Protein AF-0000000079008550 (afdb_homodimer)

Solvent-accessible surface area (backbone atoms only — not comparable to full-atom values): 48994 Å² total; per-residue (Å²): 130,78,77,82,73,72,78,73,77,57,51,74,42,56,33,47,84,77,40,77,41,76,36,53,60,55,54,49,56,50,52,42,24,47,61,45,46,38,27,65,47,21,37,61,54,27,61,36,31,83,73,32,58,33,39,42,48,27,38,36,47,49,21,51,46,12,14,50,47,24,30,51,43,46,48,41,43,32,69,77,38,59,88,68,66,67,44,73,64,54,32,51,33,42,17,46,19,22,44,40,40,65,54,22,54,43,34,40,31,63,49,31,48,72,45,46,32,44,70,44,88,66,42,70,84,52,50,38,48,59,37,9,46,51,37,50,53,45,52,36,59,76,64,41,24,64,39,94,88,16,72,37,38,82,77,46,54,70,48,46,54,46,33,22,46,42,24,42,66,24,69,48,54,44,99,86,66,43,80,67,57,78,39,56,58,68,86,52,45,40,65,31,33,39,50,26,18,79,77,56,68,68,24,28,50,55,49,37,51,49,50,48,50,19,58,30,52,53,44,84,62,69,44,55,58,68,60,50,41,70,51,40,43,76,29,65,52,93,89,33,45,32,75,25,35,41,54,85,47,49,67,45,51,50,28,39,43,48,42,51,38,50,44,38,65,67,48,78,56,24,66,70,36,53,44,51,49,51,48,51,46,54,21,48,64,42,28,28,84,74,39,69,36,57,29,84,85,66,45,72,30,35,57,62,51,21,83,80,29,64,58,21,39,46,70,52,29,44,57,54,61,52,57,45,53,68,51,82,61,80,47,67,46,37,45,52,19,21,50,47,46,51,25,55,41,42,60,57,64,56,40,74,54,38,72,52,68,78,33,56,58,90,68,62,82,62,54,52,67,54,47,37,51,51,25,44,62,49,19,59,78,37,98,41,84,67,52,69,81,36,52,44,51,46,72,42,79,46,43,53,80,42,47,74,41,65,45,64,50,53,36,39,28,23,43,94,90,38,77,68,48,64,42,71,41,47,65,82,70,69,51,82,79,75,55,73,94,64,35,40,32,31,31,50,33,35,27,22,60,53,98,39,72,58,38,35,49,30,44,29,54,17,42,52,53,59,72,72,101,131,82,77,79,75,72,76,74,76,57,50,76,42,57,33,47,83,78,38,76,41,75,36,53,59,56,53,48,56,50,53,41,25,48,62,44,46,39,28,65,47,22,36,60,55,27,62,37,32,84,72,31,59,34,40,43,48,28,38,35,47,49,21,52,46,13,14,50,45,23,31,50,42,46,48,39,44,31,69,76,38,61,90,70,64,68,45,73,63,54,32,52,34,42,17,49,19,22,43,40,40,64,54,23,54,43,35,39,30,64,52,30,46,72,46,46,32,44,73,45,86,64,44,68,83,50,50,39,49,60,35,10,44,52,38,52,53,45,53,36,59,77,64,41,24,64,39,95,87,16,73,35,37,82,75,46,54,69,49,46,55,45,34,22,47,42,24,41,66,23,69,46,54,44,99,84,64,43,81,67,58,78,39,55,57,68,85,54,45,39,63,31,33,40,49,25,18,79,76,56,66,68,23,29,49,55,50,36,51,48,50,48,51,20,60,30,51,52,43,85,64,70,42,56,58,68,61,50,42,70,51,39,43,76,30,63,51,95,89,34,45,32,74,24,35,40,55,86,48,50,67,45,50,52,30,41,44,50,43,52,37,50,44,38,64,66,47,77,57,23,67,69,38,53,44,52,49,51,49,50,47,54,21,47,64,42,29,29,86,74,38,70,36,57,28,83,83,66,44,73,29,34,58,62,52,22,82,79,29,62,57,22,39,45,71,54,30,46,58,54,60,53,57,44,53,68,50,82,61,82,48,66,46,39,46,52,19,21,51,48,46,50,26,54,40,41,60,57,63,56,41,75,56,38,73,52,66,79,33,56,59,88,68,63,82,61,55,51,68,54,48,38,51,52,26,43,60,49,20,59,77,36,99,40,84,69,53,70,80,34,51,46,50,47,74,43,79,46,44,53,79,43,47,75,41,66,45,64,51,55,36,38,29,22,44,95,91,37,77,69,48,65,42,71,41,48,65,82,71,69,51,82,80,76,57,73,93,64,35,38,32,30,31,50,34,34,28,22,60,52,100,39,71,56,37,35,50,31,46,29,54,17,42,51,53,59,74,73,100

Foldseek 3Di:
DPPPPPVQPWDWDADPQPGTATHGLLLVLLCPFLLLVLQQFAQPLFLLCLVFVLSRGTVNSLLSQQLRQQLVLLVLQCVVPVVLVQDPLNSNLSSLLSNQLQSQAFASGCLVQPPQLCVDPQDNHDDSLVSSLVLVVVRCVVQVQCPVVHSCVVRDDPLSNQVSSCLSVLDQADPVGDGDGRSDDQSNNQSSCANANPLQRDYSSLVRCLSVVCVSRVHDQQADVVVQSNQWYWAQDPNGTHIAGALVCLVNVLSSLVSQLCCQVPGSPDPVSQQLSVLLSLLCNLCQVPDWFQAPVRDTHGPSNCSVGSRRRSPGGNCVLVCLLVPPDPDPSSVVSNVSSVCVVVVVTWAFLDKDDWDDPVPCPDDFVVLLVQLQVQLVVAPQPDDSVQKGKDKRKRFSPPAFDDSQQSHWHDYPVGPRDTDGDDPVRRDPPSDDPTGMTMMMIMTGGDPDPRSSVSSNVSSCVSVVD/DPPPPPVQPWDWDADPQPGTATHGLLLVLLCPFLLLVLQQFAQPLFLLCLVFVLSRGTVNSLLSQQLRQQLVLLVLQCVVPVVLVQDPLNSNLSSLLSNQLQSQAFASGCLVQPPQLCVDPADNNDDSLVSSLVLVVVRCVVQVQCPVVHSCVVRDDPLSNQVSSCLSVLDQADPVGDGDGRSDDQSNNQSSCANANPLQRDYSSLVRCLSVVCVSRVHDQQADVVVQSNQWYWAQDPNGTHIAGALVCLVNVLSSLVSQLCCQVPGSVDPVSQQLSVLLSLLCNLCQVPDWFQAPVRDTHGPSNCSVGSRRRSPGGNCVLVCLLPPPDPDPSSVVSNVSSVCVVVVVTWAFLDKDDWDDPVPCPDDFVVLLVQLQVQLVVAPQPDDSVQKGKDKRKRFSPPAFDDSQQSHWHDYPVGPRDTDGDDPVRRDPPSDDPTGMTMMMIMTGGDPDPRSSVSSNVSSCVSVVD

Secondary structure (DSSP, 8-state):
---------PEEEEETTTEEEEE-HHHHHHHTSHHHHGGGGSBTTGGGGGT-TT---BHHHHHHHHHHHHHHHHHHHHHH-GGG---HHHHHHHHHHHHHTTTT--TTTHIIIIIIGGGSSS-TT--HHHHHHHHHHHHHHHTTSSSTT-TTTTT--HHHHHHHHHHHH---B-TTS-B---SS-GGGGGGHHHH--TTT--SHHHHHHHHHHHHHHT------HHHHHHH-EEEEETTEEEEEEEGGGHHHHHHHHHHHHHHIIIIIT-HHHHHHHHHHHHHHHHHTTT-EEE-TTS-EEEGGGGGG-HHHHTT--TTHHHHHHT-----HHHHHHHHHHHHHHTT-PPEEEEEPPPB-GGG--S-HHHHHHHHHHHHTTSSS---GGGEEEEEEEEESSSTTS-GGGG-EEEETTEEEEEEEPPHHHH-TTT--S-SEEEEEEEEESS--HHHHHHHHHHHHHHHH-/---------PEEEEETTTEEEEE-HHHHHHHTSHHHHGGGGSBTTGGGGGT-TT---BHHHHHHHHHHHHHHHHHHHHHH-GGG---HHHHHHHHHHHHHTTTT--TTTHIIIIIIGGGSSS-TT--HHHHHHHHHHHHHHHTTSSSTT-TTTTT--HHHHHHHHHHHH---B-TTS-B---SS-GGGGGGHHHH--TTT--SHHHHHHHHHHHHHHT------HHHHHHH-EEEEETTEEEEEEEGGGHHHHHHHHHHHHHHIIIIIT-HHHHHHHHHHHHHHHHHTTT-EEE-TTS-EEEGGGGGG-HHHHTT--TTHHHHHHT-----HHHHHHHHHHHHHHTT-PPEEEEEPPPB-GGG--S-HHHHHHHHHHHHTTSSS---GGGEEEEEEEEESSSTTS-GGGG-EEEETTEEEEEEEPPHHHH-TTT--S-SEEEEEEEEESS--HHHHHHHHHHHHHHHH-

Nearest PDB structures (foldseek):
  7lu5-assembly1_B  TM=9.360E-01  e=1.420E-46  Homo sapiens
  4to1-assembly1_C  TM=9.280E-01  e=4.188E-46  Homo sapiens
  7ltt-assembly1_C  TM=9.317E-01  e=6.393E-46  Homo sapiens
  4tnx-assembly1_D  TM=9.362E-01  e=1.976E-45  Homo sapiens
  4tnp-assembly1_B  TM=9.273E-01  e=1.562E-45  Homo sapiens

Radius of gyration: 29.65 Å; Cα contacts (8 Å, |Δi|>4): 1703; chains: 2; bounding box: 88×81×76 Å

InterPro domains:
  IPR003607 HD/PDEase domain [SM00471] (55-219)
  IPR003607 HD/PDEase domain [cd00077] (57-229)
  IPR006674 HD domain [PF01966] (59-142)
  IPR006674 HD domain [PS51831] (59-171)
  IPR050135 Deoxyguanosinetriphosphate triphosphohydrolase-like [PTHR11373] (11-453)

Organism: Lymnaea stagnalis (NCBI:txid6523)

Sequence (938 aa):
MASDDTQMFKKIVNDPIHGHIELHPACVAIIDTPEFQRLRFLKQLGLVYFVFPGAAHNRFEHSIGTCHLAGQFARCLQQNQPRLGVTDKDILCVELAGLCHDLGHGPLSHLFDQKFIPGTEAKKHWKHEEASKAMLDHLIDEHSLMAKGGKLSQYLDEADITFIKEQIDGSRFSSSGEWTCSGRGKEKGFLYEIVSNKRNNVDVDKFDYFARDCHHLGIKNNFDHLRYMRFARVIEVDSEPQICIRDKEIANLYNMFYTRYTLHKYAYQHRVKSIIETMVLDAMLLADQHLTFKGKTNVPLKLSDCIHDMTAYTSLTDDVLFTILYSTSQASDMTQARQIMERIFNRDLYVCVYDSKPLKYDLLKNDEAEIKRSVFSRAQQYEASVTEEDVAVHIAYLDFGMKGQNPVEKLNVYTKHDMEKATRLHQEEASRILGPTTFQEFVVRIMCCVRDTKKCTAIKKASLEVMESMASDDTQMFKKIVNDPIHGHIELHPACVAIIDTPEFQRLRFLKQLGLVYFVFPGAAHNRFEHSIGTCHLAGQFARCLQQNQPRLGVTDKDILCVELAGLCHDLGHGPLSHLFDQKFIPGTEAKKHWKHEEASKAMLDHLIDEHSLMAKGGKLSQYLDEADITFIKEQIDGSRFSSSGEWTCSGRGKEKGFLYEIVSNKRNNVDVDKFDYFARDCHHLGIKNNFDHLRYMRFARVIEVDSEPQICIRDKEIANLYNMFYTRYTLHKYAYQHRVKSIIETMVLDAMLLADQHLTFKGKTNVPLKLSDCIHDMTAYTSLTDDVLFTILYSTSQASDMTQARQIMERIFNRDLYVCVYDSKPLKYDLLKNDEAEIKRSVFSRAQQYEASVTEEDVAVHIAYLDFGMKGQNPVEKLNVYTKHDMEKATRLHQEEASRILGPTTFQEFVVRIMCCVRDTKKCTAIKKASLEVMES

pLDDT: mean 90.33, std 12.26, range [19.41, 98.88]

Structure (mmCIF, N/CA/C/O backbone):
data_AF-0000000079008550-model_v1
#
loop_
_entity.id
_entity.type
_entity.pdbx_description
1 polymer 'HD domain-containing protein'
#
loop_
_atom_site.group_PDB
_atom_site.id
_atom_site.type_symbol
_atom_site.label_atom_id
_atom_site.label_alt_id
_atom_site.label_comp_id
_atom_site.label_asym_id
_atom_site.label_entity_id
_atom_site.label_seq_id
_atom_site.pdbx_PDB_ins_code
_atom_site.Cartn_x
_atom_site.Cartn_y
_atom_site.Cartn_z
_atom_site.occupancy
_atom_site.B_iso_or_equiv
_atom_site.auth_seq_id
_atom_site.auth_comp_id
_atom_site.auth_asym_id
_atom_site.auth_atom_id
_atom_site.pdbx_PDB_model_num
ATOM 1 N N . MET A 1 1 ? -38.156 -26.344 -21.766 1 19.41 1 MET A N 1
ATOM 2 C CA . MET A 1 1 ? -36.719 -26.453 -21.609 1 19.41 1 MET A CA 1
ATOM 3 C C . MET A 1 1 ? -36.125 -25.188 -21.031 1 19.41 1 MET A C 1
ATOM 5 O O . MET A 1 1 ? -35.938 -24.188 -21.734 1 19.41 1 MET A O 1
ATOM 9 N N . ALA A 1 2 ? -36.688 -24.75 -19.875 1 26.12 2 ALA A N 1
ATOM 10 C CA . ALA A 1 2 ? -36.344 -23.531 -19.156 1 26.12 2 ALA A CA 1
ATOM 11 C C . ALA A 1 2 ? -34.844 -23.359 -19.047 1 26.12 2 ALA A C 1
ATOM 13 O O . ALA A 1 2 ? -34.125 -24.25 -18.562 1 26.12 2 ALA A O 1
ATOM 14 N N . SER A 1 3 ? -34.156 -22.797 -20.062 1 29.34 3 SER A N 1
ATOM 15 C CA . SER A 1 3 ? -32.75 -22.422 -20.109 1 29.34 3 SER A CA 1
ATOM 16 C C . SER A 1 3 ? -32.25 -21.922 -18.75 1 29.34 3 SER A C 1
ATOM 18 O O . SER A 1 3 ? -32.844 -21 -18.188 1 29.34 3 SER A O 1
ATOM 20 N N . ASP A 1 4 ? -31.922 -22.703 -17.781 1 31.84 4 ASP A N 1
ATOM 21 C CA . ASP A 1 4 ? -31.609 -22.469 -16.391 1 31.84 4 ASP A CA 1
ATOM 22 C C . ASP A 1 4 ? -30.594 -21.328 -16.234 1 31.84 4 ASP A C 1
ATOM 24 O O . ASP A 1 4 ? -29.406 -21.5 -16.516 1 31.84 4 ASP A O 1
ATOM 28 N N . ASP A 1 5 ? -30.703 -20.109 -16.719 1 34.72 5 ASP A N 1
ATOM 29 C CA . ASP A 1 5 ? -30.125 -18.766 -16.625 1 34.72 5 ASP A CA 1
ATOM 30 C C . ASP A 1 5 ? -29.719 -18.453 -15.188 1 34.72 5 ASP A C 1
ATOM 32 O O . ASP A 1 5 ? -30.469 -17.797 -14.461 1 34.72 5 ASP A O 1
ATOM 36 N N . THR A 1 6 ? -29.453 -19.328 -14.281 1 37.5 6 THR A N 1
ATOM 37 C CA . THR A 1 6 ? -28.953 -18.984 -12.961 1 37.5 6 THR A CA 1
ATOM 38 C C . THR A 1 6 ? -27.906 -17.875 -13.055 1 37.5 6 THR A C 1
ATOM 40 O O . THR A 1 6 ? -26.797 -18.094 -13.562 1 37.5 6 THR A O 1
ATOM 43 N N . GLN A 1 7 ? -28.156 -16.734 -13.469 1 43.5 7 GLN A N 1
ATOM 44 C CA . GLN A 1 7 ? -27.359 -15.516 -13.453 1 43.5 7 GLN A CA 1
ATOM 45 C C . GLN A 1 7 ? -26.359 -15.523 -12.305 1 43.5 7 GLN A C 1
ATOM 47 O O . GLN A 1 7 ? -26.75 -15.414 -11.141 1 43.5 7 GLN A O 1
ATOM 52 N N . MET A 1 8 ? -25.359 -16.469 -12.289 1 52.25 8 MET A N 1
ATOM 53 C CA . MET A 1 8 ? -24.234 -16.609 -11.375 1 52.25 8 MET A CA 1
ATOM 54 C C . MET A 1 8 ? -23.719 -15.227 -10.945 1 52.25 8 MET A C 1
ATOM 56 O O . MET A 1 8 ? -23.422 -14.383 -11.781 1 52.25 8 MET A O 1
ATOM 60 N N . PHE A 1 9 ? -24.125 -14.727 -9.805 1 62.62 9 PHE A N 1
ATOM 61 C CA . PHE A 1 9 ? -23.781 -13.438 -9.211 1 62.62 9 PHE A CA 1
ATOM 62 C C . PHE A 1 9 ? -22.281 -13.266 -9.102 1 62.62 9 PHE A C 1
ATOM 64 O O . PHE A 1 9 ? -21.625 -13.977 -8.336 1 62.62 9 PHE A O 1
ATOM 71 N N . LYS A 1 10 ? -21.562 -12.805 -10.195 1 78.31 10 LYS A N 1
ATOM 72 C CA . LYS A 1 10 ? -20.141 -12.469 -10.219 1 78.31 10 LYS A CA 1
ATOM 73 C C . LYS A 1 10 ? -19.844 -11.227 -9.383 1 78.31 10 LYS A C 1
ATOM 75 O O . LYS A 1 10 ? -20.656 -10.289 -9.359 1 78.31 10 LYS A O 1
ATOM 80 N N . LYS A 1 11 ? -18.859 -11.398 -8.555 1 91.06 11 LYS A N 1
ATOM 81 C CA . LYS A 1 11 ? -18.359 -10.25 -7.801 1 91.06 11 LYS A CA 1
ATOM 82 C C . LYS A 1 11 ? -17.516 -9.336 -8.688 1 91.06 11 LYS A C 1
ATOM 84 O O . LYS A 1 11 ? -16.703 -9.812 -9.492 1 91.06 11 LYS A O 1
ATOM 89 N N . ILE A 1 12 ? -17.797 -8.086 -8.633 1 93.12 12 ILE A N 1
ATOM 90 C CA . ILE A 1 12 ? -17.031 -7.113 -9.422 1 93.12 12 ILE A CA 1
ATOM 91 C C . ILE A 1 12 ? -16.062 -6.371 -8.523 1 93.12 12 ILE A C 1
ATOM 93 O O . ILE A 1 12 ? -16.422 -5.914 -7.438 1 93.12 12 ILE A O 1
ATOM 97 N N . VAL A 1 13 ? -14.836 -6.332 -8.93 1 94.06 13 VAL A N 1
ATOM 98 C CA . VAL A 1 13 ? -13.781 -5.594 -8.234 1 94.06 13 VAL A CA 1
ATOM 99 C C . VAL A 1 13 ? -13.242 -4.488 -9.141 1 94.06 13 VAL A C 1
ATOM 101 O O . VAL A 1 13 ? -13.016 -4.707 -10.328 1 94.06 13 VAL A O 1
ATOM 104 N N . ASN A 1 14 ? -13.078 -3.32 -8.562 1 93.75 14 ASN A N 1
ATOM 105 C CA . ASN A 1 14 ? -12.484 -2.221 -9.32 1 93.75 14 ASN A CA 1
ATOM 106 C C . ASN A 1 14 ? -10.969 -2.176 -9.156 1 93.75 14 ASN A C 1
ATOM 108 O O . ASN A 1 14 ? -10.469 -1.962 -8.055 1 93.75 14 ASN A O 1
ATOM 112 N N . ASP A 1 15 ? -10.273 -2.324 -10.242 1 95.94 15 ASP A N 1
ATOM 113 C CA . ASP A 1 15 ? -8.812 -2.336 -10.297 1 95.94 15 ASP A CA 1
ATOM 114 C C . ASP A 1 15 ? -8.281 -1.158 -11.109 1 95.94 15 ASP A C 1
ATOM 116 O O . ASP A 1 15 ? -8.75 -0.909 -12.227 1 95.94 15 ASP A O 1
ATOM 120 N N . PRO A 1 16 ? -7.391 -0.422 -10.539 1 96 16 PRO A N 1
ATOM 121 C CA . PRO A 1 16 ? -6.902 0.758 -11.258 1 96 16 PRO A CA 1
ATOM 122 C C . PRO A 1 16 ? -6.148 0.401 -12.531 1 96 16 PRO A C 1
ATOM 124 O O . PRO A 1 16 ? -5.977 1.251 -13.406 1 96 16 PRO A O 1
ATOM 127 N N . ILE A 1 17 ? -5.695 -0.803 -12.703 1 97.06 17 ILE A N 1
ATOM 128 C CA . ILE A 1 17 ? -4.887 -1.199 -13.852 1 97.06 17 ILE A CA 1
ATOM 129 C C . ILE A 1 17 ? -5.785 -1.794 -14.93 1 97.06 17 ILE A C 1
ATOM 131 O O . ILE A 1 17 ? -5.695 -1.412 -16.109 1 97.06 17 ILE A O 1
ATOM 135 N N . HIS A 1 18 ? -6.719 -2.684 -14.508 1 97.31 18 HIS A N 1
ATOM 136 C CA . HIS A 1 18 ? -7.457 -3.475 -15.492 1 97.31 18 HIS A CA 1
ATOM 137 C C . HIS A 1 18 ? -8.93 -3.08 -15.523 1 97.31 18 HIS A C 1
ATOM 139 O O . HIS A 1 18 ? -9.703 -3.637 -16.297 1 97.31 18 HIS A O 1
ATOM 145 N N . GLY A 1 19 ? -9.32 -2.131 -14.703 1 95.31 19 GLY A N 1
ATOM 146 C CA . GLY A 1 19 ? -10.711 -1.71 -14.688 1 95.31 19 GLY A CA 1
ATOM 147 C C . GLY A 1 19 ? -11.602 -2.625 -13.867 1 95.31 19 GLY A C 1
ATOM 148 O O . GLY A 1 19 ? -11.227 -3.035 -12.766 1 95.31 19 GLY A O 1
ATOM 149 N N . HIS A 1 20 ? -12.766 -2.9 -14.352 1 94.38 20 HIS A N 1
ATOM 150 C CA . HIS A 1 20 ? -13.711 -3.762 -13.648 1 94.38 20 HIS A CA 1
ATOM 151 C C . HIS A 1 20 ? -13.398 -5.234 -13.883 1 94.38 20 HIS A C 1
ATOM 153 O O . HIS A 1 20 ? -13.477 -5.715 -15.016 1 94.38 20 HIS A O 1
ATOM 159 N N . ILE A 1 21 ? -13.094 -5.914 -12.82 1 97.19 21 ILE A N 1
ATOM 160 C CA . ILE A 1 21 ? -12.766 -7.336 -12.883 1 97.19 21 ILE A CA 1
ATOM 161 C C . ILE A 1 21 ? -13.938 -8.156 -12.344 1 97.19 21 ILE A C 1
ATOM 163 O O . ILE A 1 21 ? -14.391 -7.938 -11.219 1 97.19 21 ILE A O 1
ATOM 167 N N . GLU A 1 2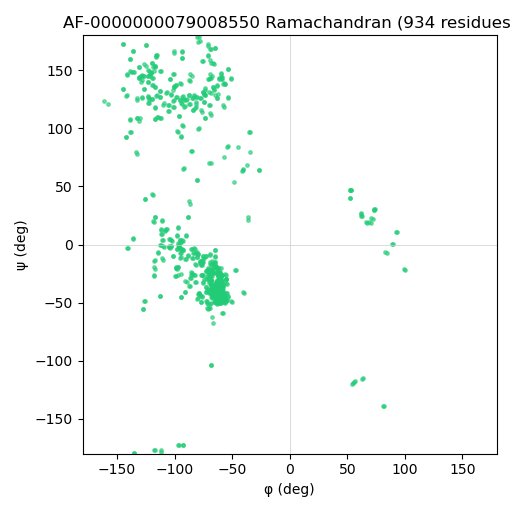2 ? -14.445 -8.984 -13.172 1 96.25 22 GLU A N 1
ATOM 168 C CA . GLU A 1 22 ? -15.477 -9.922 -12.734 1 96.25 22 GLU A CA 1
ATOM 169 C C . GLU A 1 22 ? -14.852 -11.203 -12.188 1 96.25 22 GLU A C 1
ATOM 171 O O . GLU A 1 22 ? -14.039 -11.836 -12.859 1 96.25 22 GLU A O 1
ATOM 176 N N . LEU A 1 23 ? -15.258 -11.594 -11.023 1 97.25 23 LEU A N 1
ATOM 177 C CA . LEU A 1 23 ? -14.695 -12.781 -10.383 1 97.25 23 LEU A CA 1
ATOM 178 C C . LEU A 1 23 ? -15.734 -13.891 -10.281 1 97.25 23 LEU A C 1
ATOM 180 O O . LEU A 1 23 ? -16.844 -13.656 -9.812 1 97.25 23 LEU A O 1
ATOM 184 N N . HIS A 1 24 ? -15.414 -15.062 -10.758 1 97.31 24 HIS A N 1
ATOM 185 C CA . HIS A 1 24 ? -16.234 -16.266 -10.602 1 97.31 24 HIS A CA 1
ATOM 186 C C . HIS A 1 24 ? -16.438 -16.594 -9.133 1 97.31 24 HIS A C 1
ATOM 188 O O . HIS A 1 24 ? -15.539 -16.391 -8.305 1 97.31 24 HIS A O 1
ATOM 194 N N . PRO A 1 25 ? -17.547 -17.141 -8.766 1 96.69 25 PRO A N 1
ATOM 195 C CA . PRO A 1 25 ? -17.797 -17.5 -7.363 1 96.69 25 PRO A CA 1
ATOM 196 C C . PRO A 1 25 ? -16.719 -18.422 -6.789 1 96.69 25 PRO A C 1
ATOM 198 O O . PRO A 1 25 ? -16.422 -18.344 -5.594 1 96.69 25 PRO A O 1
ATOM 201 N N . ALA A 1 26 ? -16.188 -19.25 -7.609 1 97.81 26 ALA A N 1
ATOM 202 C CA . ALA A 1 26 ? -15.102 -20.109 -7.152 1 97.81 26 ALA A CA 1
ATOM 203 C C . ALA A 1 26 ? -13.883 -19.297 -6.734 1 97.81 26 ALA A C 1
ATOM 205 O O . ALA A 1 26 ? -13.211 -19.641 -5.758 1 97.81 26 ALA A O 1
ATOM 206 N N . CYS A 1 27 ? -13.602 -18.25 -7.512 1 98.38 27 CYS A N 1
ATOM 207 C CA . CYS A 1 27 ? -12.508 -17.359 -7.156 1 98.38 27 CYS A CA 1
ATOM 208 C C . CYS A 1 27 ? -12.789 -16.641 -5.836 1 98.38 27 CYS A C 1
ATOM 210 O O . CYS A 1 27 ? -11.898 -16.547 -4.984 1 98.38 27 CYS A O 1
ATOM 212 N N . VAL A 1 28 ? -14.008 -16.234 -5.629 1 97.5 28 VAL A N 1
ATOM 213 C CA . VAL A 1 28 ? -14.406 -15.516 -4.418 1 97.5 28 VAL A CA 1
ATOM 214 C C . VAL A 1 28 ? -14.258 -16.438 -3.205 1 97.5 28 VAL A C 1
ATOM 216 O O . VAL A 1 28 ? -13.844 -15.992 -2.133 1 97.5 28 VAL A O 1
ATOM 219 N N . ALA A 1 29 ? -14.586 -17.703 -3.404 1 97.62 29 ALA A N 1
ATOM 220 C CA . ALA A 1 29 ? -14.484 -18.672 -2.318 1 97.62 29 ALA A CA 1
ATOM 221 C C . ALA A 1 29 ? -13.047 -18.766 -1.801 1 97.62 29 ALA A C 1
ATOM 223 O O . ALA A 1 29 ? -12.828 -18.922 -0.6 1 97.62 29 ALA A O 1
ATOM 224 N N . ILE A 1 30 ? -12.102 -18.641 -2.67 1 98.44 30 ILE A N 1
ATOM 225 C CA . ILE A 1 30 ? -10.695 -18.719 -2.291 1 98.44 30 ILE A CA 1
ATOM 226 C C . ILE A 1 30 ? -10.258 -17.375 -1.69 1 98.44 30 ILE A C 1
ATOM 228 O O . ILE A 1 30 ? -9.555 -17.359 -0.673 1 98.44 30 ILE A O 1
ATOM 232 N N . ILE A 1 31 ? -10.68 -16.281 -2.301 1 98.25 31 ILE A N 1
ATOM 233 C CA . ILE A 1 31 ? -10.312 -14.945 -1.861 1 98.25 31 ILE A CA 1
ATOM 234 C C . ILE A 1 31 ? -10.773 -14.727 -0.421 1 98.25 31 ILE A C 1
ATOM 236 O O . ILE A 1 31 ? -10.086 -14.07 0.364 1 98.25 31 ILE A O 1
ATOM 240 N N . ASP A 1 32 ? -11.914 -15.352 -0.064 1 97.25 32 ASP A N 1
ATOM 241 C CA . ASP A 1 32 ? -12.516 -15.148 1.247 1 97.25 32 ASP A CA 1
ATOM 242 C C . ASP A 1 32 ? -11.945 -16.125 2.277 1 97.25 32 ASP A C 1
ATOM 244 O O . ASP A 1 32 ? -12.688 -16.719 3.061 1 97.25 32 ASP A O 1
ATOM 248 N N . THR A 1 33 ? -10.695 -16.438 2.242 1 98.31 33 THR A N 1
ATOM 249 C CA . THR A 1 33 ? -9.961 -17.219 3.227 1 98.31 33 THR A CA 1
ATOM 250 C C . THR A 1 33 ? -8.805 -16.406 3.807 1 98.31 33 THR A C 1
ATOM 252 O O . THR A 1 33 ? -8.258 -15.531 3.141 1 98.31 33 THR A O 1
ATOM 255 N N . PRO A 1 34 ? -8.453 -16.672 5.109 1 97.81 34 PRO A N 1
ATOM 256 C CA . PRO A 1 34 ? -7.324 -15.953 5.707 1 97.81 34 PRO A CA 1
ATOM 257 C C . PRO A 1 34 ? -6.02 -16.172 4.941 1 97.81 34 PRO A C 1
ATOM 259 O O . PRO A 1 34 ? -5.176 -15.266 4.895 1 97.81 34 PRO A O 1
ATOM 262 N N . GLU A 1 35 ? -5.895 -17.406 4.297 1 98.31 35 GLU A N 1
ATOM 263 C CA . GLU A 1 35 ? -4.688 -17.719 3.537 1 98.31 35 GLU A CA 1
ATOM 264 C C . GLU A 1 35 ? -4.52 -16.766 2.357 1 98.31 35 GLU A C 1
ATOM 266 O O . GLU A 1 35 ? -3.416 -16.281 2.104 1 98.31 35 GLU A O 1
ATOM 271 N N . PHE A 1 36 ? -5.645 -16.469 1.657 1 98.62 36 PHE A N 1
ATOM 272 C CA . PHE A 1 36 ? -5.551 -15.539 0.537 1 98.62 36 PHE A CA 1
ATOM 273 C C . PHE A 1 36 ? -5.5 -14.102 1.031 1 98.62 36 PHE A C 1
ATOM 275 O O . PHE A 1 36 ? -4.75 -13.281 0.497 1 98.62 36 PHE A O 1
ATOM 282 N N . GLN A 1 37 ? -6.316 -13.727 2.062 1 98.19 37 GLN A N 1
ATOM 283 C CA . GLN A 1 37 ? -6.348 -12.375 2.605 1 98.19 37 GLN A CA 1
ATOM 284 C C . GLN A 1 37 ? -4.977 -11.961 3.123 1 98.19 37 GLN A C 1
ATOM 286 O O . GLN A 1 37 ? -4.629 -10.773 3.09 1 98.19 37 GLN A O 1
ATOM 291 N N . ARG A 1 38 ? -4.191 -12.922 3.5 1 97.38 38 ARG A N 1
ATOM 292 C CA . ARG A 1 38 ? -2.822 -12.695 3.959 1 97.38 38 ARG A CA 1
ATOM 293 C C . ARG A 1 38 ? -2.014 -11.938 2.914 1 97.38 38 ARG A C 1
ATOM 295 O O . ARG A 1 38 ? -1.151 -11.125 3.258 1 97.38 38 ARG A O 1
ATOM 302 N N . LEU A 1 39 ? -2.336 -12.109 1.664 1 98.06 39 LEU A N 1
ATOM 303 C CA . LEU A 1 39 ? -1.587 -11.516 0.563 1 98.06 39 LEU A CA 1
ATOM 304 C C . LEU A 1 39 ? -1.708 -9.992 0.582 1 98.06 39 LEU A C 1
ATOM 306 O O . LEU A 1 39 ? -0.887 -9.297 -0.015 1 98.06 39 LEU A O 1
ATOM 310 N N . ARG A 1 40 ? -2.697 -9.406 1.333 1 97.69 40 ARG A N 1
ATOM 311 C CA . ARG A 1 40 ? -2.852 -7.965 1.503 1 97.69 40 ARG A CA 1
ATOM 312 C C . ARG A 1 40 ? -1.664 -7.371 2.254 1 97.69 40 ARG A C 1
ATOM 314 O O . ARG A 1 40 ? -1.409 -6.168 2.17 1 97.69 40 ARG A O 1
ATOM 321 N N . PHE A 1 41 ? -0.973 -8.242 2.924 1 97.44 41 PHE A N 1
ATOM 322 C CA . PHE A 1 41 ? 0.049 -7.754 3.842 1 97.44 41 PHE A CA 1
ATOM 323 C C . PHE A 1 41 ? 1.43 -8.25 3.43 1 97.44 41 PHE A C 1
ATOM 325 O O . PHE A 1 41 ? 2.34 -8.328 4.258 1 97.44 41 PHE A O 1
ATOM 332 N N . LEU A 1 42 ? 1.525 -8.641 2.168 1 97.5 42 LEU A N 1
ATOM 333 C CA . LEU A 1 42 ? 2.783 -8.945 1.497 1 97.5 42 LEU A CA 1
ATOM 334 C C . LEU A 1 42 ? 3.018 -7.992 0.328 1 97.5 42 LEU A C 1
ATOM 336 O O . LEU A 1 42 ? 2.357 -8.102 -0.708 1 97.5 42 LEU A O 1
ATOM 340 N N . LYS A 1 43 ? 3.957 -7.094 0.515 1 97.5 43 LYS A N 1
ATOM 341 C CA . LYS A 1 43 ? 4.227 -6.129 -0.546 1 97.5 43 LYS A CA 1
ATOM 342 C C . LYS A 1 43 ? 4.734 -6.824 -1.806 1 97.5 43 LYS A C 1
ATOM 344 O O . LYS A 1 43 ? 5.621 -7.68 -1.735 1 97.5 43 LYS A O 1
ATOM 349 N N . GLN A 1 44 ? 4.238 -6.414 -2.957 1 97.31 44 GLN A N 1
ATOM 350 C CA . GLN A 1 44 ? 4.641 -6.977 -4.242 1 97.31 44 GLN A CA 1
ATOM 351 C C . GLN A 1 44 ? 6.125 -6.742 -4.504 1 97.31 44 GLN A C 1
ATOM 353 O O . GLN A 1 44 ? 6.82 -7.629 -5 1 97.31 44 GLN A O 1
ATOM 358 N N . LEU A 1 45 ? 6.582 -5.547 -4.094 1 96.62 45 LEU A N 1
ATOM 359 C CA . LEU A 1 45 ? 7.961 -5.188 -4.402 1 96.62 45 LEU A CA 1
ATOM 360 C C . LEU A 1 45 ? 8.82 -5.211 -3.143 1 96.62 45 LEU A C 1
ATOM 362 O O . LEU A 1 45 ? 9.906 -4.633 -3.121 1 96.62 45 LEU A O 1
ATOM 366 N N . GLY A 1 46 ? 8.273 -5.766 -2.094 1 96 46 GLY A N 1
ATOM 367 C CA . GLY A 1 46 ? 9.031 -5.965 -0.867 1 96 46 GLY A CA 1
ATOM 368 C C . GLY A 1 46 ? 9.664 -4.688 -0.343 1 96 46 GLY A C 1
ATOM 369 O O . GLY A 1 46 ? 8.977 -3.678 -0.164 1 96 46 GLY A O 1
ATOM 370 N N . LEU A 1 47 ? 10.969 -4.691 -0.248 1 96.75 47 LEU A N 1
ATOM 371 C CA . LEU A 1 47 ? 11.703 -3.623 0.427 1 96.75 47 LEU A CA 1
ATOM 372 C C . LEU A 1 47 ? 11.961 -2.461 -0.524 1 96.75 47 LEU A C 1
ATOM 374 O O . LEU A 1 47 ? 12.477 -1.418 -0.111 1 96.75 47 LEU A O 1
ATOM 378 N N . VAL A 1 48 ? 11.594 -2.561 -1.828 1 96.81 48 VAL A N 1
ATOM 379 C CA . VAL A 1 48 ? 11.656 -1.436 -2.754 1 96.81 48 VAL A CA 1
ATOM 380 C C . VAL A 1 48 ? 10.852 -0.264 -2.197 1 96.81 48 VAL A C 1
ATOM 382 O O . VAL A 1 48 ? 11.195 0.898 -2.424 1 96.81 48 VAL A O 1
ATOM 385 N N . TYR A 1 49 ? 9.875 -0.554 -1.374 1 97.06 49 TYR A N 1
ATOM 386 C CA . TYR A 1 49 ? 8.984 0.44 -0.791 1 97.06 49 TYR A CA 1
ATOM 387 C C . TYR A 1 49 ? 9.75 1.419 0.086 1 97.06 49 TYR A C 1
ATOM 389 O O . TYR A 1 49 ? 9.352 2.578 0.23 1 97.06 49 TYR A O 1
ATOM 397 N N . PHE A 1 50 ? 10.867 1.025 0.626 1 96.5 50 PHE A N 1
ATOM 398 C CA . PHE A 1 50 ? 11.656 1.884 1.501 1 96.5 50 PHE A CA 1
ATOM 399 C C . PHE A 1 50 ? 12.484 2.871 0.687 1 96.5 50 PHE A C 1
ATOM 401 O O . PHE A 1 50 ? 13.07 3.799 1.242 1 96.5 50 PHE A O 1
ATOM 408 N N . VAL A 1 51 ? 12.484 2.682 -0.663 1 95.56 51 VAL A N 1
ATOM 409 C CA . VAL A 1 51 ? 13.258 3.547 -1.554 1 95.56 51 VAL A CA 1
ATOM 410 C C . VAL A 1 51 ? 12.305 4.371 -2.42 1 95.56 51 VAL A C 1
ATOM 412 O O . VAL A 1 51 ? 12.508 5.574 -2.605 1 95.56 51 VAL A O 1
ATOM 415 N N . PHE A 1 52 ? 11.281 3.693 -2.932 1 95.5 52 PHE A N 1
ATOM 416 C CA . PHE A 1 52 ? 10.281 4.324 -3.783 1 95.5 52 PHE A CA 1
ATOM 417 C C . PHE A 1 52 ? 8.93 4.367 -3.086 1 95.5 52 PHE A C 1
ATOM 419 O O . PHE A 1 52 ? 8.203 3.373 -3.066 1 95.5 52 PHE A O 1
ATOM 426 N N . PRO A 1 53 ? 8.484 5.477 -2.68 1 93.94 53 PRO A N 1
ATOM 427 C CA . PRO A 1 53 ? 7.254 5.559 -1.891 1 93.94 53 PRO A CA 1
ATOM 428 C C . PRO A 1 53 ? 6.027 5.074 -2.66 1 93.94 53 PRO A C 1
ATOM 430 O O . PRO A 1 53 ? 5.027 4.676 -2.053 1 93.94 53 PRO A O 1
ATOM 433 N N . GLY A 1 54 ? 6.082 5.062 -3.959 1 94.75 54 GLY A N 1
ATOM 434 C CA . GLY A 1 54 ? 4.953 4.598 -4.742 1 94.75 54 GLY A CA 1
ATOM 435 C C . GLY A 1 54 ? 4.809 3.086 -4.75 1 94.75 54 GLY A C 1
ATOM 436 O O . GLY A 1 54 ? 3.766 2.557 -5.129 1 94.75 54 GLY A O 1
ATOM 437 N N . ALA A 1 55 ? 5.824 2.336 -4.34 1 96.62 55 ALA A N 1
ATOM 438 C CA . ALA A 1 55 ? 5.836 0.875 -4.387 1 96.62 55 ALA A CA 1
ATOM 439 C C . ALA A 1 55 ? 5.078 0.281 -3.205 1 96.62 55 ALA A C 1
ATOM 441 O O . ALA A 1 55 ? 5.594 -0.589 -2.5 1 96.62 55 ALA A O 1
ATOM 442 N N . ALA A 1 56 ? 3.82 0.676 -3.043 1 97.31 56 ALA A N 1
ATOM 443 C CA . ALA A 1 56 ? 3.068 0.335 -1.838 1 97.31 56 ALA A CA 1
ATOM 444 C C . ALA A 1 56 ? 2.113 -0.827 -2.098 1 97.31 56 ALA A C 1
ATOM 446 O O . ALA A 1 56 ? 1.556 -1.401 -1.16 1 97.31 56 ALA A O 1
ATOM 447 N N . HIS A 1 57 ? 1.917 -1.253 -3.355 1 97.75 57 HIS A N 1
ATOM 448 C CA . HIS A 1 57 ? 0.928 -2.268 -3.699 1 97.75 57 HIS A CA 1
ATOM 449 C C . HIS A 1 57 ? 1.354 -3.645 -3.201 1 97.75 57 HIS A C 1
ATOM 451 O O . HIS A 1 57 ? 2.521 -3.854 -2.863 1 97.75 57 HIS A O 1
ATOM 457 N N . ASN A 1 58 ? 0.389 -4.578 -3.127 1 98.12 58 ASN A N 1
ATOM 458 C CA . ASN A 1 58 ? 0.594 -5.863 -2.475 1 98.12 58 ASN A CA 1
ATOM 459 C C . ASN A 1 58 ? 0.264 -7.027 -3.408 1 98.12 58 ASN A C 1
ATOM 461 O O . ASN A 1 58 ? -0.214 -6.812 -4.523 1 98.12 58 ASN A O 1
ATOM 465 N N . ARG A 1 59 ? 0.579 -8.195 -2.945 1 98.31 59 ARG A N 1
ATOM 466 C CA . ARG A 1 59 ? 0.402 -9.391 -3.766 1 98.31 59 ARG A CA 1
ATOM 467 C C . ARG A 1 59 ? -1.076 -9.727 -3.932 1 98.31 59 ARG A C 1
ATOM 469 O O . ARG A 1 59 ? -1.461 -10.406 -4.887 1 98.31 59 ARG A O 1
ATOM 476 N N . PHE A 1 60 ? -1.956 -9.266 -3.078 1 98.5 60 PHE A N 1
ATOM 477 C CA . PHE A 1 60 ? -3.393 -9.492 -3.186 1 98.5 60 PHE A CA 1
ATOM 478 C C . PHE A 1 60 ? -3.926 -8.969 -4.512 1 98.5 60 PHE A C 1
ATOM 480 O O . PHE A 1 60 ? -4.512 -9.727 -5.293 1 98.5 60 PHE A O 1
ATOM 487 N N . GLU A 1 61 ? -3.756 -7.676 -4.77 1 98.44 61 GLU A N 1
ATOM 488 C CA . GLU A 1 61 ? -4.277 -7.098 -6.004 1 98.44 61 GLU A CA 1
ATOM 489 C C . GLU A 1 61 ? -3.525 -7.633 -7.223 1 98.44 61 GLU A C 1
ATOM 491 O O . GLU A 1 61 ? -4.102 -7.777 -8.297 1 98.44 61 GLU A O 1
ATOM 496 N N . HIS A 1 62 ? -2.244 -7.949 -7.047 1 98.62 62 HIS A N 1
ATOM 497 C CA . HIS A 1 62 ? -1.512 -8.586 -8.133 1 98.62 62 HIS A CA 1
ATOM 498 C C . HIS A 1 62 ? -2.146 -9.914 -8.523 1 98.62 62 HIS A C 1
ATOM 500 O O . HIS A 1 62 ? -2.342 -10.195 -9.711 1 98.62 62 HIS A O 1
ATOM 506 N N . SER A 1 63 ? -2.457 -10.703 -7.516 1 98.75 63 SER A N 1
ATOM 507 C CA . SER A 1 63 ? -3.045 -12.016 -7.766 1 98.75 63 SER A CA 1
ATOM 508 C C . SER A 1 63 ? -4.402 -11.891 -8.445 1 98.75 63 SER A C 1
ATOM 510 O O . SER A 1 63 ? -4.727 -12.672 -9.344 1 98.75 63 SER A O 1
ATOM 512 N N . ILE A 1 64 ? -5.176 -10.938 -8.078 1 98.75 64 ILE A N 1
ATOM 513 C CA . ILE A 1 64 ? -6.48 -10.703 -8.688 1 98.75 64 ILE A CA 1
ATOM 514 C C . ILE A 1 64 ? -6.301 -10.281 -10.141 1 98.75 64 ILE A C 1
ATOM 516 O O . ILE A 1 64 ? -7.016 -10.758 -11.023 1 98.75 64 ILE A O 1
ATOM 520 N N . GLY A 1 65 ? -5.344 -9.375 -10.352 1 98.75 65 GLY A N 1
ATOM 521 C CA . GLY A 1 65 ? -5.055 -8.977 -11.719 1 98.75 65 GLY A CA 1
ATOM 522 C C . GLY A 1 65 ? -4.594 -10.125 -12.594 1 98.75 65 GLY A C 1
ATOM 523 O O . GLY A 1 65 ? -5.031 -10.25 -13.742 1 98.75 65 GLY A O 1
ATOM 524 N N . THR A 1 66 ? -3.725 -10.961 -12.031 1 98.81 66 THR A N 1
ATOM 525 C CA . THR A 1 66 ? -3.232 -12.117 -12.781 1 98.81 66 THR A CA 1
ATOM 526 C C . THR A 1 66 ? -4.371 -13.086 -13.094 1 98.81 66 THR A C 1
ATOM 528 O O . THR A 1 66 ? -4.438 -13.633 -14.195 1 98.81 66 THR A O 1
ATOM 531 N N . CYS A 1 67 ? -5.25 -13.305 -12.125 1 98.81 67 CYS A N 1
ATOM 532 C CA . CYS A 1 67 ? -6.449 -14.109 -12.328 1 98.81 67 CYS A CA 1
ATOM 533 C C . CYS A 1 67 ? -7.266 -13.586 -13.5 1 98.81 67 CYS A C 1
ATOM 535 O O . CYS A 1 67 ? -7.637 -14.352 -14.398 1 98.81 67 CYS A O 1
ATOM 537 N N . HIS A 1 68 ? -7.477 -12.328 -13.531 1 98.75 68 HIS A N 1
ATOM 538 C CA . HIS A 1 68 ? -8.273 -11.68 -14.57 1 98.75 68 HIS A CA 1
ATOM 539 C C . HIS A 1 68 ? -7.641 -11.852 -15.945 1 98.75 68 HIS A C 1
ATOM 541 O O . HIS A 1 68 ? -8.312 -12.25 -16.891 1 98.75 68 HIS A O 1
ATOM 547 N N . LEU A 1 69 ? -6.359 -11.594 -16.016 1 98.81 69 LEU A N 1
ATOM 548 C CA . LEU A 1 69 ? -5.656 -11.68 -17.297 1 98.81 69 LEU A CA 1
ATOM 549 C C . LEU A 1 69 ? -5.582 -13.125 -17.781 1 98.81 69 LEU A C 1
ATOM 551 O O . LEU A 1 69 ? -5.633 -13.383 -18.984 1 98.81 69 LEU A O 1
ATOM 555 N N . ALA A 1 70 ? -5.41 -14.039 -16.844 1 98.88 70 ALA A N 1
ATOM 556 C CA . ALA A 1 70 ? -5.395 -15.453 -17.203 1 98.88 70 ALA A CA 1
ATOM 557 C C . ALA A 1 70 ? -6.699 -15.859 -17.875 1 98.88 70 ALA A C 1
ATOM 559 O O . ALA A 1 70 ? -6.684 -16.5 -18.938 1 98.88 70 ALA A O 1
ATOM 560 N N . GLY A 1 71 ? -7.793 -15.492 -17.281 1 98.69 71 GLY A N 1
ATOM 561 C CA . GLY A 1 71 ? -9.086 -15.773 -17.891 1 98.69 71 GLY A CA 1
ATOM 562 C C . GLY A 1 71 ? -9.281 -15.117 -19.234 1 98.69 71 GLY A C 1
ATOM 563 O O . GLY A 1 71 ? -9.773 -15.742 -20.172 1 98.69 71 GLY A O 1
ATOM 564 N N . GLN A 1 72 ? -8.875 -13.883 -19.312 1 98.44 72 GLN A N 1
ATOM 565 C CA . GLN A 1 72 ? -9.008 -13.148 -20.562 1 98.44 72 GLN A CA 1
ATOM 566 C C . GLN A 1 72 ? -8.195 -13.812 -21.688 1 98.44 72 GLN A C 1
ATOM 568 O O . GLN A 1 72 ? -8.68 -13.938 -22.812 1 98.44 72 GLN A O 1
ATOM 573 N N . PHE A 1 73 ? -6.984 -14.195 -21.375 1 98.69 73 PHE A N 1
ATOM 574 C CA . PHE A 1 73 ? -6.109 -14.82 -22.375 1 98.69 73 PHE A CA 1
ATOM 575 C C . PHE A 1 73 ? -6.68 -16.156 -22.828 1 98.69 73 PHE A C 1
ATOM 577 O O . PHE A 1 73 ? -6.75 -16.422 -24.031 1 98.69 73 PHE A O 1
ATOM 584 N N . ALA A 1 74 ? -7.121 -16.984 -21.906 1 98.62 74 ALA A N 1
ATOM 585 C CA . ALA A 1 74 ? -7.719 -18.266 -22.234 1 98.62 74 ALA A CA 1
ATOM 586 C C . ALA A 1 74 ? -8.969 -18.094 -23.094 1 98.62 74 ALA A C 1
ATOM 588 O O . ALA A 1 74 ? -9.195 -18.844 -24.047 1 98.62 74 ALA A O 1
ATOM 589 N N . ARG A 1 75 ? -9.789 -17.125 -22.75 1 98.19 75 ARG A N 1
ATOM 590 C CA . ARG A 1 75 ? -10.992 -16.844 -23.516 1 98.19 75 ARG A CA 1
ATOM 591 C C . ARG A 1 75 ? -10.656 -16.391 -24.938 1 98.19 75 ARG A C 1
ATOM 593 O O . ARG A 1 75 ? -11.352 -16.734 -25.891 1 98.19 75 ARG A O 1
ATOM 600 N N . CYS A 1 76 ? -9.633 -15.578 -25.031 1 97.56 76 CYS A N 1
ATOM 601 C CA . CYS A 1 76 ? -9.188 -15.156 -26.344 1 97.56 76 CYS A CA 1
ATOM 602 C C . CYS A 1 76 ? -8.805 -16.359 -27.203 1 97.56 76 CYS A C 1
ATOM 604 O O . CYS A 1 76 ? -9.203 -16.438 -28.375 1 97.56 76 CYS A O 1
ATOM 606 N N . LEU A 1 77 ? -8.055 -17.297 -26.688 1 97.69 77 LEU A N 1
ATOM 607 C CA . LEU A 1 77 ? -7.66 -18.5 -27.406 1 97.69 77 LEU A CA 1
ATOM 608 C C . LEU A 1 77 ? -8.875 -19.344 -27.781 1 97.69 77 LEU A C 1
ATOM 610 O O . LEU A 1 77 ? -8.969 -19.859 -28.891 1 97.69 77 LEU A O 1
ATOM 614 N N . GLN A 1 78 ? -9.781 -19.453 -26.828 1 97.69 78 GLN A N 1
ATOM 615 C CA . GLN A 1 78 ? -11.016 -20.203 -27.062 1 97.69 78 GLN A CA 1
ATOM 616 C C . GLN A 1 78 ? -11.805 -19.609 -28.234 1 97.69 78 GLN A C 1
ATOM 618 O O . GLN A 1 78 ? -12.281 -20.344 -29.094 1 97.69 78 GLN A O 1
ATOM 623 N N . GLN A 1 79 ? -11.914 -18.344 -28.219 1 96.94 79 GLN A N 1
ATOM 624 C CA . GLN A 1 79 ? -12.719 -17.656 -29.219 1 96.94 79 GLN A CA 1
ATOM 625 C C . GLN A 1 79 ? -12.023 -17.656 -30.578 1 96.94 79 GLN A C 1
ATOM 627 O O . GLN A 1 79 ? -12.664 -17.859 -31.609 1 96.94 79 GLN A O 1
ATOM 632 N N . ASN A 1 80 ? -10.75 -17.453 -30.578 1 94.62 80 ASN A N 1
ATOM 633 C CA . ASN A 1 80 ? -9.992 -17.344 -31.828 1 94.62 80 ASN A CA 1
ATOM 634 C C . ASN A 1 80 ? -9.789 -18.719 -32.469 1 94.62 80 ASN A C 1
ATOM 636 O O . ASN A 1 80 ? -9.672 -18.812 -33.688 1 94.62 80 ASN A O 1
ATOM 640 N N . GLN A 1 81 ? -9.664 -19.766 -31.656 1 96.62 81 GLN A N 1
ATOM 641 C CA . GLN A 1 81 ? -9.445 -21.109 -32.156 1 96.62 81 GLN A CA 1
ATOM 6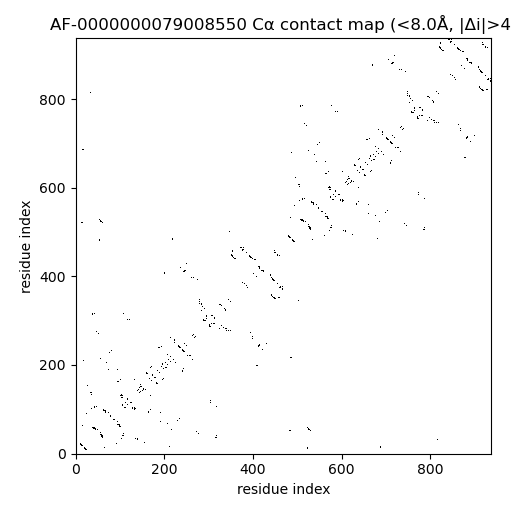42 C C . GLN A 1 81 ? -10.375 -22.109 -31.469 1 96.62 81 GLN A C 1
ATOM 644 O O . GLN A 1 81 ? -9.93 -22.938 -30.656 1 96.62 81 GLN A O 1
ATOM 649 N N . PRO A 1 82 ? -11.578 -22.141 -31.906 1 95.62 82 PRO A N 1
ATOM 650 C CA . PRO A 1 82 ? -12.562 -23.031 -31.266 1 95.62 82 PRO A CA 1
ATOM 651 C C . PRO A 1 82 ? -12.164 -24.5 -31.344 1 95.62 82 PRO A C 1
ATOM 653 O O . PRO A 1 82 ? -12.547 -25.297 -30.484 1 95.62 82 PRO A O 1
ATOM 656 N N . ARG A 1 83 ? -11.383 -24.875 -32.281 1 94.94 83 ARG A N 1
ATOM 657 C CA . ARG A 1 83 ? -10.992 -26.266 -32.5 1 94.94 83 ARG A CA 1
ATOM 658 C C . ARG A 1 83 ? -10.109 -26.766 -31.359 1 94.94 83 ARG A C 1
ATOM 660 O O . ARG A 1 83 ? -9.938 -27.984 -31.203 1 94.94 83 ARG A O 1
ATOM 667 N N . LEU A 1 84 ? -9.594 -25.859 -30.531 1 95.94 84 LEU A N 1
ATOM 668 C CA . LEU A 1 84 ? -8.703 -26.219 -29.438 1 95.94 84 LEU A CA 1
ATOM 669 C C . LEU A 1 84 ? -9.469 -26.953 -28.344 1 95.94 84 LEU A C 1
ATOM 671 O O . LEU A 1 84 ? -8.867 -27.625 -27.5 1 95.94 84 LEU A O 1
ATOM 675 N N . GLY A 1 85 ? -10.789 -26.719 -28.297 1 96.44 85 GLY A N 1
ATOM 676 C CA . GLY A 1 85 ? -11.617 -27.406 -27.312 1 96.44 85 GLY A CA 1
ATOM 677 C C . GLY A 1 85 ? -11.43 -26.891 -25.906 1 96.44 85 GLY A C 1
ATOM 678 O O . GLY A 1 85 ? -11.477 -27.656 -24.938 1 96.44 85 GLY A O 1
ATOM 679 N N . VAL A 1 86 ? -11.102 -25.672 -25.75 1 97.88 86 VAL A N 1
ATOM 680 C CA . VAL A 1 86 ? -11.008 -25.062 -24.422 1 97.88 86 VAL A CA 1
ATOM 681 C C . VAL A 1 86 ? -12.398 -24.922 -23.812 1 97.88 86 VAL A C 1
ATOM 683 O O . VAL A 1 86 ? -13.266 -24.25 -24.375 1 97.88 86 VAL A O 1
ATOM 686 N N . THR A 1 87 ? -12.656 -25.531 -22.672 1 97.69 87 THR A N 1
ATOM 687 C CA . THR A 1 87 ? -13.961 -25.484 -22.031 1 97.69 87 THR A CA 1
ATOM 688 C C . THR A 1 87 ? -14.008 -24.344 -21.016 1 97.69 87 THR A C 1
ATOM 690 O O . THR A 1 87 ? -12.977 -23.781 -20.656 1 97.69 87 THR A O 1
ATOM 693 N N . ASP A 1 88 ? -15.219 -24.031 -20.594 1 97.12 88 ASP A N 1
ATOM 694 C CA . ASP A 1 88 ? -15.383 -23.031 -19.547 1 97.12 88 ASP A CA 1
ATOM 695 C C . ASP A 1 88 ? -14.703 -23.469 -18.25 1 97.12 88 ASP A C 1
ATOM 697 O O . ASP A 1 88 ? -14.188 -22.641 -17.5 1 97.12 88 ASP A O 1
ATOM 701 N N . LYS A 1 89 ? -14.734 -24.703 -18.047 1 97.75 89 LYS A N 1
ATOM 702 C CA . LYS A 1 89 ? -14.062 -25.234 -16.875 1 97.75 89 LYS A CA 1
ATOM 703 C C . LYS A 1 89 ? -12.547 -25.078 -16.984 1 97.75 89 LYS A C 1
ATOM 705 O O . LYS A 1 89 ? -11.875 -24.797 -15.984 1 97.75 89 LYS A O 1
ATOM 710 N N . ASP A 1 90 ? -12.008 -25.297 -18.203 1 98.44 90 ASP A N 1
ATOM 711 C CA . ASP A 1 90 ? -10.594 -25.031 -18.438 1 98.44 90 ASP A CA 1
ATOM 712 C C . ASP A 1 90 ? -10.242 -23.594 -18.094 1 98.44 90 ASP A C 1
ATOM 714 O O . ASP A 1 90 ? -9.242 -23.328 -17.406 1 98.44 90 ASP A O 1
ATOM 718 N N . ILE A 1 91 ? -11.078 -22.688 -18.531 1 98.69 91 ILE A N 1
ATOM 719 C CA . ILE A 1 91 ? -10.852 -21.266 -18.312 1 98.69 91 ILE A CA 1
ATOM 720 C C . ILE A 1 91 ? -10.875 -20.953 -16.828 1 98.69 91 ILE A C 1
ATOM 722 O O . ILE A 1 91 ? -10.016 -20.234 -16.312 1 98.69 91 ILE A O 1
ATOM 726 N N . LEU A 1 92 ? -11.844 -21.5 -16.109 1 98.56 92 LEU A N 1
ATOM 727 C CA . LEU A 1 92 ? -11.945 -21.297 -14.672 1 98.56 92 LEU A CA 1
ATOM 728 C C . LEU A 1 92 ? -10.688 -21.797 -13.969 1 98.56 92 LEU A C 1
ATOM 730 O O . LEU A 1 92 ? -10.172 -21.141 -13.062 1 98.56 92 LEU A O 1
ATOM 734 N N . CYS A 1 93 ? -10.203 -22.938 -14.398 1 98.75 93 CYS A N 1
ATOM 735 C CA . CYS A 1 93 ? -9 -23.484 -13.797 1 98.75 93 CYS A CA 1
ATOM 736 C C . CYS A 1 93 ? -7.797 -22.594 -14.055 1 98.75 93 CYS A C 1
ATOM 738 O O . CYS A 1 93 ? -6.953 -22.406 -13.172 1 98.75 93 CYS A O 1
ATOM 740 N N . VAL A 1 94 ? -7.684 -22.031 -15.281 1 98.81 94 VAL A N 1
ATOM 741 C CA . VAL A 1 94 ? -6.598 -21.125 -15.617 1 98.81 94 VAL A CA 1
ATOM 742 C C . VAL A 1 94 ? -6.695 -19.859 -14.766 1 98.81 94 VAL A C 1
ATOM 744 O O . VAL A 1 94 ? -5.688 -19.359 -14.266 1 98.81 94 VAL A O 1
ATOM 747 N N . GLU A 1 95 ? -7.922 -19.359 -14.57 1 98.81 95 GLU A N 1
ATOM 748 C CA . GLU A 1 95 ? -8.156 -18.219 -13.695 1 98.81 95 GLU A CA 1
ATOM 749 C C . GLU A 1 95 ? -7.695 -18.516 -12.266 1 98.81 95 GLU A C 1
ATOM 751 O O . GLU A 1 95 ? -6.992 -17.703 -11.664 1 98.81 95 GLU A O 1
ATOM 756 N N . LEU A 1 96 ? -8.055 -19.625 -11.773 1 98.88 96 LEU A N 1
ATOM 757 C CA . LEU A 1 96 ? -7.734 -19.984 -10.398 1 98.88 96 LEU A CA 1
ATOM 758 C C . LEU A 1 96 ? -6.234 -20.203 -10.234 1 98.88 96 LEU A C 1
ATOM 760 O O . LEU A 1 96 ? -5.676 -19.906 -9.172 1 98.88 96 LEU A O 1
ATOM 764 N N . ALA A 1 97 ? -5.598 -20.734 -11.281 1 98.81 97 ALA A N 1
ATOM 765 C CA . ALA A 1 97 ? -4.141 -20.859 -11.242 1 98.81 97 ALA A CA 1
ATOM 766 C C . ALA A 1 97 ? -3.482 -19.484 -11.117 1 98.81 97 ALA A C 1
ATOM 768 O O . ALA A 1 97 ? -2.553 -19.297 -10.328 1 98.81 97 ALA A O 1
ATOM 769 N N . GLY A 1 98 ? -3.961 -18.562 -11.914 1 98.81 98 GLY A N 1
ATOM 770 C CA . GLY A 1 98 ? -3.465 -17.188 -11.797 1 98.81 98 GLY A CA 1
ATOM 771 C C . GLY A 1 98 ? -3.719 -16.578 -10.43 1 98.81 98 GLY A C 1
ATOM 772 O O . GLY A 1 98 ? -2.848 -15.906 -9.875 1 98.81 98 GLY A O 1
ATOM 773 N N . LEU A 1 99 ? -4.871 -16.844 -9.852 1 98.81 99 LEU A N 1
ATOM 774 C CA . LEU A 1 99 ? -5.27 -16.312 -8.555 1 98.81 99 LEU A CA 1
ATOM 775 C C . LEU A 1 99 ? -4.363 -16.844 -7.449 1 98.81 99 LEU A C 1
ATOM 777 O O . LEU A 1 99 ? -4.012 -16.109 -6.523 1 98.81 99 LEU A O 1
ATOM 781 N N . CYS A 1 100 ? -3.951 -18.094 -7.57 1 98.75 100 CYS A N 1
ATOM 782 C CA . CYS A 1 100 ? -3.35 -18.781 -6.434 1 98.75 100 CYS A CA 1
ATOM 783 C C . CYS A 1 100 ? -1.839 -18.891 -6.602 1 98.75 100 CYS A C 1
ATOM 785 O O . CYS A 1 100 ? -1.148 -19.406 -5.727 1 98.75 100 CYS A O 1
ATOM 787 N N . HIS A 1 101 ? -1.295 -18.406 -7.719 1 98.31 101 HIS A N 1
ATOM 788 C CA . HIS A 1 101 ? 0.1 -18.672 -8.055 1 98.31 101 HIS A CA 1
ATOM 789 C C . HIS A 1 101 ? 1.04 -18.078 -7.012 1 98.31 101 HIS A C 1
ATOM 791 O O . HIS A 1 10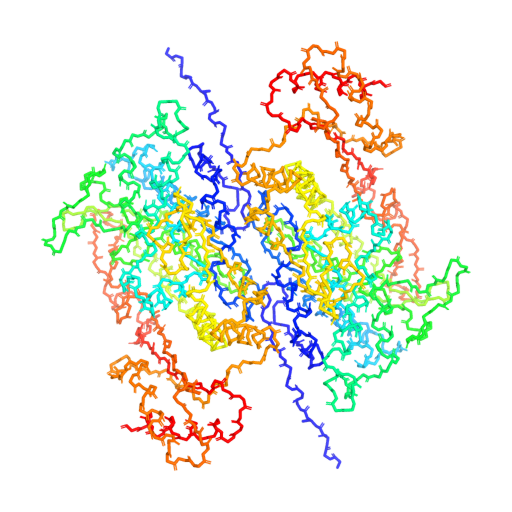1 ? 2.145 -18.578 -6.805 1 98.31 101 HIS A O 1
ATOM 797 N N . ASP A 1 102 ? 0.577 -17.031 -6.301 1 97.25 102 ASP A N 1
ATOM 798 C CA . ASP A 1 102 ? 1.438 -16.312 -5.367 1 97.25 102 ASP A CA 1
ATOM 799 C C . ASP A 1 102 ? 1.072 -16.641 -3.922 1 97.25 102 ASP A C 1
ATOM 801 O O . ASP A 1 102 ? 1.555 -15.984 -2.992 1 97.25 102 ASP A O 1
ATOM 805 N N . LEU A 1 103 ? 0.288 -17.641 -3.633 1 97.75 103 LEU A N 1
ATOM 806 C CA . LEU A 1 103 ? -0.183 -17.984 -2.295 1 97.75 103 LEU A CA 1
ATOM 807 C C . LEU A 1 103 ? 0.988 -18.297 -1.371 1 97.75 103 LEU A C 1
ATOM 809 O O . LEU A 1 103 ? 0.908 -18.078 -0.162 1 97.75 103 LEU A O 1
ATOM 813 N N . GLY A 1 104 ? 2.016 -18.766 -1.967 1 96.62 104 GLY A N 1
ATOM 814 C CA . GLY A 1 104 ? 3.092 -19.328 -1.167 1 96.62 104 GLY A CA 1
ATOM 815 C C . GLY A 1 104 ? 4.207 -18.344 -0.883 1 96.62 104 GLY A C 1
ATOM 816 O O . GLY A 1 104 ? 5.207 -18.688 -0.25 1 96.62 104 GLY A O 1
ATOM 817 N N . HIS A 1 105 ? 4.066 -17.094 -1.305 1 96.75 105 HIS A N 1
ATOM 818 C CA . HIS A 1 105 ? 5.086 -16.094 -0.997 1 96.75 105 HIS A CA 1
ATOM 819 C C . HIS A 1 105 ? 5.137 -15.797 0.499 1 96.75 105 HIS A C 1
ATOM 821 O O . HIS A 1 105 ? 4.094 -15.719 1.154 1 96.75 105 HIS A O 1
ATOM 827 N N . GLY A 1 106 ? 6.355 -15.734 1.014 1 95.62 106 GLY A N 1
ATOM 828 C CA . GLY A 1 106 ? 6.547 -15.359 2.404 1 95.62 106 GLY A CA 1
ATOM 829 C C . GLY A 1 106 ? 6.777 -13.875 2.592 1 95.62 106 GLY A C 1
ATOM 830 O O . GLY A 1 106 ? 6.605 -13.086 1.657 1 95.62 106 GLY A O 1
ATOM 831 N N . PRO A 1 107 ? 7.121 -13.484 3.828 1 95.88 107 PRO A N 1
ATOM 832 C CA . PRO A 1 107 ? 7.355 -12.07 4.125 1 95.88 107 PRO A CA 1
ATOM 833 C C . PRO A 1 107 ? 8.422 -11.453 3.234 1 95.88 107 PRO A C 1
ATOM 835 O O . PRO A 1 107 ? 9.453 -12.078 2.963 1 95.88 107 PRO A O 1
ATOM 838 N N . LEU A 1 108 ? 8.172 -10.25 2.783 1 93.62 108 LEU A N 1
ATOM 839 C CA . LEU A 1 108 ? 9.117 -9.422 2.037 1 93.62 108 LEU A CA 1
ATOM 840 C C . LEU A 1 108 ? 9.5 -10.094 0.721 1 93.62 108 LEU A C 1
ATOM 842 O O . LEU A 1 108 ? 10.609 -9.891 0.213 1 93.62 108 LEU A O 1
ATOM 846 N N . SER A 1 109 ? 8.617 -10.953 0.261 1 87.25 109 SER A N 1
ATOM 847 C CA . SER A 1 109 ? 8.617 -11.523 -1.082 1 87.25 109 SER A CA 1
ATOM 848 C C . SER A 1 109 ? 9.859 -12.375 -1.316 1 87.25 109 SER A C 1
ATOM 850 O O . SER A 1 109 ? 10.094 -13.344 -0.595 1 87.25 109 SER A O 1
ATOM 852 N N . HIS A 1 110 ? 10.727 -11.969 -2.223 1 86.25 110 HIS A N 1
ATOM 853 C CA . HIS A 1 110 ? 11.805 -12.828 -2.684 1 86.25 110 HIS A CA 1
ATOM 854 C C . HIS A 1 110 ? 12.945 -12.883 -1.669 1 86.25 110 HIS A C 1
ATOM 856 O O . HIS A 1 110 ? 13.734 -13.828 -1.663 1 86.25 110 HIS A O 1
ATOM 862 N N . LEU A 1 111 ? 12.953 -11.969 -0.775 1 91.06 111 LEU A N 1
ATOM 863 C CA . LEU A 1 111 ? 13.938 -12.031 0.302 1 91.06 111 LEU A CA 1
ATOM 864 C C . LEU A 1 111 ? 13.758 -13.297 1.128 1 91.06 111 LEU A C 1
ATOM 866 O O . LEU A 1 111 ? 14.734 -13.914 1.555 1 91.06 111 LEU A O 1
ATOM 870 N N . PHE A 1 112 ? 12.539 -13.727 1.365 1 93.06 112 PHE A N 1
ATOM 871 C CA . PHE A 1 112 ? 12.219 -14.875 2.211 1 93.06 112 PHE A CA 1
ATOM 872 C C . PHE A 1 112 ? 12.688 -16.172 1.566 1 93.06 112 PHE A C 1
ATOM 874 O O . PHE A 1 112 ? 13.43 -16.938 2.178 1 93.06 112 PHE A O 1
ATOM 881 N N . ASP A 1 113 ? 12.344 -16.422 0.26 1 89.88 113 ASP A N 1
ATOM 882 C CA . ASP A 1 113 ? 12.594 -17.719 -0.374 1 89.88 113 ASP A CA 1
ATOM 883 C C . ASP A 1 113 ? 14 -17.781 -0.958 1 89.88 113 ASP A C 1
ATOM 885 O O . ASP A 1 113 ? 14.625 -18.844 -0.984 1 89.88 113 ASP A O 1
ATOM 889 N N . GLN A 1 114 ? 14.547 -16.609 -1.355 1 88.44 114 GLN A N 1
ATOM 890 C CA . GLN A 1 114 ? 15.805 -16.656 -2.1 1 88.44 114 GLN A CA 1
ATOM 891 C C . GLN A 1 114 ? 17 -16.391 -1.185 1 88.44 114 GLN A C 1
ATOM 893 O O . GLN A 1 114 ? 18.125 -16.75 -1.513 1 88.44 114 GLN A O 1
ATOM 898 N N . LYS A 1 115 ? 16.734 -15.773 -0.056 1 91.38 115 LYS A N 1
ATOM 899 C CA . LYS A 1 115 ? 17.859 -15.406 0.781 1 91.38 115 LYS A CA 1
ATOM 900 C C . LYS A 1 115 ? 17.703 -15.938 2.201 1 91.38 115 LYS A C 1
ATOM 902 O O . LYS A 1 115 ? 18.578 -16.625 2.719 1 91.38 115 LYS A O 1
ATOM 907 N N . PHE A 1 116 ? 16.609 -15.773 2.838 1 94.94 116 PHE A N 1
ATOM 908 C CA . PHE A 1 116 ? 16.422 -16.141 4.238 1 94.94 116 PHE A CA 1
ATOM 909 C C . PHE A 1 116 ? 16.422 -17.641 4.414 1 94.94 116 PHE A C 1
ATOM 911 O O . PHE A 1 116 ? 17.203 -18.188 5.188 1 94.94 116 PHE A O 1
ATOM 918 N N . ILE A 1 117 ? 15.531 -18.328 3.652 1 93.44 117 ILE A N 1
ATOM 919 C CA . ILE A 1 117 ? 15.367 -19.766 3.832 1 93.44 117 ILE A CA 1
ATOM 920 C C . ILE A 1 117 ? 16.672 -20.469 3.506 1 93.44 117 ILE A C 1
ATOM 922 O O . ILE A 1 117 ? 17.156 -21.297 4.289 1 93.44 117 ILE A O 1
ATOM 926 N N . PRO A 1 118 ? 17.312 -20.078 2.369 1 91 118 PRO A N 1
ATOM 927 C CA . PRO A 1 118 ? 18.594 -20.734 2.076 1 91 118 PRO A CA 1
ATOM 928 C C . PRO A 1 118 ? 19.641 -20.469 3.152 1 91 118 PRO A C 1
ATOM 930 O O . PRO A 1 118 ? 20.594 -21.25 3.293 1 91 118 PRO A O 1
ATOM 933 N N . GLY A 1 119 ? 19.5 -19.391 3.875 1 88.69 119 GLY A N 1
ATOM 934 C CA . GLY A 1 119 ? 20.438 -19.047 4.93 1 88.69 119 GLY A CA 1
ATOM 935 C C . GLY A 1 119 ? 20.156 -19.766 6.238 1 88.69 119 GLY A C 1
ATOM 936 O O . GLY A 1 119 ? 20.922 -19.625 7.199 1 88.69 119 GLY A O 1
ATOM 937 N N . THR A 1 120 ? 19.078 -20.516 6.215 1 91.69 120 THR A N 1
ATOM 938 C CA . THR A 1 120 ? 18.703 -21.266 7.41 1 91.69 120 THR A CA 1
ATOM 939 C C . THR A 1 120 ? 18.859 -22.766 7.191 1 91.69 120 THR A C 1
ATOM 941 O O . THR A 1 120 ? 19.344 -23.188 6.137 1 91.69 120 THR A O 1
ATOM 944 N N . GLU A 1 121 ? 18.531 -23.516 8.141 1 81.06 121 GLU A N 1
ATOM 945 C CA . GLU A 1 121 ? 18.672 -24.969 8.055 1 81.06 121 GLU A CA 1
ATOM 946 C C . GLU A 1 121 ? 17.375 -25.625 7.594 1 81.06 121 GLU A C 1
ATOM 948 O O . GLU A 1 121 ? 17.281 -26.844 7.527 1 81.06 121 GLU A O 1
ATOM 953 N N . ALA A 1 122 ? 16.453 -24.875 7.34 1 79.38 122 ALA A N 1
ATOM 954 C CA . ALA A 1 122 ? 15.133 -25.438 7.066 1 79.38 122 ALA A CA 1
ATOM 955 C C . ALA A 1 122 ? 15.125 -26.219 5.758 1 79.38 122 ALA A C 1
ATOM 957 O O . ALA A 1 122 ? 14.742 -27.391 5.73 1 79.38 122 ALA A O 1
ATOM 958 N N . LYS A 1 123 ? 15.383 -25.578 4.617 1 73.5 123 LYS A N 1
ATOM 959 C CA . LYS A 1 123 ? 15.398 -26.203 3.295 1 73.5 123 LYS A CA 1
ATOM 960 C C . LYS A 1 123 ? 16.156 -25.328 2.289 1 73.5 123 LYS A C 1
ATOM 962 O O . LYS A 1 123 ? 15.727 -24.219 1.983 1 73.5 123 LYS A O 1
ATOM 967 N N . LYS A 1 124 ? 17.094 -25.844 1.713 1 71.88 124 LYS A N 1
ATOM 968 C CA . LYS A 1 124 ? 17.953 -25.062 0.835 1 71.88 124 LYS A CA 1
ATOM 969 C C . LYS A 1 124 ? 17.266 -24.75 -0.49 1 71.88 124 LYS A C 1
ATOM 971 O O . LYS A 1 124 ? 17.406 -23.656 -1.038 1 71.88 124 LYS A O 1
ATOM 976 N N . HIS A 1 125 ? 16.359 -25.625 -0.961 1 79.25 125 HIS A N 1
ATOM 977 C CA . HIS A 1 125 ? 15.797 -25.391 -2.291 1 79.25 125 HIS A CA 1
ATOM 978 C C . HIS A 1 125 ? 14.289 -25.203 -2.234 1 79.25 125 HIS A C 1
ATOM 980 O O . HIS A 1 125 ? 13.578 -25.547 -3.182 1 79.25 125 HIS A O 1
ATOM 986 N N . TRP A 1 126 ? 13.969 -24.5 -1.337 1 86.38 126 TRP A N 1
ATOM 987 C CA . TRP A 1 126 ? 12.547 -24.203 -1.173 1 86.38 126 TRP A CA 1
ATOM 988 C C . TRP A 1 126 ? 12.117 -23.062 -2.078 1 86.38 126 TRP A C 1
ATOM 990 O O . TRP A 1 126 ? 12.805 -22.047 -2.17 1 86.38 126 TRP A O 1
ATOM 1000 N N . LYS A 1 127 ? 11.039 -23.234 -2.875 1 86 127 LYS A N 1
ATOM 1001 C CA . LYS A 1 127 ? 10.5 -22.203 -3.754 1 86 127 LYS A CA 1
ATOM 1002 C C . LYS A 1 127 ? 9.07 -21.844 -3.369 1 86 127 LYS A C 1
ATOM 1004 O O . LYS A 1 127 ? 8.32 -22.688 -2.869 1 86 127 LYS A O 1
ATOM 1009 N N . HIS A 1 128 ? 8.664 -20.625 -3.668 1 86.56 128 HIS A N 1
ATOM 1010 C CA . HIS A 1 128 ? 7.328 -20.172 -3.307 1 86.56 128 HIS A CA 1
ATOM 1011 C C . HIS A 1 128 ? 6.258 -20.891 -4.117 1 86.56 128 HIS A C 1
ATOM 1013 O O . HIS A 1 128 ? 5.117 -21.016 -3.668 1 86.56 128 HIS A O 1
ATOM 1019 N N . GLU A 1 129 ? 6.594 -21.406 -5.324 1 88.12 129 GLU A N 1
ATOM 1020 C CA . GLU A 1 129 ? 5.617 -22.156 -6.109 1 88.12 129 GLU A CA 1
ATOM 1021 C C . GLU A 1 129 ? 5.172 -23.422 -5.387 1 88.12 129 GLU A C 1
ATOM 1023 O O . GLU A 1 129 ? 3.99 -23.766 -5.398 1 88.12 129 GLU A O 1
ATOM 1028 N N . GLU A 1 130 ? 6.145 -24.062 -4.77 1 90.25 130 GLU A N 1
ATOM 1029 C CA . GLU A 1 130 ? 5.82 -25.234 -3.959 1 90.25 130 GLU A CA 1
ATOM 1030 C C . GLU A 1 130 ? 4.938 -24.859 -2.773 1 90.25 130 GLU A C 1
ATOM 1032 O O . GLU A 1 130 ? 3.98 -25.562 -2.457 1 90.25 130 GLU A O 1
ATOM 1037 N N . ALA A 1 131 ? 5.277 -23.797 -2.189 1 93.62 131 ALA A N 1
ATOM 1038 C CA . ALA A 1 131 ? 4.488 -23.312 -1.06 1 93.62 131 ALA A CA 1
ATOM 1039 C C . ALA A 1 131 ? 3.086 -22.906 -1.503 1 93.62 131 ALA A C 1
ATOM 1041 O O . ALA A 1 131 ? 2.119 -23.062 -0.753 1 93.62 131 ALA A O 1
ATOM 1042 N N . SER A 1 132 ? 2.969 -22.344 -2.717 1 96.88 132 SER A N 1
ATOM 1043 C CA . SER A 1 132 ? 1.658 -21.953 -3.229 1 96.88 132 SER A CA 1
ATOM 1044 C C . SER A 1 132 ? 0.748 -23.156 -3.398 1 96.88 132 SER A C 1
ATOM 1046 O O . SER A 1 132 ? -0.432 -23.109 -3.045 1 96.88 132 SER A O 1
ATOM 1048 N N . LYS A 1 133 ? 1.303 -24.25 -3.939 1 97.06 133 LYS A N 1
ATOM 1049 C CA . LYS A 1 133 ? 0.531 -25.484 -4.082 1 97.06 133 LYS A CA 1
ATOM 1050 C C . LYS A 1 133 ? 0.109 -26.031 -2.723 1 97.06 133 LYS A C 1
ATOM 1052 O O . LYS A 1 133 ? -1.051 -26.406 -2.529 1 97.06 133 LYS A O 1
ATOM 1057 N N . ALA A 1 134 ? 1.068 -26.016 -1.809 1 97.12 134 ALA A N 1
ATOM 1058 C CA . ALA A 1 134 ? 0.788 -26.5 -0.462 1 97.12 134 ALA A CA 1
ATOM 1059 C C . ALA A 1 134 ? -0.272 -25.641 0.226 1 97.12 134 ALA A C 1
ATOM 1061 O O . ALA A 1 134 ? -1.15 -26.172 0.915 1 97.12 134 ALA A O 1
ATOM 1062 N N . MET A 1 135 ? -0.175 -24.391 0.086 1 98.12 135 MET A N 1
ATOM 1063 C CA . MET A 1 135 ? -1.133 -23.469 0.696 1 98.12 135 MET A CA 1
ATOM 1064 C C . MET A 1 135 ? -2.52 -23.641 0.086 1 98.12 135 MET A C 1
ATOM 1066 O O . MET A 1 135 ? -3.527 -23.531 0.785 1 98.12 135 MET A O 1
ATOM 1070 N N . LEU A 1 136 ? -2.57 -23.875 -1.249 1 98.5 136 LEU A N 1
ATOM 1071 C CA . LEU A 1 136 ? -3.854 -24.141 -1.89 1 98.5 136 LEU A CA 1
ATOM 1072 C C . LEU A 1 136 ? -4.512 -25.391 -1.305 1 98.5 136 LEU A C 1
ATOM 1074 O O . LEU A 1 136 ? -5.699 -25.375 -0.976 1 98.5 136 LEU A O 1
ATOM 1078 N N . ASP A 1 137 ? -3.717 -26.422 -1.166 1 98.19 137 ASP A N 1
ATOM 1079 C CA . ASP A 1 137 ? -4.23 -27.625 -0.543 1 98.19 137 ASP A CA 1
ATOM 1080 C C . ASP A 1 137 ? -4.727 -27.359 0.874 1 98.19 137 ASP A C 1
ATOM 1082 O O . ASP A 1 137 ? -5.805 -27.812 1.261 1 98.19 137 ASP A O 1
ATOM 1086 N N . HIS A 1 138 ? -3.945 -26.641 1.574 1 98.06 138 HIS A N 1
ATOM 1087 C CA . HIS A 1 138 ? -4.266 -26.312 2.961 1 98.06 138 HIS A CA 1
ATOM 1088 C C . HIS A 1 138 ? -5.582 -25.562 3.062 1 98.06 138 HIS A C 1
ATOM 1090 O O . HIS A 1 138 ? -6.457 -25.922 3.855 1 98.06 138 HIS A O 1
ATOM 1096 N N . LEU A 1 139 ? -5.719 -24.516 2.262 1 98 139 LEU A N 1
ATOM 1097 C CA . LEU A 1 139 ? -6.922 -23.703 2.385 1 98 139 LEU A CA 1
ATOM 1098 C C . LEU A 1 139 ? -8.156 -24.484 1.939 1 98 139 LEU A C 1
ATOM 1100 O O . LEU A 1 139 ? -9.242 -24.312 2.504 1 98 139 LEU A O 1
ATOM 1104 N N . ILE A 1 140 ? -8.047 -25.359 0.909 1 98.25 140 ILE A N 1
ATOM 1105 C CA . ILE A 1 140 ? -9.164 -26.188 0.459 1 98.25 140 ILE A CA 1
ATOM 1106 C C . ILE A 1 140 ? -9.609 -27.109 1.588 1 98.25 140 ILE A C 1
ATOM 1108 O O . ILE A 1 140 ? -10.805 -27.234 1.861 1 98.25 140 ILE A O 1
ATOM 1112 N N . ASP A 1 141 ? -8.617 -27.688 2.221 1 97.69 141 ASP A N 1
ATOM 1113 C CA . ASP A 1 141 ? -8.906 -28.625 3.297 1 97.69 141 ASP A CA 1
ATOM 1114 C C . ASP A 1 141 ? -9.453 -27.906 4.527 1 97.69 141 ASP A C 1
ATOM 1116 O O . ASP A 1 141 ? -10.477 -28.312 5.086 1 97.69 141 ASP A O 1
ATOM 1120 N N . GLU A 1 142 ? -8.727 -26.859 4.957 1 96.88 142 GLU A N 1
ATOM 1121 C CA . GLU A 1 142 ? -9.062 -26.125 6.172 1 96.88 142 GLU A CA 1
ATOM 1122 C C . GLU A 1 142 ? -10.484 -25.578 6.102 1 96.88 142 GLU A C 1
ATOM 1124 O O . GLU A 1 142 ? -11.188 -25.531 7.113 1 96.88 142 GLU A O 1
ATOM 1129 N N . HIS A 1 143 ? -10.93 -25.203 4.941 1 97.19 143 HIS A N 1
ATOM 1130 C CA . HIS A 1 143 ? -12.227 -24.562 4.816 1 97.19 143 HIS A CA 1
ATOM 1131 C C . HIS A 1 143 ? -13.227 -25.469 4.098 1 97.19 143 HIS A C 1
ATOM 1133 O O . HIS A 1 143 ? -14.289 -25.031 3.672 1 97.19 143 HIS A O 1
ATOM 1139 N N . SER A 1 144 ? -12.898 -26.719 3.863 1 97.31 144 SER A N 1
ATOM 1140 C CA . SER A 1 144 ? -13.75 -27.766 3.305 1 97.31 144 SER A CA 1
ATOM 1141 C C . SER A 1 144 ? -14.383 -27.328 1.988 1 97.31 144 SER A C 1
ATOM 1143 O O . SER A 1 144 ? -15.594 -27.469 1.792 1 97.31 144 SER A O 1
ATOM 1145 N N . LEU A 1 145 ? -13.547 -26.766 1.14 1 97.75 145 LEU A N 1
ATOM 1146 C CA . LEU A 1 145 ? -14.07 -26.141 -0.067 1 97.75 145 LEU A CA 1
ATOM 1147 C C . LEU A 1 145 ? -14.477 -27.188 -1.097 1 97.75 145 LEU A C 1
ATOM 1149 O O . LEU A 1 145 ? -15.344 -26.938 -1.937 1 97.75 145 LEU A O 1
ATOM 1153 N N . MET A 1 146 ? -13.883 -28.359 -1.078 1 97.75 146 MET A N 1
ATOM 1154 C CA . MET A 1 146 ? -14.164 -29.406 -2.064 1 97.75 146 MET A CA 1
ATOM 1155 C C . MET A 1 146 ? -15.031 -30.5 -1.465 1 97.75 146 MET A C 1
ATOM 1157 O O . MET A 1 146 ? -15.391 -31.469 -2.154 1 97.75 146 MET A O 1
ATOM 1161 N N . ALA A 1 147 ? -15.336 -30.359 -0.165 1 96.62 147 ALA A N 1
ATOM 1162 C CA . ALA A 1 147 ? -16.234 -31.312 0.47 1 96.62 147 ALA A CA 1
ATOM 1163 C C . ALA A 1 147 ? -17.641 -31.234 -0.126 1 96.62 147 ALA A C 1
ATOM 1165 O O . ALA A 1 147 ? -17.938 -30.328 -0.9 1 96.62 147 ALA A O 1
ATOM 1166 N N . LYS A 1 148 ? -18.484 -32.281 0.258 1 94.25 148 LYS A N 1
ATOM 1167 C CA . LYS A 1 148 ? -19.875 -32.25 -0.201 1 94.25 148 LYS A CA 1
ATOM 1168 C C . LYS A 1 148 ? -20.562 -30.953 0.235 1 94.25 148 LYS A C 1
ATOM 1170 O O . LYS A 1 148 ? -20.609 -30.641 1.427 1 94.25 148 LYS A O 1
ATOM 1175 N N . GLY A 1 149 ? -20.969 -30.219 -0.706 1 92.44 149 GLY A N 1
ATOM 1176 C CA . GLY A 1 149 ? -21.609 -28.953 -0.405 1 92.44 149 GLY A CA 1
ATOM 1177 C C . GLY A 1 149 ? -20.625 -27.797 -0.315 1 92.44 149 GLY A C 1
ATOM 1178 O O . GLY A 1 149 ? -21.031 -26.656 -0.059 1 92.44 149 GLY A O 1
ATOM 1179 N N . GLY A 1 150 ? -19.328 -28.109 -0.542 1 94.44 150 GLY A N 1
ATOM 1180 C CA . GLY A 1 150 ? -18.328 -27.047 -0.497 1 94.44 150 GLY A CA 1
ATOM 1181 C C . GLY A 1 150 ? -18.438 -26.078 -1.653 1 94.44 150 GLY A C 1
ATOM 1182 O O . GLY A 1 150 ? -19 -26.406 -2.699 1 94.44 150 GLY A O 1
ATOM 1183 N N . LYS A 1 151 ? -17.906 -24.906 -1.481 1 95 151 LYS A N 1
ATOM 1184 C CA . LYS A 1 151 ? -18.094 -23.781 -2.408 1 95 151 LYS A CA 1
ATOM 1185 C C . LYS A 1 151 ? -17.422 -24.062 -3.744 1 95 151 LYS A C 1
ATOM 1187 O O . LYS A 1 151 ? -17.797 -23.5 -4.77 1 95 151 LYS A O 1
ATOM 1192 N N . LEU A 1 152 ? -16.391 -24.953 -3.721 1 97.5 152 LEU A N 1
ATOM 1193 C CA . LEU A 1 152 ? -15.672 -25.234 -4.953 1 97.5 152 LEU A CA 1
ATOM 1194 C C . LEU A 1 152 ? -16.172 -26.516 -5.602 1 97.5 152 LEU A C 1
ATOM 1196 O O . LEU A 1 152 ? -16.016 -26.719 -6.809 1 97.5 152 LEU A O 1
ATOM 1200 N N . SER A 1 153 ? -16.844 -27.375 -4.812 1 96 153 SER A N 1
ATOM 1201 C CA . SER A 1 153 ? -17.219 -28.719 -5.273 1 96 153 SER A CA 1
ATOM 1202 C C . SER A 1 153 ? -18.281 -28.641 -6.363 1 96 153 SER A C 1
ATOM 1204 O O . SER A 1 153 ? -18.438 -29.578 -7.145 1 96 153 SER A O 1
ATOM 1206 N N . GLN A 1 154 ? -18.969 -27.547 -6.406 1 93 154 GLN A N 1
ATOM 1207 C CA . GLN A 1 154 ? -20.016 -27.375 -7.406 1 93 154 GLN A CA 1
ATOM 1208 C C . GLN A 1 154 ? -19.422 -27.062 -8.781 1 93 154 GLN A C 1
ATOM 1210 O O . GLN A 1 154 ? -20.078 -27.266 -9.805 1 93 154 GLN A O 1
ATOM 1215 N N . TYR A 1 155 ? -18.188 -26.656 -8.758 1 95.81 155 TYR A N 1
ATOM 1216 C CA . TYR A 1 155 ? -17.609 -26.156 -10.008 1 95.81 155 TYR A CA 1
ATOM 1217 C C . TYR A 1 155 ? -16.438 -27.016 -10.453 1 95.81 155 TYR A C 1
ATOM 1219 O O . TYR A 1 155 ? -16.109 -27.062 -11.641 1 95.81 155 TYR A O 1
ATOM 1227 N N . LEU A 1 156 ? -15.781 -27.641 -9.516 1 97.75 156 LEU A N 1
ATOM 1228 C CA . LEU A 1 156 ? -14.5 -28.281 -9.797 1 97.75 156 LEU A CA 1
ATOM 1229 C C . LEU A 1 156 ? -14.477 -29.703 -9.266 1 97.75 156 LEU A C 1
ATOM 1231 O O . LEU A 1 156 ? -15.188 -30.031 -8.312 1 97.75 156 LEU A O 1
ATOM 1235 N N . ASP A 1 157 ? -13.695 -30.547 -9.867 1 97.25 157 ASP A N 1
ATOM 1236 C CA . ASP A 1 157 ? -13.391 -31.875 -9.344 1 97.25 157 ASP A CA 1
ATOM 1237 C C . ASP A 1 157 ? -11.898 -32 -9.039 1 97.25 157 ASP A C 1
ATOM 1239 O O . ASP A 1 157 ? -11.148 -31.047 -9.141 1 97.25 157 ASP A O 1
ATOM 1243 N N . GLU A 1 158 ? -11.484 -33.125 -8.641 1 96.69 158 GLU A N 1
ATOM 1244 C CA . GLU A 1 158 ? -10.117 -33.344 -8.188 1 96.69 158 GLU A CA 1
ATOM 1245 C C . GLU A 1 158 ? -9.125 -33.156 -9.328 1 96.69 158 GLU A C 1
ATOM 1247 O O . GLU A 1 158 ? -8 -32.688 -9.109 1 96.69 158 GLU A O 1
ATOM 1252 N N . ALA A 1 159 ? -9.469 -33.594 -10.461 1 97 159 ALA A N 1
ATOM 1253 C CA . ALA A 1 159 ? -8.602 -33.406 -11.625 1 97 159 ALA A CA 1
ATOM 1254 C C . ALA A 1 159 ? -8.375 -31.938 -11.922 1 97 159 ALA A C 1
ATOM 1256 O O . ALA A 1 159 ? -7.293 -31.547 -12.367 1 97 159 ALA A O 1
ATOM 1257 N N . ASP A 1 160 ? -9.43 -31.172 -11.672 1 98.12 160 ASP A N 1
ATOM 1258 C CA . ASP A 1 160 ? -9.32 -29.719 -11.875 1 98.12 160 ASP A CA 1
ATOM 1259 C C . ASP A 1 160 ? -8.336 -29.109 -10.883 1 98.12 160 ASP A C 1
ATOM 1261 O O . ASP A 1 160 ? -7.535 -28.25 -11.25 1 98.12 160 ASP A O 1
ATOM 1265 N N . ILE A 1 161 ? -8.422 -29.531 -9.633 1 98.25 161 ILE A N 1
ATOM 1266 C CA . ILE A 1 161 ? -7.508 -29.031 -8.617 1 98.25 161 ILE A CA 1
ATOM 1267 C C . ILE A 1 161 ? -6.07 -29.375 -8.992 1 98.25 161 ILE A C 1
ATOM 1269 O O . ILE A 1 161 ? -5.168 -28.547 -8.859 1 98.25 161 ILE A O 1
ATOM 1273 N N . THR A 1 162 ? -5.891 -30.562 -9.469 1 97.81 162 THR A N 1
ATOM 1274 C CA . THR A 1 162 ? -4.574 -30.984 -9.938 1 97.81 162 THR A CA 1
ATOM 1275 C C . THR A 1 162 ? -4.098 -30.094 -11.086 1 97.81 162 THR A C 1
ATOM 1277 O O . THR A 1 162 ? -2.947 -29.656 -11.102 1 97.81 162 THR A O 1
ATOM 1280 N N . PHE A 1 163 ? -4.996 -29.906 -12.023 1 98 163 PHE A N 1
ATOM 1281 C CA . PHE A 1 163 ? -4.703 -29.062 -13.18 1 98 163 PHE A CA 1
ATOM 1282 C C . PHE A 1 163 ? -4.297 -27.656 -12.742 1 98 163 PHE A C 1
ATOM 1284 O O . PHE A 1 163 ? -3.326 -27.109 -13.258 1 98 163 PHE A O 1
ATOM 1291 N N . ILE A 1 164 ? -4.984 -27.062 -11.734 1 98.56 164 ILE A N 1
ATOM 1292 C CA . ILE A 1 164 ? -4.695 -25.734 -11.203 1 98.56 164 ILE A CA 1
ATOM 1293 C C . ILE A 1 164 ? -3.293 -25.703 -10.609 1 98.56 164 ILE A C 1
ATOM 1295 O O . ILE A 1 164 ? -2.482 -24.844 -10.938 1 98.56 164 ILE A O 1
ATOM 1299 N N . LYS A 1 165 ? -2.957 -26.656 -9.797 1 97.88 165 LYS A N 1
ATOM 1300 C CA . LYS A 1 165 ? -1.658 -26.719 -9.133 1 97.88 165 LYS A CA 1
ATOM 1301 C C . LYS A 1 165 ? -0.531 -26.891 -10.148 1 97.88 165 LYS A C 1
ATOM 1303 O O . LYS A 1 165 ? 0.537 -26.297 -10.008 1 97.88 165 LYS A O 1
ATOM 1308 N N . GLU A 1 166 ? -0.773 -27.688 -11.156 1 97.12 166 GLU A N 1
ATOM 1309 C CA . GLU A 1 166 ? 0.23 -27.938 -12.188 1 97.12 166 GLU A CA 1
ATOM 1310 C C . GLU A 1 166 ? 0.546 -26.656 -12.961 1 97.12 166 GLU A C 1
ATOM 1312 O O . GLU A 1 166 ? 1.691 -26.438 -13.359 1 97.12 166 GLU A O 1
ATOM 1317 N N . GLN A 1 167 ? -0.439 -25.844 -13.141 1 97.38 167 GLN A N 1
ATOM 1318 C CA . GLN A 1 167 ? -0.247 -24.609 -13.875 1 97.38 167 GLN A CA 1
ATOM 1319 C C . GLN A 1 167 ? 0.594 -23.609 -13.07 1 97.38 167 GLN A C 1
ATOM 1321 O O . GLN A 1 167 ? 1.287 -22.766 -13.648 1 97.38 167 GLN A O 1
ATOM 1326 N N . ILE A 1 168 ? 0.526 -23.656 -11.711 1 95.75 168 ILE A N 1
ATOM 1327 C CA . ILE A 1 168 ? 1.295 -22.766 -10.844 1 95.75 168 ILE A CA 1
ATOM 1328 C C . ILE A 1 168 ? 2.785 -23.062 -11 1 95.75 168 ILE A C 1
ATOM 1330 O O . ILE A 1 168 ? 3.602 -22.141 -11.078 1 95.75 168 ILE A O 1
ATOM 1334 N N . ASP A 1 169 ? 3.125 -24.219 -11.125 1 88.19 169 ASP A N 1
ATOM 1335 C CA . ASP A 1 169 ? 4.504 -24.672 -11.297 1 88.19 169 ASP A CA 1
ATOM 1336 C C . ASP A 1 169 ? 4.965 -24.453 -12.742 1 88.19 169 ASP A C 1
ATOM 1338 O O . ASP A 1 169 ? 6.102 -24.047 -12.984 1 88.19 169 ASP A O 1
ATOM 1342 N N . GLY A 1 170 ? 4.094 -24.781 -13.695 1 84.44 170 GLY A N 1
ATOM 1343 C CA . GLY A 1 170 ? 4.344 -24.609 -15.117 1 84.44 170 GLY A CA 1
ATOM 1344 C C . GLY A 1 170 ? 5.152 -25.734 -15.734 1 84.44 170 GLY A C 1
ATOM 1345 O O . GLY A 1 170 ? 5.305 -25.797 -16.953 1 84.44 170 GLY A O 1
ATOM 1346 N N . SER A 1 171 ? 5.641 -26.656 -14.945 1 84.69 171 SER A N 1
ATOM 1347 C CA . SER A 1 171 ? 6.414 -27.766 -15.492 1 84.69 171 SER A CA 1
ATOM 1348 C C . SER A 1 171 ? 5.504 -28.844 -16.047 1 84.69 171 SER A C 1
ATOM 1350 O O . SER A 1 171 ? 4.598 -29.328 -15.352 1 84.69 171 SER A O 1
ATOM 1352 N N . ARG A 1 172 ? 5.695 -29.25 -17.281 1 89.31 172 ARG A N 1
ATOM 1353 C CA . ARG A 1 172 ? 4.809 -30.203 -17.938 1 89.31 172 ARG A CA 1
ATOM 1354 C C . ARG A 1 172 ? 5.555 -31.484 -18.312 1 89.31 172 ARG A C 1
ATOM 1356 O O . ARG A 1 172 ? 4.938 -32.531 -18.547 1 89.31 172 ARG A O 1
ATOM 1363 N N . PHE A 1 173 ? 6.812 -31.266 -18.328 1 86.06 173 PHE A N 1
ATOM 1364 C CA . PHE A 1 173 ? 7.598 -32.375 -18.828 1 86.06 173 PHE A CA 1
ATOM 1365 C C . PHE A 1 173 ? 8.703 -32.75 -17.844 1 86.06 173 PHE A C 1
ATOM 1367 O O . PHE A 1 173 ? 9.234 -31.891 -17.141 1 86.06 173 PHE A O 1
ATOM 1374 N N . SER A 1 174 ? 8.953 -34.062 -17.812 1 85.56 174 SER A N 1
ATOM 1375 C CA . SER A 1 174 ? 10.109 -34.531 -17.062 1 85.56 174 SER A CA 1
ATOM 1376 C C . SER A 1 174 ? 11.414 -34.156 -17.766 1 85.56 174 SER A C 1
ATOM 1378 O O . SER A 1 174 ? 11.398 -33.688 -18.906 1 85.56 174 SER A O 1
ATOM 1380 N N . SER A 1 175 ? 12.461 -34.438 -17.016 1 82.5 175 SER A N 1
ATOM 1381 C CA . SER A 1 175 ? 13.773 -34.188 -17.609 1 82.5 175 SER A CA 1
ATOM 1382 C C . SER A 1 175 ? 13.977 -35.031 -18.859 1 82.5 175 SER A C 1
ATOM 1384 O O . SER A 1 175 ? 14.734 -34.656 -19.75 1 82.5 175 SER A O 1
ATOM 1386 N N . SER A 1 176 ? 13.234 -36.094 -19.016 1 83.5 176 SER A N 1
ATOM 1387 C CA . SER A 1 176 ? 13.352 -37 -20.156 1 83.5 176 SER A CA 1
ATOM 1388 C C . SER A 1 176 ? 12.367 -36.625 -21.266 1 83.5 176 SER A C 1
ATOM 1390 O O . SER A 1 176 ? 12.312 -37.312 -22.297 1 83.5 176 SER A O 1
ATOM 1392 N N . GLY A 1 177 ? 11.57 -35.656 -21 1 82.12 177 GLY A N 1
ATOM 1393 C CA . GLY A 1 177 ? 10.664 -35.156 -22.031 1 82.12 177 GLY A CA 1
ATOM 1394 C C . GLY A 1 177 ? 9.297 -35.812 -21.984 1 82.12 177 GLY A C 1
ATOM 1395 O O . GLY A 1 177 ? 8.5 -35.656 -22.906 1 82.12 177 GLY A O 1
ATOM 1396 N N . GLU A 1 178 ? 9.055 -36.5 -20.984 1 88.75 178 GLU A N 1
ATOM 1397 C CA . GLU A 1 178 ? 7.77 -37.156 -20.859 1 88.75 178 GLU A CA 1
ATOM 1398 C C . GLU A 1 178 ? 6.738 -36.25 -20.203 1 88.75 178 GLU A C 1
ATOM 1400 O O . GLU A 1 178 ? 7.062 -35.5 -19.281 1 88.75 178 GLU A O 1
ATOM 1405 N N . TRP A 1 179 ? 5.52 -36.375 -20.734 1 91.44 179 TRP A N 1
ATOM 1406 C CA . TRP A 1 179 ? 4.422 -35.625 -20.156 1 91.44 179 TRP A CA 1
ATOM 1407 C C . TRP A 1 179 ? 4.156 -36.062 -18.719 1 91.44 179 TRP A C 1
ATOM 1409 O O . TRP A 1 179 ? 3.928 -37.219 -18.453 1 91.44 179 TRP A O 1
ATOM 1419 N N . THR A 1 180 ? 4.141 -35.125 -17.766 1 90.62 180 THR A N 1
ATOM 1420 C CA . THR A 1 180 ? 4.07 -35.469 -16.344 1 90.62 180 THR A CA 1
ATOM 1421 C C . THR A 1 180 ? 2.76 -35 -15.734 1 90.62 180 THR A C 1
ATOM 1423 O O . THR A 1 180 ? 2.451 -35.312 -14.586 1 90.62 180 THR A O 1
ATOM 1426 N N . CYS A 1 181 ? 1.995 -34.281 -16.469 1 92.94 181 CYS A N 1
ATOM 1427 C CA . CYS A 1 181 ? 0.8 -33.656 -15.906 1 92.94 181 CYS A CA 1
ATOM 1428 C C . CYS A 1 181 ? -0.385 -34.625 -15.961 1 92.94 181 CYS A C 1
ATOM 1430 O O . CYS A 1 181 ? -0.481 -35.438 -16.875 1 92.94 181 CYS A O 1
ATOM 1432 N N . SER A 1 182 ? -1.248 -34.562 -15.008 1 94 182 SER A N 1
ATOM 1433 C CA . SER A 1 182 ? -2.408 -35.438 -14.938 1 94 182 SER A CA 1
ATOM 1434 C C . SER A 1 182 ? -3.711 -34.656 -15.008 1 94 182 SER A C 1
ATOM 1436 O O . SER A 1 182 ? -4.777 -35.219 -15.234 1 94 182 SER A O 1
ATOM 1438 N N . GLY A 1 183 ? -3.652 -33.406 -14.836 1 94.69 183 GLY A N 1
ATOM 1439 C CA . GLY A 1 183 ? -4.859 -32.594 -14.844 1 94.69 183 GLY A CA 1
ATOM 1440 C C . GLY A 1 183 ? -5.523 -32.531 -16.203 1 94.69 183 GLY A C 1
ATOM 1441 O O . GLY A 1 183 ? -6.75 -32.625 -16.312 1 94.69 183 GLY A O 1
ATOM 1442 N N . ARG A 1 184 ? -4.723 -32.312 -17.188 1 95.75 184 ARG A N 1
ATOM 1443 C CA . ARG A 1 184 ? -5.145 -32.344 -18.578 1 95.75 184 ARG A CA 1
ATOM 1444 C C . ARG A 1 184 ? -4.109 -33.031 -19.453 1 95.75 184 ARG A C 1
ATOM 1446 O O . ARG A 1 184 ? -2.941 -33.156 -19.078 1 95.75 184 ARG A O 1
ATOM 1453 N N . GLY A 1 185 ? -4.59 -33.469 -20.594 1 93.31 185 GLY A N 1
ATOM 1454 C CA . GLY A 1 185 ? -3.691 -34.125 -21.531 1 93.31 185 GLY A CA 1
ATOM 1455 C C . GLY A 1 185 ? -2.82 -33.188 -22.312 1 93.31 185 GLY A C 1
ATOM 1456 O O . GLY A 1 185 ? -2.955 -31.953 -22.203 1 93.31 185 GLY A O 1
ATOM 1457 N N . LYS A 1 186 ? -1.932 -33.781 -23.094 1 92.56 186 LYS A N 1
ATOM 1458 C CA . LYS A 1 186 ? -0.951 -33.031 -23.875 1 92.56 186 LYS A CA 1
ATOM 1459 C C . LYS A 1 186 ? -1.635 -32.094 -24.875 1 92.56 186 LYS A C 1
ATOM 1461 O O . LYS A 1 186 ? -1.09 -31.047 -25.219 1 92.56 186 LYS A O 1
ATOM 1466 N N . GLU A 1 187 ? -2.822 -32.469 -25.312 1 92.94 187 GLU A N 1
ATOM 1467 C CA . GLU A 1 187 ? -3.562 -31.672 -26.281 1 92.94 187 GLU A CA 1
ATOM 1468 C C . GLU A 1 187 ? -3.922 -30.297 -25.719 1 92.94 187 GLU A C 1
ATOM 1470 O O . GLU A 1 187 ? -4.164 -29.344 -26.469 1 92.94 187 GLU A O 1
ATOM 1475 N N . LYS A 1 188 ? -3.891 -30.188 -24.391 1 95.25 188 LYS A N 1
ATOM 1476 C CA . LYS A 1 188 ? -4.191 -28.922 -23.734 1 95.25 188 LYS A CA 1
ATOM 1477 C C . LYS A 1 188 ? -2.945 -28.328 -23.094 1 95.25 188 LYS A C 1
ATOM 1479 O O . LYS A 1 188 ? -3.047 -27.484 -22.188 1 95.25 188 LYS A O 1
ATOM 1484 N N . GLY A 1 189 ? -1.77 -28.766 -23.562 1 94.44 189 GLY A N 1
ATOM 1485 C CA . GLY A 1 189 ? -0.499 -28.344 -22.984 1 94.44 189 GLY A CA 1
ATOM 1486 C C . GLY A 1 189 ? -0.282 -26.844 -23.047 1 94.44 189 GLY A C 1
ATOM 1487 O O . GLY A 1 189 ? 0.365 -26.281 -22.172 1 94.44 189 GLY A O 1
ATOM 1488 N N . PHE A 1 190 ? -0.89 -26.156 -24.047 1 95.75 190 PHE A N 1
ATOM 1489 C CA . PHE A 1 190 ? -0.71 -24.719 -24.25 1 95.75 190 PHE A CA 1
ATOM 1490 C C . PHE A 1 190 ? -1.335 -23.938 -23.109 1 95.75 190 PHE A C 1
ATOM 1492 O O . PHE A 1 190 ? -0.932 -22.797 -22.828 1 95.75 190 PHE A O 1
ATOM 1499 N N . LEU A 1 191 ? -2.293 -24.484 -22.375 1 97.69 191 LEU A N 1
ATOM 1500 C CA . LEU A 1 191 ? -2.938 -23.797 -21.266 1 97.69 191 LEU A CA 1
ATOM 1501 C C . LEU A 1 191 ? -1.963 -23.594 -20.109 1 97.69 191 LEU A C 1
ATOM 1503 O O . LEU A 1 191 ? -2.082 -22.641 -19.344 1 97.69 191 LEU A O 1
ATOM 1507 N N . TYR A 1 192 ? -0.973 -24.484 -20.016 1 96.69 192 TYR A N 1
ATOM 1508 C CA . TYR A 1 192 ? 0.033 -24.406 -18.953 1 96.69 192 TYR A CA 1
ATOM 1509 C C . TYR A 1 192 ? 0.989 -23.25 -19.188 1 96.69 192 TYR A C 1
ATOM 1511 O O . TYR A 1 192 ? 1.745 -22.859 -18.297 1 96.69 192 TYR A O 1
ATOM 1519 N N . GLU A 1 193 ? 0.937 -22.641 -20.328 1 96.06 193 GLU A N 1
ATOM 1520 C CA . GLU A 1 193 ? 1.852 -21.562 -20.688 1 96.06 193 GLU A CA 1
ATOM 1521 C C . GLU A 1 193 ? 1.261 -20.203 -20.328 1 96.06 193 GLU A C 1
ATOM 1523 O O . GLU A 1 193 ? 1.945 -19.188 -20.422 1 96.06 193 GLU A O 1
ATOM 1528 N N . ILE A 1 194 ? 0.055 -20.188 -19.875 1 98.19 194 ILE A N 1
ATOM 1529 C CA . ILE A 1 194 ? -0.653 -18.922 -19.719 1 98.19 194 ILE A CA 1
ATOM 1530 C C . ILE A 1 194 ? -0.207 -18.234 -18.422 1 98.19 194 ILE A C 1
ATOM 1532 O O . ILE A 1 194 ? 0.143 -17.062 -18.422 1 98.19 194 ILE A O 1
ATOM 1536 N N . VAL A 1 195 ? -0.153 -19 -17.328 1 98.19 195 VAL A N 1
ATOM 1537 C CA . VAL A 1 195 ? 0.148 -18.406 -16.016 1 98.19 195 VAL A CA 1
ATOM 1538 C C . VAL A 1 195 ? 1.655 -18.438 -15.773 1 98.19 195 VAL A C 1
ATOM 1540 O O . VAL A 1 195 ? 2.223 -17.484 -15.234 1 98.19 195 VAL A O 1
ATOM 1543 N N . SER A 1 196 ? 2.283 -19.5 -16.125 1 95.5 196 SER A N 1
ATOM 1544 C CA . SER A 1 196 ? 3.721 -19.703 -15.969 1 95.5 196 SER A CA 1
ATOM 1545 C C . SER A 1 196 ? 4.32 -20.375 -17.203 1 95.5 196 SER A C 1
ATOM 1547 O O . SER A 1 196 ? 4.355 -21.594 -17.281 1 95.5 196 SER A O 1
ATOM 1549 N N . ASN A 1 197 ? 4.863 -19.609 -18.062 1 93.81 197 ASN A N 1
ATOM 1550 C CA . ASN A 1 197 ? 5.441 -20.141 -19.281 1 93.81 197 ASN A CA 1
ATOM 1551 C C . ASN A 1 197 ? 6.934 -20.422 -19.125 1 93.81 197 ASN A C 1
ATOM 1553 O O . ASN A 1 197 ? 7.758 -19.516 -19.281 1 93.81 197 ASN A O 1
ATOM 1557 N N . LYS A 1 198 ? 7.262 -21.609 -18.969 1 87.56 198 LYS A N 1
ATOM 1558 C CA . LYS A 1 198 ? 8.648 -22 -18.734 1 87.56 198 LYS A CA 1
ATOM 1559 C C . LYS A 1 198 ? 9.445 -21.984 -20.047 1 87.56 198 LYS A C 1
ATOM 1561 O O . LYS A 1 198 ? 10.68 -21.984 -20.016 1 87.56 198 LYS A O 1
ATOM 1566 N N . ARG A 1 199 ? 8.727 -21.938 -21.109 1 84.88 199 ARG A N 1
ATOM 1567 C CA . ARG A 1 199 ? 9.375 -22 -22.422 1 84.88 199 ARG A CA 1
ATOM 1568 C C . ARG A 1 199 ? 10.031 -20.656 -22.766 1 84.88 199 ARG A C 1
ATOM 1570 O O . ARG A 1 199 ? 11.148 -20.625 -23.281 1 84.88 199 ARG A O 1
ATOM 1577 N N . ASN A 1 200 ? 9.359 -19.547 -22.547 1 85.94 200 ASN A N 1
ATOM 1578 C CA . ASN A 1 200 ? 9.867 -18.266 -23.016 1 85.94 200 ASN A CA 1
ATOM 1579 C C . ASN A 1 200 ? 9.602 -17.156 -21.984 1 85.94 200 ASN A C 1
ATOM 1581 O O . ASN A 1 200 ? 10 -16.016 -22.203 1 85.94 200 ASN A O 1
ATOM 1585 N N . ASN A 1 201 ? 8.945 -17.438 -20.891 1 88.5 201 ASN A N 1
ATOM 1586 C CA . ASN A 1 201 ? 8.703 -16.547 -19.766 1 88.5 201 ASN A CA 1
ATOM 1587 C C . ASN A 1 201 ? 7.738 -15.422 -20.141 1 88.5 201 ASN A C 1
ATOM 1589 O O . ASN A 1 201 ? 7.75 -14.352 -19.531 1 88.5 201 ASN A O 1
ATOM 1593 N N . VAL A 1 202 ? 6.973 -15.625 -21.219 1 93.38 202 VAL A N 1
ATOM 1594 C CA . VAL A 1 202 ? 5.922 -14.688 -21.578 1 93.38 202 VAL A CA 1
ATOM 1595 C C . VAL A 1 202 ? 4.574 -15.188 -21.062 1 93.38 202 VAL A C 1
ATOM 1597 O O . VAL A 1 202 ? 3.902 -15.977 -21.734 1 93.38 202 VAL A O 1
ATOM 1600 N N . ASP A 1 203 ? 4.227 -14.68 -19.969 1 96.19 203 ASP A N 1
ATOM 1601 C CA . ASP A 1 203 ? 3.014 -15.172 -19.328 1 96.19 203 ASP A CA 1
ATOM 1602 C C . ASP A 1 203 ? 2.268 -14.047 -18.609 1 96.19 203 ASP A C 1
ATOM 1604 O O . ASP A 1 203 ? 2.771 -12.922 -18.516 1 96.19 203 ASP A O 1
ATOM 1608 N N . VAL A 1 204 ? 1.085 -14.312 -18.109 1 98.44 204 VAL A N 1
ATOM 1609 C CA . VAL A 1 204 ? 0.175 -13.266 -17.656 1 98.44 204 VAL A CA 1
ATOM 1610 C C . VAL A 1 204 ? 0.634 -12.75 -16.297 1 98.44 204 VAL A C 1
ATOM 1612 O O . VAL A 1 204 ? 0.28 -11.633 -15.898 1 98.44 204 VAL A O 1
ATOM 1615 N N . ASP A 1 205 ? 1.346 -13.578 -15.516 1 97.62 205 ASP A N 1
ATOM 1616 C CA . ASP A 1 205 ? 1.97 -13.062 -14.305 1 97.62 205 ASP A CA 1
ATOM 1617 C C . ASP A 1 205 ? 2.783 -11.805 -14.602 1 97.62 205 ASP A C 1
ATOM 1619 O O . ASP A 1 205 ? 2.594 -10.766 -13.961 1 97.62 205 ASP A O 1
ATOM 1623 N N . LYS A 1 206 ? 3.586 -11.883 -15.594 1 97 206 LYS A N 1
ATOM 1624 C CA . LYS A 1 206 ? 4.441 -10.766 -15.992 1 97 206 LYS A CA 1
ATOM 1625 C C . LYS A 1 206 ? 3.619 -9.625 -16.578 1 97 206 LYS A C 1
ATOM 1627 O O . LYS A 1 206 ? 3.949 -8.453 -16.391 1 97 206 LYS A O 1
ATOM 1632 N N . PHE A 1 207 ? 2.568 -10.031 -17.375 1 98.31 207 PHE A N 1
ATOM 1633 C CA . PHE A 1 207 ? 1.713 -8.984 -17.922 1 98.31 207 PHE A CA 1
ATOM 1634 C C . PHE A 1 207 ? 1.184 -8.078 -16.828 1 98.31 207 PHE A C 1
ATOM 1636 O O . PHE A 1 207 ? 1.245 -6.855 -16.938 1 98.31 207 PHE A O 1
ATOM 1643 N N . ASP A 1 208 ? 0.759 -8.695 -15.805 1 98.44 208 ASP A N 1
ATOM 1644 C CA . ASP A 1 208 ? 0.157 -7.914 -14.727 1 98.44 208 ASP A CA 1
ATOM 1645 C C . ASP A 1 208 ? 1.212 -7.098 -13.984 1 98.44 208 ASP A C 1
ATOM 1647 O O . ASP A 1 208 ? 1.052 -5.891 -13.797 1 98.44 208 ASP A O 1
ATOM 1651 N N . TYR A 1 209 ? 2.307 -7.793 -13.453 1 97 209 TYR A N 1
ATOM 1652 C CA . TYR A 1 209 ? 3.174 -7.039 -12.555 1 97 209 TYR A CA 1
ATOM 1653 C C . TYR A 1 209 ? 3.986 -6.004 -13.32 1 97 209 TYR A C 1
ATOM 1655 O O . TYR A 1 209 ? 4.402 -4.988 -12.758 1 97 209 TYR A O 1
ATOM 1663 N N . PHE A 1 210 ? 4.184 -6.168 -14.656 1 97.44 210 PHE A N 1
ATOM 1664 C CA . PHE A 1 210 ? 4.797 -5.082 -15.414 1 97.44 210 PHE A CA 1
ATOM 1665 C C . PHE A 1 210 ? 3.889 -3.857 -15.43 1 97.44 210 PHE A C 1
ATOM 1667 O O . PHE A 1 210 ? 4.34 -2.738 -15.18 1 97.44 210 PHE A O 1
ATOM 1674 N N . ALA A 1 211 ? 2.631 -4.078 -15.758 1 98.12 211 ALA A N 1
ATOM 1675 C CA . ALA A 1 211 ? 1.68 -2.971 -15.805 1 98.12 211 ALA A CA 1
ATOM 1676 C C . ALA A 1 211 ? 1.498 -2.344 -14.43 1 98.12 211 ALA A C 1
ATOM 1678 O O . ALA A 1 211 ? 1.519 -1.118 -14.289 1 98.12 211 ALA A O 1
ATOM 1679 N N . ARG A 1 212 ? 1.356 -3.166 -13.438 1 98.25 212 ARG A N 1
ATOM 1680 C CA . ARG A 1 212 ? 1.061 -2.721 -12.078 1 98.25 212 ARG A CA 1
ATOM 1681 C C . ARG A 1 212 ? 2.275 -2.053 -11.445 1 98.25 212 ARG A C 1
ATOM 1683 O O . ARG A 1 212 ? 2.154 -0.993 -10.828 1 98.25 212 ARG A O 1
ATOM 1690 N N . ASP A 1 213 ? 3.441 -2.678 -11.523 1 98 213 ASP A N 1
ATOM 1691 C CA . ASP A 1 213 ? 4.66 -2.084 -10.984 1 98 213 ASP A CA 1
ATOM 1692 C C . ASP A 1 213 ? 4.957 -0.74 -11.648 1 98 213 ASP A C 1
ATOM 1694 O O . ASP A 1 213 ? 5.32 0.223 -10.969 1 98 213 ASP A O 1
ATOM 1698 N N . CYS A 1 214 ? 4.832 -0.692 -12.984 1 97.81 214 CYS A N 1
ATOM 1699 C CA . CYS A 1 214 ? 5.043 0.56 -13.703 1 97.81 214 CYS A CA 1
ATOM 1700 C C . CYS A 1 214 ? 4.102 1.646 -13.195 1 97.81 214 CYS A C 1
ATOM 1702 O O . CYS A 1 214 ? 4.52 2.781 -12.969 1 97.81 214 CYS A O 1
ATOM 1704 N N . HIS A 1 215 ? 2.857 1.276 -13.016 1 97.44 215 HIS A N 1
ATOM 1705 C CA . HIS A 1 215 ? 1.84 2.199 -12.531 1 97.44 215 HIS A CA 1
ATOM 1706 C C . HIS A 1 215 ? 2.223 2.777 -11.172 1 97.44 215 HIS A C 1
ATOM 1708 O O . HIS A 1 215 ? 2.119 3.986 -10.953 1 97.44 215 HIS A O 1
ATOM 1714 N N . HIS A 1 216 ? 2.723 2.021 -10.312 1 97.25 216 HIS A N 1
ATOM 1715 C CA . HIS A 1 216 ? 2.98 2.428 -8.938 1 97.25 216 HIS A CA 1
ATOM 1716 C C . HIS A 1 216 ? 4.332 3.121 -8.812 1 97.25 216 HIS A C 1
ATOM 1718 O O . HIS A 1 216 ? 4.531 3.941 -7.91 1 97.25 216 HIS A O 1
ATOM 1724 N N . LEU A 1 217 ? 5.242 2.855 -9.711 1 96.94 217 LEU A N 1
ATOM 1725 C CA . LEU A 1 217 ? 6.574 3.447 -9.656 1 96.94 217 LEU A CA 1
ATOM 1726 C C . LEU A 1 217 ? 6.652 4.699 -10.523 1 96.94 217 LEU A C 1
ATOM 1728 O O . LEU A 1 217 ? 7.648 5.422 -10.492 1 96.94 217 LEU A O 1
ATOM 1732 N N . GLY A 1 218 ? 5.605 4.961 -11.273 1 95.25 218 GLY A N 1
ATOM 1733 C CA . GLY A 1 218 ? 5.613 6.098 -12.18 1 95.25 218 GLY A CA 1
ATOM 1734 C C . GLY A 1 218 ? 6.496 5.879 -13.398 1 95.25 218 GLY A C 1
ATOM 1735 O O . GLY A 1 218 ? 7.156 6.809 -13.867 1 95.25 218 GLY A O 1
ATOM 1736 N N . ILE A 1 219 ? 6.617 4.637 -13.82 1 94.5 219 ILE A N 1
ATOM 1737 C CA . ILE A 1 219 ? 7.371 4.262 -15.008 1 94.5 219 ILE A CA 1
ATOM 1738 C C . ILE A 1 219 ? 6.406 3.941 -16.156 1 94.5 219 ILE A C 1
ATOM 1740 O O . ILE A 1 219 ? 5.324 3.4 -15.922 1 94.5 219 ILE A O 1
ATOM 1744 N N . LYS A 1 220 ? 6.754 4.301 -17.312 1 92.75 220 LYS A N 1
ATOM 1745 C CA . LYS A 1 220 ? 5.902 4.02 -18.469 1 92.75 220 LYS A CA 1
ATOM 1746 C C . LYS A 1 220 ? 5.98 2.547 -18.859 1 92.75 220 LYS A C 1
ATOM 1748 O O . LYS A 1 220 ? 7.066 1.971 -18.922 1 92.75 220 LYS A O 1
ATOM 1753 N N . ASN A 1 221 ? 4.875 1.937 -19.016 1 94.12 221 ASN A N 1
ATOM 1754 C CA . ASN A 1 221 ? 4.766 0.577 -19.531 1 94.12 221 ASN A CA 1
ATOM 1755 C C . ASN A 1 221 ? 4.473 0.57 -21.031 1 94.12 221 ASN A C 1
ATOM 1757 O O . ASN A 1 221 ? 3.355 0.874 -21.453 1 94.12 221 ASN A O 1
ATOM 1761 N N . ASN A 1 222 ? 5.406 0.163 -21.797 1 92.62 222 ASN A N 1
ATOM 1762 C CA . ASN A 1 222 ? 5.242 0.229 -23.25 1 92.62 222 ASN A CA 1
ATOM 1763 C C . ASN A 1 222 ? 4.762 -1.103 -23.828 1 92.62 222 ASN A C 1
ATOM 1765 O O . ASN A 1 222 ? 4.566 -1.229 -25.031 1 92.62 222 ASN A O 1
ATOM 1769 N N . PHE A 1 223 ? 4.605 -2.107 -23.016 1 95.12 223 PHE A N 1
ATOM 1770 C CA . PHE A 1 223 ? 4.125 -3.41 -23.469 1 95.12 223 PHE A CA 1
ATOM 1771 C C . PHE A 1 223 ? 2.604 -3.461 -23.453 1 95.12 223 PHE A C 1
ATOM 1773 O O . PHE A 1 223 ? 1.979 -3.197 -22.422 1 95.12 223 PHE A O 1
ATOM 1780 N N . ASP A 1 224 ? 2.047 -3.713 -24.578 1 96.44 224 ASP A N 1
ATOM 1781 C CA . ASP A 1 224 ? 0.603 -3.877 -24.703 1 96.44 224 ASP A CA 1
ATOM 1782 C C . ASP A 1 224 ? 0.208 -5.352 -24.625 1 96.44 224 ASP A C 1
ATOM 1784 O O . ASP A 1 224 ? 0.087 -6.023 -25.641 1 96.44 224 ASP A O 1
ATOM 1788 N N . HIS A 1 225 ? -0.107 -5.781 -23.406 1 96.75 225 HIS A N 1
ATOM 1789 C CA . HIS A 1 225 ? -0.403 -7.195 -23.203 1 96.75 225 HIS A CA 1
ATOM 1790 C C . HIS A 1 225 ? -1.746 -7.57 -23.828 1 96.75 225 HIS A C 1
ATOM 1792 O O . HIS A 1 225 ? -1.963 -8.727 -24.188 1 96.75 225 HIS A O 1
ATOM 1798 N N . LEU A 1 226 ? -2.709 -6.66 -23.953 1 95.81 226 LEU A N 1
ATOM 1799 C CA . LEU A 1 226 ? -3.998 -6.957 -24.562 1 95.81 226 LEU A CA 1
ATOM 1800 C C . LEU A 1 226 ? -3.832 -7.281 -26.047 1 95.81 226 LEU A C 1
ATOM 1802 O O . LEU A 1 226 ? -4.445 -8.219 -26.562 1 95.81 226 LEU A O 1
ATOM 1806 N N . ARG A 1 227 ? -3.025 -6.48 -26.672 1 94.75 227 ARG A N 1
ATOM 1807 C CA . ARG A 1 227 ? -2.738 -6.727 -28.078 1 94.75 227 ARG A CA 1
ATOM 1808 C C . ARG A 1 227 ? -2.037 -8.07 -28.266 1 94.75 227 ARG A C 1
ATOM 1810 O O . ARG A 1 227 ? -2.35 -8.812 -29.203 1 94.75 227 ARG A O 1
ATOM 1817 N N . TYR A 1 228 ? -1.097 -8.359 -27.422 1 95.19 228 TYR A N 1
ATOM 1818 C CA . TYR A 1 228 ? -0.411 -9.648 -27.469 1 95.19 228 TYR A CA 1
ATOM 1819 C C . TYR A 1 228 ? -1.408 -10.805 -27.391 1 95.19 228 TYR A C 1
ATOM 1821 O O . TYR A 1 228 ? -1.349 -11.727 -28.203 1 95.19 228 TYR A O 1
ATOM 1829 N N . MET A 1 229 ? -2.309 -10.75 -26.453 1 96.69 229 MET A N 1
ATOM 1830 C CA . MET A 1 229 ? -3.275 -11.828 -26.25 1 96.69 229 MET A CA 1
ATOM 1831 C C . MET A 1 229 ? -4.188 -11.984 -27.453 1 96.69 229 MET A C 1
ATOM 1833 O O . MET A 1 229 ? -4.531 -13.102 -27.844 1 96.69 229 MET A O 1
ATOM 1837 N N . ARG A 1 230 ? -4.504 -10.883 -28.062 1 94.88 230 ARG A N 1
ATOM 1838 C CA . ARG A 1 230 ? -5.422 -10.898 -29.203 1 94.88 230 ARG A CA 1
ATOM 1839 C C . ARG A 1 230 ? -4.793 -11.578 -30.406 1 94.88 230 ARG A C 1
ATOM 1841 O O . ARG A 1 230 ? -5.492 -12.211 -31.203 1 94.88 230 ARG A O 1
ATOM 1848 N N . PHE A 1 231 ? -3.516 -11.5 -30.531 1 93.44 231 PHE A N 1
ATOM 1849 C CA . PHE A 1 231 ? -2.854 -12 -31.734 1 93.44 231 PHE A CA 1
ATOM 1850 C C . PHE A 1 231 ? -2.18 -13.344 -31.453 1 93.44 231 PHE A C 1
ATOM 1852 O O . PHE A 1 231 ? -1.583 -13.938 -32.344 1 93.44 231 PHE A O 1
ATOM 1859 N N . ALA A 1 232 ? -2.266 -13.82 -30.234 1 94.5 232 ALA A N 1
ATOM 1860 C CA . ALA A 1 232 ? -1.683 -15.117 -29.891 1 94.5 232 ALA A CA 1
ATOM 1861 C C . ALA A 1 232 ? -2.477 -16.25 -30.531 1 94.5 232 ALA A C 1
ATOM 1863 O O . ALA A 1 232 ? -3.703 -16.188 -30.641 1 94.5 232 ALA A O 1
ATOM 1864 N N . ARG A 1 233 ? -1.791 -17.266 -30.969 1 94.94 233 ARG A N 1
ATOM 1865 C CA . ARG A 1 233 ? -2.396 -18.469 -31.531 1 94.94 233 ARG A CA 1
ATOM 1866 C C . ARG A 1 233 ? -1.679 -19.719 -31.047 1 94.94 233 ARG A C 1
ATOM 1868 O O . ARG A 1 233 ? -0.479 -19.688 -30.766 1 94.94 233 ARG A O 1
ATOM 1875 N N . VAL A 1 234 ? -2.438 -20.781 -30.938 1 96.44 234 VAL A N 1
ATOM 1876 C CA . VAL A 1 234 ? -1.849 -22.062 -30.578 1 96.44 234 VAL A CA 1
ATOM 1877 C C . VAL A 1 234 ? -1.525 -22.844 -31.844 1 96.44 234 VAL A C 1
ATOM 1879 O O . VAL A 1 234 ? -2.406 -23.094 -32.656 1 96.44 234 VAL A O 1
ATOM 1882 N N . ILE A 1 235 ? -0.322 -23.188 -32 1 95.19 235 ILE A N 1
ATOM 1883 C CA . ILE A 1 235 ? 0.151 -23.922 -33.188 1 95.19 235 ILE A CA 1
ATOM 1884 C C . ILE A 1 235 ? 0.958 -25.141 -32.719 1 95.19 235 ILE A C 1
ATOM 1886 O O . ILE A 1 235 ? 1.636 -25.094 -31.703 1 95.19 235 ILE A O 1
ATOM 1890 N N . GLU A 1 236 ? 0.849 -26.172 -33.438 1 92.31 236 GLU A N 1
ATOM 1891 C CA . GLU A 1 236 ? 1.629 -27.359 -33.156 1 92.31 236 GLU A CA 1
ATOM 1892 C C . GLU A 1 236 ? 3.078 -27.203 -33.594 1 92.31 236 GLU A C 1
ATOM 1894 O O . GLU A 1 236 ? 3.346 -26.938 -34.781 1 92.31 236 GLU A O 1
ATOM 1899 N N . VAL A 1 237 ? 3.885 -27.203 -32.625 1 88.56 237 VAL A N 1
ATOM 1900 C CA . VAL A 1 237 ? 5.324 -27.172 -32.875 1 88.56 237 VAL A CA 1
ATOM 1901 C C . VAL A 1 237 ? 5.98 -28.391 -32.219 1 88.56 237 VAL A C 1
ATOM 1903 O O . VAL A 1 237 ? 5.824 -28.641 -31.031 1 88.56 237 VAL A O 1
ATOM 1906 N N . ASP A 1 238 ? 6.699 -29.203 -32.969 1 83.56 238 ASP A N 1
ATOM 1907 C CA . ASP A 1 238 ? 7.355 -30.406 -32.5 1 83.56 238 ASP A CA 1
ATOM 1908 C C . ASP A 1 238 ? 6.371 -31.312 -31.75 1 83.56 238 ASP A C 1
ATOM 1910 O O . ASP A 1 238 ? 6.637 -31.734 -30.609 1 83.56 238 ASP A O 1
ATOM 1914 N N . SER A 1 239 ? 5.238 -31.391 -32.25 1 84.94 239 SER A N 1
ATOM 1915 C CA . SER A 1 239 ? 4.18 -32.281 -31.766 1 84.94 239 SER A CA 1
ATOM 1916 C C . SER A 1 239 ? 3.615 -31.797 -30.438 1 84.94 239 SER A C 1
ATOM 1918 O O . SER A 1 239 ? 3.189 -32.625 -29.609 1 84.94 239 SER A O 1
ATOM 1920 N N . GLU A 1 240 ? 3.785 -30.594 -30.203 1 88.19 240 GLU A N 1
ATOM 1921 C CA . GLU A 1 240 ? 3.213 -30 -29 1 88.19 240 GLU A CA 1
ATOM 1922 C C . GLU A 1 240 ? 2.494 -28.688 -29.312 1 88.19 240 GLU A C 1
ATOM 1924 O O . GLU A 1 240 ? 3.051 -27.812 -29.969 1 88.19 240 GLU A O 1
ATOM 1929 N N . PRO A 1 241 ? 1.266 -28.641 -28.891 1 93.25 241 PRO A N 1
ATOM 1930 C CA . PRO A 1 241 ? 0.613 -27.344 -29.047 1 93.25 241 PRO A CA 1
ATOM 1931 C C . PRO A 1 241 ? 1.261 -26.25 -28.203 1 93.25 241 PRO A C 1
ATOM 1933 O O . PRO A 1 241 ? 1.477 -26.438 -27 1 93.25 241 PRO A O 1
ATOM 1936 N N . GLN A 1 242 ? 1.586 -25.141 -28.812 1 92.94 242 GLN A N 1
ATOM 1937 C CA . GLN A 1 242 ? 2.26 -24.047 -28.125 1 92.94 242 GLN A CA 1
ATOM 1938 C C . GLN A 1 242 ? 1.625 -22.703 -28.5 1 92.94 242 GLN A C 1
ATOM 1940 O O . GLN A 1 242 ? 1.082 -22.547 -29.594 1 92.94 242 GLN A O 1
ATOM 1945 N N . ILE A 1 243 ? 1.665 -21.797 -27.531 1 94.75 243 ILE A N 1
ATOM 1946 C CA . ILE A 1 243 ? 1.214 -20.438 -27.828 1 94.75 243 ILE A CA 1
ATOM 1947 C C . ILE A 1 243 ? 2.26 -19.719 -28.672 1 94.75 243 ILE A C 1
ATOM 1949 O O . ILE A 1 243 ? 3.426 -19.625 -28.281 1 94.75 243 ILE A O 1
ATOM 1953 N N . CYS A 1 244 ? 1.884 -19.25 -29.812 1 93.12 244 CYS A N 1
ATOM 1954 C CA . CYS A 1 244 ? 2.746 -18.531 -30.734 1 93.12 244 CYS A CA 1
ATOM 1955 C C . CYS A 1 244 ? 2.227 -17.125 -30.984 1 93.12 244 CYS A C 1
ATOM 1957 O O . CYS A 1 244 ? 1.049 -16.844 -30.75 1 93.12 244 CYS A O 1
ATOM 1959 N N . ILE A 1 245 ? 3.121 -16.328 -31.359 1 89.81 245 ILE A N 1
ATOM 1960 C CA . ILE A 1 245 ? 2.734 -14.93 -31.547 1 89.81 245 ILE A CA 1
ATOM 1961 C C . ILE A 1 245 ? 2.92 -14.547 -33 1 89.81 245 ILE A C 1
ATOM 1963 O O . ILE A 1 245 ? 3.719 -15.156 -33.719 1 89.81 245 ILE A O 1
ATOM 1967 N N . ARG A 1 246 ? 2.152 -13.609 -33.438 1 89.19 246 ARG A N 1
ATOM 1968 C CA . ARG A 1 246 ? 2.25 -13.086 -34.781 1 89.19 246 ARG A CA 1
ATOM 1969 C C . ARG A 1 246 ? 3.555 -12.32 -35 1 89.19 246 ARG A C 1
ATOM 1971 O O . ARG A 1 246 ? 4.004 -11.602 -34.094 1 89.19 246 ARG A O 1
ATOM 1978 N N . ASP A 1 247 ? 4.125 -12.359 -36.094 1 85.62 247 ASP A N 1
ATOM 1979 C CA . ASP A 1 247 ? 5.398 -11.727 -36.438 1 85.62 247 ASP A CA 1
ATOM 1980 C C . ASP A 1 247 ? 5.32 -10.211 -36.25 1 85.62 247 ASP A C 1
ATOM 1982 O O . ASP A 1 247 ? 6.281 -9.594 -35.781 1 85.62 247 ASP A O 1
ATOM 1986 N N . LYS A 1 248 ? 4.27 -9.609 -36.5 1 85 248 LYS A N 1
ATOM 1987 C CA . LYS A 1 248 ? 4.121 -8.156 -36.375 1 85 248 LYS A CA 1
ATOM 1988 C C . LYS A 1 248 ? 4.176 -7.703 -34.938 1 85 248 LYS A C 1
ATOM 1990 O O . LYS A 1 248 ? 4.336 -6.512 -34.656 1 85 248 LYS A O 1
ATOM 1995 N N . GLU A 1 249 ? 3.979 -8.633 -34 1 87.69 249 GLU A N 1
ATOM 1996 C CA . GLU A 1 249 ? 3.947 -8.289 -32.594 1 87.69 249 GLU A CA 1
ATOM 1997 C C . GLU A 1 249 ? 5.34 -8.375 -31.969 1 87.69 249 GLU A C 1
ATOM 1999 O O . GLU A 1 249 ? 5.5 -8.195 -30.766 1 87.69 249 GLU A O 1
ATOM 2004 N N . ILE A 1 250 ? 6.332 -8.562 -32.75 1 83.5 250 ILE A N 1
ATOM 2005 C CA . ILE A 1 250 ? 7.695 -8.727 -32.25 1 83.5 250 ILE A CA 1
ATOM 2006 C C . ILE A 1 250 ? 8.148 -7.441 -31.562 1 83.5 250 ILE A C 1
ATOM 2008 O O . ILE A 1 250 ? 8.789 -7.496 -30.5 1 83.5 250 ILE A O 1
ATOM 2012 N N . ALA A 1 251 ? 7.832 -6.324 -32.156 1 84.75 251 ALA A N 1
ATOM 2013 C CA . ALA A 1 251 ? 8.188 -5.051 -31.531 1 84.75 251 ALA A CA 1
ATOM 2014 C C . ALA A 1 251 ? 7.539 -4.914 -30.156 1 84.75 251 ALA A C 1
ATOM 2016 O O . ALA A 1 251 ? 8.156 -4.395 -29.219 1 84.75 251 ALA A O 1
ATOM 2017 N N . ASN A 1 252 ? 6.328 -5.309 -30.047 1 90.69 252 ASN A N 1
ATOM 2018 C CA . ASN A 1 252 ? 5.613 -5.285 -28.781 1 90.69 252 ASN A CA 1
ATOM 2019 C C . ASN A 1 252 ? 6.289 -6.18 -27.734 1 90.69 252 ASN A C 1
ATOM 2021 O O . ASN A 1 252 ? 6.375 -5.812 -26.562 1 90.69 252 ASN A O 1
ATOM 2025 N N . LEU A 1 253 ? 6.762 -7.273 -28.156 1 88 253 LEU A N 1
ATOM 2026 C CA . LEU A 1 253 ? 7.461 -8.188 -27.25 1 88 253 LEU A CA 1
ATOM 2027 C C . LEU A 1 253 ? 8.773 -7.582 -26.781 1 88 253 LEU A C 1
ATOM 2029 O O . LEU A 1 253 ? 9.164 -7.754 -25.625 1 88 253 LEU A O 1
ATOM 2033 N N . TYR A 1 254 ? 9.477 -6.949 -27.656 1 84.44 254 TYR A N 1
ATOM 2034 C CA . TYR A 1 254 ? 10.695 -6.262 -27.25 1 84.44 254 TYR A CA 1
ATOM 2035 C C . TYR A 1 254 ? 10.406 -5.195 -26.203 1 84.44 254 TYR A C 1
ATOM 2037 O O . TYR A 1 254 ? 11.203 -4.984 -25.281 1 84.44 254 TYR A O 1
ATOM 2045 N N . ASN A 1 255 ? 9.266 -4.539 -26.375 1 89.31 255 ASN A N 1
ATOM 2046 C CA . ASN A 1 255 ? 8.852 -3.576 -25.375 1 89.31 255 ASN A CA 1
ATOM 2047 C C . ASN A 1 255 ? 8.672 -4.238 -24 1 89.31 255 ASN A C 1
ATOM 2049 O O . ASN A 1 255 ? 8.961 -3.635 -22.969 1 89.31 255 ASN A O 1
ATOM 2053 N N . MET A 1 256 ? 8.18 -5.426 -24.031 1 91.62 256 MET A N 1
ATOM 2054 C CA . MET A 1 256 ? 8.016 -6.164 -22.781 1 91.62 256 MET A CA 1
ATOM 2055 C C . MET A 1 256 ? 9.359 -6.398 -22.109 1 91.62 256 MET A C 1
ATOM 2057 O O . MET A 1 256 ? 9.508 -6.152 -20.906 1 91.62 256 MET A O 1
ATOM 2061 N N . PHE A 1 257 ? 10.289 -6.887 -22.828 1 85.44 257 PHE A N 1
ATOM 2062 C CA . PHE A 1 257 ? 11.609 -7.184 -22.297 1 85.44 257 PHE A CA 1
ATOM 2063 C C . PHE A 1 257 ? 12.305 -5.906 -21.828 1 85.44 257 PHE A C 1
ATOM 2065 O O . PHE A 1 257 ? 13.016 -5.906 -20.828 1 85.44 257 PHE A O 1
ATOM 2072 N N . TYR A 1 258 ? 12.086 -4.855 -22.562 1 86.5 258 TYR A N 1
ATOM 2073 C CA . TYR A 1 258 ? 12.656 -3.572 -22.172 1 86.5 258 TYR A CA 1
ATOM 2074 C C . TYR A 1 258 ? 12.039 -3.088 -20.859 1 86.5 258 TYR A C 1
ATOM 2076 O O . TYR A 1 258 ? 12.734 -2.518 -20.016 1 86.5 258 TYR A O 1
ATOM 2084 N N . THR A 1 259 ? 10.75 -3.25 -20.766 1 92.31 259 THR A N 1
ATOM 2085 C CA . THR A 1 259 ? 10.078 -2.9 -19.516 1 92.31 259 THR A CA 1
ATOM 2086 C C . THR A 1 259 ? 10.68 -3.676 -18.344 1 92.31 259 THR A C 1
ATOM 2088 O O . THR A 1 259 ? 10.93 -3.107 -17.281 1 92.31 259 THR A O 1
ATOM 2091 N N . ARG A 1 260 ? 10.914 -4.953 -18.547 1 90.19 260 ARG A N 1
ATOM 2092 C CA . ARG A 1 260 ? 11.562 -5.773 -17.531 1 90.19 260 ARG A CA 1
ATOM 2093 C C . ARG A 1 260 ? 12.93 -5.215 -17.156 1 90.19 260 ARG A C 1
ATOM 2095 O O . ARG A 1 260 ? 13.258 -5.086 -15.977 1 90.19 260 ARG A O 1
ATOM 2102 N N . TYR A 1 261 ? 13.664 -4.926 -18.125 1 85.19 261 TYR A N 1
ATOM 2103 C CA . TYR A 1 261 ? 15 -4.379 -17.922 1 85.19 261 TYR A CA 1
ATOM 2104 C C . TYR A 1 261 ? 14.945 -3.08 -17.125 1 85.19 261 TYR A C 1
ATOM 2106 O O . TYR A 1 261 ? 15.711 -2.885 -16.188 1 85.19 261 TYR A O 1
ATOM 2114 N N . THR A 1 262 ? 14.047 -2.213 -17.531 1 89.88 262 THR A N 1
ATOM 2115 C CA . THR A 1 262 ? 13.898 -0.913 -16.891 1 89.88 262 THR A CA 1
ATOM 2116 C C . THR A 1 262 ? 13.523 -1.076 -15.422 1 89.88 262 THR A C 1
ATOM 2118 O O . THR A 1 262 ? 14.078 -0.401 -14.555 1 89.88 262 THR A O 1
ATOM 2121 N N . LEU A 1 263 ? 12.641 -1.954 -15.172 1 93.75 263 LEU A N 1
ATOM 2122 C CA . LEU A 1 263 ? 12.195 -2.195 -13.797 1 93.75 263 LEU A CA 1
ATOM 2123 C C . LEU A 1 263 ? 13.336 -2.75 -12.953 1 93.75 263 LEU A C 1
ATOM 2125 O O . LEU A 1 263 ? 13.5 -2.359 -11.797 1 93.75 263 LEU A O 1
ATOM 2129 N N . HIS A 1 264 ? 14.102 -3.629 -13.484 1 89.44 264 HIS A N 1
ATOM 2130 C CA . HIS A 1 264 ? 15.227 -4.191 -12.75 1 89.44 264 HIS A CA 1
ATOM 2131 C C . HIS A 1 264 ? 16.312 -3.143 -12.508 1 89.44 264 HIS A C 1
ATOM 2133 O O . HIS A 1 264 ? 16.812 -3.012 -11.391 1 89.44 264 HIS A O 1
ATOM 2139 N N . LYS A 1 265 ? 16.578 -2.387 -13.5 1 84.44 265 LYS A N 1
ATOM 2140 C CA . LYS A 1 265 ? 17.656 -1.396 -13.43 1 84.44 265 LYS A CA 1
ATOM 2141 C C . LYS A 1 265 ? 17.297 -0.278 -12.453 1 84.44 265 LYS A C 1
ATOM 2143 O O . LYS A 1 265 ? 18.125 0.134 -11.641 1 84.44 265 LYS A O 1
ATOM 2148 N N . TYR A 1 266 ? 16.109 0.084 -12.484 1 88.62 266 TYR A N 1
ATOM 2149 C CA . TYR A 1 266 ? 15.766 1.313 -11.773 1 88.62 266 TYR A CA 1
ATOM 2150 C C . TYR A 1 266 ? 15.18 1.009 -10.398 1 88.62 266 TYR A C 1
ATOM 2152 O O . TYR A 1 266 ? 15.328 1.8 -9.469 1 88.62 266 TYR A O 1
ATOM 2160 N N . ALA A 1 267 ? 14.555 -0.174 -10.273 1 93.25 267 ALA A N 1
ATOM 2161 C CA . ALA A 1 267 ? 13.828 -0.362 -9.023 1 93.25 267 ALA A CA 1
ATOM 2162 C C . ALA A 1 267 ? 14.234 -1.66 -8.336 1 93.25 267 ALA A C 1
ATOM 2164 O O . ALA A 1 267 ? 14.75 -1.641 -7.219 1 93.25 267 ALA A O 1
ATOM 2165 N N . TYR A 1 268 ? 14.133 -2.814 -9.023 1 93.06 268 TYR A N 1
ATOM 2166 C CA . TYR A 1 268 ? 14.273 -4.121 -8.398 1 93.06 268 TYR A CA 1
ATOM 2167 C C . TYR A 1 268 ? 15.68 -4.297 -7.824 1 93.06 268 TYR A C 1
ATOM 2169 O O . TYR A 1 268 ? 15.859 -4.977 -6.812 1 93.06 268 TYR A O 1
ATOM 2177 N N . GLN A 1 269 ? 16.641 -3.678 -8.469 1 90.19 269 GLN A N 1
ATOM 2178 C CA . GLN A 1 269 ? 18.031 -3.891 -8.086 1 90.19 269 GLN A CA 1
ATOM 2179 C C . GLN A 1 269 ? 18.672 -2.594 -7.594 1 90.19 269 GLN A C 1
ATOM 2181 O O . GLN A 1 269 ? 19.891 -2.428 -7.676 1 90.19 269 GLN A O 1
ATOM 2186 N N . HIS A 1 270 ? 17.891 -1.694 -7.152 1 92 270 HIS A N 1
ATOM 2187 C CA . HIS A 1 270 ? 18.391 -0.43 -6.629 1 92 270 HIS A CA 1
ATOM 2188 C C . HIS A 1 270 ? 19.359 -0.659 -5.477 1 92 270 HIS A C 1
ATOM 2190 O O . HIS A 1 270 ? 19.141 -1.53 -4.637 1 92 270 HIS A O 1
ATOM 2196 N N . ARG A 1 271 ? 20.406 0.098 -5.48 1 92.31 271 ARG A N 1
ATOM 2197 C CA . ARG A 1 271 ? 21.5 -0.07 -4.516 1 92.31 271 ARG A CA 1
ATOM 2198 C C . ARG A 1 271 ? 20.969 0.016 -3.086 1 92.31 271 ARG A C 1
ATOM 2200 O O . ARG A 1 271 ? 21.266 -0.855 -2.262 1 92.31 271 ARG A O 1
ATOM 2207 N N . VAL A 1 272 ? 20.203 1.052 -2.779 1 94.88 272 VAL A N 1
ATOM 2208 C CA . VAL A 1 272 ? 19.719 1.274 -1.42 1 94.88 272 VAL A CA 1
ATOM 2209 C C . VAL A 1 272 ? 18.797 0.13 -1.002 1 94.88 272 VAL A C 1
ATOM 2211 O O . VAL A 1 272 ? 18.812 -0.292 0.157 1 94.88 272 VAL A O 1
ATOM 2214 N N . LYS A 1 273 ? 18.016 -0.361 -1.922 1 94.88 273 LYS A N 1
ATOM 2215 C CA . LYS A 1 273 ? 17.172 -1.518 -1.64 1 94.88 273 LYS A CA 1
ATOM 2216 C C . LYS A 1 273 ? 18.016 -2.73 -1.249 1 94.88 273 LYS A C 1
ATOM 2218 O O . LYS A 1 273 ? 17.672 -3.449 -0.307 1 94.88 273 LYS A O 1
ATOM 2223 N N . SER A 1 274 ? 19.125 -2.936 -1.967 1 93.75 274 SER A N 1
ATOM 2224 C CA . SER A 1 274 ? 20 -4.074 -1.674 1 93.75 274 SER A CA 1
ATOM 2225 C C . SER A 1 274 ? 20.625 -3.949 -0.29 1 93.75 274 SER A C 1
ATOM 2227 O O . SER A 1 274 ? 20.828 -4.949 0.397 1 93.75 274 SER A O 1
ATOM 2229 N N . ILE A 1 275 ? 20.922 -2.75 0.082 1 96.31 275 ILE A N 1
ATOM 2230 C CA . ILE A 1 275 ? 21.484 -2.5 1.401 1 96.31 275 ILE A CA 1
ATOM 2231 C C . ILE A 1 275 ? 20.453 -2.842 2.48 1 96.31 275 ILE A C 1
ATOM 2233 O O . ILE A 1 275 ? 20.766 -3.586 3.416 1 96.31 275 ILE A O 1
ATOM 2237 N N . ILE A 1 276 ? 19.266 -2.332 2.324 1 97.5 276 ILE A N 1
ATOM 2238 C CA . ILE A 1 276 ? 18.203 -2.574 3.301 1 97.5 276 ILE A CA 1
ATOM 2239 C C . ILE A 1 276 ? 17.875 -4.066 3.346 1 97.5 276 ILE A C 1
ATOM 2241 O O . ILE A 1 276 ? 17.641 -4.621 4.418 1 97.5 276 ILE A O 1
ATOM 2245 N N . GLU A 1 277 ? 17.891 -4.648 2.195 1 96.44 277 GLU A N 1
ATOM 2246 C CA . GLU A 1 277 ? 17.641 -6.086 2.111 1 96.44 277 GLU A CA 1
ATOM 2247 C C . GLU A 1 277 ? 18.672 -6.875 2.906 1 96.44 277 GLU A C 1
ATOM 2249 O O . GLU A 1 277 ? 18.344 -7.824 3.611 1 96.44 277 GLU A O 1
ATOM 2254 N N . THR A 1 278 ? 19.906 -6.488 2.766 1 96 278 THR A N 1
ATOM 2255 C CA . THR A 1 278 ? 20.984 -7.137 3.51 1 96 278 THR A CA 1
ATOM 2256 C C . THR A 1 278 ? 20.781 -6.953 5.012 1 96 278 THR A C 1
ATOM 2258 O O . THR A 1 278 ? 20.969 -7.898 5.785 1 96 278 THR A O 1
ATOM 2261 N N . MET A 1 279 ? 20.438 -5.777 5.398 1 97.88 279 MET A N 1
ATOM 2262 C CA . MET A 1 279 ? 20.203 -5.48 6.809 1 97.88 279 MET A CA 1
ATOM 2263 C C . MET A 1 279 ? 19.047 -6.293 7.355 1 97.88 279 MET A C 1
ATOM 2265 O O . MET A 1 279 ? 19.141 -6.883 8.43 1 97.88 279 MET A O 1
ATOM 2269 N N . VAL A 1 280 ? 17.969 -6.363 6.602 1 98.12 280 VAL A N 1
ATOM 2270 C CA . VAL A 1 280 ? 16.781 -7.098 7.031 1 98.12 280 VAL A CA 1
ATOM 2271 C C . VAL A 1 280 ? 17.094 -8.586 7.113 1 98.12 280 VAL A C 1
ATOM 2273 O O . VAL A 1 280 ? 16.656 -9.273 8.039 1 98.12 280 VAL A O 1
ATOM 2276 N N . LEU A 1 281 ? 17.844 -9.078 6.117 1 96.69 281 LEU A N 1
ATOM 2277 C CA . LEU A 1 281 ? 18.25 -10.477 6.137 1 96.69 281 LEU A CA 1
ATOM 2278 C C . LEU A 1 281 ? 19.047 -10.797 7.402 1 96.69 281 LEU A C 1
ATOM 2280 O O . LEU A 1 281 ? 18.766 -11.789 8.07 1 96.69 281 LEU A O 1
ATOM 2284 N N . ASP A 1 282 ? 20.016 -9.93 7.738 1 96.62 282 ASP A N 1
ATOM 2285 C CA . ASP A 1 282 ? 20.812 -10.109 8.953 1 96.62 282 ASP A CA 1
ATOM 2286 C C . ASP A 1 282 ? 19.922 -10.172 10.188 1 96.62 282 ASP A C 1
ATOM 2288 O O . ASP A 1 282 ? 20.078 -11.047 11.039 1 96.62 282 ASP A O 1
ATOM 2292 N N . ALA A 1 283 ? 18.969 -9.273 10.234 1 98.06 283 ALA A N 1
ATOM 2293 C CA . ALA A 1 283 ? 18.078 -9.211 11.391 1 98.06 283 ALA A CA 1
ATOM 2294 C C . ALA A 1 283 ? 17.203 -10.461 11.484 1 98.06 283 ALA A C 1
ATOM 2296 O O . ALA A 1 283 ? 17.016 -11.008 12.57 1 98.06 283 ALA A O 1
ATOM 2297 N N . MET A 1 284 ? 16.688 -10.945 10.383 1 97.75 284 MET A N 1
ATOM 2298 C CA . MET A 1 284 ? 15.805 -12.102 10.367 1 97.75 284 MET A CA 1
ATOM 2299 C C . MET A 1 284 ? 16.562 -13.367 10.766 1 97.75 284 MET A C 1
ATOM 2301 O O . MET A 1 284 ? 16.031 -14.211 11.484 1 97.75 284 MET A O 1
ATOM 2305 N N . LEU A 1 285 ? 17.766 -13.484 10.242 1 96.88 285 LEU A N 1
ATOM 2306 C CA . LEU A 1 285 ? 18.562 -14.656 10.586 1 96.88 285 LEU A CA 1
ATOM 2307 C C . LEU A 1 285 ? 18.859 -14.688 12.086 1 96.88 285 LEU A C 1
ATOM 2309 O O . LEU A 1 285 ? 18.797 -15.75 12.711 1 96.88 285 LEU A O 1
ATOM 2313 N N . LEU A 1 286 ? 19.188 -13.508 12.633 1 97.12 286 LEU A N 1
ATOM 2314 C CA . LEU A 1 286 ? 19.453 -13.391 14.07 1 97.12 286 LEU A CA 1
ATOM 2315 C C . LEU A 1 286 ? 18.188 -13.719 14.867 1 97.12 286 LEU A C 1
ATOM 2317 O O . LEU A 1 286 ? 18.266 -14.32 15.945 1 97.12 286 LEU A O 1
ATOM 2321 N N . ALA A 1 287 ? 17 -13.391 14.312 1 97.56 287 ALA A N 1
ATOM 2322 C CA . ALA A 1 287 ? 15.742 -13.477 15.055 1 97.56 287 ALA A CA 1
ATOM 2323 C C . ALA A 1 287 ? 15.102 -14.844 14.883 1 97.56 287 ALA A C 1
ATOM 2325 O O . ALA A 1 287 ? 14.188 -15.211 15.625 1 97.56 287 ALA A O 1
ATOM 2326 N N . ASP A 1 288 ? 15.539 -15.648 13.977 1 96.62 288 ASP A N 1
ATOM 2327 C CA . ASP A 1 288 ? 14.867 -16.859 13.5 1 96.62 288 ASP A CA 1
ATOM 2328 C C . ASP A 1 288 ? 14.539 -17.797 14.664 1 96.62 288 ASP A C 1
ATOM 2330 O O . ASP A 1 288 ? 13.414 -18.281 14.773 1 96.62 288 ASP A O 1
ATOM 2334 N N . GLN A 1 289 ? 15.477 -17.922 15.562 1 93 289 GLN A N 1
ATOM 2335 C CA . GLN A 1 289 ? 15.312 -18.906 16.625 1 93 289 GLN A CA 1
ATOM 2336 C C . GLN A 1 289 ? 14.414 -18.359 17.734 1 93 289 GLN A C 1
ATOM 2338 O O . GLN A 1 289 ? 13.93 -19.125 18.578 1 93 289 GLN A O 1
ATOM 2343 N N . HIS A 1 290 ? 14.156 -17.109 17.656 1 94.19 290 HIS A N 1
ATOM 2344 C CA . HIS A 1 290 ? 13.469 -16.484 18.781 1 94.19 290 HIS A CA 1
ATOM 2345 C C . HIS A 1 290 ? 12.047 -16.078 18.422 1 94.19 290 HIS A C 1
ATOM 2347 O O . HIS A 1 290 ? 11.25 -15.727 19.297 1 94.19 290 HIS A O 1
ATOM 2353 N N . LEU A 1 291 ? 11.695 -16.109 17.188 1 93.75 291 LEU A N 1
ATOM 2354 C CA . LEU A 1 291 ? 10.328 -15.82 16.75 1 93.75 291 LEU A CA 1
ATOM 2355 C C . LEU A 1 291 ? 9.531 -17.109 16.594 1 93.75 291 LEU A C 1
ATOM 2357 O O . LEU A 1 291 ? 9.93 -18 15.852 1 93.75 291 LEU A O 1
ATOM 2361 N N . THR A 1 292 ? 8.469 -17.125 17.266 1 92.69 292 THR A N 1
ATOM 2362 C CA . THR A 1 292 ? 7.672 -18.344 17.188 1 92.69 292 THR A CA 1
ATOM 2363 C C . THR A 1 292 ? 6.266 -18.047 16.672 1 92.69 292 THR A C 1
ATOM 2365 O O . THR A 1 292 ? 5.707 -16.984 16.984 1 92.69 292 THR A O 1
ATOM 2368 N N . PHE A 1 293 ? 5.727 -18.969 15.953 1 93.75 293 PHE A N 1
ATOM 2369 C CA . PHE A 1 293 ? 4.398 -18.891 15.359 1 93.75 293 PHE A CA 1
ATOM 2370 C C . PHE A 1 293 ? 3.604 -20.156 15.648 1 93.75 293 PHE A C 1
ATOM 2372 O O . PHE A 1 293 ? 4.168 -21.25 15.68 1 93.75 293 PHE A O 1
ATOM 2379 N N . LYS A 1 294 ? 2.338 -19.984 15.844 1 91.88 294 LYS A N 1
ATOM 2380 C CA . LYS A 1 294 ? 1.493 -21.109 16.203 1 91.88 294 LYS A CA 1
ATOM 2381 C C . LYS A 1 294 ? 1.181 -21.969 14.984 1 91.88 294 LYS A C 1
ATOM 2383 O O . LYS A 1 294 ? 0.675 -21.469 13.977 1 91.88 294 LYS A O 1
ATOM 2388 N N . GLY A 1 295 ? 1.458 -23.25 15.086 1 93 295 GLY A N 1
ATOM 2389 C CA . GLY A 1 295 ? 1.172 -24.172 14 1 93 295 GLY A CA 1
ATOM 2390 C C . GLY A 1 295 ? -0.142 -24.906 14.18 1 93 295 GLY A C 1
ATOM 2391 O O . GLY A 1 295 ? -0.952 -24.547 15.031 1 93 295 GLY A O 1
ATOM 2392 N N . LYS A 1 296 ? -0.414 -25.875 13.328 1 89.81 296 LYS A N 1
ATOM 2393 C CA . LYS A 1 296 ? -1.652 -26.641 13.281 1 89.81 296 LYS A CA 1
ATOM 2394 C C . LYS A 1 296 ? -1.916 -27.344 14.609 1 89.81 296 LYS A C 1
ATOM 2396 O O . LYS A 1 296 ? -3.057 -27.391 15.078 1 89.81 296 LYS A O 1
ATOM 2401 N N . THR A 1 297 ? -0.94 -27.891 15.305 1 87.62 297 THR A N 1
ATOM 2402 C CA . THR A 1 297 ? -1.093 -28.594 16.578 1 87.62 297 THR A CA 1
ATOM 2403 C C . THR A 1 297 ? -0.79 -27.672 17.75 1 87.62 297 THR A C 1
ATOM 2405 O O . THR A 1 297 ? -0.49 -28.125 18.844 1 87.62 297 THR A O 1
ATOM 2408 N N . ASN A 1 298 ? -0.744 -26.391 17.484 1 85.44 298 ASN A N 1
ATOM 2409 C CA . ASN A 1 298 ? -0.449 -25.375 18.484 1 85.44 298 ASN A CA 1
ATOM 2410 C C . ASN A 1 298 ? 0.992 -25.469 18.984 1 85.44 298 ASN A C 1
ATOM 2412 O O . ASN A 1 298 ? 1.3 -25.047 20.094 1 85.44 298 ASN A O 1
ATOM 2416 N N . VAL A 1 299 ? 1.705 -26.141 18.172 1 88.81 299 VAL A N 1
ATOM 2417 C CA . VAL A 1 299 ? 3.133 -26.203 18.469 1 88.81 299 VAL A CA 1
ATOM 2418 C C . VAL A 1 299 ? 3.834 -24.969 17.906 1 88.81 299 VAL A C 1
ATOM 2420 O O . VAL A 1 299 ? 3.646 -24.625 16.734 1 88.81 299 VAL A O 1
ATOM 2423 N N . PRO A 1 300 ? 4.535 -24.312 18.781 1 91.94 300 PRO A N 1
ATOM 2424 C CA . PRO A 1 300 ? 5.266 -23.156 18.281 1 91.94 300 PRO A CA 1
ATOM 2425 C C . PRO A 1 300 ? 6.371 -23.531 17.297 1 91.94 300 PRO A C 1
ATOM 2427 O O . PRO A 1 300 ? 7.105 -24.484 17.516 1 91.94 300 PRO A O 1
ATOM 2430 N N . LEU A 1 301 ? 6.445 -22.844 16.203 1 94.94 301 LEU A N 1
ATOM 2431 C CA . LEU A 1 301 ? 7.469 -23.016 15.188 1 94.94 301 LEU A CA 1
ATOM 2432 C C . LEU A 1 301 ? 8.297 -21.75 15 1 94.94 301 LEU A C 1
ATOM 2434 O O . LEU A 1 301 ? 7.75 -20.641 15.031 1 94.94 301 LEU A O 1
ATOM 2438 N N . LYS A 1 302 ? 9.57 -21.969 14.883 1 95.06 302 LYS A N 1
ATOM 2439 C CA . LYS A 1 302 ? 10.383 -20.797 14.555 1 95.06 302 LYS A CA 1
ATOM 2440 C C . LYS A 1 302 ? 10.102 -20.312 13.133 1 95.06 302 LYS A C 1
ATOM 2442 O O . LYS A 1 302 ? 9.508 -21.031 12.336 1 95.06 302 LYS A O 1
ATOM 2447 N N . LEU A 1 303 ? 10.547 -19.172 12.773 1 95.25 303 LEU A N 1
ATOM 2448 C CA . LEU A 1 303 ? 10.219 -18.484 11.531 1 95.25 303 LEU A CA 1
ATOM 2449 C C . LEU A 1 303 ? 10.562 -19.344 10.32 1 95.25 303 LEU A C 1
ATOM 2451 O O . LEU A 1 303 ? 9.734 -19.531 9.43 1 95.25 303 LEU A O 1
ATOM 2455 N N . SER A 1 304 ? 11.75 -19.906 10.234 1 95.69 304 SER A N 1
ATOM 2456 C CA . SER A 1 304 ? 12.211 -20.688 9.086 1 95.69 304 SER A CA 1
ATOM 2457 C C . SER A 1 304 ? 11.453 -22.016 8.977 1 95.69 304 SER A C 1
ATOM 2459 O O . SER A 1 304 ? 11.266 -22.531 7.875 1 95.69 304 SER A O 1
ATOM 2461 N N . ASP A 1 305 ? 10.953 -22.5 10.062 1 95.12 305 ASP A N 1
ATOM 2462 C CA . ASP A 1 305 ? 10.297 -23.797 10.078 1 95.12 305 ASP A CA 1
ATOM 2463 C C . ASP A 1 305 ? 8.828 -23.672 9.656 1 95.12 305 ASP A C 1
ATOM 2465 O O . ASP A 1 305 ? 8.172 -24.672 9.391 1 95.12 305 ASP A O 1
ATOM 2469 N N . CYS A 1 306 ? 8.336 -22.5 9.586 1 95.12 306 CYS A N 1
ATOM 2470 C CA . CYS A 1 306 ? 6.941 -22.297 9.219 1 95.12 306 CYS A CA 1
ATOM 2471 C C . CYS A 1 306 ? 6.672 -22.797 7.805 1 95.12 306 CYS A C 1
ATOM 2473 O O . CYS A 1 306 ? 5.523 -23.062 7.445 1 95.12 306 CYS A O 1
ATOM 2475 N N . ILE A 1 307 ? 7.707 -22.938 6.969 1 94.94 307 ILE A N 1
ATOM 2476 C CA . ILE A 1 307 ? 7.523 -23.375 5.59 1 94.94 307 ILE A CA 1
ATOM 2477 C C . ILE A 1 307 ? 6.992 -24.812 5.578 1 94.94 307 ILE A C 1
ATOM 2479 O O . ILE A 1 307 ? 6.457 -25.266 4.566 1 94.94 307 ILE A O 1
ATOM 2483 N N . HIS A 1 308 ? 7.086 -25.484 6.707 1 93.88 308 HIS A N 1
ATOM 2484 C CA . HIS A 1 308 ? 6.66 -26.875 6.789 1 93.88 308 HIS A CA 1
ATOM 2485 C C . HIS A 1 308 ? 5.258 -26.984 7.371 1 93.88 308 HIS A C 1
ATOM 2487 O O . HIS A 1 308 ? 4.723 -28.094 7.508 1 93.88 308 HIS A O 1
ATOM 2493 N N . ASP A 1 309 ? 4.688 -25.953 7.758 1 96.25 309 ASP A N 1
ATOM 2494 C CA . ASP A 1 309 ? 3.363 -25.906 8.367 1 96.25 309 ASP A CA 1
ATOM 2495 C C . ASP A 1 309 ? 2.557 -24.719 7.836 1 96.25 309 ASP A C 1
ATOM 2497 O O . ASP A 1 309 ? 2.732 -23.578 8.297 1 96.25 309 ASP A O 1
ATOM 2501 N N . MET A 1 310 ? 1.579 -25 7.016 1 96.81 310 MET A N 1
ATOM 2502 C CA . MET A 1 310 ? 0.857 -23.953 6.316 1 96.81 310 MET A CA 1
ATOM 2503 C C . MET A 1 310 ? -0.051 -23.188 7.273 1 96.81 310 MET A C 1
ATOM 2505 O O . MET A 1 310 ? -0.453 -22.047 6.984 1 96.81 310 MET A O 1
ATOM 2509 N N . THR A 1 311 ? -0.419 -23.797 8.383 1 96.81 311 THR A N 1
ATOM 2510 C CA . THR A 1 311 ? -1.155 -23.062 9.398 1 96.81 311 THR A CA 1
ATOM 2511 C C . THR A 1 311 ? -0.305 -21.922 9.961 1 96.81 311 THR A C 1
ATOM 2513 O O . THR A 1 311 ? -0.75 -20.781 10.023 1 96.81 311 THR A O 1
ATOM 2516 N N . ALA A 1 312 ? 0.884 -22.281 10.359 1 96.5 312 ALA A N 1
ATOM 2517 C CA . ALA A 1 312 ? 1.814 -21.266 10.836 1 96.5 312 ALA A CA 1
ATOM 2518 C C . ALA A 1 312 ? 2.172 -20.281 9.727 1 96.5 312 ALA A C 1
ATOM 2520 O O . ALA A 1 312 ? 2.275 -19.078 9.961 1 96.5 312 ALA A O 1
ATOM 2521 N N . TYR A 1 313 ? 2.348 -20.828 8.539 1 96.5 313 TYR A N 1
ATOM 2522 C CA . TYR A 1 313 ? 2.754 -20.016 7.391 1 96.5 313 TYR A CA 1
ATOM 2523 C C . TYR A 1 313 ? 1.715 -18.953 7.082 1 96.5 313 TYR A C 1
ATOM 2525 O O . TYR A 1 313 ? 2.057 -17.859 6.621 1 96.5 313 TYR A O 1
ATOM 2533 N N . THR A 1 314 ? 0.45 -19.188 7.375 1 96.81 314 THR A N 1
ATOM 2534 C CA . THR A 1 314 ? -0.648 -18.266 7.113 1 96.81 314 THR A CA 1
ATOM 2535 C C . THR A 1 314 ? -0.501 -17 7.949 1 96.81 314 THR A C 1
ATOM 2537 O O . THR A 1 314 ? -1.047 -15.953 7.598 1 96.81 314 THR A O 1
ATOM 2540 N N . SER A 1 315 ? 0.266 -17.062 8.992 1 95.44 315 SER A N 1
ATOM 2541 C CA . SER A 1 315 ? 0.408 -15.914 9.875 1 95.44 315 SER A CA 1
ATOM 2542 C C . SER A 1 315 ? 1.618 -15.07 9.492 1 95.44 315 SER A C 1
ATOM 2544 O O . SER A 1 315 ? 1.853 -14.008 10.078 1 95.44 315 SER A O 1
ATOM 2546 N N . LEU A 1 316 ? 2.381 -15.531 8.516 1 96.25 316 LEU A N 1
ATOM 2547 C CA . LEU A 1 316 ? 3.604 -14.828 8.141 1 96.25 316 LEU A CA 1
ATOM 2548 C C . LEU A 1 316 ? 3.301 -13.695 7.168 1 96.25 316 LEU A C 1
ATOM 2550 O O . LEU A 1 316 ? 2.82 -13.93 6.059 1 96.25 316 LEU A O 1
ATOM 2554 N N . THR A 1 317 ? 3.531 -12.5 7.555 1 96.5 317 THR A N 1
ATOM 2555 C CA . THR A 1 317 ? 3.385 -11.312 6.727 1 96.5 317 THR A CA 1
ATOM 2556 C C . THR A 1 317 ? 4.586 -10.383 6.898 1 96.5 317 THR A C 1
ATOM 2558 O O . THR A 1 317 ? 5.52 -10.695 7.637 1 96.5 317 THR A O 1
ATOM 2561 N N . ASP A 1 318 ? 4.594 -9.25 6.219 1 96.88 318 ASP A N 1
ATOM 2562 C CA . ASP A 1 318 ? 5.68 -8.281 6.328 1 96.88 318 ASP A CA 1
ATOM 2563 C C . ASP A 1 318 ? 5.75 -7.691 7.734 1 96.88 318 ASP A C 1
ATOM 2565 O O . ASP A 1 318 ? 6.727 -7.023 8.086 1 96.88 318 ASP A O 1
ATOM 2569 N N . ASP A 1 319 ? 4.816 -8.07 8.523 1 94.12 319 ASP A N 1
ATOM 2570 C CA . ASP A 1 319 ? 4.766 -7.582 9.898 1 94.12 319 ASP A CA 1
ATOM 2571 C C . ASP A 1 319 ? 5.91 -8.164 10.727 1 94.12 319 ASP A C 1
ATOM 2573 O O . ASP A 1 319 ? 6.168 -7.707 11.844 1 94.12 319 ASP A O 1
ATOM 2577 N N . VAL A 1 320 ? 6.625 -9.102 10.164 1 95.44 320 VAL A N 1
ATOM 2578 C CA . VAL A 1 320 ? 7.781 -9.688 10.828 1 95.44 320 VAL A CA 1
ATOM 2579 C C . VAL A 1 320 ? 8.766 -8.586 11.211 1 95.44 320 VAL A C 1
ATOM 2581 O O . VAL A 1 320 ? 9.445 -8.68 12.234 1 95.44 320 VAL A O 1
ATOM 2584 N N . LEU A 1 321 ? 8.82 -7.477 10.453 1 95.62 321 LEU A N 1
ATOM 2585 C CA . LEU A 1 321 ? 9.68 -6.336 10.766 1 95.62 321 LEU A CA 1
ATOM 2586 C C . LEU A 1 321 ? 9.367 -5.777 12.148 1 95.62 321 LEU A C 1
ATOM 2588 O O . LEU A 1 321 ? 10.273 -5.516 12.938 1 95.62 321 LEU A O 1
ATOM 2592 N N . PHE A 1 322 ? 8.117 -5.707 12.438 1 94.62 322 PHE A N 1
ATOM 2593 C CA . PHE A 1 322 ? 7.695 -5.113 13.695 1 94.62 322 PHE A CA 1
ATOM 2594 C C . PHE A 1 322 ? 7.797 -6.125 14.828 1 94.62 322 PHE A C 1
ATOM 2596 O O . PHE A 1 322 ? 8.07 -5.754 15.977 1 94.62 322 PHE A O 1
ATOM 2603 N N . THR A 1 323 ? 7.57 -7.414 14.438 1 94.19 323 THR A N 1
ATOM 2604 C CA . THR A 1 323 ? 7.766 -8.453 15.438 1 94.19 323 THR A CA 1
ATOM 2605 C C . THR A 1 323 ? 9.195 -8.422 15.984 1 94.19 323 THR A C 1
ATOM 2607 O O . THR A 1 323 ? 9.414 -8.648 17.172 1 94.19 323 THR A O 1
ATOM 2610 N N . ILE A 1 324 ? 10.117 -8.109 15.109 1 96.56 324 ILE A N 1
ATOM 2611 C CA . ILE A 1 324 ? 11.516 -8.016 15.508 1 96.56 324 ILE A CA 1
ATOM 2612 C C . ILE A 1 324 ? 11.758 -6.699 16.25 1 96.56 324 ILE A C 1
ATOM 2614 O O . ILE A 1 324 ? 12.297 -6.684 17.344 1 96.56 324 ILE A O 1
ATOM 2618 N N . LEU A 1 325 ? 11.328 -5.629 15.719 1 95.69 325 LEU A N 1
ATOM 2619 C CA . LEU A 1 325 ? 11.594 -4.281 16.203 1 95.69 325 LEU A CA 1
ATOM 2620 C C . LEU A 1 325 ? 11.086 -4.113 17.641 1 95.69 325 LEU A C 1
ATOM 2622 O O . LEU A 1 325 ? 11.734 -3.463 18.453 1 95.69 325 LEU A O 1
ATOM 2626 N N . TYR A 1 326 ? 9.953 -4.75 17.953 1 91.5 326 TYR A N 1
ATOM 2627 C CA . TYR A 1 326 ? 9.312 -4.477 19.234 1 91.5 326 TYR A CA 1
ATOM 2628 C C . TYR A 1 326 ? 9.391 -5.691 20.156 1 91.5 326 TYR A C 1
ATOM 2630 O O . TYR A 1 326 ? 8.68 -5.77 21.156 1 91.5 326 TYR A O 1
ATOM 2638 N N . SER A 1 327 ? 10.203 -6.617 19.75 1 92.56 327 SER A N 1
ATOM 2639 C CA . SER A 1 327 ? 10.414 -7.773 20.609 1 92.56 327 SER A CA 1
ATOM 2640 C C . SER A 1 327 ? 10.961 -7.352 21.969 1 92.56 327 SER A C 1
ATOM 2642 O O . SER A 1 327 ? 11.758 -6.422 22.062 1 92.56 327 SER A O 1
ATOM 2644 N N . THR A 1 328 ? 10.547 -8.047 22.984 1 88.56 328 THR A N 1
ATOM 2645 C CA . THR A 1 328 ? 11.031 -7.742 24.328 1 88.56 328 THR A CA 1
ATOM 2646 C C . THR A 1 328 ? 12.055 -8.773 24.781 1 88.56 328 THR A C 1
ATOM 2648 O O . THR A 1 328 ? 12.516 -8.742 25.922 1 88.56 328 THR A O 1
ATOM 2651 N N . SER A 1 329 ? 12.406 -9.695 23.859 1 92.94 329 SER A N 1
ATOM 2652 C CA . SER A 1 329 ? 13.383 -10.719 24.188 1 92.94 329 SER A CA 1
ATOM 2653 C C . SER A 1 329 ? 14.734 -10.102 24.547 1 92.94 329 SER A C 1
ATOM 2655 O O . SER A 1 329 ? 15.164 -9.133 23.906 1 92.94 329 SER A O 1
ATOM 2657 N N . GLN A 1 330 ? 15.406 -10.695 25.516 1 93.62 330 GLN A N 1
ATOM 2658 C CA . GLN A 1 330 ? 16.703 -10.188 25.953 1 93.62 330 GLN A CA 1
ATOM 2659 C C . GLN A 1 330 ? 17.844 -11.023 25.391 1 93.62 330 GLN A C 1
ATOM 2661 O O . GLN A 1 330 ? 19.016 -10.773 25.703 1 93.62 330 GLN A O 1
ATOM 2666 N N . ALA A 1 331 ? 17.438 -11.969 24.594 1 96.19 331 ALA A N 1
ATOM 2667 C CA . ALA A 1 331 ? 18.484 -12.758 23.953 1 96.19 331 ALA A CA 1
ATOM 2668 C C . ALA A 1 331 ? 19.391 -11.875 23.125 1 96.19 331 ALA A C 1
ATOM 2670 O O . ALA A 1 331 ? 18.938 -10.93 22.469 1 96.19 331 ALA A O 1
ATOM 2671 N N . SER A 1 332 ? 20.656 -12.211 23.156 1 96.88 332 SER A N 1
ATOM 2672 C CA . SER A 1 332 ? 21.656 -11.383 22.484 1 96.88 332 SER A CA 1
ATOM 2673 C C . SER A 1 332 ? 21.359 -11.258 20.984 1 96.88 332 SER A C 1
ATOM 2675 O O . SER A 1 332 ? 21.453 -10.164 20.422 1 96.88 332 SER A O 1
ATOM 2677 N N . ASP A 1 333 ? 21.016 -12.344 20.391 1 96.69 333 ASP A N 1
ATOM 2678 C CA . ASP A 1 333 ? 20.703 -12.336 18.969 1 96.69 333 ASP A CA 1
ATOM 2679 C C . ASP A 1 333 ? 19.5 -11.438 18.672 1 96.69 333 ASP A C 1
ATOM 2681 O O . ASP A 1 333 ? 19.5 -10.711 17.672 1 96.69 333 ASP A O 1
ATOM 2685 N N . MET A 1 334 ? 18.547 -11.477 19.547 1 97.06 334 MET A N 1
ATOM 2686 C CA . MET A 1 334 ? 17.344 -10.672 19.328 1 97.06 334 MET A CA 1
ATOM 2687 C C . MET A 1 334 ? 17.641 -9.188 19.547 1 97.06 334 MET A C 1
ATOM 2689 O O . MET A 1 334 ? 17.062 -8.336 18.859 1 97.06 334 MET A O 1
ATOM 2693 N N . THR A 1 335 ? 18.484 -8.93 20.5 1 97.31 335 THR A N 1
ATOM 2694 C CA . THR A 1 335 ? 18.875 -7.551 20.75 1 97.31 335 THR A CA 1
ATOM 2695 C C . THR A 1 335 ? 19.594 -6.977 19.516 1 97.31 335 THR A C 1
ATOM 2697 O O . THR A 1 335 ? 19.312 -5.848 19.109 1 97.31 335 THR A O 1
ATOM 2700 N N . GLN A 1 336 ? 20.469 -7.785 18.969 1 97.06 336 GLN A N 1
ATOM 2701 C CA . GLN A 1 336 ? 21.188 -7.359 17.766 1 97.06 336 GLN A CA 1
ATOM 2702 C C . GLN A 1 336 ? 20.219 -7.168 16.594 1 97.06 336 GLN A C 1
ATOM 2704 O O . GLN A 1 336 ? 20.344 -6.207 15.844 1 97.06 336 GLN A O 1
ATOM 2709 N N . ALA A 1 337 ? 19.281 -8.094 16.438 1 98.19 337 ALA A N 1
ATOM 2710 C CA . ALA A 1 337 ? 18.281 -7.984 15.383 1 98.19 337 ALA A CA 1
ATOM 2711 C C . ALA A 1 337 ? 17.469 -6.699 15.523 1 98.19 337 ALA A C 1
ATOM 2713 O O . ALA A 1 337 ? 17.25 -5.992 14.547 1 98.19 337 ALA A O 1
ATOM 2714 N N . ARG A 1 338 ? 17.094 -6.398 16.734 1 97.69 338 ARG A N 1
ATOM 2715 C CA . ARG A 1 338 ? 16.328 -5.188 17.016 1 97.69 338 ARG A CA 1
ATOM 2716 C C . ARG A 1 338 ? 17.141 -3.939 16.672 1 97.69 338 ARG A C 1
ATOM 2718 O O . ARG A 1 338 ? 16.594 -2.98 16.125 1 97.69 338 ARG A O 1
ATOM 2725 N N . GLN A 1 339 ? 18.375 -3.973 17.016 1 97.25 339 GLN A N 1
ATOM 2726 C CA . GLN A 1 339 ? 19.234 -2.83 16.734 1 97.25 339 GLN A CA 1
ATOM 2727 C C . GLN A 1 339 ? 19.344 -2.574 15.242 1 97.25 339 GLN A C 1
ATOM 2729 O O . GLN A 1 339 ? 19.344 -1.423 14.797 1 97.25 339 GLN A O 1
ATOM 2734 N N . ILE A 1 340 ? 19.484 -3.621 14.477 1 97.88 340 ILE A N 1
ATOM 2735 C CA . ILE A 1 340 ? 19.562 -3.48 13.031 1 97.88 340 ILE A CA 1
ATOM 2736 C C . ILE A 1 340 ? 18.266 -2.859 12.5 1 97.88 340 ILE A C 1
ATOM 2738 O O . ILE A 1 340 ? 18.297 -1.949 11.672 1 97.88 340 ILE A O 1
ATOM 2742 N N . MET A 1 341 ? 17.141 -3.354 13.031 1 97.88 341 MET A N 1
ATOM 2743 C CA . MET A 1 341 ? 15.844 -2.812 12.617 1 97.88 341 MET A CA 1
ATOM 2744 C C . MET A 1 341 ? 15.734 -1.334 12.977 1 97.88 341 MET A C 1
ATOM 2746 O O . MET A 1 341 ? 15.25 -0.532 12.172 1 97.88 341 MET A O 1
ATOM 2750 N N . GLU A 1 342 ? 16.156 -1.002 14.156 1 97.5 342 GLU A N 1
ATOM 2751 C CA . GLU A 1 342 ? 16.141 0.393 14.586 1 97.5 342 GLU A CA 1
ATOM 2752 C C . GLU A 1 342 ? 16.969 1.266 13.648 1 97.5 342 GLU A C 1
ATOM 2754 O O . GLU A 1 342 ? 16.562 2.377 13.305 1 97.5 342 GLU A O 1
ATOM 2759 N N . ARG A 1 343 ? 18.125 0.746 13.266 1 97.75 343 ARG A N 1
ATOM 2760 C CA . ARG A 1 343 ? 18.984 1.473 12.336 1 97.75 343 ARG A CA 1
ATOM 2761 C C . ARG A 1 343 ? 18.266 1.731 11.016 1 97.75 343 ARG A C 1
ATOM 2763 O O . ARG A 1 343 ? 18.359 2.828 10.461 1 97.75 343 ARG A O 1
ATOM 2770 N N . ILE A 1 344 ? 17.562 0.732 10.508 1 97.75 344 ILE A N 1
ATOM 2771 C CA . ILE A 1 344 ? 16.859 0.868 9.242 1 97.75 344 ILE A CA 1
ATOM 2772 C C . ILE A 1 344 ? 15.844 2.002 9.336 1 97.75 344 ILE A C 1
ATOM 2774 O O . ILE A 1 344 ? 15.781 2.863 8.461 1 97.75 344 ILE A O 1
ATOM 2778 N N . PHE A 1 345 ? 15.07 2.115 10.438 1 96.88 345 PHE A N 1
ATOM 2779 C CA . PHE A 1 345 ? 14.008 3.1 10.586 1 96.88 345 PHE A CA 1
ATOM 2780 C C . PHE A 1 345 ? 14.578 4.477 10.898 1 96.88 345 PHE A C 1
ATOM 2782 O O . PHE A 1 345 ? 13.898 5.488 10.734 1 96.88 345 PHE A O 1
ATOM 2789 N N . ASN A 1 346 ? 15.836 4.523 11.273 1 96.38 346 ASN A N 1
ATOM 2790 C CA . ASN A 1 346 ? 16.547 5.785 11.453 1 96.38 346 ASN A CA 1
ATOM 2791 C C . ASN A 1 346 ? 17.344 6.152 10.203 1 96.38 346 ASN A C 1
ATOM 2793 O O . ASN A 1 346 ? 18.078 7.148 10.195 1 96.38 346 ASN A O 1
ATOM 2797 N N . ARG A 1 347 ? 17.281 5.301 9.258 1 95.62 347 ARG A N 1
ATOM 2798 C CA . ARG A 1 347 ? 18.016 5.445 7.996 1 95.62 347 ARG A CA 1
ATOM 2799 C C . ARG A 1 347 ? 19.516 5.453 8.234 1 95.62 347 ARG A C 1
ATOM 2801 O O . ARG A 1 347 ? 20.25 6.176 7.551 1 95.62 347 ARG A O 1
ATOM 2808 N N . ASP A 1 348 ? 19.922 4.844 9.297 1 96.44 348 ASP A N 1
ATOM 2809 C CA . ASP A 1 348 ? 21.328 4.531 9.531 1 96.44 348 ASP A CA 1
ATOM 2810 C C . ASP A 1 348 ? 21.719 3.217 8.859 1 96.44 348 ASP A C 1
ATOM 2812 O O . ASP A 1 348 ? 21.891 2.193 9.523 1 96.44 348 ASP A O 1
ATOM 2816 N N . LEU A 1 349 ? 21.969 3.301 7.555 1 97.38 349 LEU A N 1
ATOM 2817 C CA . LEU A 1 349 ? 22.094 2.109 6.723 1 97.38 349 LEU A CA 1
ATOM 2818 C C . LEU A 1 349 ? 23.562 1.685 6.613 1 97.38 349 LEU A C 1
ATOM 2820 O O . LEU A 1 349 ? 24.453 2.459 6.938 1 97.38 349 LEU A O 1
ATOM 2824 N N . TYR A 1 350 ? 23.703 0.4 6.238 1 97.31 350 TYR A N 1
ATOM 2825 C CA . TYR A 1 350 ? 25.047 -0.036 5.871 1 97.31 350 TYR A CA 1
ATOM 2826 C C . TYR A 1 350 ? 25.641 0.869 4.801 1 97.31 350 TYR A C 1
ATOM 2828 O O . TYR A 1 350 ? 24.906 1.462 4.004 1 97.31 350 TYR A O 1
ATOM 2836 N N . VAL A 1 351 ? 26.938 1.011 4.766 1 96.38 351 VAL A N 1
ATOM 2837 C CA . VAL A 1 351 ? 27.594 1.914 3.822 1 96.38 351 VAL A CA 1
ATOM 2838 C C . VAL A 1 351 ? 28.156 1.116 2.648 1 96.38 351 VAL A C 1
ATOM 2840 O O . VAL A 1 351 ? 28.984 0.226 2.836 1 96.38 351 VAL A O 1
ATOM 2843 N N . CYS A 1 352 ? 27.641 1.438 1.489 1 95.81 352 CYS A N 1
ATOM 2844 C CA . CYS A 1 352 ? 28.203 0.82 0.296 1 95.81 352 CYS A CA 1
ATOM 2845 C C . CYS A 1 352 ? 29.562 1.423 -0.037 1 95.81 352 CYS A C 1
ATOM 2847 O O . CYS A 1 352 ? 29.641 2.559 -0.509 1 95.81 352 CYS A O 1
ATOM 2849 N N . VAL A 1 353 ? 30.578 0.717 0.15 1 95.75 353 VAL A N 1
ATOM 2850 C CA . VAL A 1 353 ? 31.938 1.259 -0.001 1 95.75 353 VAL A CA 1
ATOM 2851 C C . VAL A 1 353 ? 32.469 0.917 -1.387 1 95.75 353 VAL A C 1
ATOM 2853 O O . VAL A 1 353 ? 33.438 1.522 -1.847 1 95.75 353 VAL A O 1
ATOM 2856 N N . TYR A 1 354 ? 31.891 -0.034 -2 1 93.81 354 TYR A N 1
ATOM 2857 C CA . TYR A 1 354 ? 32.281 -0.431 -3.354 1 93.81 354 TYR A CA 1
ATOM 2858 C C . TYR A 1 354 ? 31.047 -0.811 -4.172 1 93.81 354 TYR A C 1
ATOM 2860 O O . TYR A 1 354 ? 30.188 -1.557 -3.701 1 93.81 354 TYR A O 1
ATOM 2868 N N . ASP A 1 355 ? 30.891 -0.279 -5.273 1 92 355 ASP A N 1
ATOM 2869 C CA . ASP A 1 355 ? 29.859 -0.538 -6.266 1 92 355 ASP A CA 1
ATOM 2870 C C . ASP A 1 355 ? 30.469 -0.695 -7.66 1 92 355 ASP A C 1
ATOM 2872 O O . ASP A 1 355 ? 30.906 0.284 -8.266 1 92 355 ASP A O 1
ATOM 2876 N N . SER A 1 356 ? 30.469 -1.871 -8.164 1 87.81 356 SER A N 1
ATOM 2877 C CA . SER A 1 356 ? 31.172 -2.121 -9.414 1 87.81 356 SER A CA 1
ATOM 2878 C C . SER A 1 356 ? 30.375 -1.586 -10.609 1 87.81 356 SER A C 1
ATOM 2880 O O . SER A 1 356 ? 29.172 -1.375 -10.516 1 87.81 356 SER A O 1
ATOM 2882 N N . LYS A 1 357 ? 31.078 -1.341 -11.68 1 83.06 357 LYS A N 1
ATOM 2883 C CA . LYS A 1 357 ? 30.391 -1.206 -12.961 1 83.06 357 LYS A CA 1
ATOM 2884 C C . LYS A 1 357 ? 29.766 -2.529 -13.391 1 83.06 357 LYS A C 1
ATOM 2886 O O . LYS A 1 357 ? 30.094 -3.584 -12.852 1 83.06 357 LYS A O 1
ATOM 2891 N N . PRO A 1 358 ? 28.766 -2.441 -14.203 1 80.94 358 PRO A N 1
ATOM 2892 C CA . PRO A 1 358 ? 28.219 -3.705 -14.688 1 80.94 358 PRO A CA 1
ATOM 2893 C C . PRO A 1 358 ? 29.266 -4.617 -15.312 1 80.94 358 PRO A C 1
ATOM 2895 O O . PRO A 1 358 ? 30.094 -4.156 -16.094 1 80.94 358 PRO A O 1
ATOM 2898 N N . LEU A 1 359 ? 29.312 -5.793 -14.828 1 80.25 359 LEU A N 1
ATOM 2899 C CA . LEU A 1 359 ? 30.297 -6.77 -15.281 1 80.25 359 LEU A CA 1
ATOM 2900 C C . LEU A 1 359 ? 29.625 -7.906 -16.047 1 80.25 359 LEU A C 1
ATOM 2902 O O . LEU A 1 359 ? 28.453 -8.227 -15.781 1 80.25 359 LEU A O 1
ATOM 2906 N N . LYS A 1 360 ? 30.312 -8.461 -16.969 1 77.75 360 LYS A N 1
ATOM 2907 C CA . LYS A 1 360 ? 29.828 -9.633 -17.688 1 77.75 360 LYS A CA 1
ATOM 2908 C C . LYS A 1 360 ? 29.781 -10.859 -16.766 1 77.75 360 LYS A C 1
ATOM 2910 O O . LYS A 1 360 ? 30.672 -11.039 -15.93 1 77.75 360 LYS A O 1
ATOM 2915 N N . TYR A 1 361 ? 28.828 -11.656 -16.938 1 70.5 361 TYR A N 1
ATOM 2916 C CA . TYR A 1 361 ? 28.562 -12.781 -16.062 1 70.5 361 TYR A CA 1
ATOM 2917 C C . TYR A 1 361 ? 29.734 -13.758 -16.047 1 70.5 361 TYR A C 1
ATOM 2919 O O . TYR A 1 361 ? 30.016 -14.391 -15.039 1 70.5 361 TYR A O 1
ATOM 2927 N N . ASP A 1 362 ? 30.375 -13.891 -17.141 1 69.5 362 ASP A N 1
ATOM 2928 C CA . ASP A 1 362 ? 31.484 -14.836 -17.234 1 69.5 362 ASP A CA 1
ATOM 2929 C C . ASP A 1 362 ? 32.656 -14.43 -16.328 1 69.5 362 ASP A C 1
ATOM 2931 O O . ASP A 1 362 ? 33.5 -15.266 -15.992 1 69.5 362 ASP A O 1
ATOM 2935 N N . LEU A 1 363 ? 32.531 -13.281 -15.836 1 68.69 363 LEU A N 1
ATOM 2936 C CA . LEU A 1 363 ? 33.594 -12.758 -15.008 1 68.69 363 LEU A CA 1
ATOM 2937 C C . LEU A 1 363 ? 33.312 -13.008 -13.531 1 68.69 363 LEU A C 1
ATOM 2939 O O . LEU A 1 363 ? 34.219 -12.844 -12.695 1 68.69 363 LEU A O 1
ATOM 2943 N N . LEU A 1 364 ? 32.094 -13.414 -13.312 1 73.75 364 LEU A N 1
ATOM 2944 C CA . LEU A 1 364 ? 31.797 -13.68 -11.914 1 73.75 364 LEU A CA 1
ATOM 2945 C C . LEU A 1 364 ? 32.344 -15.039 -11.484 1 73.75 364 LEU A C 1
ATOM 2947 O O . LEU A 1 364 ? 31.781 -16.078 -11.852 1 73.75 364 LEU A O 1
ATOM 2951 N N . LYS A 1 365 ? 33.438 -15.031 -10.859 1 73.88 365 LYS A N 1
ATOM 2952 C CA . LYS A 1 365 ? 34.125 -16.266 -10.461 1 73.88 365 LYS A CA 1
ATOM 2953 C C . LYS A 1 365 ? 33.75 -16.656 -9.031 1 73.88 365 LYS A C 1
ATOM 2955 O O . LYS A 1 365 ? 33.781 -17.844 -8.68 1 73.88 365 LYS A O 1
ATOM 2960 N N . ASN A 1 366 ? 33.375 -15.656 -8.281 1 82.75 366 ASN A N 1
ATOM 2961 C CA . ASN A 1 366 ? 33.188 -15.891 -6.855 1 82.75 366 ASN A CA 1
ATOM 2962 C C . ASN A 1 366 ? 31.766 -15.5 -6.43 1 82.75 366 ASN A C 1
ATOM 2964 O O . ASN A 1 366 ? 31.172 -14.57 -6.984 1 82.75 366 ASN A O 1
ATOM 2968 N N . ASP A 1 367 ? 31.266 -16.328 -5.582 1 87.25 367 ASP A N 1
ATOM 2969 C CA . ASP A 1 367 ? 29.969 -15.969 -5.016 1 87.25 367 ASP A CA 1
ATOM 2970 C C . ASP A 1 367 ? 30.125 -14.953 -3.889 1 87.25 367 ASP A C 1
ATOM 2972 O O . ASP A 1 367 ? 31.234 -14.477 -3.627 1 87.25 367 ASP A O 1
ATOM 2976 N N . GLU A 1 368 ? 29.047 -14.539 -3.34 1 90.19 368 GLU A N 1
ATOM 2977 C CA . GLU A 1 368 ? 29.047 -13.484 -2.328 1 90.19 368 GLU A CA 1
ATOM 2978 C C . GLU A 1 368 ? 29.906 -13.875 -1.125 1 90.19 368 GLU A C 1
ATOM 2980 O O . GLU A 1 368 ? 30.641 -13.047 -0.597 1 90.19 368 GLU A O 1
ATOM 2985 N N . ALA A 1 369 ? 29.859 -15.133 -0.746 1 89.88 369 ALA A N 1
ATOM 2986 C CA . ALA A 1 369 ? 30.594 -15.609 0.42 1 89.88 369 ALA A CA 1
ATOM 2987 C C . ALA A 1 369 ? 32.094 -15.555 0.17 1 89.88 369 ALA A C 1
ATOM 2989 O O . ALA A 1 369 ? 32.875 -15.172 1.054 1 89.88 369 ALA A O 1
ATOM 2990 N N . GLU A 1 370 ? 32.5 -15.914 -0.993 1 92.94 370 GLU A N 1
ATOM 2991 C CA . GLU A 1 370 ? 33.906 -15.922 -1.349 1 92.94 370 GLU A CA 1
ATOM 2992 C C . GLU A 1 370 ? 34.469 -14.5 -1.43 1 92.94 370 GLU A C 1
ATOM 2994 O O . GLU A 1 370 ? 35.594 -14.234 -0.981 1 92.94 370 GLU A O 1
ATOM 2999 N N . ILE A 1 371 ? 33.688 -13.68 -2.002 1 93.94 371 ILE A N 1
ATOM 3000 C CA . ILE A 1 371 ? 34.094 -12.289 -2.098 1 93.94 371 ILE A CA 1
ATOM 3001 C C . ILE A 1 371 ? 34.219 -11.688 -0.699 1 93.94 371 ILE A C 1
ATOM 3003 O O . ILE A 1 371 ? 35.188 -10.969 -0.405 1 93.94 371 ILE A O 1
ATOM 3007 N N . LYS A 1 372 ? 33.281 -11.977 0.097 1 95.19 372 LYS A N 1
ATOM 3008 C CA . LYS A 1 372 ? 33.281 -11.484 1.472 1 95.19 372 LYS A CA 1
ATOM 3009 C C . LYS A 1 372 ? 34.562 -11.93 2.209 1 95.19 372 LYS A C 1
ATOM 3011 O O . LYS A 1 372 ? 35.219 -11.117 2.861 1 95.19 372 LYS A O 1
ATOM 3016 N N . ARG A 1 373 ? 34.875 -13.164 2.084 1 94.88 373 ARG A N 1
ATOM 3017 C CA . ARG A 1 373 ? 36.062 -13.719 2.752 1 94.88 373 ARG A CA 1
ATOM 3018 C C . ARG A 1 373 ? 37.344 -13.062 2.24 1 94.88 373 ARG A C 1
ATOM 3020 O O . ARG A 1 373 ? 38.25 -12.758 3.021 1 94.88 373 ARG A O 1
ATOM 3027 N N . SER A 1 374 ? 37.375 -12.914 0.942 1 95.38 374 SER A N 1
ATOM 3028 C CA . SER A 1 374 ? 38.531 -12.305 0.335 1 95.38 374 SER A CA 1
ATOM 3029 C C . SER A 1 374 ? 38.719 -10.852 0.789 1 95.38 374 SER A C 1
ATOM 3031 O O . SER A 1 374 ? 39.812 -10.422 1.111 1 95.38 374 SER A O 1
ATOM 3033 N N . VAL A 1 375 ? 37.656 -10.156 0.813 1 96 375 VAL A N 1
ATOM 3034 C CA . VAL A 1 375 ? 37.688 -8.758 1.207 1 96 375 VAL A CA 1
ATOM 3035 C C . VAL A 1 375 ? 38.062 -8.641 2.686 1 96 375 VAL A C 1
ATOM 3037 O O . VAL A 1 375 ? 38.875 -7.801 3.066 1 96 375 VAL A O 1
ATOM 3040 N N . PHE A 1 376 ? 37.469 -9.516 3.486 1 95.62 376 PHE A N 1
ATOM 3041 C CA . PHE A 1 376 ? 37.781 -9.516 4.914 1 95.62 376 PHE A CA 1
ATOM 3042 C C . PHE A 1 376 ? 39.25 -9.812 5.156 1 95.62 376 PHE A C 1
ATOM 3044 O O . PHE A 1 376 ? 39.906 -9.109 5.926 1 95.62 376 PHE A O 1
ATOM 3051 N N . SER A 1 377 ? 39.688 -10.828 4.527 1 95.81 377 SER A N 1
ATOM 3052 C CA . SER A 1 377 ? 41.094 -11.211 4.68 1 95.81 377 SER A CA 1
ATOM 3053 C C . SER A 1 377 ? 42.031 -10.062 4.305 1 95.81 377 SER A C 1
ATOM 3055 O O . SER A 1 377 ? 43 -9.781 5.016 1 95.81 377 SER A O 1
ATOM 3057 N N . ARG A 1 378 ? 41.719 -9.391 3.201 1 95.44 378 ARG A N 1
ATOM 3058 C CA . ARG A 1 378 ? 42.562 -8.281 2.732 1 95.44 378 ARG A CA 1
ATOM 3059 C C . ARG A 1 378 ? 42.438 -7.082 3.664 1 95.44 378 ARG A C 1
ATOM 3061 O O . ARG A 1 378 ? 43.406 -6.348 3.867 1 95.44 378 ARG A O 1
ATOM 3068 N N . ALA A 1 379 ? 41.312 -6.895 4.215 1 95.5 379 ALA A N 1
ATOM 3069 C CA . ALA A 1 379 ? 41.062 -5.742 5.07 1 95.5 379 ALA A CA 1
ATOM 3070 C C . ALA A 1 379 ? 41.844 -5.824 6.367 1 95.5 379 ALA A C 1
ATOM 3072 O O . ALA A 1 379 ? 42.125 -4.801 6.996 1 95.5 379 ALA A O 1
ATOM 3073 N N . GLN A 1 380 ? 42.219 -7.02 6.699 1 93.5 380 GLN A N 1
ATOM 3074 C CA . GLN A 1 380 ? 42.969 -7.234 7.934 1 93.5 380 GLN A CA 1
ATOM 3075 C C . GLN A 1 380 ? 44.344 -6.586 7.863 1 93.5 380 GLN A C 1
ATOM 3077 O O . GLN A 1 380 ? 44.969 -6.363 8.891 1 93.5 380 GLN A O 1
ATOM 3082 N N . GLN A 1 381 ? 44.719 -6.309 6.75 1 92.12 381 GLN A N 1
ATOM 3083 C CA . GLN A 1 381 ? 46.031 -5.691 6.57 1 92.12 381 GLN A CA 1
ATOM 3084 C C . GLN A 1 381 ? 46 -4.219 6.965 1 92.12 381 GLN A C 1
ATOM 3086 O O . GLN A 1 381 ? 47.062 -3.617 7.211 1 92.12 381 GLN A O 1
ATOM 3091 N N . TYR A 1 382 ? 44.781 -3.793 7.051 1 91.75 382 TYR A N 1
ATOM 3092 C CA . TYR A 1 382 ? 44.656 -2.379 7.379 1 91.75 382 TYR A CA 1
ATOM 3093 C C . TYR A 1 382 ? 44.344 -2.193 8.859 1 91.75 382 TYR A C 1
ATOM 3095 O O . TYR A 1 382 ? 43.75 -3.068 9.492 1 91.75 382 TYR A O 1
ATOM 3103 N N . GLU A 1 383 ? 44.969 -1.286 9.57 1 85.19 383 GLU A N 1
ATOM 3104 C CA . GLU A 1 383 ? 44.812 -1.026 10.992 1 85.19 383 GLU A CA 1
ATOM 3105 C C . GLU A 1 383 ? 43.469 -0.403 11.297 1 85.19 383 GLU A C 1
ATOM 3107 O O . GLU A 1 383 ? 43.375 0.75 11.727 1 85.19 383 GLU A O 1
ATOM 3112 N N . ALA A 1 384 ? 42.344 -1.153 11.172 1 90.56 384 ALA A N 1
ATOM 3113 C CA . ALA A 1 384 ? 41 -0.626 11.43 1 90.56 384 ALA A CA 1
ATOM 3114 C C . ALA A 1 384 ? 40.188 -1.617 12.227 1 90.56 384 ALA A C 1
ATOM 3116 O O . ALA A 1 384 ? 39 -1.383 12.477 1 90.56 384 ALA A O 1
ATOM 3117 N N . SER A 1 385 ? 40.688 -2.803 12.75 1 92.62 385 SER A N 1
ATOM 3118 C CA . SER A 1 385 ? 40 -3.816 13.547 1 92.62 385 SER A CA 1
ATOM 3119 C C . SER A 1 385 ? 38.719 -4.27 12.867 1 92.62 385 SER A C 1
ATOM 3121 O O . SER A 1 385 ? 37.656 -4.285 13.484 1 92.62 385 SER A O 1
ATOM 3123 N N . VAL A 1 386 ? 38.781 -4.543 11.641 1 95.06 386 VAL A N 1
ATOM 3124 C CA . VAL A 1 386 ? 37.625 -5.02 10.859 1 95.06 386 VAL A CA 1
ATOM 3125 C C . VAL A 1 386 ? 37.312 -6.469 11.227 1 95.06 386 VAL A C 1
ATOM 3127 O O . VAL A 1 386 ? 38.219 -7.297 11.328 1 95.06 386 VAL A O 1
ATOM 3130 N N . THR A 1 387 ? 36.125 -6.738 11.539 1 94.12 387 THR A N 1
ATOM 3131 C CA . THR A 1 387 ? 35.656 -8.109 11.742 1 94.12 387 THR A CA 1
ATOM 3132 C C . THR A 1 387 ? 34.906 -8.609 10.516 1 94.12 387 THR A C 1
ATOM 3134 O O . THR A 1 387 ? 34.531 -7.828 9.641 1 94.12 387 THR A O 1
ATOM 3137 N N . GLU A 1 388 ? 34.719 -9.883 10.453 1 93.31 388 GLU A N 1
ATOM 3138 C CA . GLU A 1 388 ? 34 -10.469 9.32 1 93.31 388 GLU A CA 1
ATOM 3139 C C . GLU A 1 388 ? 32.562 -9.953 9.234 1 93.31 388 GLU A C 1
ATOM 3141 O O . GLU A 1 388 ? 32.031 -9.781 8.141 1 93.31 388 GLU A O 1
ATOM 3146 N N . GLU A 1 389 ? 32 -9.625 10.367 1 92.06 389 GLU A N 1
ATOM 3147 C CA . GLU A 1 389 ? 30.609 -9.18 10.445 1 92.06 389 GLU A CA 1
ATOM 3148 C C . GLU A 1 389 ? 30.469 -7.746 9.93 1 92.06 389 GLU A C 1
ATOM 3150 O O . GLU A 1 389 ? 29.359 -7.297 9.633 1 92.06 389 GLU A O 1
ATOM 3155 N N . ASP A 1 390 ? 31.578 -7.129 9.766 1 95.88 390 ASP A N 1
ATOM 3156 C CA . ASP A 1 390 ? 31.562 -5.746 9.297 1 95.88 390 ASP A CA 1
ATOM 3157 C C . ASP A 1 390 ? 31.391 -5.676 7.781 1 95.88 390 ASP A C 1
ATOM 3159 O O . ASP A 1 390 ? 31.094 -4.617 7.23 1 95.88 390 ASP A O 1
ATOM 3163 N N . VAL A 1 391 ? 31.656 -6.801 7.125 1 96.56 391 VAL A N 1
ATOM 3164 C CA . VAL A 1 391 ? 31.672 -6.82 5.668 1 96.56 391 VAL A CA 1
ATOM 3165 C C . VAL A 1 391 ? 30.422 -7.551 5.148 1 96.56 391 VAL A C 1
ATOM 3167 O O . VAL A 1 391 ? 30.094 -8.633 5.625 1 96.56 391 VAL A O 1
ATOM 3170 N N . ALA A 1 392 ? 29.75 -6.965 4.242 1 96.12 392 ALA A N 1
ATOM 3171 C CA . ALA A 1 392 ? 28.656 -7.609 3.529 1 96.12 392 ALA A CA 1
ATOM 3172 C C . ALA A 1 392 ? 28.797 -7.441 2.02 1 96.12 392 ALA A C 1
ATOM 3174 O O . ALA A 1 392 ? 29.328 -6.426 1.551 1 96.12 392 ALA A O 1
ATOM 3175 N N . VAL A 1 393 ? 28.438 -8.414 1.286 1 94.81 393 VAL A N 1
ATOM 3176 C CA . VAL A 1 393 ? 28.531 -8.406 -0.169 1 94.81 393 VAL A CA 1
ATOM 3177 C C . VAL A 1 393 ? 27.188 -8.742 -0.789 1 94.81 393 VAL A C 1
ATOM 3179 O O . VAL A 1 393 ? 26.469 -9.633 -0.303 1 94.81 393 VAL A O 1
ATOM 3182 N N . HIS A 1 394 ? 26.781 -7.992 -1.771 1 92.69 394 HIS A N 1
ATOM 3183 C CA . HIS A 1 394 ? 25.562 -8.242 -2.551 1 92.69 394 HIS A CA 1
ATOM 3184 C C . HIS A 1 394 ? 25.875 -8.227 -4.047 1 92.69 394 HIS A C 1
ATOM 3186 O O . HIS A 1 394 ? 26.5 -7.285 -4.547 1 92.69 394 HIS A O 1
ATOM 3192 N N . ILE A 1 395 ? 25.484 -9.266 -4.723 1 89.69 395 ILE A N 1
ATOM 3193 C CA . ILE A 1 395 ? 25.609 -9.312 -6.172 1 89.69 395 ILE A CA 1
ATOM 3194 C C . ILE A 1 395 ? 24.25 -9.133 -6.82 1 89.69 395 ILE A C 1
ATOM 3196 O O . ILE A 1 395 ? 23.328 -9.922 -6.578 1 89.69 395 I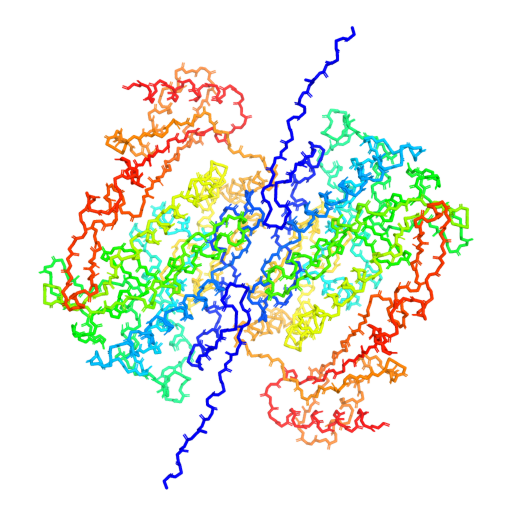LE A O 1
ATOM 3200 N N . ALA A 1 396 ? 24.062 -8.086 -7.52 1 85.94 396 ALA A N 1
ATOM 3201 C CA . ALA A 1 396 ? 22.844 -7.828 -8.266 1 85.94 396 ALA A CA 1
ATOM 3202 C C . ALA A 1 396 ? 22.922 -8.398 -9.68 1 85.94 396 ALA A C 1
ATOM 3204 O O . ALA A 1 396 ? 23.859 -8.102 -10.422 1 85.94 396 ALA A O 1
ATOM 3205 N N . TYR A 1 397 ? 21.953 -9.211 -9.992 1 79.62 397 TYR A N 1
ATOM 3206 C CA . TYR A 1 397 ? 21.906 -9.812 -11.32 1 79.62 397 TYR A CA 1
ATOM 3207 C C . TYR A 1 397 ? 20.891 -9.086 -12.203 1 79.62 397 TYR A C 1
ATOM 3209 O O . TYR A 1 397 ? 19.75 -8.867 -11.797 1 79.62 397 TYR A O 1
ATOM 3217 N N . LEU A 1 398 ? 21.344 -8.617 -13.305 1 75.88 398 LEU A N 1
ATOM 3218 C CA . LEU A 1 398 ? 20.484 -7.949 -14.273 1 75.88 398 LEU A CA 1
ATOM 3219 C C . LEU A 1 398 ? 20.406 -8.75 -15.57 1 75.88 398 LEU A C 1
ATOM 3221 O O . LEU A 1 398 ? 21.422 -8.992 -16.219 1 75.88 398 LEU A O 1
ATOM 3225 N N . ASP A 1 399 ? 19.297 -9.32 -15.812 1 69.88 399 ASP A N 1
ATOM 3226 C CA . ASP A 1 399 ? 19.141 -10.062 -17.062 1 69.88 399 ASP A CA 1
ATOM 3227 C C . ASP A 1 399 ? 17.797 -9.766 -17.719 1 69.88 399 ASP A C 1
ATOM 3229 O O . ASP A 1 399 ? 16.969 -9.047 -17.156 1 69.88 399 ASP A O 1
ATOM 3233 N N . PHE A 1 400 ? 17.688 -10.156 -18.922 1 61.34 400 PHE A N 1
ATOM 3234 C CA . PHE A 1 400 ? 16.469 -9.945 -19.703 1 61.34 400 PHE A CA 1
ATOM 3235 C C . PHE A 1 400 ? 15.5 -11.109 -19.5 1 61.34 400 PHE A C 1
ATOM 3237 O O . PHE A 1 400 ? 14.672 -11.391 -20.375 1 61.34 400 PHE A O 1
ATOM 3244 N N . GLY A 1 401 ? 15.617 -11.797 -18.422 1 60.16 401 GLY A N 1
ATOM 3245 C CA . GLY A 1 401 ? 14.648 -12.82 -18.062 1 60.16 401 GLY A CA 1
ATOM 3246 C C . GLY A 1 401 ? 15.109 -14.219 -18.406 1 60.16 401 GLY A C 1
ATOM 3247 O O . GLY A 1 401 ? 14.508 -15.203 -17.969 1 60.16 401 GLY A O 1
ATOM 3248 N N . MET A 1 402 ? 16 -14.328 -19.266 1 65.31 402 MET A N 1
ATOM 3249 C CA . MET A 1 402 ? 16.484 -15.656 -19.641 1 65.31 402 MET A CA 1
ATOM 3250 C C . MET A 1 402 ? 18 -15.742 -19.5 1 65.31 402 MET A C 1
ATOM 3252 O O . MET A 1 402 ? 18.688 -16.203 -20.406 1 65.31 402 MET A O 1
ATOM 3256 N N . LYS A 1 403 ? 18.375 -15.102 -18.422 1 64 403 LYS A N 1
ATOM 3257 C CA . LYS A 1 403 ? 19.812 -15.141 -18.125 1 64 403 LYS A CA 1
ATOM 3258 C C . LYS A 1 403 ? 20.625 -14.625 -19.297 1 64 403 LYS A C 1
ATOM 3260 O O . LYS A 1 403 ? 20.406 -13.508 -19.766 1 64 403 LYS A O 1
ATOM 3265 N N . GLY A 1 404 ? 21.422 -15.398 -19.844 1 61.06 404 GLY A N 1
ATOM 3266 C CA . GLY A 1 404 ? 22.328 -14.945 -20.891 1 61.06 404 GLY A CA 1
ATOM 3267 C C . GLY A 1 404 ? 21.75 -15.125 -22.281 1 61.06 404 GLY A C 1
ATOM 3268 O O . GLY A 1 404 ? 22.359 -14.672 -23.266 1 61.06 404 GLY A O 1
ATOM 3269 N N . GLN A 1 405 ? 20.484 -15.609 -22.312 1 66.94 405 GLN A N 1
ATOM 3270 C CA . GLN A 1 405 ? 19.922 -15.914 -23.625 1 66.94 405 GLN A CA 1
ATOM 3271 C C . GLN A 1 405 ? 18.984 -14.812 -24.094 1 66.94 405 GLN A C 1
ATOM 3273 O O . GLN A 1 405 ? 18.438 -14.062 -23.266 1 66.94 405 GLN A O 1
ATOM 3278 N N . ASN A 1 406 ? 19 -14.648 -25.406 1 66.44 406 ASN A N 1
ATOM 3279 C CA . ASN A 1 406 ? 18 -13.758 -25.984 1 66.44 406 ASN A CA 1
ATOM 3280 C C . ASN A 1 406 ? 16.594 -14.344 -25.891 1 66.44 406 ASN A C 1
ATOM 3282 O O . ASN A 1 406 ? 16.297 -15.336 -26.547 1 66.44 406 ASN A O 1
ATOM 3286 N N . PRO A 1 407 ? 15.805 -13.773 -25.156 1 69.69 407 PRO A N 1
ATOM 3287 C CA . PRO A 1 407 ? 14.477 -14.352 -24.938 1 69.69 407 PRO A CA 1
ATOM 3288 C C . PRO A 1 407 ? 13.656 -14.43 -26.219 1 69.69 407 PRO A C 1
ATOM 3290 O O . PRO A 1 407 ? 12.789 -15.305 -26.359 1 69.69 407 PRO A O 1
ATOM 3293 N N . VAL A 1 408 ? 13.914 -13.586 -27.125 1 70.62 408 VAL A N 1
ATOM 3294 C CA . VAL A 1 408 ? 13.125 -13.516 -28.359 1 70.62 408 VAL A CA 1
ATOM 3295 C C . VAL A 1 408 ? 13.414 -14.742 -29.219 1 70.62 408 VAL A C 1
ATOM 3297 O O . VAL A 1 408 ? 12.555 -15.172 -30 1 70.62 408 VAL A O 1
ATOM 3300 N N . GLU A 1 409 ? 14.539 -15.25 -28.969 1 71.88 409 GLU A N 1
ATOM 3301 C CA . GLU A 1 409 ? 14.922 -16.406 -29.781 1 71.88 409 GLU A CA 1
ATOM 3302 C C . GLU A 1 409 ? 14.164 -17.656 -29.328 1 71.88 409 GLU A C 1
ATOM 3304 O O . GLU A 1 409 ? 14.148 -18.656 -30.047 1 71.88 409 GLU A O 1
ATOM 3309 N N . LYS A 1 410 ? 13.531 -17.547 -28.281 1 74.75 410 LYS A N 1
ATOM 3310 C CA . LYS A 1 410 ? 12.781 -18.688 -27.781 1 74.75 410 LYS A CA 1
ATOM 3311 C C . LYS A 1 410 ? 11.312 -18.594 -28.172 1 74.75 410 LYS A C 1
ATOM 3313 O O . LYS A 1 410 ? 10.516 -19.469 -27.828 1 74.75 410 LYS A O 1
ATOM 3318 N N . LEU A 1 411 ? 10.984 -17.656 -28.969 1 77.62 411 LEU A N 1
ATOM 3319 C CA . LEU A 1 411 ? 9.586 -17.438 -29.328 1 77.62 411 LEU A CA 1
ATOM 3320 C C . LEU A 1 411 ? 9.273 -18.062 -30.688 1 77.62 411 LEU A C 1
ATOM 3322 O O . LEU A 1 411 ? 10.102 -18.016 -31.594 1 77.62 411 LEU A O 1
ATOM 3326 N N . ASN A 1 412 ? 8.164 -18.688 -30.734 1 80.25 412 ASN A N 1
ATOM 3327 C CA . ASN A 1 412 ? 7.625 -19.125 -32 1 80.25 412 ASN A CA 1
ATOM 3328 C C . ASN A 1 412 ? 6.645 -18.109 -32.594 1 80.25 412 ASN A C 1
ATOM 3330 O O . ASN A 1 412 ? 5.738 -17.641 -31.891 1 80.25 412 ASN A O 1
ATOM 3334 N N . VAL A 1 413 ? 6.945 -17.766 -33.844 1 81.12 413 VAL A N 1
ATOM 3335 C CA . VAL A 1 413 ? 6.172 -16.703 -34.469 1 81.12 413 VAL A CA 1
ATOM 3336 C C . VAL A 1 413 ? 5.461 -17.266 -35.719 1 81.12 413 VAL A C 1
ATOM 3338 O O . VAL A 1 413 ? 5.938 -18.219 -36.344 1 81.12 413 VAL A O 1
ATOM 3341 N N . TYR A 1 414 ? 4.301 -16.797 -35.906 1 83 414 TYR A N 1
ATOM 3342 C CA . TYR A 1 414 ? 3.592 -17.141 -37.156 1 83 414 TYR A CA 1
ATOM 3343 C C . TYR A 1 414 ? 3.35 -15.898 -38 1 83 414 TYR A C 1
ATOM 3345 O O . TYR A 1 414 ? 3.537 -14.773 -37.531 1 83 414 TYR A O 1
ATOM 3353 N N . THR A 1 415 ? 3.062 -16.094 -39.281 1 81.12 415 THR A N 1
ATOM 3354 C CA . THR A 1 415 ? 2.826 -14.992 -40.219 1 81.12 415 THR A CA 1
ATOM 3355 C C . THR A 1 415 ? 1.392 -15.016 -40.719 1 81.12 415 THR A C 1
ATOM 3357 O O . THR A 1 415 ? 0.694 -16.016 -40.594 1 81.12 415 THR A O 1
ATOM 3360 N N . LYS A 1 416 ? 0.958 -13.922 -41.281 1 80.5 416 LYS A N 1
ATOM 3361 C CA . LYS A 1 416 ? -0.387 -13.812 -41.844 1 80.5 416 LYS A CA 1
ATOM 3362 C C . LYS A 1 416 ? -0.579 -14.781 -43 1 80.5 416 LYS A C 1
ATOM 3364 O O . LYS A 1 416 ? -1.701 -15.203 -43.281 1 80.5 416 LYS A O 1
ATOM 3369 N N . HIS A 1 417 ? 0.489 -15.156 -43.625 1 82 417 HIS A N 1
ATOM 3370 C CA . HIS A 1 417 ? 0.433 -16 -44.812 1 82 417 HIS A CA 1
ATOM 3371 C C . HIS A 1 417 ? 0.311 -17.469 -44.406 1 82 417 HIS A C 1
ATOM 3373 O O . HIS A 1 417 ? -0.192 -18.281 -45.219 1 82 417 HIS A O 1
ATOM 3379 N N . ASP A 1 418 ? 0.796 -17.797 -43.219 1 81.06 418 ASP A N 1
ATOM 3380 C CA . ASP A 1 418 ? 0.676 -19.156 -42.719 1 81.06 418 ASP A CA 1
ATOM 3381 C C . ASP A 1 418 ? 0.394 -19.156 -41.219 1 81.06 418 ASP A C 1
ATOM 3383 O O . ASP A 1 418 ? 1.316 -19.266 -40.406 1 81.06 418 ASP A O 1
ATOM 3387 N N . MET A 1 419 ? -0.789 -19.188 -40.938 1 81.12 419 MET A N 1
ATOM 3388 C CA . MET A 1 419 ? -1.226 -19.031 -39.562 1 81.12 419 MET A CA 1
ATOM 3389 C C . MET A 1 419 ? -1.101 -20.344 -38.781 1 81.12 419 MET A C 1
ATOM 3391 O O . MET A 1 419 ? -1.283 -20.359 -37.562 1 81.12 419 MET A O 1
ATOM 3395 N N . GLU A 1 420 ? -0.764 -21.422 -39.5 1 83.38 420 GLU A N 1
ATOM 3396 C CA . GLU A 1 420 ? -0.695 -22.719 -38.844 1 83.38 420 GLU A CA 1
ATOM 3397 C C . GLU A 1 420 ? 0.746 -23.203 -38.75 1 83.38 420 GLU A C 1
ATOM 3399 O O . GLU A 1 420 ? 1.002 -24.297 -38.219 1 83.38 420 GLU A O 1
ATOM 3404 N N . LYS A 1 421 ? 1.626 -22.344 -39.188 1 84.62 421 LYS A N 1
ATOM 3405 C CA . LYS A 1 421 ? 3.035 -22.703 -39.125 1 84.62 421 LYS A CA 1
ATOM 3406 C C . LYS A 1 421 ? 3.83 -21.688 -38.312 1 84.62 421 LYS A C 1
ATOM 3408 O O . LYS A 1 421 ? 3.779 -20.5 -38.594 1 84.62 421 LYS A O 1
ATOM 3413 N N . ALA A 1 422 ? 4.457 -22.266 -37.281 1 86.38 422 ALA A N 1
ATOM 3414 C CA . ALA A 1 422 ? 5.285 -21.422 -36.438 1 86.38 422 ALA A CA 1
ATOM 3415 C C . ALA A 1 422 ? 6.762 -21.562 -36.781 1 86.38 422 ALA A C 1
ATOM 3417 O O . ALA A 1 422 ? 7.219 -22.641 -37.156 1 86.38 422 ALA A O 1
ATOM 3418 N N . THR A 1 423 ? 7.465 -20.5 -36.844 1 80.88 423 THR A N 1
ATOM 3419 C CA . THR A 1 423 ? 8.906 -20.484 -37.062 1 80.88 423 THR A CA 1
ATOM 3420 C C . THR A 1 423 ? 9.625 -19.797 -35.906 1 80.88 423 THR A C 1
ATOM 3422 O O . THR A 1 423 ? 9.055 -18.938 -35.25 1 80.88 423 THR A O 1
ATOM 3425 N N . ARG A 1 424 ? 10.805 -20.281 -35.656 1 77.88 424 ARG A N 1
ATOM 3426 C CA . ARG A 1 424 ? 11.617 -19.656 -34.625 1 77.88 424 ARG A CA 1
ATOM 3427 C C . ARG A 1 424 ? 12.18 -18.328 -35.094 1 77.88 424 ARG A C 1
ATOM 3429 O O . ARG A 1 424 ? 12.602 -18.203 -36.25 1 77.88 424 ARG A O 1
ATOM 3436 N N . LEU A 1 425 ? 12.055 -17.422 -34.219 1 71.31 425 LEU A N 1
ATOM 3437 C CA . LEU A 1 425 ? 12.578 -16.109 -34.562 1 71.31 425 LEU A CA 1
ATOM 3438 C C . LEU A 1 425 ? 14.078 -16.047 -34.344 1 71.31 425 LEU A C 1
ATOM 3440 O O . LEU A 1 425 ? 14.586 -16.5 -33.312 1 71.31 425 LEU A O 1
ATOM 3444 N N . HIS A 1 426 ? 14.828 -15.766 -35.375 1 65.19 426 HIS A N 1
ATOM 3445 C CA . HIS A 1 426 ? 16.25 -15.523 -35.188 1 65.19 426 HIS A CA 1
ATOM 3446 C C . HIS A 1 426 ? 16.547 -14.039 -35.062 1 65.19 426 HIS A C 1
ATOM 3448 O O . HIS A 1 426 ? 15.812 -13.203 -35.594 1 65.19 426 HIS A O 1
ATOM 3454 N N . GLN A 1 427 ? 17.422 -13.734 -34.156 1 59.22 427 GLN A N 1
ATOM 3455 C CA . GLN A 1 427 ? 17.781 -12.352 -33.812 1 59.22 427 GLN A CA 1
ATOM 3456 C C . GLN A 1 427 ? 17.875 -11.492 -35.062 1 59.22 427 GLN A C 1
ATOM 3458 O O . GLN A 1 427 ? 17.422 -10.344 -35.094 1 59.22 427 GLN A O 1
ATOM 3463 N N . GLU A 1 428 ? 18.438 -12.109 -36.031 1 51.94 428 GLU A N 1
ATOM 3464 C CA . GLU A 1 428 ? 18.672 -11.367 -37.25 1 51.94 428 GLU A CA 1
ATOM 3465 C C . GLU A 1 428 ? 17.375 -10.945 -37.906 1 51.94 428 GLU A C 1
ATOM 3467 O O . GLU A 1 428 ? 17.328 -9.953 -38.656 1 51.94 428 GLU A O 1
ATOM 3472 N N . GLU A 1 429 ? 16.438 -11.617 -37.625 1 50.88 429 GLU A N 1
ATOM 3473 C CA . GLU A 1 429 ? 15.148 -11.367 -38.281 1 50.88 429 GLU A CA 1
ATOM 3474 C C . GLU A 1 429 ? 14.32 -10.367 -37.469 1 50.88 429 GLU A C 1
ATOM 3476 O O . GLU A 1 429 ? 13.438 -9.711 -38.031 1 50.88 429 GLU A O 1
ATOM 3481 N N . ALA A 1 430 ? 14.453 -10.352 -36.312 1 52.03 430 ALA A N 1
ATOM 3482 C CA . ALA A 1 430 ? 13.633 -9.445 -35.5 1 52.03 430 ALA A CA 1
ATOM 3483 C C . ALA A 1 430 ? 14.023 -7.988 -35.75 1 52.03 430 ALA A C 1
ATOM 3485 O O . ALA A 1 430 ? 13.195 -7.176 -36.156 1 52.03 430 ALA A O 1
ATOM 3486 N N . SER A 1 431 ? 14.68 -7.207 -35.062 1 48.38 431 SER A N 1
ATOM 3487 C CA . SER A 1 431 ? 15.258 -5.887 -35.281 1 48.38 431 SER A CA 1
ATOM 3488 C C . SER A 1 431 ? 16.719 -5.848 -34.844 1 48.38 431 SER A C 1
ATOM 3490 O O . SER A 1 431 ? 17.047 -6.242 -33.719 1 48.38 431 SER A O 1
ATOM 3492 N N . ARG A 1 432 ? 17.734 -5.816 -35.75 1 46.62 432 ARG A N 1
ATOM 3493 C CA . ARG A 1 432 ? 19.141 -5.555 -35.469 1 46.62 432 ARG A CA 1
ATOM 3494 C C . ARG A 1 432 ? 19.297 -4.344 -34.562 1 46.62 432 ARG A C 1
ATOM 3496 O O . ARG A 1 432 ? 20.359 -4.148 -33.938 1 46.62 432 ARG A O 1
ATOM 3503 N N . ILE A 1 433 ? 18.344 -3.477 -34.5 1 40.47 433 ILE A N 1
ATOM 3504 C CA . ILE A 1 433 ? 18.438 -2.197 -33.812 1 40.47 433 ILE A CA 1
ATOM 3505 C C . ILE A 1 433 ? 18.062 -2.377 -32.344 1 40.47 433 ILE A C 1
ATOM 3507 O O . ILE A 1 433 ? 18.656 -1.755 -31.453 1 40.47 433 ILE A O 1
ATOM 3511 N N . LEU A 1 434 ? 17.172 -3.178 -32.031 1 50.19 434 LEU A N 1
ATOM 3512 C CA . LEU A 1 434 ? 16.531 -3.064 -30.734 1 50.19 434 LEU A CA 1
ATOM 3513 C C . LEU A 1 434 ? 17.156 -4.023 -29.719 1 50.19 434 LEU A C 1
ATOM 3515 O O . LEU A 1 434 ? 16.938 -3.9 -28.516 1 50.19 434 LEU A O 1
ATOM 3519 N N . GLY A 1 435 ? 18.172 -4.816 -30.156 1 54.5 435 GLY A N 1
ATOM 3520 C CA . GLY A 1 435 ? 18.516 -5.844 -29.188 1 54.5 435 GLY A CA 1
ATOM 3521 C C . GLY A 1 435 ? 19.859 -5.613 -28.516 1 54.5 435 GLY A C 1
ATOM 3522 O O . GLY A 1 435 ? 20.797 -5.141 -29.156 1 54.5 435 GLY A O 1
ATOM 3523 N N . PRO A 1 436 ? 19.797 -5.523 -27.109 1 56.94 436 PRO A N 1
ATOM 3524 C CA . PRO A 1 436 ? 21.078 -5.395 -26.422 1 56.94 436 PRO A CA 1
ATOM 3525 C C . PRO A 1 436 ? 22.078 -6.461 -26.859 1 56.94 436 PRO A C 1
ATOM 3527 O O . PRO A 1 436 ? 21.688 -7.523 -27.344 1 56.94 436 PRO A O 1
ATOM 3530 N N . THR A 1 437 ? 23.328 -6.09 -26.953 1 54 437 THR A N 1
ATOM 3531 C CA . THR A 1 437 ? 24.406 -7.016 -27.281 1 54 437 THR A CA 1
ATOM 3532 C C . THR A 1 437 ? 24.641 -7.992 -26.141 1 54 437 THR A C 1
ATOM 3534 O O . THR A 1 437 ? 25.109 -9.109 -26.359 1 54 437 THR A O 1
ATOM 3537 N N . THR A 1 438 ? 24.312 -7.582 -24.953 1 60.69 438 THR A N 1
ATOM 3538 C CA . THR A 1 438 ? 24.469 -8.445 -23.797 1 60.69 438 THR A CA 1
ATOM 3539 C C . THR A 1 438 ? 23.172 -8.508 -22.984 1 60.69 438 THR A C 1
ATOM 3541 O O . THR A 1 438 ? 22.5 -7.496 -22.828 1 60.69 438 THR A O 1
ATOM 3544 N N . PHE A 1 439 ? 23 -9.781 -22.578 1 63.25 439 PHE A N 1
ATOM 3545 C CA . PHE A 1 439 ? 21.672 -9.984 -21.984 1 63.25 439 PHE A CA 1
ATOM 3546 C C . PHE A 1 439 ? 21.781 -10.18 -20.484 1 63.25 439 PHE A C 1
ATOM 3548 O O . PHE A 1 439 ? 20.766 -10.406 -19.812 1 63.25 439 PHE A O 1
ATOM 3555 N N . GLN A 1 440 ? 23.047 -10.172 -20.016 1 71.56 440 GLN A N 1
ATOM 3556 C CA . GLN A 1 440 ? 23.188 -10.344 -18.578 1 71.56 440 GLN A CA 1
ATOM 3557 C C . GLN A 1 440 ? 24.359 -9.516 -18.031 1 71.56 440 GLN A C 1
ATOM 3559 O O . GLN A 1 440 ? 25.391 -9.406 -18.672 1 71.56 440 GLN A O 1
ATOM 3564 N N . GLU A 1 441 ? 24.188 -8.859 -17.016 1 78.94 441 GLU A N 1
ATOM 3565 C CA . GLU A 1 441 ? 25.219 -8.117 -16.281 1 78.94 441 GLU A CA 1
ATOM 3566 C C . GLU A 1 441 ? 25 -8.234 -14.781 1 78.94 441 GLU A C 1
ATOM 3568 O O . GLU A 1 441 ? 23.922 -8.625 -14.328 1 78.94 441 GLU A O 1
ATOM 3573 N N . PHE A 1 442 ? 26.094 -8.25 -14.141 1 84.69 442 PHE A N 1
ATOM 3574 C CA . PHE A 1 442 ? 25.953 -8.258 -12.688 1 84.69 442 PHE A CA 1
ATOM 3575 C C . PHE A 1 442 ? 26.719 -7.102 -12.062 1 84.69 442 PHE A C 1
ATOM 3577 O O . PHE A 1 442 ? 27.641 -6.555 -12.688 1 84.69 442 PHE A O 1
ATOM 3584 N N . VAL A 1 443 ? 26.328 -6.652 -10.938 1 88 443 VAL A N 1
ATOM 3585 C CA . VAL A 1 443 ? 26.969 -5.598 -10.164 1 88 443 VAL A CA 1
ATOM 3586 C C . VAL A 1 443 ? 27.312 -6.117 -8.766 1 88 443 VAL A C 1
ATOM 3588 O O . VAL A 1 443 ? 26.484 -6.738 -8.109 1 88 443 VAL A O 1
ATOM 3591 N N . VAL A 1 444 ? 28.547 -5.953 -8.398 1 91.69 444 VAL A N 1
ATOM 3592 C CA . VAL A 1 444 ? 28.984 -6.363 -7.07 1 91.69 444 VAL A CA 1
ATOM 3593 C C . VAL A 1 444 ? 29 -5.156 -6.137 1 91.69 444 VAL A C 1
ATOM 3595 O O . VAL A 1 444 ? 29.609 -4.129 -6.445 1 91.69 444 VAL A O 1
ATOM 3598 N N . ARG A 1 445 ? 28.344 -5.344 -5.074 1 94.75 445 ARG A N 1
ATOM 3599 C CA . ARG A 1 445 ? 28.312 -4.301 -4.055 1 94.75 445 ARG A CA 1
ATOM 3600 C C . ARG A 1 445 ? 28.891 -4.801 -2.734 1 94.75 445 ARG A C 1
ATOM 3602 O O . ARG A 1 445 ? 28.5 -5.863 -2.244 1 94.75 445 ARG A O 1
ATOM 3609 N N . ILE A 1 446 ? 29.859 -4.094 -2.248 1 96.62 446 ILE A N 1
ATOM 3610 C CA . ILE A 1 446 ? 30.453 -4.414 -0.96 1 96.62 446 ILE A CA 1
ATOM 3611 C C . ILE A 1 446 ? 30.141 -3.316 0.051 1 96.62 446 ILE A C 1
ATOM 3613 O O . ILE A 1 446 ? 30.25 -2.127 -0.253 1 96.62 446 ILE A O 1
ATOM 3617 N N . MET A 1 447 ? 29.703 -3.783 1.212 1 97.19 447 MET A N 1
ATOM 3618 C CA . MET A 1 447 ? 29.203 -2.834 2.203 1 97.19 447 MET A CA 1
ATOM 3619 C C . MET A 1 447 ? 29.969 -2.967 3.516 1 97.19 447 MET A C 1
ATOM 3621 O O . MET A 1 447 ? 30.484 -4.039 3.834 1 97.19 447 MET A O 1
ATOM 3625 N N . CYS A 1 448 ? 30.156 -1.867 4.16 1 97 448 CYS A N 1
ATOM 3626 C CA . CYS A 1 448 ? 30.547 -1.848 5.559 1 97 448 CYS A CA 1
ATOM 3627 C C . CYS A 1 448 ? 29.328 -1.782 6.477 1 97 448 CYS A C 1
ATOM 3629 O O . CYS A 1 448 ? 28.547 -0.843 6.395 1 97 448 CYS A O 1
ATOM 3631 N N . CYS A 1 449 ? 29.188 -2.717 7.395 1 96.12 449 CYS A N 1
ATOM 3632 C CA . CYS A 1 449 ? 27.969 -2.881 8.188 1 96.12 449 CYS A CA 1
ATOM 3633 C C . CYS A 1 449 ? 27.969 -1.931 9.375 1 96.12 449 CYS A C 1
ATOM 3635 O O . CYS A 1 449 ? 26.953 -1.784 10.055 1 96.12 449 CYS A O 1
ATOM 3637 N N . VAL A 1 450 ? 29.109 -1.24 9.586 1 93.69 450 VAL A N 1
ATOM 3638 C CA . VAL A 1 450 ? 29.188 -0.258 10.664 1 93.69 450 VAL A CA 1
ATOM 3639 C C . VAL A 1 450 ? 29.578 1.103 10.086 1 93.69 450 VAL A C 1
ATOM 3641 O O . VAL A 1 450 ? 30.266 1.18 9.062 1 93.69 450 VAL A O 1
ATOM 3644 N N . ARG A 1 451 ? 29.125 2.146 10.734 1 91.94 451 ARG A N 1
ATOM 3645 C CA . ARG A 1 451 ? 29.453 3.492 10.281 1 91.94 451 ARG A CA 1
ATOM 3646 C C . ARG A 1 451 ? 30.703 4.012 10.984 1 91.94 451 ARG A C 1
ATOM 3648 O O . ARG A 1 451 ? 30.625 4.938 11.789 1 91.94 451 ARG A O 1
ATOM 3655 N N . ASP A 1 452 ? 31.734 3.377 10.703 1 93.25 452 ASP A N 1
ATOM 3656 C CA . ASP A 1 452 ? 33.062 3.723 11.188 1 93.25 452 ASP A CA 1
ATOM 3657 C C . ASP A 1 452 ? 34 4.09 10.023 1 93.25 452 ASP A C 1
ATOM 3659 O O . ASP A 1 452 ? 34.25 3.27 9.141 1 93.25 452 ASP A O 1
ATOM 3663 N N . THR A 1 453 ? 34.406 5.258 10.078 1 94.62 453 THR A N 1
ATOM 3664 C CA . THR A 1 453 ? 35.156 5.805 8.953 1 94.62 453 THR A CA 1
ATOM 3665 C C . THR A 1 453 ? 36.406 4.973 8.688 1 94.62 453 THR A C 1
ATOM 3667 O O . THR A 1 453 ? 36.781 4.73 7.531 1 94.62 453 THR A O 1
ATOM 3670 N N . LYS A 1 454 ? 37.062 4.566 9.75 1 95.56 454 LYS A N 1
ATOM 3671 C CA . LYS A 1 454 ? 38.281 3.773 9.602 1 95.56 454 LYS A CA 1
ATOM 3672 C C . LYS A 1 454 ? 37.969 2.412 8.984 1 95.56 454 LYS A C 1
ATOM 3674 O O . LYS A 1 454 ? 38.688 1.961 8.086 1 95.56 454 LYS A O 1
ATOM 3679 N N . LYS A 1 455 ? 37 1.801 9.445 1 96.25 455 LYS A N 1
ATOM 3680 C CA . LYS A 1 455 ? 36.594 0.496 8.914 1 96.25 455 LYS A CA 1
ATOM 3681 C C . LYS A 1 455 ? 36.125 0.607 7.473 1 96.25 455 LYS A C 1
ATOM 3683 O O . LYS A 1 455 ? 36.469 -0.223 6.633 1 96.25 455 LYS A O 1
ATOM 3688 N N . CYS A 1 456 ? 35.344 1.595 7.18 1 96.69 456 CYS A N 1
ATOM 3689 C CA . CYS A 1 456 ? 34.844 1.813 5.828 1 96.69 456 CYS A CA 1
ATOM 3690 C C . CYS A 1 456 ? 36 2.002 4.84 1 96.69 456 CYS A C 1
ATOM 3692 O O . CYS A 1 456 ? 35.969 1.44 3.744 1 96.69 456 CYS A O 1
ATOM 3694 N N . THR A 1 457 ? 36.938 2.779 5.309 1 96.5 457 THR A N 1
ATOM 3695 C CA . THR A 1 457 ? 38.094 3.043 4.445 1 96.5 457 THR A CA 1
ATOM 3696 C C . THR A 1 457 ? 38.906 1.767 4.207 1 96.5 457 THR A C 1
ATOM 3698 O O . THR A 1 457 ? 39.312 1.497 3.08 1 96.5 457 THR A O 1
ATOM 3701 N N . ALA A 1 458 ? 39.094 1.045 5.27 1 97 458 ALA A N 1
ATOM 3702 C CA . ALA A 1 458 ? 39.812 -0.209 5.164 1 97 458 ALA A CA 1
ATOM 3703 C C . ALA A 1 458 ? 39.125 -1.188 4.23 1 97 458 ALA A C 1
ATOM 3705 O O . ALA A 1 458 ? 39.75 -1.811 3.377 1 97 458 ALA A O 1
ATOM 3706 N N . ILE A 1 459 ? 37.812 -1.354 4.391 1 97.12 459 ILE A N 1
ATOM 3707 C CA . ILE A 1 459 ? 37.031 -2.281 3.582 1 97.12 459 ILE A CA 1
ATOM 3708 C C . ILE A 1 459 ? 37 -1.803 2.131 1 97.12 459 ILE A C 1
ATOM 3710 O O . ILE A 1 459 ? 37.062 -2.611 1.202 1 97.12 459 ILE A O 1
ATOM 3714 N N . LYS A 1 460 ? 36.938 -0.501 1.921 1 96.38 460 LYS A N 1
ATOM 3715 C CA . LYS A 1 460 ? 36.969 0.064 0.575 1 96.38 460 LYS A CA 1
ATOM 3716 C C . LYS A 1 460 ? 38.281 -0.28 -0.143 1 96.38 460 LYS A C 1
ATOM 3718 O O . LYS A 1 460 ? 38.25 -0.743 -1.285 1 96.38 460 LYS A O 1
ATOM 3723 N N . LYS A 1 461 ? 39.344 -0.03 0.529 1 96 461 LYS A N 1
ATOM 3724 C CA . LYS A 1 461 ? 40.656 -0.336 -0.054 1 96 461 LYS A CA 1
ATOM 3725 C C . LYS A 1 461 ? 40.781 -1.823 -0.371 1 96 461 LYS A C 1
ATOM 3727 O O . LYS A 1 461 ? 41.219 -2.195 -1.455 1 96 461 LYS A O 1
ATOM 3732 N N . ALA A 1 462 ? 40.375 -2.613 0.553 1 96.62 462 ALA A N 1
ATOM 3733 C CA . ALA A 1 462 ? 40.438 -4.062 0.369 1 96.62 462 ALA A CA 1
ATOM 3734 C C . ALA A 1 462 ? 39.562 -4.488 -0.807 1 96.62 462 ALA A C 1
ATOM 3736 O O . ALA A 1 462 ? 39.906 -5.383 -1.569 1 96.62 462 ALA A O 1
ATOM 3737 N N . SER A 1 463 ? 38.375 -3.904 -0.937 1 95.75 463 SER A N 1
ATOM 3738 C CA . SER A 1 463 ? 37.438 -4.219 -2.012 1 95.75 463 SER A CA 1
ATOM 3739 C C . SER A 1 463 ? 38.031 -3.916 -3.379 1 95.75 463 SER A C 1
ATOM 3741 O O . SER A 1 463 ? 37.875 -4.699 -4.316 1 95.75 463 SER A O 1
ATOM 3743 N N . LEU A 1 464 ? 38.719 -2.799 -3.436 1 94.06 464 LEU A N 1
ATOM 3744 C CA . LEU A 1 464 ? 39.375 -2.41 -4.684 1 94.06 464 LEU A CA 1
ATOM 3745 C C . LEU A 1 464 ? 40.469 -3.406 -5.062 1 94.06 464 LEU A C 1
ATOM 3747 O O . LEU A 1 464 ? 40.562 -3.795 -6.227 1 94.06 464 LEU A O 1
ATOM 3751 N N . GLU A 1 465 ? 41.156 -3.83 -4.098 1 93.75 465 GLU A N 1
ATOM 3752 C CA . GLU A 1 465 ? 42.25 -4.77 -4.34 1 93.75 465 GLU A CA 1
ATOM 3753 C C . GLU A 1 465 ? 41.719 -6.133 -4.77 1 93.75 465 GLU A C 1
ATOM 3755 O O . GLU A 1 465 ? 42.281 -6.766 -5.668 1 93.75 465 GLU A O 1
ATOM 3760 N N . VAL A 1 466 ? 40.688 -6.555 -4.141 1 92.62 466 VAL A N 1
ATOM 3761 C CA . VAL A 1 466 ? 40.125 -7.879 -4.398 1 92.62 466 VAL A CA 1
ATOM 3762 C C . VAL A 1 466 ? 39.438 -7.891 -5.766 1 92.62 466 VAL A C 1
ATOM 3764 O O . VAL A 1 466 ? 39.531 -8.867 -6.508 1 92.62 466 VAL A O 1
ATOM 3767 N N . MET A 1 467 ? 38.75 -6.832 -6.121 1 88.62 467 MET A N 1
ATOM 3768 C CA . MET A 1 467 ? 37.938 -6.816 -7.324 1 88.62 467 MET A CA 1
ATOM 3769 C C . MET A 1 467 ? 38.75 -6.457 -8.547 1 88.62 467 MET A C 1
ATOM 3771 O O . MET A 1 467 ? 38.406 -6.801 -9.672 1 88.62 467 MET A O 1
ATOM 3775 N N . GLU A 1 468 ? 39.812 -5.746 -8.328 1 83.38 468 GLU A N 1
ATOM 3776 C CA . GLU A 1 468 ? 40.688 -5.391 -9.438 1 83.38 468 GLU A CA 1
ATOM 3777 C C . GLU A 1 468 ? 41.75 -6.457 -9.664 1 83.38 468 GLU A C 1
ATOM 3779 O O . GLU A 1 468 ? 42.438 -6.445 -10.688 1 83.38 468 GLU A O 1
ATOM 3784 N N . SER A 1 469 ? 41.875 -7.418 -8.766 1 73.62 469 SER A N 1
ATOM 3785 C CA . SER A 1 469 ? 42.812 -8.508 -8.953 1 73.62 469 SER A CA 1
ATOM 3786 C C . SER A 1 469 ? 42.219 -9.633 -9.797 1 73.62 469 SER A C 1
ATOM 3788 O O . SER A 1 469 ? 42.906 -10.281 -10.57 1 73.62 469 SER A O 1
ATOM 3790 N N . MET B 1 1 ? 33.094 38.781 -3.809 1 25.47 1 MET B N 1
ATOM 3791 C CA . MET B 1 1 ? 31.938 38.375 -3.018 1 25.47 1 MET B CA 1
ATOM 3792 C C . MET B 1 1 ? 31.5 36.969 -3.412 1 25.47 1 MET B C 1
ATOM 3794 O O . MET B 1 1 ? 31.031 36.75 -4.535 1 25.47 1 MET B O 1
ATOM 3798 N N . ALA B 1 2 ? 32.281 35.938 -3.062 1 28.38 2 ALA B N 1
ATOM 3799 C CA . ALA B 1 2 ? 32.344 34.531 -3.467 1 28.38 2 ALA B CA 1
ATOM 3800 C C . ALA B 1 2 ? 30.984 33.844 -3.223 1 28.38 2 ALA B C 1
ATOM 3802 O O . ALA B 1 2 ? 30.516 33.781 -2.084 1 28.38 2 ALA B O 1
ATOM 3803 N N . SER B 1 3 ? 29.938 34.062 -4.027 1 32.16 3 SER B N 1
ATOM 3804 C CA . SER B 1 3 ? 28.578 33.5 -4.004 1 32.16 3 SER B CA 1
ATOM 3805 C C . SER B 1 3 ? 28.609 32 -3.674 1 32.16 3 SER B C 1
ATOM 3807 O O . SER B 1 3 ? 29.234 31.234 -4.391 1 32.16 3 SER B O 1
ATOM 3809 N N . ASP B 1 4 ? 29.062 31.594 -2.477 1 32.47 4 ASP B N 1
ATOM 3810 C CA . ASP B 1 4 ? 29.25 30.234 -1.966 1 32.47 4 ASP B CA 1
ATOM 3811 C C . ASP B 1 4 ? 28.125 29.312 -2.455 1 32.47 4 ASP B C 1
ATOM 3813 O O . ASP B 1 4 ? 26.969 29.453 -2.053 1 32.47 4 ASP B O 1
ATOM 3817 N N . ASP B 1 5 ? 27.922 28.922 -3.686 1 35.78 5 ASP B N 1
ATOM 3818 C CA . ASP B 1 5 ? 27.188 27.922 -4.457 1 35.78 5 ASP B CA 1
ATOM 3819 C C . ASP B 1 5 ? 27.141 26.594 -3.713 1 35.78 5 ASP B C 1
ATOM 3821 O O . ASP B 1 5 ? 27.938 25.688 -3.984 1 35.78 5 ASP B O 1
ATOM 3825 N N . THR B 1 6 ? 27.312 26.422 -2.418 1 38.09 6 THR B N 1
ATOM 3826 C CA . THR B 1 6 ? 27.141 25.125 -1.765 1 38.09 6 THR B CA 1
ATOM 3827 C C . THR B 1 6 ? 25.938 24.391 -2.338 1 38.09 6 THR B C 1
ATOM 3829 O O . THR B 1 6 ? 24.797 24.797 -2.127 1 38.09 6 THR B O 1
ATOM 3832 N N . GLN B 1 7 ? 25.891 24 -3.51 1 44.22 7 GLN B N 1
ATOM 3833 C CA . GLN B 1 7 ? 24.938 23.109 -4.184 1 44.22 7 GLN B CA 1
ATOM 3834 C C . GLN B 1 7 ? 24.297 22.141 -3.197 1 44.22 7 GLN B C 1
ATOM 3836 O O . GLN B 1 7 ? 24.953 21.234 -2.686 1 44.22 7 GLN B O 1
ATOM 3841 N N . MET B 1 8 ? 23.5 22.641 -2.201 1 53.19 8 MET B N 1
ATOM 3842 C CA . MET B 1 8 ? 22.703 21.875 -1.245 1 53.19 8 MET B CA 1
ATOM 3843 C C . MET B 1 8 ? 22.141 20.609 -1.882 1 53.19 8 MET B C 1
ATOM 3845 O O . MET B 1 8 ? 21.5 20.672 -2.93 1 53.19 8 MET B O 1
ATOM 3849 N N . PHE B 1 9 ? 22.781 19.484 -1.7 1 63.31 9 PHE B N 1
ATOM 3850 C CA . PHE B 1 9 ? 22.453 18.156 -2.219 1 63.31 9 PHE B CA 1
ATOM 3851 C C . PHE B 1 9 ? 21.016 17.766 -1.865 1 63.31 9 PHE B C 1
ATOM 3853 O O . PHE B 1 9 ? 20.688 17.594 -0.69 1 63.31 9 PHE B O 1
ATOM 3860 N N . LYS B 1 10 ? 19.984 18.188 -2.689 1 78.38 10 LYS B N 1
ATOM 3861 C CA . LYS B 1 10 ? 18.578 17.812 -2.559 1 78.38 10 LYS B CA 1
ATOM 3862 C C . LYS B 1 10 ? 18.375 16.344 -2.916 1 78.38 10 LYS B C 1
ATOM 3864 O O . LYS B 1 10 ? 19.016 15.82 -3.826 1 78.38 10 LYS B O 1
ATOM 3869 N N . LYS B 1 11 ? 17.672 15.703 -2.021 1 91.06 11 LYS B N 1
ATOM 3870 C CA . LYS B 1 11 ? 17.25 14.336 -2.295 1 91.06 11 LYS B CA 1
ATOM 3871 C C . LYS B 1 11 ? 16.094 14.297 -3.283 1 91.06 11 LYS B C 1
ATOM 3873 O O . LYS B 1 11 ? 15.164 15.109 -3.189 1 91.06 11 LYS B O 1
ATOM 3878 N N . ILE B 1 12 ? 16.203 13.484 -4.27 1 93.19 12 ILE B N 1
ATOM 3879 C CA . ILE B 1 12 ? 15.141 13.352 -5.266 1 93.19 12 ILE B CA 1
ATOM 3880 C C . ILE B 1 12 ? 14.359 12.07 -5.016 1 93.19 12 ILE B C 1
ATOM 3882 O O . ILE B 1 12 ? 14.938 11.008 -4.809 1 93.19 12 ILE B O 1
ATOM 3886 N N . VAL B 1 13 ? 13.078 12.195 -4.953 1 94.25 13 VAL B N 1
ATOM 3887 C CA . VAL B 1 13 ? 12.172 11.062 -4.805 1 94.25 13 VAL B CA 1
ATOM 3888 C C . VAL B 1 13 ? 11.273 10.961 -6.035 1 94.25 13 VAL B C 1
ATOM 3890 O O . VAL B 1 13 ? 10.758 11.969 -6.523 1 94.25 13 VAL B O 1
ATOM 3893 N N . ASN B 1 14 ? 11.117 9.75 -6.523 1 94 14 ASN B N 1
ATOM 3894 C CA . ASN B 1 14 ? 10.211 9.539 -7.648 1 94 14 ASN B CA 1
ATOM 3895 C C . ASN B 1 14 ? 8.805 9.188 -7.176 1 94 14 ASN B C 1
ATOM 3897 O O . ASN B 1 14 ? 8.594 8.148 -6.547 1 94 14 ASN B O 1
ATOM 3901 N N . ASP B 1 15 ? 7.863 10.016 -7.512 1 96.06 15 ASP B N 1
ATOM 3902 C CA . ASP B 1 15 ? 6.457 9.867 -7.141 1 96.06 15 ASP B CA 1
ATOM 3903 C C . ASP B 1 15 ? 5.586 9.656 -8.375 1 96.06 15 ASP B C 1
ATOM 3905 O O . ASP B 1 15 ? 5.703 10.391 -9.359 1 96.06 15 ASP B O 1
ATOM 3909 N N . PRO B 1 16 ? 4.789 8.641 -8.336 1 96.12 16 PRO B N 1
ATOM 3910 C CA . PRO B 1 16 ? 3.98 8.359 -9.523 1 96.12 16 PRO B CA 1
ATOM 3911 C C . PRO B 1 16 ? 2.961 9.453 -9.82 1 96.12 16 PRO B C 1
ATOM 3913 O O . PRO B 1 16 ? 2.457 9.547 -10.945 1 96.12 16 PRO B O 1
ATOM 3916 N N . ILE B 1 17 ? 2.631 10.297 -8.891 1 97.06 17 ILE B N 1
ATOM 3917 C CA . ILE B 1 17 ? 1.599 11.312 -9.07 1 97.06 17 ILE B CA 1
ATOM 3918 C C . ILE B 1 17 ? 2.238 12.625 -9.508 1 97.06 17 ILE B C 1
ATOM 3920 O O . ILE B 1 17 ? 1.79 13.25 -10.477 1 97.06 17 ILE B O 1
ATOM 3924 N N . HIS B 1 18 ? 3.357 13.008 -8.836 1 97.31 18 HIS B N 1
ATOM 3925 C CA . HIS B 1 18 ? 3.895 14.352 -9.023 1 97.31 18 HIS B CA 1
ATOM 3926 C C . HIS B 1 18 ? 5.238 14.312 -9.742 1 97.31 18 HIS B C 1
ATOM 3928 O O . HIS B 1 18 ? 5.84 15.352 -10.008 1 97.31 18 HIS B O 1
ATOM 3934 N N . GLY B 1 19 ? 5.711 13.125 -10.07 1 95.44 19 GLY B N 1
ATOM 3935 C CA . GLY B 1 19 ? 6.988 13.023 -10.758 1 95.44 19 GLY B CA 1
ATOM 3936 C C . GLY B 1 19 ? 8.18 13.109 -9.828 1 95.44 19 GLY B C 1
ATOM 3937 O O . GLY B 1 19 ? 8.18 12.492 -8.758 1 95.44 19 GLY B O 1
ATOM 3938 N N . HIS B 1 20 ? 9.195 13.797 -10.227 1 94.5 20 HIS B N 1
ATOM 3939 C CA . HIS B 1 20 ? 10.398 13.938 -9.414 1 94.5 20 HIS B CA 1
ATOM 3940 C C . HIS B 1 20 ? 10.227 15.031 -8.367 1 94.5 20 HIS B C 1
ATOM 3942 O O . HIS B 1 20 ? 10.062 16.203 -8.703 1 94.5 20 HIS B O 1
ATOM 3948 N N . ILE B 1 21 ? 10.297 14.633 -7.121 1 97.19 21 ILE B N 1
ATOM 3949 C CA . ILE B 1 21 ? 10.156 15.562 -6.004 1 97.19 21 ILE B CA 1
ATOM 3950 C C . ILE B 1 21 ? 11.523 15.836 -5.383 1 97.19 21 ILE B C 1
ATOM 3952 O O . ILE B 1 21 ? 12.234 14.906 -4.996 1 97.19 21 ILE B O 1
ATOM 3956 N N . GLU B 1 22 ? 11.891 17.047 -5.406 1 96.25 22 GLU B N 1
ATOM 3957 C CA . GLU B 1 22 ? 13.117 17.453 -4.719 1 96.25 22 GLU B CA 1
ATOM 3958 C C . GLU B 1 22 ? 12.844 17.797 -3.258 1 96.25 22 GLU B C 1
ATOM 3960 O O . GLU B 1 22 ? 11.969 18.625 -2.959 1 96.25 22 GLU B O 1
ATOM 3965 N N . LEU B 1 23 ? 13.586 17.234 -2.377 1 97.31 23 LEU B N 1
ATOM 3966 C CA . LEU B 1 23 ? 13.383 17.438 -0.948 1 97.31 23 LEU B CA 1
ATOM 3967 C C . LEU B 1 23 ? 14.547 18.219 -0.338 1 97.31 23 LEU B C 1
ATOM 3969 O O . LEU B 1 23 ? 15.703 17.859 -0.542 1 97.31 23 LEU B O 1
ATOM 3973 N N . HIS B 1 24 ? 14.266 19.297 0.353 1 97.31 24 HIS B N 1
ATOM 3974 C CA . HIS B 1 24 ? 15.242 20.062 1.123 1 97.31 24 HIS B CA 1
ATOM 3975 C C . HIS B 1 24 ? 15.891 19.188 2.201 1 97.31 24 HIS B C 1
ATOM 3977 O O . HIS B 1 24 ? 15.234 18.328 2.787 1 97.31 24 HIS B O 1
ATOM 3983 N N . PRO B 1 25 ? 17.109 19.391 2.516 1 96.69 25 PRO B N 1
ATOM 3984 C CA . PRO B 1 25 ? 17.781 18.609 3.553 1 96.69 25 PRO B CA 1
ATOM 3985 C C . PRO B 1 25 ? 17.031 18.625 4.883 1 96.69 25 PRO B C 1
ATOM 3987 O O . PRO B 1 25 ? 17.047 17.641 5.625 1 96.69 25 PRO B O 1
ATOM 3990 N N . ALA B 1 26 ? 16.406 19.719 5.18 1 97.81 26 ALA B N 1
ATOM 3991 C CA . ALA B 1 26 ? 15.602 19.797 6.398 1 97.81 26 ALA B CA 1
ATOM 3992 C C . ALA B 1 26 ? 14.453 18.797 6.367 1 97.81 26 ALA B C 1
ATOM 3994 O O . ALA B 1 26 ? 14.117 18.188 7.391 1 97.81 26 ALA B O 1
ATOM 3995 N N . CYS B 1 27 ? 13.836 18.672 5.188 1 98.38 27 CYS B N 1
ATOM 3996 C CA . CYS B 1 27 ? 12.773 17.688 5.027 1 98.38 27 CYS B CA 1
ATOM 3997 C C . CYS B 1 27 ? 13.305 16.266 5.215 1 98.38 27 CYS B C 1
ATOM 3999 O O . CYS B 1 27 ? 12.68 15.445 5.883 1 98.38 27 CYS B O 1
ATOM 4001 N N . VAL B 1 28 ? 14.484 16 4.676 1 97.5 28 VAL B N 1
ATOM 4002 C CA . VAL B 1 28 ? 15.094 14.68 4.754 1 97.5 28 VAL B CA 1
ATOM 4003 C C . VAL B 1 28 ? 15.406 14.336 6.211 1 97.5 28 VAL B C 1
ATOM 4005 O O . VAL B 1 28 ? 15.234 13.195 6.637 1 97.5 28 VAL B O 1
ATOM 4008 N N . ALA B 1 29 ? 15.82 15.336 6.965 1 97.62 29 ALA B N 1
ATOM 4009 C CA . ALA B 1 29 ? 16.141 15.133 8.375 1 97.62 29 ALA B CA 1
ATOM 4010 C C . ALA B 1 29 ? 14.93 14.617 9.148 1 97.62 29 ALA B C 1
ATOM 4012 O O . ALA B 1 29 ? 15.062 13.789 10.055 1 97.62 29 ALA B O 1
ATOM 4013 N N . ILE B 1 30 ? 13.773 15.078 8.797 1 98.44 30 ILE B N 1
ATOM 4014 C CA . ILE B 1 30 ? 12.539 14.664 9.461 1 98.44 30 ILE B CA 1
ATOM 4015 C C . ILE B 1 30 ? 12.109 13.289 8.938 1 98.44 30 ILE B C 1
ATOM 4017 O O . ILE B 1 30 ? 11.727 12.414 9.719 1 98.44 30 ILE B O 1
ATOM 4021 N N . ILE B 1 31 ? 12.219 13.102 7.625 1 98.25 31 ILE B N 1
ATOM 4022 C CA . ILE B 1 31 ? 11.812 11.859 6.98 1 98.25 31 ILE B CA 1
ATOM 4023 C C . ILE B 1 31 ? 12.609 10.695 7.559 1 98.25 31 ILE B C 1
ATOM 4025 O O . ILE B 1 31 ? 12.086 9.586 7.719 1 98.25 31 ILE B O 1
ATOM 4029 N N . ASP B 1 32 ? 13.875 10.977 7.93 1 97.31 32 ASP B N 1
ATOM 4030 C CA . ASP B 1 32 ? 14.789 9.93 8.391 1 97.31 32 ASP B CA 1
ATOM 4031 C C . ASP B 1 32 ? 14.641 9.695 9.891 1 97.31 32 ASP B C 1
ATOM 4033 O O . ASP B 1 32 ? 15.641 9.547 10.602 1 97.31 32 ASP B O 1
ATOM 4037 N N . THR B 1 33 ? 13.484 9.797 10.461 1 98.31 33 THR B N 1
ATOM 4038 C CA . THR B 1 33 ? 13.148 9.461 11.844 1 98.31 33 THR B CA 1
ATOM 4039 C C . THR B 1 33 ? 12.109 8.352 11.898 1 98.31 33 THR B C 1
ATOM 4041 O O . THR B 1 33 ? 11.297 8.211 10.977 1 98.31 33 THR B O 1
ATOM 4044 N N . PRO B 1 34 ? 12.156 7.496 12.977 1 97.81 34 PRO B N 1
ATOM 4045 C CA . PRO B 1 34 ? 11.156 6.438 13.102 1 97.81 34 PRO B CA 1
ATOM 4046 C C . PRO B 1 34 ? 9.727 6.98 13.148 1 97.81 34 PRO B C 1
ATOM 4048 O O . PRO B 1 34 ? 8.797 6.328 12.68 1 97.81 34 PRO B O 1
ATOM 4051 N N . GLU B 1 35 ? 9.594 8.258 13.742 1 98.31 35 GLU B N 1
ATOM 4052 C CA . GLU B 1 35 ? 8.273 8.875 13.844 1 98.31 35 GLU B CA 1
ATOM 4053 C C . GLU B 1 35 ? 7.668 9.125 12.469 1 98.31 35 GLU B C 1
ATOM 4055 O O . GLU B 1 35 ? 6.484 8.859 12.25 1 98.31 35 GLU B O 1
ATOM 4060 N N . PHE B 1 36 ? 8.516 9.602 11.516 1 98.62 36 PHE B N 1
ATOM 4061 C CA . PHE B 1 36 ? 8.008 9.828 10.172 1 98.62 36 PHE B CA 1
ATOM 4062 C C . PHE B 1 36 ? 7.91 8.523 9.398 1 98.62 36 PHE B C 1
ATOM 4064 O O . PHE B 1 36 ? 6.945 8.297 8.664 1 98.62 36 PHE B O 1
ATOM 4071 N N . GLN B 1 37 ? 8.914 7.613 9.508 1 98.19 37 GLN B N 1
ATOM 4072 C CA . GLN B 1 37 ? 8.922 6.332 8.805 1 98.19 37 GLN B CA 1
ATOM 4073 C C . GLN B 1 37 ? 7.699 5.496 9.18 1 98.19 37 GLN B C 1
ATOM 4075 O O . GLN B 1 37 ? 7.207 4.715 8.359 1 98.19 37 GLN B O 1
ATOM 4080 N N . ARG B 1 38 ? 7.18 5.738 10.352 1 97.38 38 ARG B N 1
ATOM 4081 C CA . ARG B 1 38 ? 5.973 5.07 10.828 1 97.38 38 ARG B CA 1
ATOM 4082 C C . ARG B 1 38 ? 4.82 5.262 9.852 1 97.38 38 ARG B C 1
ATOM 4084 O O . ARG B 1 38 ? 3.99 4.367 9.68 1 97.38 38 ARG B O 1
ATOM 4091 N N . LEU B 1 39 ? 4.805 6.352 9.141 1 98.06 39 LEU B N 1
ATOM 4092 C CA . LEU B 1 39 ? 3.713 6.699 8.242 1 98.06 39 LEU B CA 1
ATOM 4093 C C . LEU B 1 39 ? 3.639 5.719 7.074 1 98.06 39 LEU B C 1
ATOM 4095 O O . LEU B 1 39 ? 2.604 5.609 6.414 1 98.06 39 LEU B O 1
ATOM 4099 N N . ARG B 1 40 ? 4.711 4.898 6.812 1 97.75 40 ARG B N 1
ATOM 4100 C CA . ARG B 1 40 ? 4.723 3.861 5.785 1 97.75 40 ARG B CA 1
ATOM 4101 C C . ARG B 1 40 ? 3.721 2.76 6.109 1 97.75 40 ARG B C 1
ATOM 4103 O O . ARG B 1 40 ? 3.307 2.01 5.223 1 97.75 40 ARG B O 1
ATOM 4110 N N . PHE B 1 41 ? 3.357 2.723 7.359 1 97.44 41 PHE B N 1
ATOM 4111 C CA . PHE B 1 41 ? 2.572 1.583 7.816 1 97.44 41 PHE B CA 1
ATOM 4112 C C . PHE B 1 41 ? 1.205 2.033 8.32 1 97.44 41 PHE B C 1
ATOM 4114 O O . PHE B 1 41 ? 0.57 1.341 9.117 1 97.44 41 PHE B O 1
ATOM 4121 N N . LEU B 1 42 ? 0.818 3.23 7.891 1 97.56 42 LEU B N 1
ATOM 4122 C CA . LEU B 1 42 ? -0.528 3.768 8.062 1 97.56 42 LEU B CA 1
ATOM 4123 C C . LEU B 1 42 ? -1.193 4.004 6.707 1 97.56 42 LEU B C 1
ATOM 4125 O O . LEU B 1 42 ? -0.826 4.934 5.984 1 97.56 42 LEU B O 1
ATOM 4129 N N . LYS B 1 43 ? -2.162 3.166 6.402 1 97.5 43 LYS B N 1
ATOM 4130 C CA . LYS B 1 43 ? -2.84 3.307 5.117 1 97.5 43 LYS B CA 1
ATOM 4131 C C . LYS B 1 43 ? -3.572 4.641 5.023 1 97.5 43 LYS B C 1
ATOM 4133 O O . LYS B 1 43 ? -4.281 5.031 5.957 1 97.5 43 LYS B O 1
ATOM 4138 N N . GLN B 1 44 ? -3.465 5.305 3.885 1 97.31 44 GLN B N 1
ATOM 4139 C CA . GLN B 1 44 ? -4.125 6.586 3.65 1 97.31 44 GLN B CA 1
ATOM 4140 C C . GLN B 1 44 ? -5.645 6.441 3.725 1 97.31 44 GLN B C 1
ATOM 4142 O O . GLN B 1 44 ? -6.328 7.301 4.285 1 97.31 44 GLN B O 1
ATOM 4147 N N . LEU B 1 45 ? -6.117 5.301 3.195 1 96.62 45 LEU B N 1
ATOM 4148 C CA . LEU B 1 45 ? -7.562 5.125 3.119 1 96.62 45 LEU B CA 1
ATOM 4149 C C . LEU B 1 45 ? -8.039 4.078 4.125 1 96.62 45 LEU B C 1
ATOM 4151 O O . LEU B 1 45 ? -9.141 3.547 4 1 96.62 45 LEU B O 1
ATOM 4155 N N . GLY B 1 46 ? -7.16 3.713 5.027 1 96 46 GLY B N 1
ATOM 4156 C CA . GLY B 1 46 ? -7.52 2.816 6.113 1 96 46 GLY B CA 1
ATOM 4157 C C . GLY B 1 46 ? -8.133 1.517 5.637 1 96 46 GLY B C 1
ATOM 4158 O O . GLY B 1 46 ? -7.559 0.82 4.801 1 96 46 GLY B O 1
ATOM 4159 N N . LEU B 1 47 ? -9.359 1.278 6.047 1 96.81 47 LEU B N 1
ATOM 4160 C CA . LEU B 1 47 ? -10.008 -0.013 5.844 1 96.81 47 LEU B CA 1
ATOM 4161 C C . LEU B 1 47 ? -10.664 -0.08 4.469 1 96.81 47 LEU B C 1
ATOM 4163 O O . LEU B 1 47 ? -11.172 -1.132 4.07 1 96.81 47 LEU B O 1
ATOM 4167 N N . VAL B 1 48 ? -10.656 1.01 3.67 1 96.88 48 VAL B N 1
ATOM 4168 C CA . VAL B 1 48 ? -11.117 0.974 2.283 1 96.88 48 VAL B CA 1
ATOM 4169 C C . VAL B 1 48 ? -10.344 -0.097 1.515 1 96.88 48 VAL B C 1
ATOM 4171 O O . VAL B 1 48 ? -10.883 -0.721 0.598 1 96.88 48 VAL B O 1
ATOM 4174 N N . TYR B 1 49 ? -9.156 -0.407 1.959 1 97.06 49 TYR B N 1
ATOM 4175 C CA . TYR B 1 49 ? -8.273 -1.375 1.317 1 97.06 49 TYR B CA 1
ATOM 4176 C C . TYR B 1 49 ? -8.898 -2.766 1.317 1 97.06 49 TYR B C 1
ATOM 4178 O O . TYR B 1 49 ? -8.625 -3.574 0.427 1 97.06 49 TYR B O 1
ATOM 4186 N N . PHE B 1 50 ? -9.758 -3.057 2.238 1 96.5 50 PHE B N 1
ATOM 4187 C CA . PHE B 1 50 ? -10.383 -4.371 2.332 1 96.5 50 PHE B CA 1
ATOM 4188 C C . PHE B 1 50 ? -11.523 -4.5 1.326 1 96.5 50 PHE B C 1
ATOM 4190 O O . PHE B 1 50 ? -12.055 -5.594 1.122 1 96.5 50 PHE B O 1
ATOM 4197 N N . VAL B 1 51 ? -11.875 -3.369 0.661 1 95.56 51 VAL B N 1
ATOM 4198 C CA . VAL B 1 51 ? -12.961 -3.355 -0.315 1 95.56 51 VAL B CA 1
ATOM 4199 C C . VAL B 1 51 ? -12.398 -3.113 -1.713 1 95.56 51 VAL B C 1
ATOM 4201 O O . VAL B 1 51 ? -12.789 -3.779 -2.672 1 95.56 51 VAL B O 1
ATOM 4204 N N . PHE B 1 52 ? -11.477 -2.148 -1.782 1 95.5 52 PHE B N 1
ATOM 4205 C CA . PHE B 1 52 ? -10.836 -1.786 -3.041 1 95.5 52 PHE B CA 1
ATOM 4206 C C . PHE B 1 52 ? -9.359 -2.172 -3.029 1 95.5 52 PHE B C 1
ATOM 4208 O O . PHE B 1 52 ? -8.531 -1.459 -2.461 1 95.5 52 PHE B O 1
ATOM 4215 N N . PRO B 1 53 ? -8.969 -3.131 -3.746 1 93.94 53 PRO B N 1
ATOM 4216 C CA . PRO B 1 53 ? -7.594 -3.623 -3.674 1 93.94 53 PRO B CA 1
ATOM 4217 C C . PRO B 1 53 ? -6.57 -2.576 -4.105 1 93.94 53 PRO B C 1
ATOM 4219 O O . PRO B 1 53 ? -5.398 -2.656 -3.723 1 93.94 53 PRO B O 1
ATOM 4222 N N . GLY B 1 54 ? -6.973 -1.59 -4.852 1 94.81 54 GLY B N 1
ATOM 4223 C CA . GLY B 1 54 ? -6.047 -0.554 -5.281 1 94.81 54 GLY B CA 1
ATOM 4224 C C . GLY B 1 54 ? -5.715 0.441 -4.184 1 94.81 54 GLY B C 1
ATOM 4225 O O . GLY B 1 54 ? -4.754 1.203 -4.297 1 94.81 54 GLY B O 1
ATOM 4226 N N . ALA B 1 55 ? -6.48 0.48 -3.1 1 96.62 55 ALA B N 1
ATOM 4227 C CA . ALA B 1 55 ? -6.316 1.458 -2.025 1 96.62 55 ALA B CA 1
ATOM 4228 C C . ALA B 1 55 ? -5.195 1.049 -1.076 1 96.62 55 ALA B C 1
ATOM 4230 O O . ALA B 1 55 ? -5.383 1.016 0.142 1 96.62 55 ALA B O 1
ATOM 4231 N N . ALA B 1 56 ? -4 0.836 -1.622 1 97.31 56 ALA B N 1
ATOM 4232 C CA . ALA B 1 56 ? -2.908 0.246 -0.851 1 97.31 56 ALA B CA 1
ATOM 4233 C C . ALA B 1 56 ? -1.922 1.315 -0.389 1 97.31 56 ALA B C 1
ATOM 4235 O O . ALA B 1 56 ? -1.061 1.052 0.453 1 97.31 56 ALA B O 1
ATOM 4236 N N . HIS B 1 57 ? -2.027 2.562 -0.877 1 97.75 57 HIS B N 1
ATOM 4237 C CA . HIS B 1 57 ? -1.045 3.602 -0.592 1 97.75 57 HIS B CA 1
ATOM 4238 C C . HIS B 1 57 ? -1.135 4.062 0.859 1 97.75 57 HIS B C 1
ATOM 4240 O O . HIS B 1 57 ? -2.127 3.793 1.54 1 97.75 57 HIS B O 1
ATOM 4246 N N . ASN B 1 58 ? -0.076 4.738 1.344 1 98.19 58 ASN B N 1
ATOM 4247 C CA . ASN B 1 58 ? 0.08 5.055 2.76 1 98.19 58 ASN B CA 1
ATOM 4248 C C . ASN B 1 58 ? 0.283 6.551 2.98 1 98.19 58 ASN B C 1
ATOM 4250 O O . ASN B 1 58 ? 0.404 7.312 2.021 1 98.19 58 ASN B O 1
ATOM 4254 N N . ARG B 1 59 ? 0.265 6.922 4.227 1 98.31 59 ARG B N 1
ATOM 4255 C CA . ARG B 1 59 ? 0.363 8.328 4.59 1 98.31 59 ARG B CA 1
ATOM 4256 C C . ARG B 1 59 ? 1.771 8.867 4.34 1 98.31 59 ARG B C 1
ATOM 4258 O O . ARG B 1 59 ? 1.965 10.07 4.184 1 98.31 59 ARG B O 1
ATOM 4265 N N . PHE B 1 60 ? 2.783 8.023 4.254 1 98.56 60 PHE B N 1
ATOM 4266 C CA . PHE B 1 60 ? 4.152 8.438 3.975 1 98.56 60 PHE B CA 1
ATOM 4267 C C . PHE B 1 60 ? 4.234 9.172 2.641 1 98.56 60 PHE B C 1
ATOM 4269 O O . PHE B 1 60 ? 4.672 10.328 2.586 1 98.56 60 PHE B O 1
ATOM 4276 N N . GLU B 1 61 ? 3.83 8.516 1.555 1 98.44 61 GLU B N 1
ATOM 4277 C CA . GLU B 1 61 ? 3.916 9.141 0.24 1 98.44 61 GLU B CA 1
ATOM 4278 C C . GLU B 1 61 ? 2.938 10.305 0.118 1 98.44 61 GLU B C 1
ATOM 4280 O O . GLU B 1 61 ? 3.215 11.289 -0.574 1 98.44 61 GLU B O 1
ATOM 4285 N N . HIS B 1 62 ? 1.809 10.219 0.817 1 98.62 62 HIS B N 1
ATOM 4286 C CA . HIS B 1 62 ? 0.893 11.352 0.845 1 98.62 62 HIS B CA 1
ATOM 4287 C C . HIS B 1 62 ? 1.563 12.586 1.441 1 98.62 62 HIS B C 1
ATOM 4289 O O . HIS B 1 62 ? 1.459 13.688 0.889 1 98.62 62 HIS B O 1
ATOM 4295 N N . SER B 1 63 ? 2.236 12.383 2.553 1 98.75 63 SER B N 1
ATOM 4296 C CA . SER B 1 63 ? 2.898 13.492 3.229 1 98.75 63 SER B CA 1
ATOM 4297 C C . SER B 1 63 ? 3.994 14.094 2.357 1 98.75 63 SER B C 1
ATOM 4299 O O . SER B 1 63 ? 4.16 15.312 2.316 1 98.75 63 SER B O 1
ATOM 4301 N N . ILE B 1 64 ? 4.707 13.289 1.649 1 98.75 64 ILE B N 1
ATOM 4302 C CA . ILE B 1 64 ? 5.754 13.758 0.75 1 98.75 64 ILE B CA 1
ATOM 4303 C C . ILE B 1 64 ? 5.133 14.562 -0.39 1 98.75 64 ILE B C 1
ATOM 4305 O O . ILE B 1 64 ? 5.637 15.633 -0.753 1 98.75 64 ILE B O 1
ATOM 4309 N N . GLY B 1 65 ? 4.047 14.023 -0.936 1 98.75 65 GLY B N 1
ATOM 4310 C CA . GLY B 1 65 ? 3.346 14.758 -1.979 1 98.75 65 GLY B CA 1
ATOM 4311 C C . GLY B 1 65 ? 2.818 16.094 -1.514 1 98.75 65 GLY B C 1
ATOM 4312 O O . GLY B 1 65 ? 2.939 17.094 -2.223 1 98.75 65 GLY B O 1
ATOM 4313 N N . THR B 1 66 ? 2.25 16.109 -0.304 1 98.81 66 THR B N 1
ATOM 4314 C CA . THR B 1 66 ? 1.727 17.344 0.255 1 98.81 66 THR B CA 1
ATOM 4315 C C . THR B 1 66 ? 2.85 18.359 0.484 1 98.81 66 THR B C 1
ATOM 4317 O O . THR B 1 66 ? 2.686 19.547 0.221 1 98.81 66 THR B O 1
ATOM 4320 N N . CYS B 1 67 ? 3.967 17.875 0.976 1 98.81 67 CYS B N 1
ATOM 4321 C CA . CYS B 1 67 ? 5.16 18.703 1.136 1 98.81 67 CYS B CA 1
ATOM 4322 C C . CYS B 1 67 ? 5.551 19.359 -0.183 1 98.81 67 CYS B C 1
ATOM 4324 O O . CYS B 1 67 ? 5.758 20.578 -0.24 1 98.81 67 CYS B O 1
ATOM 4326 N N . HIS B 1 68 ? 5.59 18.594 -1.201 1 98.75 68 HIS B N 1
ATOM 4327 C CA . HIS B 1 68 ? 5.984 19.062 -2.527 1 98.75 68 HIS B CA 1
ATOM 4328 C C . HIS B 1 68 ? 5.027 20.125 -3.047 1 98.75 68 HIS B C 1
ATOM 4330 O O . HIS B 1 68 ? 5.457 21.188 -3.502 1 98.75 68 HIS B O 1
ATOM 4336 N N . LEU B 1 69 ? 3.748 19.844 -2.934 1 98.81 69 LEU B N 1
ATOM 4337 C CA . LEU B 1 69 ? 2.738 20.781 -3.439 1 98.81 69 LEU B CA 1
ATOM 4338 C C . LEU B 1 69 ? 2.723 22.062 -2.621 1 98.81 69 LEU B C 1
ATOM 4340 O O . LEU B 1 69 ? 2.475 23.141 -3.16 1 98.81 69 LEU B O 1
ATOM 4344 N N . ALA B 1 70 ? 2.93 21.922 -1.319 1 98.88 70 ALA B N 1
ATOM 4345 C CA . ALA B 1 70 ? 3 23.109 -0.464 1 98.88 70 ALA B CA 1
ATOM 4346 C C . ALA B 1 70 ? 4.113 24.047 -0.919 1 98.88 70 ALA B C 1
ATOM 4348 O O . ALA B 1 70 ? 3.893 25.25 -1.062 1 98.88 70 ALA B O 1
ATOM 4349 N N . GLY B 1 71 ? 5.27 23.5 -1.143 1 98.69 71 GLY B N 1
ATOM 4350 C CA . GLY B 1 71 ? 6.379 24.297 -1.642 1 98.69 71 GLY B CA 1
ATOM 4351 C C . GLY B 1 71 ? 6.109 24.922 -3 1 98.69 71 GLY B C 1
ATOM 4352 O O . GLY B 1 71 ? 6.406 26.094 -3.227 1 98.69 71 GLY B O 1
ATOM 4353 N N . GLN B 1 72 ? 5.547 24.141 -3.867 1 98.5 72 GLN B N 1
ATOM 4354 C CA . GLN B 1 72 ? 5.23 24.625 -5.207 1 98.5 72 GLN B CA 1
ATOM 4355 C C . GLN B 1 72 ? 4.246 25.781 -5.156 1 98.5 72 GLN B C 1
ATOM 4357 O O . GLN B 1 72 ? 4.414 26.781 -5.867 1 98.5 72 GLN B O 1
ATOM 4362 N N . PHE B 1 73 ? 3.219 25.641 -4.352 1 98.69 73 PHE B N 1
ATOM 4363 C CA . PHE B 1 73 ? 2.199 26.688 -4.238 1 98.69 73 PHE B CA 1
ATOM 4364 C C . PHE B 1 73 ? 2.791 27.969 -3.666 1 98.69 73 PHE B C 1
ATOM 4366 O O . PHE B 1 73 ? 2.564 29.047 -4.203 1 98.69 73 PHE B O 1
ATOM 4373 N N . ALA B 1 74 ? 3.57 27.859 -2.605 1 98.62 74 ALA B N 1
ATOM 4374 C CA . ALA B 1 74 ? 4.219 29.016 -1.997 1 98.62 74 ALA B CA 1
ATOM 4375 C C . ALA B 1 74 ? 5.152 29.703 -2.988 1 98.62 74 ALA B C 1
ATOM 4377 O O . ALA B 1 74 ? 5.207 30.938 -3.045 1 98.62 74 ALA B O 1
ATOM 4378 N N . ARG B 1 75 ? 5.887 28.922 -3.742 1 98.19 75 ARG B N 1
ATOM 4379 C CA . ARG B 1 75 ? 6.797 29.484 -4.738 1 98.19 75 ARG B CA 1
ATOM 4380 C C . ARG B 1 75 ? 6.027 30.203 -5.836 1 98.19 75 ARG B C 1
ATOM 4382 O O . ARG B 1 75 ? 6.473 31.25 -6.332 1 98.19 75 ARG B O 1
ATOM 4389 N N . CYS B 1 76 ? 4.922 29.625 -6.223 1 97.56 76 CYS B N 1
ATOM 4390 C CA . CYS B 1 76 ? 4.082 30.297 -7.211 1 97.56 76 CYS B CA 1
ATOM 4391 C C . CYS B 1 76 ? 3.643 31.656 -6.719 1 97.56 76 CYS B C 1
ATOM 4393 O O . CYS B 1 76 ? 3.707 32.656 -7.461 1 97.56 76 CYS B O 1
ATOM 4395 N N . LEU B 1 77 ? 3.191 31.781 -5.484 1 97.69 77 LEU B N 1
ATOM 4396 C CA . LEU B 1 77 ? 2.773 33.062 -4.906 1 97.69 77 LEU B CA 1
ATOM 4397 C C . LEU B 1 77 ? 3.945 34.031 -4.828 1 97.69 77 LEU B C 1
ATOM 4399 O O . LEU B 1 77 ? 3.793 35.219 -5.129 1 97.69 77 LEU B O 1
ATOM 4403 N N . GLN B 1 78 ? 5.07 33.5 -4.434 1 97.69 78 GLN B N 1
ATOM 4404 C CA . GLN B 1 78 ? 6.277 34.312 -4.344 1 97.69 78 GLN B CA 1
ATOM 4405 C C . GLN B 1 78 ? 6.641 34.906 -5.703 1 97.69 78 GLN B C 1
ATOM 4407 O O . GLN B 1 78 ? 6.957 36.094 -5.801 1 97.69 78 GLN B O 1
ATOM 4412 N N . GLN B 1 79 ? 6.586 34.094 -6.668 1 96.94 79 GLN B N 1
ATOM 4413 C CA . GLN B 1 79 ? 6.988 34.5 -8.008 1 96.94 79 GLN B CA 1
ATOM 4414 C C . GLN B 1 79 ? 5.953 35.438 -8.633 1 96.94 79 GLN B C 1
ATOM 4416 O O . GLN B 1 79 ? 6.312 36.438 -9.266 1 96.94 79 GLN B O 1
ATOM 4421 N N . ASN B 1 80 ? 4.719 35.156 -8.445 1 94.62 80 ASN B N 1
ATOM 4422 C CA . ASN B 1 80 ? 3.641 35.938 -9.055 1 94.62 80 ASN B CA 1
ATOM 4423 C C . ASN B 1 80 ? 3.445 37.281 -8.359 1 94.62 80 ASN B C 1
ATOM 4425 O O . ASN B 1 80 ? 3.016 38.25 -8.984 1 94.62 80 ASN B O 1
ATOM 4429 N N . GLN B 1 81 ? 3.688 37.312 -7.043 1 96.69 81 GLN B N 1
ATOM 4430 C CA . GLN B 1 81 ? 3.516 38.531 -6.258 1 96.69 81 GLN B CA 1
ATOM 4431 C C . GLN B 1 81 ? 4.719 38.781 -5.355 1 96.69 81 GLN B C 1
ATOM 4433 O O . GLN B 1 81 ? 4.621 38.656 -4.133 1 96.69 81 GLN B O 1
ATOM 4438 N N . PRO B 1 82 ? 5.766 39.281 -5.934 1 95.56 82 PRO B N 1
ATOM 4439 C CA . PRO B 1 82 ? 6.988 39.5 -5.16 1 95.56 82 PRO B CA 1
ATOM 4440 C C . PRO B 1 82 ? 6.785 40.469 -3.99 1 95.56 82 PRO B C 1
ATOM 4442 O O . PRO B 1 82 ? 7.488 40.375 -2.98 1 95.56 82 PRO B O 1
ATOM 4445 N N . ARG B 1 83 ? 5.832 41.312 -4.027 1 94.88 83 ARG B N 1
ATOM 4446 C CA . ARG B 1 83 ? 5.582 42.344 -3.008 1 94.88 83 ARG B CA 1
ATOM 4447 C C . ARG B 1 83 ? 5.113 41.688 -1.705 1 94.88 83 ARG B C 1
ATOM 4449 O O . ARG B 1 83 ? 5.148 42.312 -0.649 1 94.88 83 ARG B O 1
ATOM 4456 N N . LEU B 1 84 ? 4.715 40.406 -1.76 1 95.94 84 LEU B N 1
ATOM 4457 C CA . LEU B 1 84 ? 4.215 39.688 -0.586 1 95.94 84 LEU B CA 1
ATOM 4458 C C . LEU B 1 84 ? 5.336 39.438 0.416 1 95.94 84 LEU B C 1
ATOM 4460 O O . LEU B 1 84 ? 5.078 39.156 1.586 1 95.94 84 LEU B O 1
ATOM 4464 N N . GLY B 1 85 ? 6.586 39.406 -0.099 1 96.44 85 GLY B N 1
ATOM 4465 C CA . GLY B 1 85 ? 7.73 39.219 0.779 1 96.44 85 GLY B CA 1
ATOM 4466 C C . GLY B 1 85 ? 7.863 37.812 1.288 1 96.44 85 GLY B C 1
ATOM 4467 O O . GLY B 1 85 ? 8.266 37.594 2.432 1 96.44 85 GLY B O 1
ATOM 4468 N N . VAL B 1 86 ? 7.445 36.844 0.553 1 97.81 86 VAL B N 1
ATOM 4469 C CA . VAL B 1 86 ? 7.629 35.438 0.905 1 97.81 86 VAL B CA 1
ATOM 4470 C C . VAL B 1 86 ? 9.109 35.094 0.783 1 97.81 86 VAL B C 1
ATOM 4472 O O . VAL B 1 86 ? 9.688 35.188 -0.299 1 97.81 86 VAL B O 1
ATOM 4475 N N . THR B 1 87 ? 9.75 34.656 1.854 1 97.69 87 THR B N 1
ATOM 4476 C CA . THR B 1 87 ? 11.164 34.312 1.846 1 97.69 87 THR B CA 1
ATOM 4477 C C . THR B 1 87 ? 11.336 32.812 1.58 1 97.69 87 THR B C 1
ATOM 4479 O O . THR B 1 87 ? 10.375 32.031 1.653 1 97.69 87 THR B O 1
ATOM 4482 N N . ASP B 1 88 ? 12.562 32.438 1.272 1 97.06 88 ASP B N 1
ATOM 4483 C CA . ASP B 1 88 ? 12.875 31.031 1.099 1 97.06 88 ASP B CA 1
ATOM 4484 C C . ASP B 1 88 ? 12.633 30.25 2.391 1 97.06 88 ASP B C 1
ATOM 4486 O O . ASP B 1 88 ? 12.242 29.078 2.354 1 97.06 88 ASP B O 1
ATOM 4490 N N . LYS B 1 89 ? 12.875 30.906 3.438 1 97.75 89 LYS B N 1
ATOM 4491 C CA . LYS B 1 89 ? 12.625 30.266 4.73 1 97.75 89 LYS B CA 1
ATOM 4492 C C . LYS B 1 89 ? 11.133 30.062 4.957 1 97.75 89 LYS B C 1
ATOM 4494 O O . LYS B 1 89 ? 10.719 29.047 5.52 1 97.75 89 LYS B O 1
ATOM 4499 N N . ASP B 1 90 ? 10.312 31.047 4.523 1 98.38 90 ASP B N 1
ATOM 4500 C CA . ASP B 1 90 ? 8.867 30.875 4.578 1 98.38 90 ASP B CA 1
ATOM 4501 C C . ASP B 1 90 ? 8.438 29.641 3.795 1 98.38 90 ASP B C 1
ATOM 4503 O O . ASP B 1 90 ? 7.633 28.828 4.277 1 98.38 90 ASP B O 1
ATOM 4507 N N . ILE B 1 91 ? 9.008 29.5 2.623 1 98.69 91 ILE B N 1
ATOM 4508 C CA . ILE B 1 91 ? 8.656 28.391 1.741 1 98.69 91 ILE B CA 1
ATOM 4509 C C . ILE B 1 91 ? 9.055 27.078 2.398 1 98.69 91 ILE B C 1
ATOM 4511 O O . ILE B 1 91 ? 8.273 26.109 2.396 1 98.69 91 ILE B O 1
ATOM 4515 N N . LEU B 1 92 ? 10.234 27.016 2.965 1 98.56 92 LEU B N 1
ATOM 4516 C CA . LEU B 1 92 ? 10.695 25.812 3.65 1 98.56 92 LEU B CA 1
ATOM 4517 C C . LEU B 1 92 ? 9.75 25.438 4.789 1 98.56 92 LEU B C 1
ATOM 4519 O O . LEU B 1 92 ? 9.422 24.266 4.977 1 98.56 92 LEU B O 1
ATOM 4523 N N . CYS B 1 93 ? 9.32 26.438 5.52 1 98.75 93 CYS B N 1
ATOM 4524 C CA . CYS B 1 93 ? 8.414 26.188 6.633 1 98.75 93 CYS B CA 1
ATOM 4525 C C . CYS B 1 93 ? 7.078 25.641 6.133 1 98.75 93 CYS B C 1
ATOM 4527 O O . CYS B 1 93 ? 6.488 24.766 6.754 1 98.75 93 CYS B O 1
ATOM 4529 N N . VAL B 1 94 ? 6.562 26.188 5.008 1 98.81 94 VAL B N 1
ATOM 4530 C CA . VAL B 1 94 ? 5.316 25.719 4.418 1 98.81 94 VAL B CA 1
ATOM 4531 C C . VAL B 1 94 ? 5.48 24.281 3.951 1 98.81 94 VAL B C 1
ATOM 4533 O O . VAL B 1 94 ? 4.59 23.453 4.152 1 98.81 94 VAL B O 1
ATOM 4536 N N . GLU B 1 95 ? 6.641 23.969 3.359 1 98.81 95 GLU B N 1
ATOM 4537 C CA . GLU B 1 95 ? 6.953 22.609 2.955 1 98.81 95 GLU B CA 1
ATOM 4538 C C . GLU B 1 95 ? 6.934 21.656 4.152 1 98.81 95 GLU B C 1
ATOM 4540 O O . GLU B 1 95 ? 6.328 20.594 4.094 1 98.81 95 GLU B O 1
ATOM 4545 N N . LEU B 1 96 ? 7.555 22.047 5.191 1 98.88 96 LEU B N 1
ATOM 4546 C CA . LEU B 1 96 ? 7.668 21.203 6.375 1 98.88 96 LEU B CA 1
ATOM 4547 C C . LEU B 1 96 ? 6.312 21.031 7.051 1 98.88 96 LEU B C 1
ATOM 4549 O O . LEU B 1 96 ? 6.027 19.969 7.617 1 98.88 96 LEU B O 1
ATOM 4553 N N . ALA B 1 97 ? 5.484 22.078 6.996 1 98.81 97 ALA B N 1
ATOM 4554 C CA . ALA B 1 97 ? 4.121 21.938 7.504 1 98.81 97 ALA B CA 1
ATOM 4555 C C . ALA B 1 97 ? 3.352 20.875 6.727 1 98.81 97 ALA B C 1
ATOM 4557 O O . ALA B 1 97 ? 2.656 20.047 7.32 1 98.81 97 ALA B O 1
ATOM 4558 N N . GLY B 1 98 ? 3.477 20.938 5.418 1 98.81 98 GLY B N 1
ATOM 4559 C CA . GLY B 1 98 ? 2.859 19.922 4.598 1 98.81 98 GLY B CA 1
ATOM 4560 C C . GLY B 1 98 ? 3.395 18.531 4.883 1 98.81 98 GLY B C 1
ATOM 4561 O O . GLY B 1 98 ? 2.629 17.562 4.945 1 98.81 98 GLY B O 1
ATOM 4562 N N . LEU B 1 99 ? 4.684 18.406 5.117 1 98.81 99 LEU B N 1
ATOM 4563 C CA . LEU B 1 99 ? 5.352 17.141 5.383 1 98.81 99 LEU B CA 1
ATOM 4564 C C . LEU B 1 99 ? 4.852 16.531 6.691 1 98.81 99 LEU B C 1
ATOM 4566 O O . LEU B 1 99 ? 4.676 15.312 6.785 1 98.81 99 LEU B O 1
ATOM 4570 N N . CYS B 1 100 ? 4.59 17.375 7.676 1 98.75 100 CYS B N 1
ATOM 4571 C CA . CYS B 1 100 ? 4.414 16.891 9.039 1 98.75 100 CYS B CA 1
ATOM 4572 C C . CYS B 1 100 ? 2.943 16.891 9.438 1 98.75 100 CYS B C 1
ATOM 4574 O O . CYS B 1 100 ? 2.59 16.469 10.539 1 98.75 100 CYS B O 1
ATOM 4576 N N . HIS B 1 101 ? 2.057 17.344 8.547 1 98.31 101 HIS B N 1
ATOM 4577 C CA . HIS B 1 101 ? 0.67 17.594 8.93 1 98.31 101 HIS B CA 1
ATOM 4578 C C . HIS B 1 101 ? -0.018 16.297 9.359 1 98.31 101 HIS B C 1
ATOM 4580 O O . HIS B 1 101 ? -0.948 16.328 10.172 1 98.31 101 HIS B O 1
ATOM 4586 N N . ASP B 1 102 ? 0.484 15.156 8.875 1 97.31 102 ASP B N 1
ATOM 4587 C CA . ASP B 1 102 ? -0.178 13.875 9.125 1 97.31 102 ASP B CA 1
ATOM 4588 C C . ASP B 1 102 ? 0.607 13.039 10.133 1 97.31 102 ASP B C 1
ATOM 4590 O O . ASP B 1 102 ? 0.315 11.859 10.328 1 97.31 102 ASP B O 1
ATOM 4594 N N . LEU B 1 103 ? 1.566 13.562 10.844 1 97.75 103 LEU B N 1
ATOM 4595 C CA . LEU B 1 103 ? 2.426 12.836 11.773 1 97.75 103 LEU B CA 1
ATOM 4596 C C . LEU B 1 103 ? 1.604 12.188 12.883 1 97.75 103 LEU B C 1
ATOM 4598 O O . LEU B 1 103 ? 1.981 11.141 13.414 1 97.75 103 LEU B O 1
ATOM 4602 N N . GLY B 1 104 ? 0.517 12.812 13.172 1 96.62 104 GLY B N 1
ATOM 4603 C CA . GLY B 1 104 ? -0.217 12.43 14.367 1 96.62 104 GLY B CA 1
ATOM 4604 C C . GLY B 1 104 ? -1.331 11.438 14.094 1 96.62 104 GLY B C 1
ATOM 4605 O O . GLY B 1 104 ? -2.07 11.062 15 1 96.62 104 GLY B O 1
ATOM 4606 N N . HIS B 1 105 ? -1.473 10.969 12.859 1 96.69 105 HIS B N 1
ATOM 4607 C CA . HIS B 1 105 ? -2.492 9.961 12.57 1 96.69 105 HIS B CA 1
ATOM 4608 C C . HIS B 1 105 ? -2.17 8.641 13.258 1 96.69 105 HIS B C 1
ATOM 4610 O O . HIS B 1 105 ? -1.01 8.227 13.305 1 96.69 105 HIS B O 1
ATOM 4616 N N . GLY B 1 106 ? -3.203 8.055 13.852 1 95.69 106 GLY B N 1
ATOM 4617 C CA . GLY B 1 106 ? -3.055 6.742 14.453 1 95.69 106 GLY B CA 1
ATOM 4618 C C . GLY B 1 106 ? -3.42 5.609 13.508 1 95.69 106 GLY B C 1
ATOM 4619 O O . GLY B 1 106 ? -3.613 5.832 12.312 1 95.69 106 GLY B O 1
ATOM 4620 N N . PRO B 1 107 ? -3.457 4.387 14.055 1 96 107 PRO B N 1
ATOM 4621 C CA . PRO B 1 107 ? -3.781 3.217 13.234 1 96 107 PRO B CA 1
ATOM 4622 C C . PRO B 1 107 ? -5.125 3.35 12.523 1 96 107 PRO B C 1
ATOM 4624 O O . PRO B 1 107 ? -6.098 3.83 13.109 1 96 107 PRO B O 1
ATOM 4627 N N . LEU B 1 108 ? -5.156 2.947 11.273 1 93.69 108 LEU B N 1
ATOM 4628 C CA . LEU B 1 108 ? -6.367 2.859 10.469 1 93.69 108 LEU B CA 1
ATOM 4629 C C . LEU B 1 108 ? -7.004 4.234 10.289 1 93.69 108 LEU B C 1
ATOM 4631 O O . LEU B 1 108 ? -8.227 4.344 10.141 1 93.69 108 LEU B O 1
ATOM 4635 N N . SER B 1 109 ? -6.184 5.234 10.406 1 87.31 109 SER B N 1
ATOM 4636 C CA . SER B 1 109 ? -6.48 6.613 10.039 1 87.31 109 SER B CA 1
ATOM 4637 C C . SER B 1 109 ? -7.617 7.18 10.883 1 87.31 109 SER B C 1
ATOM 4639 O O . SER B 1 109 ? -7.523 7.227 12.109 1 87.31 109 SER B O 1
ATOM 4641 N N . HIS B 1 110 ? -8.734 7.504 10.281 1 86.25 110 HIS B N 1
ATOM 4642 C CA . HIS B 1 110 ? -9.781 8.266 10.945 1 86.25 110 HIS B CA 1
ATOM 4643 C C . HIS B 1 110 ? -10.578 7.387 11.906 1 86.25 110 HIS B C 1
ATOM 4645 O O . HIS B 1 110 ? -11.211 7.891 12.836 1 86.25 110 HIS B O 1
ATOM 4651 N N . LEU B 1 111 ? -10.461 6.125 11.75 1 91.12 111 LEU B N 1
ATOM 4652 C CA . LEU B 1 111 ? -11.094 5.227 12.711 1 91.12 111 LEU B CA 1
ATOM 4653 C C . LEU B 1 111 ? -10.531 5.445 14.109 1 91.12 111 LEU B C 1
ATOM 4655 O O . LEU B 1 111 ? -11.266 5.391 15.102 1 91.12 111 LEU B O 1
ATOM 4659 N N . PHE B 1 112 ? -9.25 5.73 14.219 1 93.19 112 PHE B N 1
ATOM 4660 C CA . PHE B 1 112 ? -8.562 5.871 15.492 1 93.19 112 PHE B CA 1
ATOM 4661 C C . PHE B 1 112 ? -9.023 7.129 16.219 1 93.19 112 PHE B C 1
ATOM 4663 O O . PHE B 1 112 ? -9.461 7.066 17.375 1 93.19 112 PHE B O 1
ATOM 4670 N N . ASP B 1 113 ? -9.016 8.312 15.562 1 89.94 113 ASP B N 1
ATOM 4671 C CA . ASP B 1 113 ? -9.266 9.586 16.219 1 89.94 113 ASP B CA 1
ATOM 4672 C C . ASP B 1 113 ? -10.758 9.883 16.297 1 89.94 113 ASP B C 1
ATOM 4674 O O . ASP B 1 113 ? -11.227 10.508 17.266 1 89.94 113 ASP B O 1
ATOM 4678 N N . GLN B 1 114 ? -11.547 9.367 15.344 1 88.44 114 GLN B N 1
ATOM 4679 C CA . GLN B 1 114 ? -12.938 9.797 15.273 1 88.44 114 GLN B CA 1
ATOM 4680 C C . GLN B 1 114 ? -13.859 8.781 15.938 1 88.44 114 GLN B C 1
ATOM 4682 O O . GLN B 1 114 ? -14.992 9.109 16.312 1 88.44 114 GLN B O 1
ATOM 4687 N N . LYS B 1 115 ? -13.383 7.559 16.078 1 91.38 115 LYS B N 1
ATOM 4688 C CA . LYS B 1 115 ? -14.289 6.543 16.609 1 91.38 115 LYS B CA 1
ATOM 4689 C C . LYS B 1 115 ? -13.68 5.84 17.812 1 91.38 115 LYS B C 1
ATOM 4691 O O . LYS B 1 115 ? -14.289 5.793 18.891 1 91.38 115 LYS B O 1
ATOM 4696 N N . PHE B 1 116 ? -12.484 5.391 17.781 1 95.25 116 PHE B N 1
ATOM 4697 C CA . PHE B 1 116 ? -11.883 4.594 18.844 1 95.25 116 PHE B CA 1
ATOM 4698 C C . PHE B 1 116 ? -11.633 5.441 20.078 1 95.25 116 PHE B C 1
ATOM 4700 O O . PHE B 1 116 ? -12.109 5.109 21.172 1 95.25 116 PHE B O 1
ATOM 4707 N N . ILE B 1 117 ? -10.906 6.559 19.875 1 93.38 117 ILE B N 1
ATOM 4708 C CA . ILE B 1 117 ? -10.523 7.371 21.031 1 93.38 117 ILE B CA 1
ATOM 4709 C C . ILE B 1 117 ? -11.766 7.906 21.734 1 93.38 117 ILE B C 1
ATOM 4711 O O . ILE B 1 117 ? -11.906 7.785 22.953 1 93.38 117 ILE B O 1
ATOM 4715 N N . PRO B 1 118 ? -12.734 8.438 20.922 1 90.94 118 PRO B N 1
ATOM 4716 C CA . PRO B 1 118 ? -13.945 8.914 21.594 1 90.94 118 PRO B CA 1
ATOM 4717 C C . PRO B 1 118 ? -14.695 7.801 22.328 1 90.94 118 PRO B C 1
ATOM 4719 O O . PRO B 1 118 ? -15.461 8.07 23.25 1 90.94 118 PRO B O 1
ATOM 4722 N N . GLY B 1 119 ? -14.492 6.578 21.906 1 88.62 119 GLY B N 1
ATOM 4723 C CA . GLY B 1 119 ? -15.148 5.441 22.531 1 88.62 119 GLY B CA 1
ATOM 4724 C C . GLY B 1 119 ? -14.438 4.953 23.781 1 88.62 119 GLY B C 1
ATOM 4725 O O . GLY B 1 119 ? -14.914 4.043 24.453 1 88.62 119 GLY B O 1
ATOM 4726 N N . THR B 1 120 ? -13.312 5.598 24.047 1 91.62 120 THR B N 1
ATOM 4727 C CA . THR B 1 120 ? -12.531 5.227 25.219 1 91.62 120 THR B CA 1
ATOM 4728 C C . THR B 1 120 ? -12.562 6.332 26.266 1 91.62 120 THR B C 1
ATOM 4730 O O . THR B 1 120 ? -13.258 7.336 26.094 1 91.62 120 THR B O 1
ATOM 4733 N N . GLU B 1 121 ? -11.875 6.152 27.297 1 80.81 121 GLU B N 1
ATOM 4734 C CA . GLU B 1 121 ? -11.852 7.125 28.375 1 80.81 121 GLU B CA 1
ATOM 4735 C C . GLU B 1 121 ? -10.672 8.078 28.234 1 80.81 121 GLU B C 1
ATOM 4737 O O . GLU B 1 121 ? -10.453 8.938 29.094 1 80.81 121 GLU B O 1
ATOM 4742 N N . ALA B 1 122 ? -9.953 7.922 27.281 1 79.12 122 ALA B N 1
ATOM 4743 C CA . ALA B 1 122 ? -8.711 8.672 27.172 1 79.12 122 ALA B CA 1
ATOM 4744 C C . ALA B 1 122 ? -8.984 10.164 26.984 1 79.12 122 ALA B C 1
ATOM 4746 O O . ALA B 1 122 ? -8.516 10.992 27.766 1 79.12 122 ALA B O 1
ATOM 4747 N N . LYS B 1 123 ? -9.547 10.594 25.859 1 73.44 123 LYS B N 1
ATOM 4748 C CA . LYS B 1 123 ? -9.859 11.984 25.547 1 73.44 123 LYS B CA 1
ATOM 4749 C C . LYS B 1 123 ? -10.945 12.07 24.484 1 73.44 123 LYS B C 1
ATOM 4751 O O . LYS B 1 123 ? -10.734 11.664 23.328 1 73.44 123 LYS B O 1
ATOM 4756 N N . LYS B 1 124 ? -11.953 12.656 24.766 1 72 124 LYS B N 1
ATOM 4757 C CA . LYS B 1 124 ? -13.109 12.672 23.875 1 72 124 LYS B CA 1
ATOM 4758 C C . LYS B 1 124 ? -12.844 13.562 22.656 1 72 124 LYS B C 1
ATOM 4760 O O . LYS B 1 124 ? -13.25 13.242 21.547 1 72 124 LYS B O 1
ATOM 4765 N N . HIS B 1 125 ? -12.016 14.625 22.781 1 79.06 125 HIS B N 1
ATOM 4766 C CA . HIS B 1 125 ? -11.883 15.547 21.672 1 79.06 125 HIS B CA 1
ATOM 4767 C C . HIS B 1 125 ? -10.445 15.586 21.156 1 79.06 125 HIS B C 1
ATOM 4769 O O . HIS B 1 125 ? -9.984 16.625 20.672 1 79.06 125 HIS B O 1
ATOM 4775 N N . TRP B 1 126 ? -9.977 14.484 21.094 1 86.38 126 TRP B N 1
ATOM 4776 C CA . TRP B 1 126 ? -8.617 14.359 20.594 1 86.38 126 TRP B CA 1
ATOM 4777 C C . TRP B 1 126 ? -8.594 14.352 19.062 1 86.38 126 TRP B C 1
ATOM 4779 O O . TRP B 1 126 ? -9.398 13.672 18.422 1 86.38 126 TRP B O 1
ATOM 4789 N N . LYS B 1 127 ? -7.758 15.227 18.438 1 86 127 LYS B N 1
ATOM 4790 C CA . LYS B 1 127 ? -7.613 15.289 16.984 1 86 127 LYS B CA 1
ATOM 4791 C C . LYS B 1 127 ? -6.191 14.945 16.562 1 86 127 LYS B C 1
ATOM 4793 O O . LYS B 1 127 ? -5.234 15.211 17.297 1 86 127 LYS B O 1
ATOM 4798 N N . HIS B 1 128 ? -6.051 14.445 15.359 1 86.69 128 HIS B N 1
ATOM 4799 C CA . HIS B 1 128 ? -4.738 14.047 14.859 1 86.69 128 HIS B CA 1
ATOM 4800 C C . HIS B 1 128 ? -3.844 15.258 14.625 1 86.69 128 HIS B C 1
ATOM 4802 O O . HIS B 1 128 ? -2.617 15.148 14.68 1 86.69 128 HIS B O 1
ATOM 4808 N N . GLU B 1 129 ? -4.422 16.469 14.391 1 88 129 GLU B N 1
ATOM 4809 C CA . GLU B 1 129 ? -3.607 17.672 14.211 1 88 129 GLU B CA 1
ATOM 4810 C C . GLU B 1 129 ? -2.826 18 15.484 1 88 129 GLU B C 1
ATOM 4812 O O . GLU B 1 129 ? -1.657 18.375 15.414 1 88 129 GLU B O 1
ATOM 4817 N N . GLU B 1 130 ? -3.506 17.812 16.594 1 90.25 130 GLU B N 1
ATOM 4818 C CA . GLU B 1 130 ? -2.83 18 17.875 1 90.25 130 GLU B CA 1
ATOM 4819 C C . GLU B 1 130 ? -1.712 16.984 18.062 1 90.25 130 GLU B C 1
ATOM 4821 O O . GLU B 1 130 ? -0.622 17.312 18.531 1 90.25 130 GLU B O 1
ATOM 4826 N N . ALA B 1 131 ? -2.008 15.805 17.703 1 93.62 131 ALA B N 1
ATOM 4827 C CA . ALA B 1 131 ? -1.012 14.742 17.797 1 93.62 131 ALA B CA 1
ATOM 4828 C C . ALA B 1 131 ? 0.154 15 16.844 1 93.62 131 ALA B C 1
ATOM 4830 O O . ALA B 1 131 ? 1.3 14.664 17.156 1 93.62 131 ALA B O 1
ATOM 4831 N N . SER B 1 132 ? -0.14 15.562 15.664 1 96.94 132 SER B N 1
ATOM 4832 C CA . SER B 1 132 ? 0.919 15.867 14.703 1 96.94 132 SER B CA 1
ATOM 4833 C C . SER B 1 132 ? 1.897 16.891 15.266 1 96.94 132 SER B C 1
ATOM 4835 O O . SER B 1 132 ? 3.111 16.75 15.117 1 96.94 132 SER B O 1
ATOM 4837 N N . LYS B 1 133 ? 1.367 17.938 15.922 1 97 133 LYS B N 1
ATOM 4838 C CA . LYS B 1 133 ? 2.221 18.938 16.547 1 97 133 LYS B CA 1
ATOM 4839 C C . LYS B 1 133 ? 3.064 18.328 17.656 1 97 133 LYS B C 1
ATOM 4841 O O . LYS B 1 133 ? 4.27 18.562 17.734 1 97 133 LYS B O 1
ATOM 4846 N N . ALA B 1 134 ? 2.393 17.5 18.453 1 97.06 134 ALA B N 1
ATOM 4847 C CA . ALA B 1 134 ? 3.09 16.844 19.562 1 97.06 134 ALA B CA 1
ATOM 4848 C C . ALA B 1 134 ? 4.18 15.906 19.047 1 97.06 134 ALA B C 1
ATOM 4850 O O . ALA B 1 134 ? 5.27 15.836 19.609 1 97.06 134 ALA B O 1
ATOM 4851 N N . MET B 1 135 ? 3.895 15.18 18.031 1 98.12 135 MET B N 1
ATOM 4852 C CA . MET B 1 135 ? 4.855 14.25 17.438 1 98.12 135 MET B CA 1
ATOM 4853 C C . MET B 1 135 ? 6.031 15 16.828 1 98.12 135 MET B C 1
ATOM 4855 O O . MET B 1 135 ? 7.172 14.523 16.891 1 98.12 135 MET B O 1
ATOM 4859 N N . LEU B 1 136 ? 5.738 16.172 16.188 1 98.44 136 LEU B N 1
ATOM 4860 C CA . LEU B 1 136 ? 6.82 16.984 15.656 1 98.44 136 LEU B CA 1
ATOM 4861 C C . LEU B 1 136 ? 7.77 1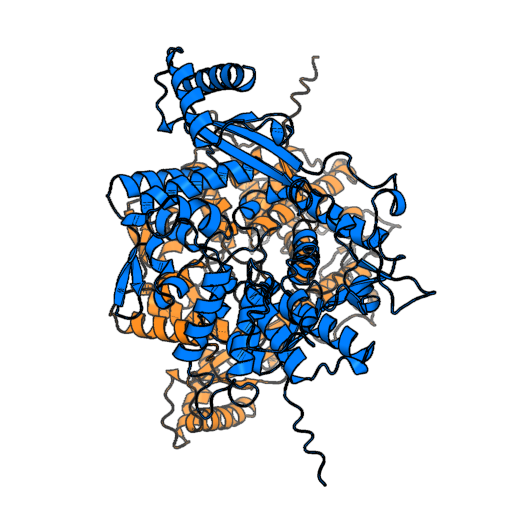7.422 16.766 1 98.44 136 LEU B C 1
ATOM 4863 O O . LEU B 1 136 ? 8.992 17.328 16.625 1 98.44 136 LEU B O 1
ATOM 4867 N N . ASP B 1 137 ? 7.188 17.891 17.844 1 98.12 137 ASP B N 1
ATOM 4868 C CA . ASP B 1 137 ? 8.008 18.281 18.984 1 98.12 137 ASP B CA 1
ATOM 4869 C C . ASP B 1 137 ? 8.828 17.094 19.5 1 98.12 137 ASP B C 1
ATOM 4871 O O . ASP B 1 137 ? 10.023 17.234 19.781 1 98.12 137 ASP B O 1
ATOM 4875 N N . HIS B 1 138 ? 8.188 16 19.578 1 98.06 138 HIS B N 1
ATOM 4876 C CA . HIS B 1 138 ? 8.828 14.789 20.078 1 98.06 138 HIS B CA 1
ATOM 4877 C C . HIS B 1 138 ? 10.016 14.391 19.219 1 98.06 138 HIS B C 1
ATOM 4879 O O . HIS B 1 138 ? 11.109 14.141 19.719 1 98.06 138 HIS B O 1
ATOM 4885 N N . LEU B 1 139 ? 9.797 14.344 17.906 1 98 139 LEU B N 1
ATOM 4886 C CA . LEU B 1 139 ? 10.875 13.875 17.047 1 98 139 LEU B CA 1
ATOM 4887 C C . LEU B 1 139 ? 12.023 14.875 17.031 1 98 139 LEU B C 1
ATOM 4889 O O . LEU B 1 139 ? 13.195 14.477 16.938 1 98 139 LEU B O 1
ATOM 4893 N N . ILE B 1 140 ? 11.75 16.203 17.094 1 98.25 140 ILE B N 1
ATOM 4894 C CA . ILE B 1 140 ? 12.797 17.219 17.141 1 98.25 140 ILE B CA 1
ATOM 4895 C C . ILE B 1 140 ? 13.648 17.031 18.406 1 98.25 140 ILE B C 1
ATOM 4897 O O . ILE B 1 140 ? 14.883 17.047 18.328 1 98.25 140 ILE B O 1
ATOM 4901 N N . ASP B 1 141 ? 12.945 16.781 19.484 1 97.69 141 ASP B N 1
ATOM 4902 C CA . ASP B 1 141 ? 13.633 16.625 20.766 1 97.69 141 ASP B CA 1
ATOM 4903 C C . ASP B 1 141 ? 14.398 15.297 20.812 1 97.69 141 ASP B C 1
ATOM 4905 O O . ASP B 1 141 ? 15.57 15.273 21.172 1 97.69 141 ASP B O 1
ATOM 4909 N N . GLU B 1 142 ? 13.695 14.211 20.469 1 96.88 142 GLU B N 1
ATOM 4910 C CA . GLU B 1 142 ? 14.25 12.867 20.562 1 96.88 142 GLU B CA 1
ATOM 4911 C C . GLU B 1 142 ? 15.516 12.734 19.703 1 96.88 142 GLU B C 1
ATOM 4913 O O . GLU B 1 142 ? 16.453 12.039 20.094 1 96.88 142 GLU B O 1
ATOM 4918 N N . HIS B 1 143 ? 15.57 13.438 18.625 1 97.19 143 HIS B N 1
ATOM 4919 C CA . HIS B 1 143 ? 16.703 13.289 17.703 1 97.19 143 HIS B CA 1
ATOM 4920 C C . HIS B 1 143 ? 17.562 14.539 17.688 1 97.19 143 HIS B C 1
ATOM 4922 O O . HIS B 1 143 ? 18.406 14.703 16.797 1 97.19 143 HIS B O 1
ATOM 4928 N N . SER B 1 144 ? 17.344 15.484 18.578 1 97.31 144 SER B N 1
ATOM 4929 C CA . SER B 1 144 ? 18.141 16.688 18.797 1 97.31 144 SER B CA 1
ATOM 4930 C C . SER B 1 144 ? 18.328 17.469 17.5 1 97.31 144 SER B C 1
ATOM 4932 O O . SER B 1 144 ? 19.453 17.859 17.156 1 97.31 144 SER B O 1
ATOM 4934 N N . LEU B 1 145 ? 17.219 17.641 16.812 1 97.75 145 LEU B N 1
ATOM 4935 C CA . LEU B 1 145 ? 17.312 18.203 15.461 1 97.75 145 LEU B CA 1
ATOM 4936 C C . LEU B 1 145 ? 17.562 19.719 15.523 1 97.75 145 LEU B C 1
ATOM 4938 O O . LEU B 1 145 ? 18.125 20.297 14.602 1 97.75 145 LEU B O 1
ATOM 4942 N N .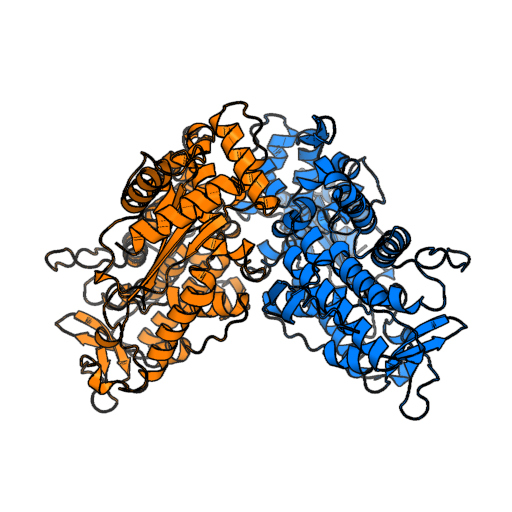 MET B 1 146 ? 17.156 20.391 16.578 1 97.75 146 MET B N 1
ATOM 4943 C CA . MET B 1 146 ? 17.281 21.844 16.688 1 97.75 146 MET B CA 1
ATOM 4944 C C . MET B 1 146 ? 18.422 22.219 17.641 1 97.75 146 MET B C 1
ATOM 4946 O O . MET B 1 146 ? 18.703 23.391 17.844 1 97.75 146 MET B O 1
ATOM 4950 N N . ALA B 1 147 ? 19.062 21.188 18.234 1 96.56 147 ALA B N 1
ATOM 4951 C CA . ALA B 1 147 ? 20.219 21.438 19.078 1 96.56 147 ALA B CA 1
ATOM 4952 C C . ALA B 1 147 ? 21.375 22.016 18.281 1 96.56 147 ALA B C 1
ATOM 4954 O O . ALA B 1 147 ? 21.328 22.062 17.047 1 96.56 147 ALA B O 1
ATOM 4955 N N . LYS B 1 148 ? 22.438 22.5 19.062 1 94.19 148 LYS B N 1
ATOM 4956 C CA . LYS B 1 148 ? 23.625 23 18.375 1 94.19 148 LYS B CA 1
ATOM 4957 C C . LYS B 1 148 ? 24.219 21.922 17.484 1 94.19 148 LYS B C 1
ATOM 4959 O O . LYS B 1 148 ? 24.547 20.828 17.938 1 94.19 148 LYS B O 1
ATOM 4964 N N . GLY B 1 149 ? 24.266 22.219 16.25 1 92.38 149 GLY B N 1
ATOM 4965 C CA . GLY B 1 149 ? 24.797 21.25 15.297 1 92.38 149 GLY B CA 1
ATOM 4966 C C . GLY B 1 149 ? 23.734 20.312 14.75 1 92.38 149 GLY B C 1
ATOM 4967 O O . GLY B 1 149 ? 24.031 19.438 13.938 1 92.38 149 GLY B O 1
ATOM 4968 N N . GLY B 1 150 ? 22.484 20.5 15.203 1 94.44 150 GLY B N 1
ATOM 4969 C CA . GLY B 1 150 ? 21.391 19.672 14.719 1 94.44 150 GLY B CA 1
ATOM 4970 C C . GLY B 1 150 ? 21.047 19.922 13.258 1 94.44 150 GLY B C 1
ATOM 4971 O O . GLY B 1 150 ? 21.344 20.984 12.727 1 94.44 150 GLY B O 1
ATOM 4972 N N . LYS B 1 151 ? 20.453 18.969 12.625 1 95 151 LYS B N 1
ATOM 4973 C CA . LYS B 1 151 ? 20.234 18.969 11.18 1 95 151 LYS B CA 1
ATOM 4974 C C . LYS B 1 151 ? 19.266 20.062 10.773 1 95 151 LYS B C 1
ATOM 4976 O O . LYS B 1 151 ? 19.266 20.516 9.625 1 95 151 LYS B O 1
ATOM 4981 N N . LEU B 1 152 ? 18.406 20.484 11.742 1 97.44 152 LEU B N 1
ATOM 4982 C CA . LEU B 1 152 ? 17.406 21.516 11.414 1 97.44 152 LEU B CA 1
ATOM 4983 C C . LEU B 1 152 ? 17.891 22.891 11.852 1 97.44 152 LEU B C 1
ATOM 4985 O O . LEU B 1 152 ? 17.422 23.906 11.32 1 97.44 152 LEU B O 1
ATOM 4989 N N . SER B 1 153 ? 18.844 22.953 12.797 1 95.88 153 SER B N 1
ATOM 4990 C CA . SER B 1 153 ? 19.25 24.203 13.414 1 95.88 153 SER B CA 1
ATOM 4991 C C . SER B 1 153 ? 19.953 25.109 12.414 1 95.88 153 SER B C 1
ATOM 4993 O O . SER B 1 153 ? 20.016 26.328 12.617 1 95.88 153 SER B O 1
ATOM 4995 N N . GLN B 1 154 ? 20.453 24.516 11.367 1 92.94 154 GLN B N 1
ATOM 4996 C CA . GLN B 1 154 ? 21.156 25.297 10.352 1 92.94 154 GLN B CA 1
ATOM 4997 C C . GLN B 1 154 ? 20.172 26.047 9.461 1 92.94 154 GLN B C 1
ATOM 4999 O O . GLN B 1 154 ? 20.547 27.031 8.828 1 92.94 154 GLN B O 1
ATOM 5004 N N . TYR B 1 155 ? 18.953 25.609 9.508 1 95.81 155 TYR B N 1
ATOM 5005 C CA . TYR B 1 155 ? 18 26.141 8.539 1 95.81 155 TYR B CA 1
ATOM 5006 C C . TYR B 1 155 ? 16.859 26.875 9.234 1 95.81 155 TYR B C 1
ATOM 5008 O O . TYR B 1 155 ? 16.234 27.766 8.656 1 95.81 155 TYR B O 1
ATOM 5016 N N . LEU B 1 156 ? 16.578 26.5 10.445 1 97.75 156 LEU B N 1
ATOM 5017 C CA . LEU B 1 156 ? 15.359 26.953 11.117 1 97.75 156 LEU B CA 1
ATOM 5018 C C . LEU B 1 156 ? 15.664 27.484 12.516 1 97.75 156 LEU B C 1
ATOM 5020 O O . LEU B 1 156 ? 16.641 27.062 13.133 1 97.75 156 LEU B O 1
ATOM 5024 N N . ASP B 1 157 ? 14.867 28.375 13.008 1 97.19 157 ASP B N 1
ATOM 5025 C CA . ASP B 1 157 ? 14.891 28.797 14.406 1 97.19 157 ASP B CA 1
ATOM 5026 C C . ASP B 1 157 ? 13.57 28.469 15.102 1 97.19 157 ASP B C 1
ATOM 5028 O O . ASP B 1 157 ? 12.703 27.828 14.523 1 97.19 157 ASP B O 1
ATOM 5032 N N . GLU B 1 158 ? 13.43 28.844 16.297 1 96.62 158 GLU B N 1
ATOM 5033 C CA . GLU B 1 158 ? 12.273 28.469 17.109 1 96.62 158 GLU B CA 1
ATOM 5034 C C . GLU B 1 158 ? 10.992 29.078 16.562 1 96.62 158 GLU B C 1
ATOM 5036 O O . GLU B 1 158 ? 9.922 28.469 16.641 1 96.62 158 GLU B O 1
ATOM 5041 N N . ALA B 1 159 ? 11.078 30.266 16.094 1 96.94 159 ALA B N 1
ATOM 5042 C CA . ALA B 1 159 ? 9.914 30.922 15.516 1 96.94 159 ALA B CA 1
ATOM 5043 C C . ALA B 1 159 ? 9.422 30.156 14.281 1 96.94 159 ALA B C 1
ATOM 5045 O O . ALA B 1 159 ? 8.219 30.109 14.023 1 96.94 159 ALA B O 1
ATOM 5046 N N . ASP B 1 160 ? 10.391 29.594 13.555 1 98.12 160 ASP B N 1
ATOM 5047 C CA . ASP B 1 160 ? 10.039 28.797 12.383 1 98.12 160 ASP B CA 1
ATOM 5048 C C . ASP B 1 160 ? 9.289 27.531 12.781 1 98.12 160 ASP B C 1
ATOM 5050 O O . ASP B 1 160 ? 8.312 27.141 12.133 1 98.12 160 ASP B O 1
ATOM 5054 N N . ILE B 1 161 ? 9.766 26.875 13.836 1 98.25 161 ILE B N 1
ATOM 5055 C CA . ILE B 1 161 ? 9.102 25.672 14.312 1 98.25 161 ILE B CA 1
ATOM 5056 C C . ILE B 1 161 ? 7.676 26 14.742 1 98.25 161 ILE B C 1
ATOM 5058 O O . ILE B 1 161 ? 6.742 25.234 14.445 1 98.25 161 ILE B O 1
ATOM 5062 N N . THR B 1 162 ? 7.531 27.109 15.406 1 97.75 162 THR B N 1
ATOM 5063 C CA . THR B 1 162 ? 6.199 27.562 15.805 1 97.75 162 THR B CA 1
ATOM 5064 C C . THR B 1 162 ? 5.32 27.781 14.578 1 97.75 162 THR B C 1
ATOM 5066 O O . THR B 1 162 ? 4.16 27.375 14.555 1 97.75 162 THR B O 1
ATOM 5069 N N . PHE B 1 163 ? 5.895 28.484 13.617 1 97.94 163 PHE B N 1
ATOM 5070 C CA . PHE B 1 163 ? 5.191 28.781 12.375 1 97.94 163 PHE B CA 1
ATOM 5071 C C . PHE B 1 163 ? 4.742 27.484 11.695 1 97.94 163 PHE B C 1
ATOM 5073 O O . PHE B 1 163 ? 3.604 27.391 11.227 1 97.94 163 PHE B O 1
ATOM 5080 N N . ILE B 1 164 ? 5.594 26.422 11.648 1 98.56 164 ILE B N 1
ATOM 5081 C CA . ILE B 1 164 ? 5.293 25.125 11.047 1 98.56 164 ILE B CA 1
ATOM 5082 C C . ILE B 1 164 ? 4.113 24.484 11.773 1 98.56 164 ILE B C 1
ATOM 5084 O O . ILE B 1 164 ? 3.141 24.062 11.141 1 98.56 164 ILE B O 1
ATOM 5088 N N . LYS B 1 165 ? 4.141 24.453 13.07 1 97.88 165 LYS B N 1
ATOM 5089 C CA . LYS B 1 165 ? 3.092 23.828 13.867 1 97.88 165 LYS B CA 1
ATOM 5090 C C . LYS B 1 165 ? 1.763 24.562 13.703 1 97.88 165 LYS B C 1
ATOM 5092 O O . LYS B 1 165 ? 0.706 23.922 13.625 1 97.88 165 LYS B O 1
ATOM 5097 N N . GLU B 1 166 ? 1.826 25.875 13.625 1 97.12 166 GLU B N 1
ATOM 5098 C CA . GLU B 1 166 ? 0.619 26.672 13.469 1 97.12 166 GLU B CA 1
ATOM 5099 C C . GLU B 1 166 ? -0.059 26.391 12.133 1 97.12 166 GLU B C 1
ATOM 5101 O O . GLU B 1 166 ? -1.288 26.406 12.039 1 97.12 166 GLU B O 1
ATOM 5106 N N . GLN B 1 167 ? 0.723 26.125 11.141 1 97.38 167 GLN B N 1
ATOM 5107 C CA . GLN B 1 167 ? 0.178 25.844 9.812 1 97.38 167 GLN B CA 1
ATOM 5108 C C . GLN B 1 167 ? -0.534 24.5 9.781 1 97.38 167 GLN B C 1
ATOM 5110 O O . GLN B 1 167 ? -1.461 24.297 8.992 1 97.38 167 GLN B O 1
ATOM 5115 N N . ILE B 1 168 ? -0.086 23.5 10.602 1 95.75 168 ILE B N 1
ATOM 5116 C CA . ILE B 1 168 ? -0.696 22.188 10.664 1 95.75 168 ILE B CA 1
ATOM 5117 C C . ILE B 1 168 ? -2.123 22.297 11.195 1 95.75 168 ILE B C 1
ATOM 5119 O O . ILE B 1 168 ? -3.039 21.656 10.68 1 95.75 168 ILE B O 1
ATOM 5123 N N . ASP B 1 169 ? -2.326 23.094 12.094 1 88.19 169 ASP B N 1
ATOM 5124 C CA . ASP B 1 169 ? -3.637 23.344 12.695 1 88.19 169 ASP B CA 1
ATOM 5125 C C . ASP B 1 169 ? -4.492 24.234 11.797 1 88.19 169 ASP B C 1
ATOM 5127 O O . ASP B 1 169 ? -5.691 24 11.648 1 88.19 169 ASP B O 1
ATOM 5131 N N . GLY B 1 170 ? -3.887 25.297 11.242 1 84.5 170 GLY B N 1
ATOM 5132 C CA . GLY B 1 170 ? -4.535 26.203 10.32 1 84.5 170 GLY B CA 1
ATOM 5133 C C . GLY B 1 170 ? -5.324 27.297 11.023 1 84.5 170 GLY B C 1
ATOM 5134 O O . GLY B 1 170 ? -5.793 28.234 10.383 1 84.5 170 GLY B O 1
ATOM 5135 N N . SER B 1 171 ? -5.457 27.234 12.32 1 84.81 171 SER B N 1
ATOM 5136 C CA . SER B 1 171 ? -6.199 28.266 13.039 1 84.81 171 SER B CA 1
ATOM 5137 C C . SER B 1 171 ? -5.34 29.5 13.281 1 84.81 171 SER B C 1
ATOM 5139 O O . SER B 1 171 ? -4.234 29.406 13.812 1 84.81 171 SER B O 1
ATOM 5141 N N . ARG B 1 172 ? -5.809 30.656 12.891 1 89.38 172 ARG B N 1
ATOM 5142 C CA . ARG B 1 172 ? -5.02 31.891 12.977 1 89.38 172 ARG B CA 1
ATOM 5143 C C . ARG B 1 172 ? -5.668 32.875 13.922 1 89.38 172 ARG B C 1
ATOM 5145 O O . ARG B 1 172 ? -5.012 33.812 14.398 1 89.38 172 ARG B O 1
ATOM 5152 N N . PHE B 1 173 ? -6.91 32.625 14.086 1 86.12 173 PHE B N 1
ATOM 5153 C CA . PHE B 1 173 ? -7.652 33.625 14.852 1 86.12 173 PHE B CA 1
ATOM 5154 C C . PHE B 1 173 ? -8.391 32.969 16.016 1 86.12 173 PHE B C 1
ATOM 5156 O O . PHE B 1 173 ? -8.812 31.812 15.922 1 86.12 173 PHE B O 1
ATOM 5163 N N . SER B 1 174 ? -8.445 33.75 17.094 1 85.62 174 SER B N 1
ATOM 5164 C CA . SER B 1 174 ? -9.289 33.344 18.219 1 85.62 174 SER B CA 1
ATOM 5165 C C . SER B 1 174 ? -10.766 33.469 17.875 1 85.62 174 SER B C 1
ATOM 5167 O O . SER B 1 174 ? -11.125 34.031 16.828 1 85.62 174 SER B O 1
ATOM 5169 N N . SER B 1 175 ? -11.531 32.938 18.797 1 82.5 175 SER B N 1
ATOM 5170 C CA . SER B 1 175 ? -12.977 33.062 18.625 1 82.5 175 SER B CA 1
ATOM 5171 C C . SER B 1 175 ? -13.398 34.531 18.578 1 82.5 175 SER B C 1
ATOM 5173 O O . SER B 1 175 ? -14.414 34.875 17.953 1 82.5 175 SER B O 1
ATOM 5175 N N . SER B 1 176 ? -12.602 35.438 19.062 1 83.31 176 SER B N 1
ATOM 5176 C CA . SER B 1 176 ? -12.906 36.844 19.109 1 83.31 176 SER B CA 1
ATOM 5177 C C . SER B 1 176 ? -12.32 37.594 17.906 1 83.31 176 SER B C 1
ATOM 5179 O O . SER B 1 176 ? -12.461 38.812 17.766 1 83.31 176 SER B O 1
ATOM 5181 N N . GLY B 1 177 ? -11.602 36.844 17.078 1 82.12 177 GLY B N 1
ATOM 5182 C CA . GLY B 1 177 ? -11.086 37.438 15.859 1 82.12 177 GLY B CA 1
ATOM 5183 C C . GLY B 1 177 ? -9.688 38 16.016 1 82.12 177 GLY B C 1
ATOM 5184 O O . GLY B 1 177 ? -9.195 38.688 15.125 1 82.12 177 GLY B O 1
ATOM 5185 N N . GLU B 1 178 ? -9.094 37.719 17.047 1 88.75 178 GLU B N 1
ATOM 5186 C CA . GLU B 1 178 ? -7.738 38.188 17.281 1 88.75 178 GLU B CA 1
ATOM 5187 C C . GLU B 1 178 ? -6.695 37.25 16.703 1 88.75 178 GLU B C 1
ATOM 5189 O O . GLU B 1 178 ? -6.855 36.031 16.781 1 88.75 178 GLU B O 1
ATOM 5194 N N . TRP B 1 179 ? -5.66 37.875 16.141 1 91.5 179 TRP B N 1
ATOM 5195 C CA . TRP B 1 179 ? -4.555 37.094 15.617 1 91.5 179 TRP B CA 1
ATOM 5196 C C . TRP B 1 179 ? -3.85 36.312 16.734 1 91.5 179 TRP B C 1
ATOM 5198 O O . TRP B 1 179 ? -3.408 36.906 17.719 1 91.5 179 TRP B O 1
ATOM 5208 N N . THR B 1 180 ? -3.689 35 16.609 1 90.62 180 THR B N 1
ATOM 5209 C CA . THR B 1 180 ? -3.191 34.188 17.703 1 90.62 180 THR B CA 1
ATOM 5210 C C . THR B 1 180 ? -1.839 33.594 17.359 1 90.62 180 THR B C 1
ATOM 5212 O O . THR B 1 180 ? -1.188 32.969 18.203 1 90.62 180 THR B O 1
ATOM 5215 N N . CYS B 1 181 ? -1.395 33.75 16.156 1 92.94 181 CYS B N 1
ATOM 5216 C CA . CYS B 1 181 ? -0.182 33.094 15.703 1 92.94 181 CYS B CA 1
ATOM 5217 C C . CYS B 1 181 ? 1.058 33.906 16.062 1 92.94 181 CYS B C 1
ATOM 5219 O O . CYS B 1 181 ? 1.01 35.125 16.109 1 92.94 181 CYS B O 1
ATOM 5221 N N . SER B 1 182 ? 2.135 33.281 16.375 1 93.88 182 SER B N 1
ATOM 5222 C CA . SER B 1 182 ? 3.373 33.938 16.766 1 93.88 182 SER B CA 1
ATOM 5223 C C . SER B 1 182 ? 4.492 33.625 15.766 1 93.88 182 SER B C 1
ATOM 5225 O O . SER B 1 182 ? 5.523 34.312 15.766 1 93.88 182 SER B O 1
ATOM 5227 N N . GLY B 1 183 ? 4.312 32.688 14.93 1 94.62 183 GLY B N 1
ATOM 5228 C CA . GLY B 1 183 ? 5.355 32.344 13.984 1 94.62 183 GLY B CA 1
ATOM 5229 C C . GLY B 1 183 ? 5.605 33.406 12.938 1 94.62 183 GLY B C 1
ATOM 5230 O O . GLY B 1 183 ? 6.758 33.688 12.609 1 94.62 183 GLY B O 1
ATOM 5231 N N . ARG B 1 184 ? 4.547 33.875 12.422 1 95.69 184 ARG B N 1
ATOM 5232 C CA . ARG B 1 184 ? 4.57 35 11.484 1 95.69 184 ARG B CA 1
ATOM 5233 C C . ARG B 1 184 ? 3.436 35.969 11.773 1 95.69 184 ARG B C 1
ATOM 5235 O O . ARG B 1 184 ? 2.436 35.625 12.391 1 95.69 184 ARG B O 1
ATOM 5242 N N . GLY B 1 185 ? 3.641 37.188 11.273 1 93.31 185 GLY B N 1
ATOM 5243 C CA . GLY B 1 185 ? 2.625 38.219 11.477 1 93.31 185 GLY B CA 1
ATOM 5244 C C . GLY B 1 185 ? 1.454 38.094 10.523 1 93.31 185 GLY B C 1
ATOM 5245 O O . GLY B 1 185 ? 1.456 37.219 9.633 1 93.31 185 GLY B O 1
ATOM 5246 N N . LYS B 1 186 ? 0.473 38.938 10.758 1 92.5 186 LYS B N 1
ATOM 5247 C CA . LYS B 1 186 ? -0.773 38.906 9.992 1 92.5 186 LYS B CA 1
ATOM 5248 C C . LYS B 1 186 ? -0.515 39.156 8.508 1 92.5 186 LYS B C 1
ATOM 5250 O O . LYS B 1 186 ? -1.272 38.688 7.66 1 92.5 186 LYS B O 1
ATOM 5255 N N . GLU B 1 187 ? 0.551 39.875 8.195 1 92.94 187 GLU B N 1
ATOM 5256 C CA . GLU B 1 187 ? 0.888 40.188 6.805 1 92.94 187 GLU B CA 1
ATOM 5257 C C . GLU B 1 187 ? 1.205 38.906 6.016 1 92.94 187 GLU B C 1
ATOM 5259 O O . GLU B 1 187 ? 1.108 38.906 4.789 1 92.94 187 GLU B O 1
ATOM 5264 N N . LYS B 1 188 ? 1.512 37.844 6.746 1 95.19 188 LYS B N 1
ATOM 5265 C CA . LYS B 1 188 ? 1.81 36.562 6.098 1 95.19 188 LYS B CA 1
ATOM 5266 C C . LYS B 1 188 ? 0.715 35.531 6.371 1 95.19 188 LYS B C 1
ATOM 5268 O O . LYS B 1 188 ? 0.944 34.312 6.254 1 95.19 188 LYS B O 1
ATOM 5273 N N . GLY B 1 189 ? -0.477 36.031 6.734 1 94.5 189 GLY B N 1
ATOM 5274 C CA . GLY B 1 189 ? -1.591 35.156 7.105 1 94.5 189 GLY B CA 1
ATOM 5275 C C . GLY B 1 189 ? -2.006 34.219 6 1 94.5 189 GLY B C 1
ATOM 5276 O O . GLY B 1 189 ? -2.459 33.094 6.27 1 94.5 189 GLY B O 1
ATOM 5277 N N . PHE B 1 190 ? -1.783 34.594 4.707 1 95.75 190 PHE B N 1
ATOM 5278 C CA . PHE B 1 190 ? -2.191 33.781 3.561 1 95.75 190 PHE B CA 1
ATOM 5279 C C . PHE B 1 190 ? -1.382 32.5 3.486 1 95.75 190 PHE B C 1
ATOM 5281 O O . PHE B 1 190 ? -1.832 31.516 2.904 1 95.75 190 PHE B O 1
ATOM 5288 N N . LEU B 1 191 ? -0.196 32.438 4.078 1 97.69 191 LEU B N 1
ATOM 5289 C CA . LEU B 1 191 ? 0.633 31.234 4.051 1 97.69 191 LEU B CA 1
ATOM 5290 C C . LEU B 1 191 ? -0.009 30.109 4.859 1 97.69 191 LEU B C 1
ATOM 5292 O O . LEU B 1 191 ? 0.187 28.938 4.555 1 97.69 191 LEU B O 1
ATOM 5296 N N . TYR B 1 192 ? -0.819 30.484 5.859 1 96.69 192 TYR B N 1
ATOM 5297 C CA . TYR B 1 192 ? -1.501 29.516 6.711 1 96.69 192 TYR B CA 1
ATOM 5298 C C . TYR B 1 192 ? -2.627 28.828 5.957 1 96.69 192 TYR B C 1
ATOM 5300 O O . TYR B 1 192 ? -3.156 27.812 6.414 1 96.69 192 TYR B O 1
ATOM 5308 N N . GLU B 1 193 ? -2.955 29.297 4.805 1 96.12 193 GLU B N 1
ATOM 5309 C CA . GLU B 1 193 ? -4.062 28.75 4.031 1 96.12 193 GLU B CA 1
ATOM 5310 C C . GLU B 1 193 ? -3.578 27.672 3.053 1 96.12 193 GLU B C 1
ATOM 5312 O O . GLU B 1 193 ? -4.387 27 2.416 1 96.12 193 GLU B O 1
ATOM 5317 N N . ILE B 1 194 ? -2.303 27.469 2.986 1 98.19 194 ILE B N 1
ATOM 5318 C CA . ILE B 1 194 ? -1.748 26.625 1.935 1 98.19 194 ILE B CA 1
ATOM 5319 C C . ILE B 1 194 ? -1.911 25.156 2.314 1 98.19 194 ILE B C 1
ATOM 5321 O O . ILE B 1 194 ? -2.4 24.359 1.518 1 98.19 194 ILE B O 1
ATOM 5325 N N . VAL B 1 195 ? -1.568 24.812 3.562 1 98.19 195 VAL B N 1
ATOM 5326 C CA . VAL B 1 195 ? -1.579 23.422 3.979 1 98.19 195 VAL B CA 1
ATOM 5327 C C . VAL B 1 195 ? -2.945 23.062 4.559 1 98.19 195 VAL B C 1
ATOM 5329 O O . VAL B 1 195 ? -3.463 21.969 4.32 1 98.19 195 VAL B O 1
ATOM 5332 N N . SER B 1 196 ? -3.502 23.922 5.305 1 95.44 196 SER B N 1
ATOM 5333 C CA . SER B 1 196 ? -4.805 23.75 5.941 1 95.44 196 SER B CA 1
ATOM 5334 C C . SER B 1 196 ? -5.625 25.031 5.883 1 95.44 196 SER B C 1
ATOM 5336 O O . SER B 1 196 ? -5.523 25.875 6.773 1 95.44 196 SER B O 1
ATOM 5338 N N . ASN B 1 197 ? -6.469 25.125 4.934 1 93.75 197 ASN B N 1
ATOM 5339 C CA . ASN B 1 197 ? -7.289 26.312 4.754 1 93.75 197 ASN B CA 1
ATOM 5340 C C . ASN B 1 197 ? -8.633 26.188 5.465 1 93.75 197 ASN B C 1
ATOM 5342 O O . ASN B 1 197 ? -9.578 25.609 4.922 1 93.75 197 ASN B O 1
ATOM 5346 N N . LYS B 1 198 ? -8.75 26.797 6.562 1 87.5 198 LYS B N 1
ATOM 5347 C CA . LYS B 1 198 ? -9.961 26.688 7.371 1 87.5 198 LYS B CA 1
ATOM 5348 C C . LYS B 1 198 ? -11.078 27.562 6.801 1 87.5 198 LYS B C 1
ATOM 5350 O O . LYS B 1 198 ? -12.25 27.391 7.145 1 87.5 198 LYS B O 1
ATOM 5355 N N . ARG B 1 199 ? -10.703 28.438 5.922 1 84.81 199 ARG B N 1
ATOM 5356 C CA . ARG B 1 199 ? -11.672 29.359 5.359 1 84.81 199 ARG B CA 1
ATOM 5357 C C . ARG B 1 199 ? -12.562 28.688 4.328 1 84.81 199 ARG B C 1
ATOM 5359 O O . ARG B 1 199 ? -13.773 28.906 4.297 1 84.81 199 ARG B O 1
ATOM 5366 N N . ASN B 1 200 ? -11.992 27.891 3.436 1 85.88 200 ASN B N 1
ATOM 5367 C CA . ASN B 1 200 ? -12.773 27.344 2.332 1 85.88 200 ASN B CA 1
ATOM 5368 C C . ASN B 1 200 ? -12.391 25.891 2.041 1 85.88 200 ASN B C 1
ATOM 5370 O O . ASN B 1 200 ? -12.977 25.25 1.165 1 85.88 200 ASN B O 1
ATOM 5374 N N . ASN B 1 201 ? -11.414 25.344 2.732 1 88.5 201 ASN B N 1
ATOM 5375 C CA . ASN B 1 201 ? -11 23.938 2.662 1 88.5 201 ASN B CA 1
ATOM 5376 C C . ASN B 1 201 ? -10.32 23.625 1.333 1 88.5 201 ASN B C 1
ATOM 5378 O O . ASN B 1 201 ? -10.305 22.469 0.896 1 88.5 201 ASN B O 1
ATOM 5382 N N . VAL B 1 202 ? -9.852 24.656 0.631 1 93.38 202 VAL B N 1
ATOM 5383 C CA . VAL B 1 202 ? -9.07 24.453 -0.582 1 93.38 202 VAL B CA 1
ATOM 5384 C C . VAL B 1 202 ? -7.582 24.562 -0.26 1 93.38 202 VAL B C 1
ATOM 5386 O O . VAL B 1 202 ? -7.023 25.672 -0.242 1 93.38 202 VAL B O 1
ATOM 5389 N N . ASP B 1 203 ? -7.02 23.453 -0.083 1 96.19 203 ASP B N 1
ATOM 5390 C CA . ASP B 1 203 ? -5.625 23.453 0.343 1 96.19 203 ASP B CA 1
ATOM 5391 C C . ASP B 1 203 ? -4.867 22.281 -0.282 1 96.19 203 ASP B C 1
ATOM 5393 O O . ASP B 1 203 ? -5.465 21.422 -0.933 1 96.19 203 ASP B O 1
ATOM 5397 N N . VAL B 1 204 ? -3.566 22.234 -0.114 1 98.44 204 VAL B N 1
ATOM 5398 C CA . VAL B 1 204 ? -2.709 21.328 -0.872 1 98.44 204 VAL B CA 1
ATOM 5399 C C . VAL B 1 204 ? -2.844 19.906 -0.324 1 98.44 204 VAL B C 1
ATOM 5401 O O . VAL B 1 204 ? -2.537 18.938 -1.019 1 98.44 204 VAL B O 1
ATOM 5404 N N . ASP B 1 205 ? -3.205 19.766 0.967 1 97.62 205 ASP B N 1
ATOM 5405 C CA . ASP B 1 205 ? -3.539 18.438 1.468 1 97.62 205 ASP B CA 1
ATOM 5406 C C . ASP B 1 205 ? -4.555 17.75 0.562 1 97.62 205 ASP B C 1
ATOM 5408 O O . ASP B 1 205 ? -4.332 16.625 0.114 1 97.62 205 ASP B O 1
ATOM 5412 N N . LYS B 1 206 ? -5.57 18.438 0.255 1 96.94 20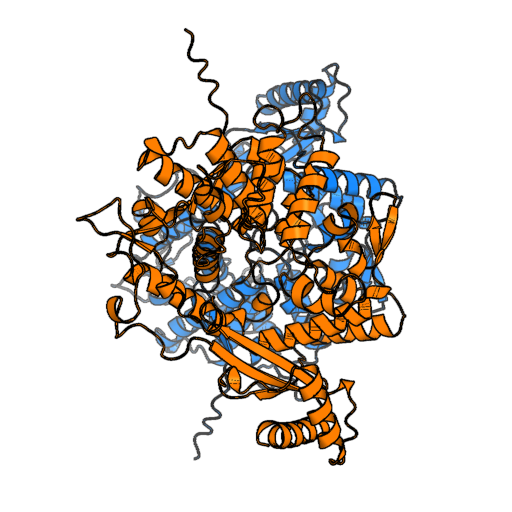6 LYS B N 1
ATOM 5413 C CA . LYS B 1 206 ? -6.637 17.906 -0.59 1 96.94 206 LYS B CA 1
ATOM 5414 C C . LYS B 1 206 ? -6.16 17.719 -2.027 1 96.94 206 LYS B C 1
ATOM 5416 O O . LYS B 1 206 ? -6.578 16.781 -2.711 1 96.94 206 LYS B O 1
ATOM 5421 N N . PHE B 1 207 ? -5.328 18.719 -2.49 1 98.31 207 PHE B N 1
ATOM 5422 C CA . PHE B 1 207 ? -4.793 18.562 -3.84 1 98.31 207 PHE B CA 1
ATOM 5423 C C . PHE B 1 207 ? -4.105 17.219 -4.004 1 98.31 207 PHE B C 1
ATOM 5425 O O . PHE B 1 207 ? -4.352 16.5 -4.977 1 98.31 207 PHE B O 1
ATOM 5432 N N . ASP B 1 208 ? -3.348 16.891 -3.037 1 98.44 208 ASP B N 1
ATOM 5433 C CA . ASP B 1 208 ? -2.582 15.656 -3.15 1 98.44 208 ASP B CA 1
ATOM 5434 C C . ASP B 1 208 ? -3.49 14.438 -3.031 1 98.44 208 ASP B C 1
ATOM 5436 O O . ASP B 1 208 ? -3.445 13.539 -3.873 1 98.44 208 ASP B O 1
ATOM 5440 N N . TYR B 1 209 ? -4.305 14.344 -1.899 1 97 209 TYR B N 1
ATOM 5441 C CA . TYR B 1 209 ? -4.98 13.07 -1.69 1 97 209 TYR B CA 1
ATOM 5442 C C . TYR B 1 209 ? -6.098 12.875 -2.707 1 97 209 TYR B C 1
ATOM 5444 O O . TYR B 1 209 ? -6.469 11.742 -3.02 1 97 209 TYR B O 1
ATOM 5452 N N . PHE B 1 210 ? -6.633 13.969 -3.322 1 97.38 210 PHE B N 1
ATOM 5453 C CA . PHE B 1 210 ? -7.562 13.75 -4.426 1 97.38 210 PHE B CA 1
ATOM 5454 C C . PHE B 1 210 ? -6.859 13.094 -5.605 1 97.38 210 PHE B C 1
ATOM 5456 O O . PHE B 1 210 ? -7.363 12.125 -6.172 1 97.38 210 PHE B O 1
ATOM 5463 N N . ALA B 1 211 ? -5.719 13.648 -5.984 1 98.12 211 ALA B N 1
ATOM 5464 C CA . ALA B 1 211 ? -4.969 13.086 -7.105 1 98.12 211 ALA B CA 1
ATOM 5465 C C . ALA B 1 211 ? -4.496 11.672 -6.801 1 98.12 211 ALA B C 1
ATOM 5467 O O . ALA B 1 211 ? -4.637 10.766 -7.633 1 98.12 211 ALA B O 1
ATOM 5468 N N . ARG B 1 212 ? -3.988 11.469 -5.621 1 98.25 212 ARG B N 1
ATOM 5469 C CA . ARG B 1 212 ? -3.391 10.195 -5.227 1 98.25 212 ARG B CA 1
ATOM 5470 C C . ARG B 1 212 ? -4.461 9.133 -5.02 1 98.25 212 ARG B C 1
ATOM 5472 O O . ARG B 1 212 ? -4.312 7.996 -5.477 1 98.25 212 ARG B O 1
ATOM 5479 N N . ASP B 1 213 ? -5.516 9.445 -4.277 1 98 213 ASP B N 1
ATOM 5480 C CA . ASP B 1 213 ? -6.605 8.492 -4.07 1 98 213 ASP B CA 1
ATOM 5481 C C . ASP B 1 213 ? -7.238 8.086 -5.398 1 98 213 ASP B C 1
ATOM 5483 O O . ASP B 1 213 ? -7.527 6.906 -5.617 1 98 213 ASP B O 1
ATOM 5487 N N . CYS B 1 214 ? -7.492 9.078 -6.27 1 97.75 214 CYS B N 1
ATOM 5488 C CA . CYS B 1 214 ? -8.055 8.781 -7.586 1 97.75 214 CYS B CA 1
ATOM 5489 C C . CYS B 1 214 ? -7.148 7.824 -8.359 1 97.75 214 CYS B C 1
ATOM 5491 O O . CYS B 1 214 ? -7.629 6.863 -8.961 1 97.75 214 CYS B O 1
ATOM 5493 N N . HIS B 1 215 ? -5.867 8.086 -8.312 1 97.44 215 HIS B N 1
ATOM 5494 C CA . HIS B 1 215 ? -4.883 7.254 -8.992 1 97.44 215 HIS B CA 1
ATOM 5495 C C . HIS B 1 215 ? -4.953 5.809 -8.508 1 97.44 215 HIS B C 1
ATOM 5497 O O . HIS B 1 215 ? -4.945 4.879 -9.32 1 97.44 215 HIS B O 1
ATOM 5503 N N . HIS B 1 216 ? -5.102 5.586 -7.285 1 97.25 216 HIS B N 1
ATOM 5504 C CA . HIS B 1 216 ? -5.023 4.254 -6.695 1 97.25 216 HIS B CA 1
ATOM 5505 C C . HIS B 1 216 ? -6.363 3.535 -6.777 1 97.25 216 HIS B C 1
ATOM 5507 O O . HIS B 1 216 ? -6.414 2.303 -6.801 1 97.25 216 HIS B O 1
ATOM 5513 N N . LEU B 1 217 ? -7.441 4.266 -6.859 1 96.94 217 LEU B N 1
ATOM 5514 C CA . LEU B 1 217 ? -8.773 3.672 -6.91 1 96.94 217 LEU B CA 1
ATOM 5515 C C . LEU B 1 217 ? -9.242 3.51 -8.352 1 96.94 217 LEU B C 1
ATOM 5517 O O . LEU B 1 217 ? -10.273 2.883 -8.602 1 96.94 217 LEU B O 1
ATOM 5521 N N . GLY B 1 218 ? -8.492 4.043 -9.289 1 95.25 218 GLY B N 1
ATOM 5522 C CA . GLY B 1 218 ? -8.906 3.992 -10.688 1 95.25 218 GLY B CA 1
ATOM 5523 C C . GLY B 1 218 ? -10.047 4.938 -11.008 1 95.25 218 GLY B C 1
ATOM 5524 O O . GLY B 1 218 ? -10.93 4.605 -11.797 1 95.25 218 GLY B O 1
ATOM 5525 N N . ILE B 1 219 ? -10.117 6.039 -10.289 1 94.38 219 ILE B N 1
ATOM 5526 C CA . ILE B 1 219 ? -11.109 7.082 -10.516 1 94.38 219 ILE B CA 1
ATOM 5527 C C . ILE B 1 219 ? -10.469 8.273 -11.219 1 94.38 219 ILE B C 1
ATOM 5529 O O . ILE B 1 219 ? -9.297 8.586 -10.977 1 94.38 219 ILE B O 1
ATOM 5533 N N . LYS B 1 220 ? -11.156 8.875 -12.094 1 92.56 220 LYS B N 1
ATOM 5534 C CA . LYS B 1 220 ? -10.625 10.031 -12.805 1 92.56 220 LYS B CA 1
ATOM 5535 C C . LYS B 1 220 ? -10.609 11.273 -11.914 1 92.56 220 LYS B C 1
ATOM 5537 O O . LYS B 1 220 ? -11.586 11.547 -11.211 1 92.56 220 LYS B O 1
ATOM 5542 N N . ASN B 1 221 ? -9.531 11.922 -11.844 1 94 221 ASN B N 1
ATOM 5543 C CA . ASN B 1 221 ? -9.391 13.203 -11.164 1 94 221 ASN B CA 1
ATOM 5544 C C . ASN B 1 221 ? -9.516 14.375 -12.133 1 94 221 ASN B C 1
ATOM 5546 O O . ASN B 1 221 ? -8.594 14.641 -12.906 1 94 221 ASN B O 1
ATOM 5550 N N . ASN B 1 222 ? -10.547 15.102 -12.039 1 92.62 222 ASN B N 1
ATOM 5551 C CA . ASN B 1 222 ? -10.797 16.172 -13 1 92.62 222 ASN B CA 1
ATOM 5552 C C . ASN B 1 222 ? -10.32 17.516 -12.469 1 92.62 222 ASN B C 1
ATOM 5554 O O . ASN B 1 222 ? -10.445 18.531 -13.156 1 92.62 222 ASN B O 1
ATOM 5558 N N . PHE B 1 223 ? -9.828 17.578 -11.281 1 95 223 PHE B N 1
ATOM 5559 C CA . PHE B 1 223 ? -9.328 18.812 -10.695 1 95 223 PHE B CA 1
ATOM 5560 C C . PHE B 1 223 ? -7.863 19.031 -11.062 1 95 223 PHE B C 1
ATOM 5562 O O . PHE B 1 223 ? -7.02 18.172 -10.82 1 95 223 PHE B O 1
ATOM 5569 N N . ASP B 1 224 ? -7.617 20.125 -11.695 1 96.44 224 ASP B N 1
ATOM 5570 C CA . ASP B 1 224 ? -6.25 20.516 -12.031 1 96.44 224 ASP B CA 1
ATOM 5571 C C . ASP B 1 224 ? -5.664 21.453 -10.977 1 96.44 224 ASP B C 1
ATOM 5573 O O . ASP B 1 224 ? -5.75 22.672 -11.117 1 96.44 224 ASP B O 1
ATOM 5577 N N . HIS B 1 225 ? -4.977 20.859 -10.023 1 96.69 225 HIS B N 1
ATOM 5578 C CA . HIS B 1 225 ? -4.457 21.656 -8.914 1 96.69 225 HIS B CA 1
ATOM 5579 C C . HIS B 1 225 ? -3.293 22.531 -9.367 1 96.69 225 HIS B C 1
ATOM 5581 O O . HIS B 1 225 ? -3.037 23.594 -8.773 1 96.69 225 HIS B O 1
ATOM 5587 N N . LEU B 1 226 ? -2.523 22.172 -10.398 1 95.75 226 LEU B N 1
ATOM 5588 C CA . LEU B 1 226 ? -1.423 22.984 -10.891 1 95.75 226 LEU B CA 1
ATOM 5589 C C . LEU B 1 226 ? -1.942 24.297 -11.492 1 95.75 226 LEU B C 1
ATOM 5591 O O . LEU B 1 226 ? -1.372 25.359 -11.25 1 95.75 226 LEU B O 1
ATOM 5595 N N . ARG B 1 227 ? -2.979 24.156 -12.242 1 94.69 227 ARG B N 1
ATOM 5596 C CA . ARG B 1 227 ? -3.604 25.344 -12.82 1 94.69 227 ARG B CA 1
ATOM 5597 C C . ARG B 1 227 ? -4.152 26.25 -11.734 1 94.69 227 ARG B C 1
ATOM 5599 O O . ARG B 1 227 ? -4.012 27.484 -11.82 1 94.69 227 ARG B O 1
ATOM 5606 N N . TYR B 1 228 ? -4.785 25.672 -10.742 1 95.25 228 TYR B N 1
ATOM 5607 C CA . TYR B 1 228 ? -5.281 26.453 -9.617 1 95.25 228 TYR B CA 1
ATOM 5608 C C . TYR B 1 228 ? -4.168 27.266 -8.984 1 95.25 228 TYR B C 1
ATOM 5610 O O . TYR B 1 228 ? -4.324 28.469 -8.75 1 95.25 228 TYR B O 1
ATOM 5618 N N . MET B 1 229 ? -3.061 26.656 -8.703 1 96.62 229 MET B N 1
ATOM 5619 C CA . MET B 1 229 ? -1.943 27.312 -8.031 1 96.62 229 MET B CA 1
ATOM 5620 C C . MET B 1 229 ? -1.387 28.438 -8.891 1 96.62 229 MET B C 1
ATOM 5622 O O . MET B 1 229 ? -1.02 29.5 -8.375 1 96.62 229 MET B O 1
ATOM 5626 N N . ARG B 1 230 ? -1.396 28.219 -10.172 1 94.88 230 ARG B N 1
ATOM 5627 C CA . ARG B 1 230 ? -0.829 29.203 -11.094 1 94.88 230 ARG B CA 1
ATOM 5628 C C . ARG B 1 230 ? -1.673 30.469 -11.125 1 94.88 230 ARG B C 1
ATOM 5630 O O . ARG B 1 230 ? -1.144 31.578 -11.312 1 94.88 230 ARG B O 1
ATOM 5637 N N . PHE B 1 231 ? -2.939 30.359 -10.914 1 93.44 231 PHE B N 1
ATOM 5638 C CA . PHE B 1 231 ? -3.836 31.5 -11.062 1 93.44 231 PHE B CA 1
ATOM 5639 C C . PHE B 1 231 ? -4.223 32.062 -9.703 1 93.44 231 PHE B C 1
ATOM 5641 O O . PHE B 1 231 ? -4.957 33.062 -9.625 1 93.44 231 PHE B O 1
ATOM 5648 N N . ALA B 1 232 ? -3.736 31.453 -8.633 1 94.56 232 ALA B N 1
ATOM 5649 C CA . ALA B 1 232 ? -4.031 31.969 -7.297 1 94.56 232 ALA B CA 1
ATOM 5650 C C . ALA B 1 232 ? -3.299 33.281 -7.039 1 94.56 232 ALA B C 1
ATOM 5652 O O . ALA B 1 232 ? -2.172 33.469 -7.5 1 94.56 232 ALA B O 1
ATOM 5653 N N . ARG B 1 233 ? -3.936 34.188 -6.355 1 94.94 233 ARG B N 1
ATOM 5654 C CA . ARG B 1 233 ? -3.355 35.469 -5.953 1 94.94 233 ARG B CA 1
ATOM 5655 C C . ARG B 1 233 ? -3.746 35.812 -4.523 1 94.94 233 ARG B C 1
ATOM 5657 O O . ARG B 1 233 ? -4.812 35.406 -4.051 1 94.94 233 ARG B O 1
ATOM 5664 N N . VAL B 1 234 ? -2.869 36.5 -3.871 1 96.5 234 VAL B N 1
ATOM 5665 C CA . VAL B 1 234 ? -3.164 37 -2.527 1 96.5 234 VAL B CA 1
ATOM 5666 C C . VAL B 1 234 ? -3.715 38.406 -2.605 1 96.5 234 VAL B C 1
ATOM 5668 O O . VAL B 1 234 ? -3.068 39.312 -3.154 1 96.5 234 VAL B O 1
ATOM 5671 N N . ILE B 1 235 ? -4.863 38.594 -2.133 1 95.25 235 ILE B N 1
ATOM 5672 C CA . ILE B 1 235 ? -5.539 39.906 -2.154 1 95.25 235 ILE B CA 1
ATOM 5673 C C . ILE B 1 235 ? -6.031 40.25 -0.751 1 95.25 235 ILE B C 1
ATOM 5675 O O . ILE B 1 235 ? -6.402 39.344 0.02 1 95.25 235 ILE B O 1
ATOM 5679 N N . GLU B 1 236 ? -6.004 41.469 -0.429 1 92.38 236 GLU B N 1
ATOM 5680 C CA . GLU B 1 236 ? -6.512 41.906 0.866 1 92.38 236 GLU B CA 1
ATOM 5681 C C . GLU B 1 236 ? -8.039 41.938 0.874 1 92.38 236 GLU B C 1
ATOM 5683 O O . GLU B 1 236 ? -8.648 42.625 0.035 1 92.38 236 GLU B O 1
ATOM 5688 N N . VAL B 1 237 ? -8.539 41.125 1.67 1 88.56 237 VAL B N 1
ATOM 5689 C CA . VAL B 1 237 ? -9.977 41.125 1.9 1 88.56 237 VAL B CA 1
ATOM 5690 C C . VAL B 1 237 ? -10.266 41.344 3.385 1 88.56 237 VAL B C 1
ATOM 5692 O O . VAL B 1 237 ? -9.75 40.594 4.234 1 88.56 237 VAL B O 1
ATOM 5695 N N . ASP B 1 238 ? -11.062 42.312 3.748 1 83.38 238 ASP B N 1
ATOM 5696 C CA . ASP B 1 238 ? -11.398 42.625 5.133 1 83.38 238 ASP B CA 1
ATOM 5697 C C . ASP B 1 238 ? -10.141 42.781 5.98 1 83.38 238 ASP B C 1
ATOM 5699 O O . ASP B 1 238 ? -10.031 42.188 7.047 1 83.38 238 ASP B O 1
ATOM 5703 N N . SER B 1 239 ? -9.195 43.375 5.426 1 84.94 239 SER B N 1
ATOM 5704 C CA . SER B 1 239 ? -7.941 43.719 6.082 1 84.94 239 SER B CA 1
ATOM 5705 C C . SER B 1 239 ? -7.094 42.5 6.371 1 84.94 239 SER B C 1
ATOM 5707 O O . SER B 1 239 ? -6.348 42.469 7.348 1 84.94 239 SER B O 1
ATOM 5709 N N . GLU B 1 240 ? -7.344 41.5 5.648 1 88.19 240 GLU B N 1
ATOM 5710 C CA . GLU B 1 240 ? -6.547 40.281 5.766 1 88.19 240 GLU B CA 1
ATOM 5711 C C . GLU B 1 240 ? -6.117 39.75 4.391 1 88.19 240 GLU B C 1
ATOM 5713 O O . GLU B 1 240 ? -6.945 39.625 3.486 1 88.19 240 GLU B O 1
ATOM 5718 N N . PRO B 1 241 ? -4.828 39.594 4.266 1 93.38 241 PRO B N 1
ATOM 5719 C CA . PRO B 1 241 ? -4.422 38.938 3.01 1 93.38 241 PRO B CA 1
ATOM 5720 C C . PRO B 1 241 ? -4.953 37.531 2.875 1 93.38 241 PRO B C 1
ATOM 5722 O O . PRO B 1 241 ? -4.809 36.719 3.797 1 93.38 241 PRO B O 1
ATOM 5725 N N . GLN B 1 242 ? -5.57 37.219 1.774 1 93 242 GLN B N 1
ATOM 5726 C CA . GLN B 1 242 ? -6.172 35.906 1.538 1 93 242 GLN B CA 1
ATOM 5727 C C . GLN B 1 242 ? -5.84 35.406 0.141 1 93 242 GLN B C 1
ATOM 5729 O O . GLN B 1 242 ? -5.637 36.188 -0.786 1 93 242 GLN B O 1
ATOM 5734 N N . ILE B 1 243 ? -5.734 34.094 0.042 1 94.75 243 ILE B N 1
ATOM 5735 C CA . ILE B 1 243 ? -5.559 33.5 -1.274 1 94.75 243 ILE B CA 1
ATOM 5736 C C . ILE B 1 243 ? -6.879 33.531 -2.039 1 94.75 243 ILE B C 1
ATOM 5738 O O . ILE B 1 243 ? -7.898 33.031 -1.557 1 94.75 243 ILE B O 1
ATOM 5742 N N . CYS B 1 244 ? -6.883 34.125 -3.174 1 93.19 244 CYS B N 1
ATOM 5743 C CA . CYS B 1 244 ? -8.055 34.25 -4.035 1 93.19 244 CYS B CA 1
ATOM 5744 C C . CYS B 1 244 ? -7.805 33.594 -5.391 1 93.19 244 CYS B C 1
ATOM 5746 O O . CYS B 1 244 ? -6.656 33.406 -5.789 1 93.19 244 CYS B O 1
ATOM 5748 N N . ILE B 1 245 ? -8.859 33.25 -5.965 1 89.94 245 ILE B N 1
ATOM 5749 C CA . ILE B 1 245 ? -8.719 32.531 -7.234 1 89.94 245 ILE B CA 1
ATOM 5750 C C . ILE B 1 245 ? -9.352 33.375 -8.352 1 89.94 245 ILE B C 1
ATOM 5752 O O . ILE B 1 245 ? -10.227 34.188 -8.102 1 89.94 245 ILE B O 1
ATOM 5756 N N . ARG B 1 246 ? -8.859 33.156 -9.516 1 89.25 246 ARG B N 1
ATOM 5757 C CA . ARG B 1 246 ? -9.398 33.844 -10.695 1 89.25 246 ARG B CA 1
ATOM 5758 C C . ARG B 1 246 ? -10.797 33.344 -11.031 1 89.25 246 ARG B C 1
ATOM 5760 O O . ARG B 1 246 ? -11.07 32.125 -10.914 1 89.25 246 ARG B O 1
ATOM 5767 N N . ASP B 1 247 ? -11.641 34.125 -11.516 1 85.69 247 ASP B N 1
ATOM 5768 C CA . ASP B 1 247 ? -13.023 33.812 -11.844 1 85.69 247 ASP B CA 1
ATOM 5769 C C . ASP B 1 247 ? -13.094 32.688 -12.883 1 85.69 247 ASP B C 1
ATOM 5771 O O . ASP B 1 247 ? -13.961 31.828 -12.812 1 85.69 247 ASP B O 1
ATOM 5775 N N . LYS B 1 248 ? -12.234 32.625 -13.781 1 85.19 248 LYS B N 1
ATOM 5776 C CA . LYS B 1 248 ? -12.258 31.641 -14.852 1 85.19 248 LYS B CA 1
ATOM 5777 C C . LYS B 1 248 ? -11.969 30.234 -14.312 1 85.19 248 LYS B C 1
ATOM 5779 O O . LYS B 1 248 ? -12.203 29.234 -14.992 1 85.19 248 LYS B O 1
ATOM 5784 N N . GLU B 1 249 ? -11.414 30.156 -13.109 1 87.69 249 GLU B N 1
ATOM 5785 C CA . GLU B 1 249 ? -11.039 28.875 -12.523 1 87.69 249 GLU B CA 1
ATOM 5786 C C . GLU B 1 249 ? -12.18 28.281 -11.719 1 87.69 249 GLU B C 1
ATOM 5788 O O . GLU B 1 249 ? -12.031 27.219 -11.094 1 87.69 249 GLU B O 1
ATOM 5793 N N . ILE B 1 250 ? -13.32 28.844 -11.766 1 83.56 250 ILE B N 1
ATOM 5794 C CA . ILE B 1 250 ? -14.461 28.406 -10.977 1 83.56 250 ILE B CA 1
ATOM 5795 C C . ILE B 1 250 ? -14.867 27 -11.398 1 83.56 250 ILE B C 1
ATOM 5797 O O . ILE B 1 250 ? -15.188 26.156 -10.555 1 83.56 250 ILE B O 1
ATOM 5801 N N . ALA B 1 251 ? -14.867 26.781 -12.688 1 84.81 251 ALA B N 1
ATOM 5802 C CA . ALA B 1 251 ? -15.203 25.438 -13.172 1 84.81 251 ALA B CA 1
ATOM 5803 C C . ALA B 1 251 ? -14.227 24.406 -12.633 1 84.81 251 ALA B C 1
ATOM 5805 O O . ALA B 1 251 ? -14.625 23.281 -12.297 1 84.81 251 ALA B O 1
ATOM 5806 N N . ASN B 1 252 ? -12.992 24.719 -12.602 1 90.75 252 ASN B N 1
ATOM 5807 C CA . ASN B 1 252 ? -11.969 23.844 -12.055 1 90.75 252 ASN B CA 1
ATOM 5808 C C . ASN B 1 252 ? -12.211 23.547 -10.578 1 90.75 252 ASN B C 1
ATOM 5810 O O . ASN B 1 252 ? -12.023 22.422 -10.125 1 90.75 252 ASN B O 1
ATOM 5814 N N . LEU B 1 253 ? -12.641 24.5 -9.867 1 88 253 LEU B N 1
ATOM 5815 C CA . LEU B 1 253 ? -12.945 24.328 -8.445 1 88 253 LEU B CA 1
ATOM 5816 C C . LEU B 1 253 ? -14.148 23.406 -8.266 1 88 253 LEU B C 1
ATOM 5818 O O . LEU B 1 253 ? -14.18 22.594 -7.336 1 88 253 LEU B O 1
ATOM 5822 N N . TYR B 1 254 ? -15.125 23.562 -9.07 1 84.5 254 TYR B N 1
ATOM 5823 C CA . TYR B 1 254 ? -16.266 22.672 -9.016 1 84.5 254 TYR B CA 1
ATOM 5824 C C . TYR B 1 254 ? -15.844 21.219 -9.273 1 84.5 254 TYR B C 1
ATOM 5826 O O . TYR B 1 254 ? -16.375 20.297 -8.664 1 84.5 254 TYR B O 1
ATOM 5834 N N . ASN B 1 255 ? -14.891 21.078 -10.188 1 89.5 255 ASN B N 1
ATOM 5835 C CA . ASN B 1 255 ? -14.344 19.75 -10.422 1 89.5 255 ASN B CA 1
ATOM 5836 C C . ASN B 1 255 ? -13.711 19.172 -9.156 1 89.5 255 ASN B C 1
ATOM 5838 O O . ASN B 1 255 ? -13.781 17.969 -8.914 1 89.5 255 ASN B O 1
ATOM 5842 N N . MET B 1 256 ? -13.102 20.031 -8.414 1 91.69 256 MET B N 1
ATOM 5843 C CA . MET B 1 256 ? -12.5 19.578 -7.156 1 91.69 256 MET B CA 1
ATOM 5844 C C . MET B 1 256 ? -13.57 19.047 -6.203 1 91.69 256 MET B C 1
ATOM 5846 O O . MET B 1 256 ? -13.414 17.969 -5.637 1 91.69 256 MET B O 1
ATOM 5850 N N . PHE B 1 257 ? -14.602 19.781 -6.02 1 85.38 257 PHE B N 1
ATOM 5851 C CA . PHE B 1 257 ? -15.672 19.391 -5.109 1 85.38 257 PHE B CA 1
ATOM 5852 C C . PHE B 1 257 ? -16.375 18.141 -5.609 1 85.38 257 PHE B C 1
ATOM 5854 O O . PHE B 1 257 ? -16.781 17.281 -4.812 1 85.38 257 PHE B O 1
ATOM 5861 N N . TYR B 1 258 ? -16.5 18.047 -6.891 1 86.5 258 TYR B N 1
ATOM 5862 C CA . TYR B 1 258 ? -17.094 16.844 -7.469 1 86.5 258 TYR B CA 1
ATOM 5863 C C . TYR B 1 258 ? -16.219 15.633 -7.219 1 86.5 258 TYR B C 1
ATOM 5865 O O . TYR B 1 258 ? -16.719 14.539 -6.949 1 86.5 258 TYR B O 1
ATOM 5873 N N . THR B 1 259 ? -14.938 15.82 -7.395 1 92.25 259 THR B N 1
ATOM 5874 C CA . THR B 1 259 ? -14 14.742 -7.09 1 92.25 259 THR B CA 1
ATOM 5875 C C . THR B 1 259 ? -14.148 14.281 -5.645 1 92.25 259 THR B C 1
ATOM 5877 O O . THR B 1 259 ? -14.172 13.086 -5.363 1 92.25 259 THR B O 1
ATOM 5880 N N . ARG B 1 260 ? -14.266 15.234 -4.73 1 90.12 260 ARG B N 1
ATOM 5881 C CA . ARG B 1 260 ? -14.492 14.906 -3.326 1 90.12 260 ARG B CA 1
ATOM 5882 C C . ARG B 1 260 ? -15.773 14.094 -3.152 1 90.12 260 ARG B C 1
ATOM 5884 O O . ARG B 1 260 ? -15.773 13.078 -2.451 1 90.12 260 ARG B O 1
ATOM 5891 N N . TYR B 1 261 ? -16.781 14.555 -3.754 1 85.12 261 TYR B N 1
ATOM 5892 C CA . TYR B 1 261 ? -18.062 13.867 -3.67 1 85.12 261 TYR B CA 1
ATOM 5893 C C . TYR B 1 261 ? -17.953 12.445 -4.191 1 85.12 261 TYR B C 1
ATOM 5895 O O . TYR B 1 261 ? -18.453 11.508 -3.561 1 85.12 261 TYR B O 1
ATOM 5903 N N . THR B 1 262 ? -17.328 12.297 -5.332 1 89.88 262 THR B N 1
ATOM 5904 C CA . THR B 1 262 ? -17.172 10.992 -5.965 1 89.88 262 THR B CA 1
ATOM 5905 C C . THR B 1 262 ? -16.391 10.039 -5.066 1 89.88 262 THR B C 1
ATOM 5907 O O . THR B 1 262 ? -16.766 8.875 -4.902 1 89.88 262 THR B O 1
ATOM 5910 N N . LEU B 1 263 ? -15.375 10.523 -4.492 1 93.69 263 LEU B N 1
ATOM 5911 C CA . LEU B 1 263 ? -14.555 9.711 -3.609 1 93.69 263 LEU B CA 1
ATOM 5912 C C . LEU B 1 263 ? -15.336 9.281 -2.373 1 93.69 263 LEU B C 1
ATOM 5914 O O . LEU B 1 263 ? -15.227 8.141 -1.931 1 93.69 263 LEU B O 1
ATOM 5918 N N . HIS B 1 264 ? -16.094 10.148 -1.821 1 89.38 264 HIS B N 1
ATOM 5919 C CA . HIS B 1 264 ? -16.906 9.812 -0.65 1 89.38 264 HIS B CA 1
ATOM 5920 C C . HIS B 1 264 ? -18 8.812 -1.001 1 89.38 264 HIS B C 1
ATOM 5922 O O . HIS B 1 264 ? -18.188 7.824 -0.295 1 89.38 264 HIS B O 1
ATOM 5928 N N . LYS B 1 265 ? -18.625 9.047 -2.088 1 84.5 265 LYS B N 1
ATOM 5929 C CA . LYS B 1 265 ? -19.75 8.219 -2.494 1 84.5 265 LYS B CA 1
ATOM 5930 C C . LYS B 1 265 ? -19.297 6.805 -2.85 1 84.5 265 LYS B C 1
ATOM 5932 O O . LYS B 1 265 ? -19.922 5.82 -2.447 1 84.5 265 LYS B O 1
ATOM 5937 N N . TYR B 1 266 ? -18.219 6.734 -3.459 1 88.56 266 TYR B N 1
ATOM 5938 C CA . TYR B 1 266 ? -17.875 5.453 -4.055 1 88.56 266 TYR B CA 1
ATOM 5939 C C . TYR B 1 266 ? -16.891 4.691 -3.162 1 88.56 266 TYR B C 1
ATOM 5941 O O . TYR B 1 266 ? -16.875 3.457 -3.156 1 88.56 266 TYR B O 1
ATOM 5949 N N . ALA B 1 267 ? -16.109 5.445 -2.373 1 93.25 267 ALA B N 1
ATOM 5950 C CA . ALA B 1 267 ? -15.047 4.719 -1.688 1 93.25 267 ALA B CA 1
ATOM 5951 C C . ALA B 1 267 ? -15.078 4.984 -0.186 1 93.25 267 ALA B C 1
ATOM 5953 O O . ALA B 1 267 ? -15.266 4.062 0.61 1 93.25 267 ALA B O 1
ATOM 5954 N N . TYR B 1 268 ? -15.023 6.258 0.232 1 93.06 268 TYR B N 1
ATOM 5955 C CA . TYR B 1 268 ? -14.812 6.609 1.633 1 93.06 268 TYR B CA 1
ATOM 5956 C C . TYR B 1 268 ? -15.969 6.113 2.494 1 93.06 268 TYR B C 1
ATOM 5958 O O . TYR B 1 268 ? -15.773 5.766 3.662 1 93.06 268 TYR B O 1
ATOM 5966 N N . GLN B 1 269 ? -17.141 6.078 1.903 1 90.12 269 GLN B N 1
ATOM 5967 C CA . GLN B 1 269 ? -18.344 5.742 2.676 1 90.12 269 GLN B CA 1
ATOM 5968 C C . GLN B 1 269 ? -18.984 4.453 2.168 1 90.12 269 GLN B C 1
ATOM 5970 O O . GLN B 1 269 ? -20.188 4.25 2.328 1 90.12 269 GLN B O 1
ATOM 5975 N N . HIS B 1 270 ? -18.219 3.645 1.539 1 92 270 HIS B N 1
ATOM 5976 C CA . HIS B 1 270 ? -18.719 2.371 1.037 1 92 270 HIS B CA 1
ATOM 5977 C C . HIS B 1 270 ? -19.312 1.527 2.164 1 92 270 HIS B C 1
ATOM 5979 O O . HIS B 1 270 ? -18.75 1.483 3.264 1 92 270 HIS B O 1
ATOM 5985 N N . ARG B 1 271 ? -20.406 0.903 1.872 1 92.31 271 ARG B N 1
ATOM 5986 C CA . ARG B 1 271 ? -21.156 0.15 2.871 1 92.31 271 ARG B CA 1
ATOM 5987 C C . ARG B 1 271 ? -20.281 -0.917 3.523 1 92.31 271 ARG B C 1
ATOM 5989 O O . ARG B 1 271 ? -20.219 -1.011 4.75 1 92.31 271 ARG B O 1
ATOM 5996 N N . VAL B 1 272 ? -19.594 -1.711 2.721 1 94.88 272 VAL B N 1
ATOM 5997 C CA . VAL B 1 272 ? -18.797 -2.816 3.238 1 94.88 272 VAL B CA 1
ATOM 5998 C C . VAL B 1 272 ? -17.656 -2.273 4.098 1 94.88 272 VAL B C 1
ATOM 6000 O O . VAL B 1 272 ? -17.297 -2.873 5.113 1 94.88 272 VAL B O 1
ATOM 6003 N N . LYS B 1 273 ? -17.094 -1.179 3.693 1 94.94 273 LYS B N 1
ATOM 6004 C CA . LYS B 1 273 ? -16.062 -0.536 4.504 1 94.94 273 LYS B CA 1
ATOM 6005 C C . LYS B 1 273 ? -16.594 -0.154 5.879 1 94.94 273 LYS B C 1
ATOM 6007 O O . LYS B 1 273 ? -15.93 -0.36 6.891 1 94.94 273 LYS B O 1
ATOM 6012 N N . SER B 1 274 ? -17.844 0.387 5.914 1 93.69 274 SER B N 1
ATOM 6013 C CA . SER B 1 274 ? -18.438 0.792 7.184 1 93.69 274 SER B CA 1
ATOM 6014 C C . SER B 1 274 ? -18.672 -0.411 8.094 1 93.69 274 SER B C 1
ATOM 6016 O O . SER B 1 274 ? -18.562 -0.306 9.312 1 93.69 274 SER B O 1
ATOM 6018 N N . ILE B 1 275 ? -19.016 -1.506 7.484 1 96.31 275 ILE B N 1
ATOM 6019 C CA . ILE B 1 275 ? -19.219 -2.732 8.242 1 96.31 275 ILE B CA 1
ATOM 6020 C C . ILE B 1 275 ? -17.906 -3.191 8.867 1 96.31 275 ILE B C 1
ATOM 6022 O O . ILE B 1 275 ? -17.844 -3.453 10.07 1 96.31 275 ILE B O 1
ATOM 6026 N N . ILE B 1 276 ? -16.875 -3.246 8.07 1 97.56 276 ILE B N 1
ATOM 6027 C CA . ILE B 1 276 ? -15.57 -3.689 8.547 1 97.56 276 ILE B CA 1
ATOM 6028 C C . ILE B 1 276 ? -15.055 -2.717 9.609 1 97.56 276 ILE B C 1
ATOM 6030 O O . ILE B 1 276 ? -14.453 -3.133 10.602 1 97.56 276 ILE B O 1
ATOM 6034 N N . GLU B 1 277 ? -15.312 -1.481 9.359 1 96.44 277 GLU B N 1
ATOM 6035 C CA . GLU B 1 277 ? -14.906 -0.458 10.32 1 96.44 277 GLU B CA 1
ATOM 6036 C C . GLU B 1 277 ? -15.578 -0.679 11.672 1 96.44 277 GLU B C 1
ATOM 6038 O O . GLU B 1 277 ? -14.938 -0.551 12.719 1 96.44 277 GLU B O 1
ATOM 6043 N N . THR B 1 278 ? -16.828 -0.981 11.633 1 95.94 278 THR B N 1
ATOM 6044 C CA . THR B 1 278 ? -17.562 -1.256 12.859 1 95.94 278 THR B CA 1
ATOM 6045 C C . THR B 1 278 ? -17 -2.48 13.57 1 95.94 278 THR B C 1
ATOM 6047 O O . THR B 1 278 ? -16.828 -2.473 14.789 1 95.94 278 THR B O 1
ATOM 6050 N N . MET B 1 279 ? -16.719 -3.479 12.82 1 97.88 279 MET B N 1
ATOM 6051 C CA . MET B 1 279 ? -16.156 -4.703 13.383 1 97.88 279 MET B CA 1
ATOM 6052 C C . MET B 1 279 ? -14.789 -4.441 14 1 97.88 279 MET B C 1
ATOM 6054 O O . MET B 1 279 ? -14.508 -4.879 15.117 1 97.88 279 MET B O 1
ATOM 6058 N N . VAL B 1 280 ? -13.961 -3.693 13.305 1 98.12 280 VAL B N 1
ATOM 6059 C CA . VAL B 1 280 ? -12.617 -3.391 13.797 1 98.12 280 VAL B CA 1
ATOM 6060 C C . VAL B 1 280 ? -12.703 -2.529 15.055 1 98.12 280 VAL B C 1
ATOM 6062 O O . VAL B 1 280 ? -11.945 -2.73 16 1 98.12 280 VAL B O 1
ATOM 6065 N N . LEU B 1 281 ? -13.625 -1.557 15.023 1 96.62 281 LEU B N 1
ATOM 6066 C CA . LEU B 1 281 ? -13.828 -0.721 16.203 1 96.62 281 LEU B CA 1
ATOM 6067 C C . LEU B 1 281 ? -14.195 -1.571 17.422 1 96.62 281 LEU B C 1
ATOM 6069 O O . LEU B 1 281 ? -13.625 -1.396 18.5 1 96.62 281 LEU B O 1
ATOM 6073 N N . ASP B 1 282 ? -15.125 -2.512 17.234 1 96.69 282 ASP B N 1
ATOM 6074 C CA . ASP B 1 282 ? -15.531 -3.408 18.312 1 96.69 282 ASP B CA 1
ATOM 6075 C C . ASP B 1 282 ? -14.336 -4.184 18.859 1 96.69 282 ASP B C 1
ATOM 6077 O O . ASP B 1 282 ? -14.148 -4.277 20.078 1 96.69 282 ASP B O 1
ATOM 6081 N N . ALA B 1 283 ? -13.539 -4.676 17.953 1 98.06 283 ALA B N 1
ATOM 6082 C CA . ALA B 1 283 ? -12.375 -5.469 18.344 1 98.06 283 ALA B CA 1
ATOM 6083 C C . ALA B 1 283 ? -11.359 -4.621 19.109 1 98.06 283 ALA B C 1
ATOM 6085 O O . ALA B 1 283 ? -10.812 -5.062 20.125 1 98.06 283 ALA B O 1
ATOM 6086 N N . MET B 1 284 ? -11.125 -3.422 18.672 1 97.75 284 MET B N 1
ATOM 6087 C CA . MET B 1 284 ? -10.133 -2.545 19.297 1 97.75 284 MET B CA 1
ATOM 6088 C C . MET B 1 284 ? -10.578 -2.127 20.688 1 97.75 284 MET B C 1
ATOM 6090 O O . MET B 1 284 ? -9.766 -2.055 21.609 1 97.75 284 MET B O 1
ATOM 6094 N N . LEU B 1 285 ? -11.859 -1.812 20.812 1 96.88 285 LEU B N 1
ATOM 6095 C CA . LEU B 1 285 ? -12.375 -1.421 22.109 1 96.88 285 LEU B CA 1
ATOM 6096 C C . LEU B 1 285 ? -12.242 -2.562 23.109 1 96.88 285 LEU B C 1
ATOM 6098 O O . LEU B 1 285 ? -11.883 -2.34 24.266 1 96.88 285 LEU B O 1
ATOM 6102 N N . LEU B 1 286 ? -12.547 -3.783 22.641 1 97.12 286 LEU B N 1
ATOM 6103 C CA . LEU B 1 286 ? -12.414 -4.969 23.484 1 97.12 286 LEU B CA 1
ATOM 6104 C C . LEU B 1 286 ? -10.953 -5.199 23.859 1 97.12 286 LEU B C 1
ATOM 6106 O O . LEU B 1 286 ? -10.656 -5.625 24.984 1 97.12 286 LEU B O 1
ATOM 6110 N N . ALA B 1 287 ? -10.023 -4.844 22.953 1 97.62 287 ALA B N 1
ATOM 6111 C CA . ALA B 1 287 ? -8.609 -5.18 23.109 1 97.62 287 ALA B CA 1
ATOM 6112 C C . ALA B 1 287 ? -7.867 -4.082 23.859 1 97.62 287 ALA B C 1
ATOM 6114 O O . ALA B 1 287 ? -6.746 -4.293 24.328 1 97.62 287 ALA B O 1
ATOM 6115 N N . ASP B 1 288 ? -8.43 -2.936 24.047 1 96.62 288 ASP B N 1
ATOM 6116 C CA . ASP B 1 288 ? -7.758 -1.716 24.484 1 96.62 288 ASP B CA 1
ATOM 6117 C C . ASP B 1 288 ? -7.008 -1.943 25.797 1 96.62 288 ASP B C 1
ATOM 6119 O O . ASP B 1 288 ? -5.844 -1.563 25.938 1 96.62 288 ASP B O 1
ATOM 6123 N N . GLN B 1 289 ? -7.637 -2.658 26.703 1 92.94 289 GLN B N 1
ATOM 6124 C CA . GLN B 1 289 ? -7.066 -2.811 28.031 1 92.94 289 GLN B CA 1
ATOM 6125 C C . GLN B 1 289 ? -5.973 -3.877 28.047 1 92.94 289 GLN B C 1
ATOM 6127 O O . GLN B 1 289 ? -5.188 -3.959 29 1 92.94 289 GLN B O 1
ATOM 6132 N N . HIS B 1 290 ? -5.902 -4.594 26.969 1 94.19 290 HIS B N 1
ATOM 6133 C CA . HIS B 1 290 ? -5.031 -5.762 26.984 1 94.19 290 HIS B CA 1
ATOM 6134 C C . HIS B 1 290 ? -3.82 -5.559 26.094 1 94.19 290 HIS B C 1
ATOM 6136 O O . HIS B 1 290 ? -2.879 -6.355 26.109 1 94.19 290 HIS B O 1
ATOM 6142 N N . LEU B 1 291 ? -3.816 -4.566 25.266 1 93.81 291 LEU B N 1
ATOM 6143 C CA . LEU B 1 291 ? -2.668 -4.254 24.438 1 93.81 291 LEU B CA 1
ATOM 6144 C C . LEU B 1 291 ? -1.787 -3.193 25.078 1 93.81 291 LEU B C 1
ATOM 6146 O O . LEU B 1 291 ? -2.262 -2.109 25.422 1 93.81 291 LEU B O 1
ATOM 6150 N N . THR B 1 292 ? -0.591 -3.535 25.219 1 92.69 292 THR B N 1
ATOM 6151 C CA . THR B 1 292 ? 0.307 -2.594 25.875 1 92.69 292 THR B CA 1
ATOM 6152 C C . THR B 1 292 ? 1.467 -2.217 24.969 1 92.69 292 THR B C 1
ATOM 6154 O O . THR B 1 292 ? 1.95 -3.049 24.188 1 92.69 292 THR B O 1
ATOM 6157 N N . PHE B 1 293 ? 1.888 -1.016 25.062 1 93.81 293 PHE B N 1
ATOM 6158 C CA . PHE B 1 293 ? 2.984 -0.439 24.297 1 93.81 293 PHE B CA 1
ATOM 6159 C C . PHE B 1 293 ? 3.979 0.262 25.219 1 93.81 293 PHE B C 1
ATOM 6161 O O . PHE B 1 293 ? 3.588 0.873 26.219 1 93.81 293 PHE B O 1
ATOM 6168 N N . LYS B 1 294 ? 5.219 0.171 24.844 1 91.94 294 LYS B N 1
ATOM 6169 C CA . LYS B 1 294 ? 6.266 0.743 25.688 1 91.94 294 LYS B CA 1
ATOM 6170 C C . LYS B 1 294 ? 6.344 2.258 25.516 1 91.94 294 LYS B C 1
ATOM 6172 O O . LYS B 1 294 ? 6.488 2.756 24.406 1 91.94 294 LYS B O 1
ATOM 6177 N N . GLY B 1 295 ? 6.266 2.969 26.609 1 92.94 295 GLY B N 1
ATOM 6178 C CA . GLY B 1 295 ? 6.367 4.422 26.578 1 92.94 295 GLY B CA 1
ATOM 6179 C C . GLY B 1 295 ? 7.762 4.93 26.875 1 92.94 295 GLY B C 1
ATOM 6180 O O . GLY B 1 295 ? 8.719 4.152 26.906 1 92.94 295 GLY B O 1
ATOM 6181 N N . LYS B 1 296 ? 7.926 6.219 27.016 1 89.75 296 LYS B N 1
ATOM 6182 C CA . LYS B 1 296 ? 9.195 6.91 27.219 1 89.75 296 LYS B CA 1
ATOM 6183 C C . LYS B 1 296 ? 9.898 6.398 28.484 1 89.75 296 LYS B C 1
ATOM 6185 O O . LYS B 1 296 ? 11.117 6.227 28.484 1 89.75 296 LYS B O 1
ATOM 6190 N N . THR B 1 297 ? 9.234 6.105 29.578 1 87.56 297 THR B N 1
ATOM 6191 C CA . THR B 1 297 ? 9.812 5.621 30.828 1 87.56 297 THR B CA 1
ATOM 6192 C C . THR B 1 297 ? 9.711 4.102 30.922 1 87.56 297 THR B C 1
ATOM 6194 O O . THR B 1 297 ? 9.766 3.533 32 1 87.56 297 THR B O 1
ATOM 6197 N N . ASN B 1 298 ? 9.438 3.457 29.797 1 85.5 298 ASN B N 1
ATOM 6198 C CA . ASN B 1 298 ? 9.281 2.008 29.734 1 85.5 298 ASN B CA 1
ATOM 6199 C C . ASN B 1 298 ? 8.055 1.531 30.5 1 85.5 298 ASN B C 1
ATOM 6201 O O . ASN B 1 298 ? 8.008 0.387 30.953 1 85.5 298 ASN B O 1
ATOM 6205 N N . VAL B 1 299 ? 7.246 2.484 30.688 1 88.69 299 VAL B N 1
ATOM 6206 C CA . VAL B 1 299 ? 5.969 2.135 31.312 1 88.69 299 VAL B CA 1
ATOM 6207 C C . VAL B 1 299 ? 4.992 1.658 30.234 1 88.69 299 VAL B C 1
ATOM 6209 O O . VAL B 1 299 ? 4.809 2.324 29.219 1 88.69 299 VAL B O 1
ATOM 6212 N N . PRO B 1 300 ? 4.469 0.492 30.469 1 92 300 PRO B N 1
ATOM 6213 C CA . PRO B 1 300 ? 3.486 0.012 29.5 1 92 300 PRO B CA 1
ATOM 6214 C C . PRO B 1 300 ? 2.213 0.854 29.484 1 92 300 PRO B C 1
ATOM 6216 O O . PRO B 1 300 ? 1.7 1.225 30.547 1 92 300 PRO B O 1
ATOM 6219 N N . LEU B 1 301 ? 1.758 1.208 28.328 1 94.88 301 LEU B N 1
ATOM 6220 C CA . LEU B 1 301 ? 0.528 1.966 28.125 1 94.88 301 LEU B CA 1
ATOM 6221 C C . LEU B 1 301 ? -0.467 1.175 27.281 1 94.88 301 LEU B C 1
ATOM 6223 O O . LEU B 1 301 ? -0.079 0.502 26.328 1 94.88 301 LEU B O 1
ATOM 6227 N N . LYS B 1 302 ? -1.688 1.243 27.719 1 95.12 302 LYS B N 1
ATOM 6228 C CA . LYS B 1 302 ? -2.697 0.629 26.859 1 95.12 302 LYS B CA 1
ATOM 6229 C C . LYS B 1 302 ? -2.877 1.422 25.562 1 95.12 302 LYS B C 1
ATOM 6231 O O . LYS B 1 302 ? -2.426 2.564 25.469 1 95.12 302 LYS B O 1
ATOM 6236 N N . LEU B 1 303 ? -3.557 0.899 24.609 1 95.31 303 LEU B N 1
ATOM 6237 C CA . LEU B 1 303 ? -3.662 1.429 23.266 1 95.31 303 LEU B CA 1
ATOM 6238 C C . LEU B 1 303 ? -4.215 2.852 23.281 1 95.31 303 LEU B C 1
ATOM 6240 O O . LEU B 1 303 ? -3.639 3.75 22.656 1 95.31 303 LEU B O 1
ATOM 6244 N N . SER B 1 304 ? -5.301 3.135 23.984 1 95.62 304 SER B N 1
ATOM 6245 C CA . SER B 1 304 ? -5.949 4.441 24 1 95.62 304 SER B CA 1
ATOM 6246 C C . SER B 1 304 ? -5.09 5.473 24.719 1 95.62 304 SER B C 1
ATOM 6248 O O . SER B 1 304 ? -5.148 6.664 24.406 1 95.62 304 SER B O 1
ATOM 6250 N N . ASP B 1 305 ? -4.258 5.031 25.609 1 95.06 305 ASP B N 1
ATOM 6251 C CA . ASP B 1 305 ? -3.457 5.945 26.422 1 95.06 305 ASP B CA 1
ATOM 6252 C C . ASP B 1 305 ? -2.189 6.367 25.672 1 95.06 305 ASP B C 1
ATOM 6254 O O . ASP B 1 305 ? -1.504 7.305 26.094 1 95.06 305 ASP B O 1
ATOM 6258 N N . CYS B 1 306 ? -1.886 5.727 24.609 1 95.19 306 CYS B N 1
ATOM 6259 C CA . CYS B 1 306 ? -0.681 6.047 23.859 1 95.19 306 CYS B CA 1
ATOM 6260 C C . CYS B 1 306 ? -0.743 7.473 23.312 1 95.19 306 CYS B C 1
ATOM 6262 O O . CYS B 1 306 ? 0.289 8.062 23 1 95.19 306 CYS B O 1
ATOM 6264 N N . ILE B 1 307 ? -1.944 8.055 23.203 1 94.94 307 ILE B N 1
ATOM 6265 C CA . ILE B 1 307 ? -2.086 9.406 22.656 1 94.94 307 ILE B CA 1
ATOM 6266 C C . ILE B 1 307 ? -1.403 10.406 23.578 1 94.94 307 ILE B C 1
ATOM 6268 O O . ILE B 1 307 ? -1.11 11.539 23.188 1 94.94 307 ILE B O 1
ATOM 6272 N N . HIS B 1 308 ? -1.096 9.977 24.797 1 93.81 308 HIS B N 1
ATOM 6273 C CA . HIS B 1 308 ? -0.492 10.867 25.781 1 93.81 308 HIS B CA 1
ATOM 6274 C C . HIS B 1 308 ? 1.021 10.688 25.828 1 93.81 308 HIS B C 1
ATOM 6276 O O . HIS B 1 308 ? 1.706 11.367 26.609 1 93.81 308 HIS B O 1
ATOM 6282 N N . ASP B 1 309 ? 1.541 9.797 25.125 1 96.25 309 ASP B N 1
ATOM 6283 C CA . ASP B 1 309 ? 2.965 9.484 25.094 1 96.25 309 ASP B CA 1
ATOM 6284 C C . ASP B 1 309 ? 3.438 9.219 23.656 1 96.25 309 ASP B C 1
ATOM 6286 O O . ASP B 1 309 ? 3.248 8.125 23.125 1 96.25 309 ASP B O 1
ATOM 6290 N N . MET B 1 310 ? 4.184 10.148 23.125 1 96.81 310 MET B N 1
ATOM 6291 C CA . MET B 1 310 ? 4.547 10.078 21.703 1 96.81 310 MET B CA 1
ATOM 6292 C C . MET B 1 310 ? 5.574 8.984 21.453 1 96.81 310 MET B C 1
ATOM 6294 O O . MET B 1 310 ? 5.738 8.523 20.328 1 96.81 310 MET B O 1
ATOM 6298 N N . THR B 1 311 ? 6.312 8.594 22.484 1 96.81 311 THR B N 1
ATOM 6299 C CA . THR B 1 311 ? 7.195 7.445 22.328 1 96.81 311 THR B CA 1
ATOM 6300 C C . THR B 1 311 ? 6.391 6.18 22.062 1 96.81 311 THR B C 1
ATOM 6302 O O . THR B 1 311 ? 6.684 5.449 21.109 1 96.81 311 THR B O 1
ATOM 6305 N N . ALA B 1 312 ? 5.414 5.961 22.891 1 96.5 312 ALA B N 1
ATOM 6306 C CA . ALA B 1 312 ? 4.523 4.824 22.672 1 96.5 312 ALA B CA 1
ATOM 6307 C C . ALA B 1 312 ? 3.752 4.984 21.359 1 96.5 312 ALA B C 1
ATOM 6309 O O . ALA B 1 312 ? 3.562 4.012 20.625 1 96.5 312 ALA B O 1
ATOM 6310 N N . TYR B 1 313 ? 3.328 6.207 21.094 1 96.5 313 TYR B N 1
ATOM 6311 C CA . TYR B 1 313 ? 2.527 6.496 19.922 1 96.5 313 TYR B CA 1
ATOM 6312 C C . TYR B 1 313 ? 3.297 6.168 18.641 1 96.5 313 TYR B C 1
ATOM 6314 O O . TYR B 1 313 ? 2.705 5.773 17.641 1 96.5 313 TYR B O 1
ATOM 6322 N N . THR B 1 314 ? 4.613 6.266 18.656 1 96.88 314 THR B N 1
ATOM 6323 C CA . THR B 1 314 ? 5.473 6.008 17.5 1 96.88 314 THR B CA 1
ATOM 6324 C C . THR B 1 314 ? 5.395 4.543 17.094 1 96.88 314 THR B C 1
ATOM 6326 O O . THR B 1 314 ? 5.691 4.199 15.945 1 96.88 314 THR B O 1
ATOM 6329 N N . SER B 1 315 ? 4.953 3.691 17.969 1 95.44 315 SER B N 1
ATOM 6330 C CA . SER B 1 315 ? 4.91 2.266 17.672 1 95.44 315 SER B CA 1
ATOM 6331 C C . SER B 1 315 ? 3.543 1.854 17.141 1 95.44 315 SER B C 1
ATOM 6333 O O . SER B 1 315 ? 3.342 0.701 16.75 1 95.44 315 SER B O 1
ATOM 6335 N N . LEU B 1 316 ? 2.607 2.791 17.109 1 96.38 316 LEU B N 1
ATOM 6336 C CA . LEU B 1 316 ? 1.25 2.467 16.688 1 96.38 316 LEU B CA 1
ATOM 6337 C C . LEU B 1 316 ? 1.128 2.5 15.164 1 96.38 316 LEU B C 1
ATOM 6339 O O . LEU B 1 316 ? 1.317 3.549 14.547 1 96.38 316 LEU B O 1
ATOM 6343 N N . THR B 1 317 ? 0.857 1.406 14.57 1 96.5 317 THR B N 1
ATOM 6344 C CA . THR B 1 317 ? 0.62 1.276 13.133 1 96.5 317 THR B CA 1
ATOM 6345 C C . THR B 1 317 ? -0.596 0.395 12.867 1 96.5 317 THR B C 1
ATOM 6347 O O . THR B 1 317 ? -1.247 -0.076 13.797 1 96.5 317 THR B O 1
ATOM 6350 N N . ASP B 1 318 ? -0.937 0.172 11.609 1 96.88 318 ASP B N 1
ATOM 6351 C CA . ASP B 1 318 ? -2.068 -0.673 11.234 1 96.88 318 ASP B CA 1
ATOM 6352 C C . ASP B 1 318 ? -1.828 -2.123 11.648 1 96.88 318 ASP B C 1
ATOM 6354 O O . ASP B 1 318 ? -2.75 -2.941 11.633 1 96.88 318 ASP B O 1
ATOM 6358 N N . ASP B 1 319 ? -0.672 -2.355 12.156 1 94.12 319 ASP B N 1
ATOM 6359 C CA . ASP B 1 319 ? -0.313 -3.699 12.602 1 94.12 319 ASP B CA 1
ATOM 6360 C C . ASP B 1 319 ? -1.104 -4.094 13.844 1 94.12 319 ASP B C 1
ATOM 6362 O O . ASP B 1 319 ? -1.103 -5.262 14.242 1 94.12 319 ASP B O 1
ATOM 6366 N N . VAL B 1 320 ? -1.811 -3.146 14.414 1 95.44 320 VAL B N 1
ATOM 6367 C CA . VAL B 1 320 ? -2.66 -3.42 15.57 1 95.44 320 VAL B CA 1
ATOM 6368 C C . VAL B 1 320 ? -3.637 -4.547 15.234 1 95.44 320 VAL B C 1
ATOM 6370 O O . VAL B 1 320 ? -3.99 -5.348 16.109 1 95.44 320 VAL B O 1
ATOM 6373 N N . LEU B 1 321 ? -4.043 -4.699 13.961 1 95.62 321 LEU B N 1
ATOM 6374 C CA . LEU B 1 321 ? -4.918 -5.781 13.516 1 95.62 321 LEU B CA 1
ATOM 6375 C C . LEU B 1 321 ? -4.312 -7.141 13.844 1 95.62 321 LEU B C 1
ATOM 6377 O O . LEU B 1 321 ? -4.996 -8.023 14.367 1 95.62 321 LEU B O 1
ATOM 6381 N N . PHE B 1 322 ? -3.055 -7.238 13.617 1 94.69 322 PHE B N 1
ATOM 6382 C CA . PHE B 1 322 ? -2.383 -8.516 13.812 1 94.69 322 PHE B CA 1
ATOM 6383 C C . PHE B 1 322 ? -2.039 -8.734 15.281 1 94.69 322 PHE B C 1
ATOM 6385 O O . PHE B 1 322 ? -2.037 -9.875 15.758 1 94.69 322 PHE B O 1
ATOM 6392 N N . THR B 1 323 ? -1.763 -7.582 15.953 1 94.19 323 THR B N 1
ATOM 6393 C CA . THR B 1 323 ? -1.542 -7.688 17.391 1 94.19 323 THR B CA 1
ATOM 6394 C C . THR B 1 323 ? -2.758 -8.305 18.078 1 94.19 323 THR B C 1
ATOM 6396 O O . THR B 1 323 ? -2.613 -9.078 19.016 1 94.19 323 THR B O 1
ATOM 6399 N N . ILE B 1 324 ? -3.918 -7.965 17.578 1 96.56 324 ILE B N 1
ATOM 6400 C CA . ILE B 1 324 ? -5.152 -8.508 18.125 1 96.56 324 ILE B CA 1
ATOM 6401 C C . ILE B 1 324 ? -5.352 -9.945 17.641 1 96.56 324 ILE B C 1
ATOM 6403 O O . ILE B 1 324 ? -5.566 -10.859 18.438 1 96.56 324 ILE B O 1
ATOM 6407 N N . LEU B 1 325 ? -5.227 -10.18 16.391 1 95.75 325 LEU B N 1
ATOM 6408 C CA . LEU B 1 325 ? -5.52 -11.453 15.75 1 95.75 325 LEU B CA 1
ATOM 6409 C C . LEU B 1 325 ? -4.664 -12.57 16.328 1 95.75 325 LEU B C 1
ATOM 6411 O O . LEU B 1 325 ? -5.141 -13.695 16.516 1 95.75 325 LEU B O 1
ATOM 6415 N N . TYR B 1 326 ? -3.412 -12.258 16.688 1 91.56 326 TYR B N 1
ATOM 6416 C CA . TYR B 1 326 ? -2.486 -13.32 17.078 1 91.56 326 TYR B CA 1
ATOM 6417 C C . TYR B 1 326 ? -2.154 -13.234 18.562 1 91.56 326 TYR B C 1
ATOM 6419 O O . TYR B 1 326 ? -1.192 -13.852 19.016 1 91.56 326 TYR B O 1
ATOM 6427 N N . SER B 1 327 ? -2.92 -12.445 19.25 1 92.62 327 SER B N 1
ATOM 6428 C CA . SER B 1 327 ? -2.736 -12.375 20.688 1 92.62 327 SER B CA 1
ATOM 6429 C C . SER B 1 327 ? -2.939 -13.742 21.344 1 92.62 327 SER B C 1
ATOM 6431 O O . SER B 1 327 ? -3.799 -14.516 20.906 1 92.62 327 SER B O 1
ATOM 6433 N N . THR B 1 328 ? -2.18 -14 22.344 1 88.62 328 THR B N 1
ATOM 6434 C CA . THR B 1 328 ? -2.311 -15.266 23.047 1 88.62 328 THR B CA 1
ATOM 6435 C C . THR B 1 328 ? -3.037 -15.078 24.375 1 88.62 328 THR B C 1
ATOM 6437 O O . THR B 1 328 ? -3.156 -16.016 25.172 1 88.62 328 THR B O 1
ATOM 6440 N N . SER B 1 329 ? -3.508 -13.828 24.609 1 93 329 SER B N 1
ATOM 6441 C CA . SER B 1 329 ? -4.219 -13.539 25.859 1 93 329 SER B CA 1
ATOM 6442 C C . SER B 1 329 ? -5.484 -14.383 25.969 1 93 329 SER B C 1
ATOM 6444 O O . SER B 1 329 ? -6.195 -14.586 24.984 1 93 329 SER B O 1
ATOM 6446 N N . GLN B 1 330 ? -5.785 -14.82 27.188 1 93.69 330 GLN B N 1
ATOM 6447 C CA . GLN B 1 330 ? -6.965 -15.648 27.406 1 93.69 330 GLN B CA 1
ATOM 6448 C C . GLN B 1 330 ? -8.102 -14.828 28.031 1 93.69 330 GLN B C 1
ATOM 6450 O O . GLN B 1 330 ? -9.156 -15.367 28.344 1 93.69 330 GLN B O 1
ATOM 6455 N N . ALA B 1 331 ? -7.805 -13.562 28.156 1 96.19 331 ALA B N 1
ATOM 6456 C CA . ALA B 1 331 ? -8.875 -12.711 28.656 1 96.19 331 ALA B CA 1
ATOM 6457 C C . ALA B 1 331 ? -10.094 -12.766 27.734 1 96.19 331 ALA B C 1
ATOM 6459 O O . ALA B 1 331 ? -9.961 -12.836 26.516 1 96.19 331 ALA B O 1
ATOM 6460 N N . SER B 1 332 ? -11.242 -12.734 28.344 1 96.94 332 SER B N 1
ATOM 6461 C CA . SER B 1 332 ? -12.484 -12.883 27.594 1 96.94 332 SER B CA 1
ATOM 6462 C C . SER B 1 332 ? -12.617 -11.805 26.531 1 96.94 332 SER B C 1
ATOM 6464 O O . SER B 1 332 ? -13 -12.094 25.391 1 96.94 332 SER B O 1
ATOM 6466 N N . ASP B 1 333 ? -12.312 -10.609 26.906 1 96.75 333 ASP B N 1
ATOM 6467 C CA . ASP B 1 333 ? -12.406 -9.5 25.953 1 96.75 333 ASP B CA 1
ATOM 6468 C C . ASP B 1 333 ? -11.469 -9.703 24.766 1 96.75 333 ASP B C 1
ATOM 6470 O O . ASP B 1 333 ? -11.836 -9.422 23.625 1 96.75 333 ASP B O 1
ATOM 6474 N N . MET B 1 334 ? -10.312 -10.227 25.062 1 97.12 334 MET B N 1
ATOM 6475 C CA . MET B 1 334 ? -9.336 -10.43 23.984 1 97.12 334 MET B CA 1
ATOM 6476 C C . MET B 1 334 ? -9.75 -11.586 23.094 1 97.12 334 MET B C 1
ATOM 6478 O O . MET B 1 334 ? -9.492 -11.555 21.875 1 97.12 334 MET B O 1
ATOM 6482 N N . THR B 1 335 ? -10.32 -12.586 23.703 1 97.38 335 THR B N 1
ATOM 6483 C CA . THR B 1 335 ? -10.812 -13.703 22.922 1 97.38 335 THR B CA 1
ATOM 6484 C C . THR B 1 335 ? -11.898 -13.242 21.953 1 97.38 335 THR B C 1
ATOM 6486 O O . THR B 1 335 ? -11.891 -13.625 20.781 1 97.38 335 THR B O 1
ATOM 6489 N N . GLN B 1 336 ? -12.781 -12.422 22.469 1 97.12 336 GLN B N 1
ATOM 6490 C CA . GLN B 1 336 ? -13.844 -11.883 21.625 1 97.12 336 GLN B CA 1
ATOM 6491 C C . GLN B 1 336 ? -13.273 -11 20.516 1 97.12 336 GLN B C 1
ATOM 6493 O O . GLN B 1 336 ? -13.727 -11.062 19.375 1 97.12 336 GLN B O 1
ATOM 6498 N N . ALA B 1 337 ? -12.305 -10.156 20.859 1 98.25 337 ALA B N 1
ATOM 6499 C CA . ALA B 1 337 ? -11.656 -9.297 19.875 1 98.25 337 ALA B CA 1
ATOM 6500 C C . ALA B 1 337 ? -11.008 -10.125 18.766 1 98.25 337 ALA B C 1
ATOM 6502 O O . ALA B 1 337 ? -11.148 -9.812 17.594 1 98.25 337 ALA B O 1
ATOM 6503 N N . ARG B 1 338 ? -10.352 -11.195 19.156 1 97.69 338 ARG B N 1
ATOM 6504 C CA . ARG B 1 338 ? -9.703 -12.094 18.203 1 97.69 338 ARG B CA 1
ATOM 6505 C C . ARG B 1 338 ? -10.719 -12.742 17.281 1 97.69 338 ARG B C 1
ATOM 6507 O O . ARG B 1 338 ? -10.477 -12.867 16.078 1 97.69 338 ARG B O 1
ATOM 6514 N N . GLN B 1 339 ? -11.805 -13.141 17.859 1 97.31 339 GLN B N 1
ATOM 6515 C CA . GLN B 1 339 ? -12.852 -13.781 17.062 1 97.31 339 GLN B CA 1
ATOM 6516 C C . GLN B 1 339 ? -13.391 -12.828 16 1 97.31 339 GLN B C 1
ATOM 6518 O O . GLN B 1 339 ? -13.664 -13.234 14.867 1 97.31 339 GLN B O 1
ATOM 6523 N N . ILE B 1 340 ? -13.609 -11.586 16.375 1 97.88 340 ILE B N 1
ATOM 6524 C CA . ILE B 1 340 ? -14.094 -10.594 15.422 1 97.88 340 ILE B CA 1
ATOM 6525 C C . ILE B 1 340 ? -13.086 -10.438 14.281 1 97.88 340 ILE B C 1
ATOM 6527 O O . ILE B 1 340 ? -13.461 -10.398 13.109 1 97.88 340 ILE B O 1
ATOM 6531 N N . MET B 1 341 ? -11.781 -10.383 14.656 1 97.81 341 MET B N 1
ATOM 6532 C CA . MET B 1 341 ? -10.734 -10.258 13.648 1 97.81 341 MET B CA 1
ATOM 6533 C C . MET B 1 341 ? -10.727 -11.461 12.719 1 97.81 341 MET B C 1
ATOM 6535 O O . MET B 1 341 ? -10.586 -11.312 11.508 1 97.81 341 MET B O 1
ATOM 6539 N N . GLU B 1 342 ? -10.852 -12.602 13.297 1 97.56 342 GLU B N 1
ATOM 6540 C CA . GLU B 1 342 ? -10.906 -13.828 12.5 1 97.56 342 GLU B CA 1
ATOM 6541 C C . GLU B 1 342 ? -12.062 -13.789 11.508 1 97.56 342 GLU B C 1
ATOM 6543 O O . GLU B 1 342 ? -11.906 -14.195 10.352 1 97.56 342 GLU B O 1
ATOM 6548 N N . ARG B 1 343 ? -13.195 -13.328 11.984 1 97.75 343 ARG B N 1
ATOM 6549 C CA . ARG B 1 343 ? -14.359 -13.203 11.117 1 97.75 343 ARG B CA 1
ATOM 6550 C C . ARG B 1 343 ? -14.07 -12.289 9.938 1 97.75 343 ARG B C 1
ATOM 6552 O O . ARG B 1 343 ? -14.445 -12.586 8.805 1 97.75 343 ARG B O 1
ATOM 6559 N N . ILE B 1 344 ? -13.422 -11.172 10.195 1 97.81 344 ILE B N 1
ATOM 6560 C CA . ILE B 1 344 ? -13.109 -10.211 9.141 1 97.81 344 ILE B CA 1
ATOM 6561 C C . ILE B 1 344 ? -12.258 -10.883 8.07 1 97.81 344 ILE B C 1
ATOM 6563 O O . ILE B 1 344 ? -12.547 -10.773 6.875 1 97.81 344 ILE B O 1
ATOM 6567 N N . PHE B 1 345 ? -11.227 -11.68 8.438 1 96.88 345 PHE B N 1
ATOM 6568 C CA . PHE B 1 345 ? -10.297 -12.289 7.492 1 96.88 345 PHE B CA 1
ATOM 6569 C C . PHE B 1 345 ? -10.938 -13.492 6.801 1 96.88 345 PHE B C 1
ATOM 6571 O O . PHE B 1 345 ? -10.461 -13.93 5.754 1 96.88 345 PHE B O 1
ATOM 6578 N N . ASN B 1 346 ? -12.031 -13.961 7.328 1 96.44 346 ASN B N 1
ATOM 6579 C CA . ASN B 1 346 ? -12.828 -15 6.676 1 96.44 346 ASN B CA 1
ATOM 6580 C C . ASN B 1 346 ? -13.977 -14.398 5.871 1 96.44 346 ASN B C 1
ATOM 6582 O O . ASN B 1 346 ? -14.797 -15.133 5.316 1 96.44 346 ASN B O 1
ATOM 6586 N N . ARG B 1 347 ? -14.078 -13.141 5.926 1 95.69 347 ARG B N 1
ATOM 6587 C CA . ARG B 1 347 ? -15.133 -12.375 5.266 1 95.69 347 ARG B CA 1
ATOM 6588 C C . ARG B 1 347 ? -16.5 -12.758 5.809 1 95.69 347 ARG B C 1
ATOM 6590 O O . ARG B 1 347 ? -17.484 -12.805 5.059 1 95.69 347 ARG B O 1
ATOM 6597 N N . ASP B 1 348 ? -16.516 -13.211 7.023 1 96.5 348 ASP B N 1
ATOM 6598 C CA . ASP B 1 348 ? -17.75 -13.367 7.777 1 96.5 348 ASP B CA 1
ATOM 6599 C C . ASP B 1 348 ? -18.141 -12.062 8.469 1 96.5 348 ASP B C 1
ATOM 6601 O O . ASP B 1 348 ? -17.984 -11.93 9.688 1 96.5 348 ASP B O 1
ATOM 6605 N N . LEU B 1 349 ? -18.75 -11.18 7.695 1 97.38 349 LEU B N 1
ATOM 6606 C CA . LEU B 1 349 ? -18.953 -9.805 8.133 1 97.38 349 LEU B CA 1
ATOM 6607 C C . LEU B 1 349 ? -20.312 -9.633 8.781 1 97.38 349 LEU B C 1
ATOM 6609 O O . LEU B 1 349 ? -21.188 -10.492 8.648 1 97.38 349 LEU B O 1
ATOM 6613 N N . TYR B 1 350 ? -20.391 -8.531 9.57 1 97.31 350 TYR B N 1
ATOM 6614 C CA . TYR B 1 350 ? -21.719 -8.148 10.047 1 97.31 350 TYR B CA 1
ATOM 6615 C C . TYR B 1 350 ? -22.688 -8 8.883 1 97.31 350 TYR B C 1
ATOM 6617 O O . TYR B 1 350 ? -22.297 -7.691 7.758 1 97.31 350 TYR B O 1
ATOM 6625 N N . VAL B 1 351 ? -23.953 -8.227 9.102 1 96.44 351 VAL B N 1
ATOM 6626 C CA . VAL B 1 351 ? -24.938 -8.188 8.039 1 96.44 351 VAL B CA 1
ATOM 6627 C C . VAL B 1 351 ? -25.703 -6.863 8.086 1 96.44 351 VAL B C 1
ATOM 6629 O O . VAL B 1 351 ? -26.328 -6.539 9.094 1 96.44 351 VAL B O 1
ATOM 6632 N N . CYS B 1 352 ? -25.562 -6.129 7.008 1 95.81 352 CYS B N 1
ATOM 6633 C CA . CYS B 1 352 ? -26.359 -4.906 6.91 1 95.81 352 CYS B CA 1
ATOM 6634 C C . CYS B 1 352 ? -27.812 -5.223 6.625 1 95.81 352 CYS B C 1
ATOM 6636 O O . CYS B 1 352 ? -28.172 -5.613 5.512 1 95.81 352 CYS B O 1
ATOM 6638 N N . VAL B 1 353 ? -28.656 -5.035 7.547 1 95.81 353 VAL B N 1
ATOM 6639 C CA . VAL B 1 353 ? -30.047 -5.445 7.414 1 95.81 353 VAL B CA 1
ATOM 6640 C C . VAL B 1 353 ? -30.891 -4.254 6.984 1 95.81 353 VAL B C 1
ATOM 6642 O O . VAL B 1 353 ? -32.031 -4.422 6.527 1 95.81 353 VAL B O 1
ATOM 6645 N N . TYR B 1 354 ? -30.391 -3.102 7.18 1 93.81 354 TYR B N 1
ATOM 6646 C CA . TYR B 1 354 ? -31.078 -1.878 6.766 1 93.81 354 TYR B CA 1
ATOM 6647 C C . TYR B 1 354 ? -30.078 -0.858 6.227 1 93.81 354 TYR B C 1
ATOM 6649 O O . TYR B 1 354 ? -29.031 -0.62 6.836 1 93.81 354 TYR B O 1
ATOM 6657 N N . ASP B 1 355 ? -30.297 -0.359 5.125 1 92.12 355 ASP B N 1
ATOM 6658 C CA . ASP B 1 355 ? -29.547 0.692 4.441 1 92.12 355 ASP B CA 1
ATOM 6659 C C . ASP B 1 355 ? -30.484 1.76 3.885 1 92.12 355 ASP B C 1
ATOM 6661 O O . ASP B 1 355 ? -31.203 1.52 2.906 1 92.12 355 ASP B O 1
ATOM 6665 N N . SER B 1 356 ? -30.484 2.908 4.461 1 87.94 356 SER B N 1
ATOM 6666 C CA . SER B 1 356 ? -31.453 3.922 4.082 1 87.94 356 SER B CA 1
ATOM 6667 C C . SER B 1 356 ? -31.094 4.57 2.75 1 87.94 356 SER B C 1
ATOM 6669 O O . SER B 1 356 ? -29.938 4.516 2.322 1 87.94 356 SER B O 1
ATOM 6671 N N . LYS B 1 357 ? -32.062 5.133 2.104 1 83.31 357 LYS B N 1
ATOM 6672 C CA . LYS B 1 357 ? -31.781 6.098 1.051 1 83.31 357 LYS B CA 1
ATOM 6673 C C . LYS B 1 357 ? -31.125 7.355 1.623 1 83.31 357 LYS B C 1
ATOM 6675 O O . LYS B 1 357 ? -31.172 7.582 2.834 1 83.31 357 LYS B O 1
ATOM 6680 N N . PRO B 1 358 ? -30.406 8.031 0.8 1 81.25 358 PRO B N 1
ATOM 6681 C CA . PRO B 1 358 ? -29.844 9.281 1.313 1 81.25 358 PRO B CA 1
ATOM 6682 C C . PRO B 1 358 ? -30.922 10.203 1.906 1 81.25 358 PRO B C 1
ATOM 6684 O O . PRO B 1 358 ? -31.984 10.391 1.309 1 81.25 358 PRO B O 1
ATOM 6687 N N . LEU B 1 359 ? -30.672 10.602 3.098 1 80.94 359 LEU B N 1
ATOM 6688 C CA . LEU B 1 359 ? -31.609 11.453 3.82 1 80.94 359 LEU B CA 1
ATOM 6689 C C . LEU B 1 359 ? -31.031 12.844 4.039 1 80.94 359 LEU B C 1
ATOM 6691 O O . LEU B 1 359 ? -29.812 13.008 4.129 1 80.94 359 LEU B O 1
ATOM 6695 N N . LYS B 1 360 ? -31.891 13.82 4.086 1 78.38 360 LYS B N 1
ATOM 6696 C CA . LYS B 1 360 ? -31.469 15.172 4.41 1 78.38 360 LYS B CA 1
ATOM 6697 C C . LYS B 1 360 ? -31.031 15.281 5.867 1 78.38 360 LYS B C 1
ATOM 6699 O O . LYS B 1 360 ? -31.625 14.656 6.746 1 78.38 360 LYS B O 1
ATOM 6704 N N . TYR B 1 361 ? -30.047 16.047 6.094 1 71.88 361 TYR B N 1
ATOM 6705 C CA . TYR B 1 361 ? -29.422 16.141 7.406 1 71.88 361 TYR B CA 1
ATOM 6706 C C . TYR B 1 361 ? -30.406 16.625 8.461 1 71.88 361 TYR B C 1
ATOM 6708 O O . TYR B 1 361 ? -30.312 16.25 9.625 1 71.88 361 TYR B O 1
ATOM 6716 N N . ASP B 1 362 ? -31.312 17.453 8.078 1 70.56 362 ASP B N 1
ATOM 6717 C CA . ASP B 1 362 ? -32.281 18.016 9.023 1 70.56 362 ASP B CA 1
ATOM 6718 C C . ASP B 1 362 ? -33.188 16.938 9.586 1 70.56 362 ASP B C 1
ATOM 6720 O O . ASP B 1 362 ? -33.812 17.109 10.641 1 70.56 362 ASP B O 1
ATOM 6724 N N . LEU B 1 363 ? -33.094 15.82 8.984 1 69.19 363 LEU B N 1
ATOM 6725 C CA . LEU B 1 363 ? -33.969 14.719 9.391 1 69.19 363 LEU B CA 1
ATOM 6726 C C . LEU B 1 363 ? -33.25 13.82 10.406 1 69.19 363 LEU B C 1
ATOM 6728 O O . LEU B 1 363 ? -33.906 12.969 11.023 1 69.19 363 LEU B O 1
ATOM 6732 N N . LEU B 1 364 ? -32 14.078 10.516 1 74.5 364 LEU B N 1
ATOM 6733 C CA . LEU B 1 364 ? -31.281 13.242 11.477 1 74.5 364 LEU B CA 1
ATOM 6734 C C . LEU B 1 364 ? -31.531 13.719 12.898 1 74.5 364 LEU B C 1
ATOM 6736 O O . LEU B 1 364 ? -30.984 14.75 13.312 1 74.5 364 LEU B O 1
ATOM 6740 N N . LYS B 1 365 ? -32.375 13.086 13.578 1 74.75 365 LYS B N 1
ATOM 6741 C CA . LYS B 1 365 ? -32.781 13.484 14.922 1 74.75 365 LYS B CA 1
ATOM 6742 C C . LYS B 1 365 ? -32 12.711 15.984 1 74.75 365 LYS B C 1
ATOM 6744 O O . LYS B 1 365 ? -31.781 13.203 17.094 1 74.75 365 LYS B O 1
ATOM 6749 N N . ASN B 1 366 ? -31.562 11.539 15.578 1 83.38 366 ASN B N 1
ATOM 6750 C CA . ASN B 1 366 ? -30.938 10.648 16.547 1 83.38 366 ASN B CA 1
ATOM 6751 C C . ASN B 1 366 ? -29.531 10.258 16.125 1 83.38 366 ASN B C 1
ATOM 6753 O O . ASN B 1 366 ? -29.234 10.148 14.938 1 83.38 366 ASN B O 1
ATOM 6757 N N . ASP B 1 367 ? -28.703 10.234 17.125 1 87.56 367 ASP B N 1
ATOM 6758 C CA . ASP B 1 367 ? -27.359 9.742 16.844 1 87.56 367 ASP B CA 1
ATOM 6759 C C . ASP B 1 367 ? -27.344 8.219 16.781 1 87.56 367 ASP B C 1
ATOM 6761 O O . ASP B 1 367 ? -28.375 7.566 16.891 1 87.56 367 ASP B O 1
ATOM 6765 N N . GLU B 1 368 ? -26.203 7.668 16.516 1 90.44 368 GLU B N 1
ATOM 6766 C CA .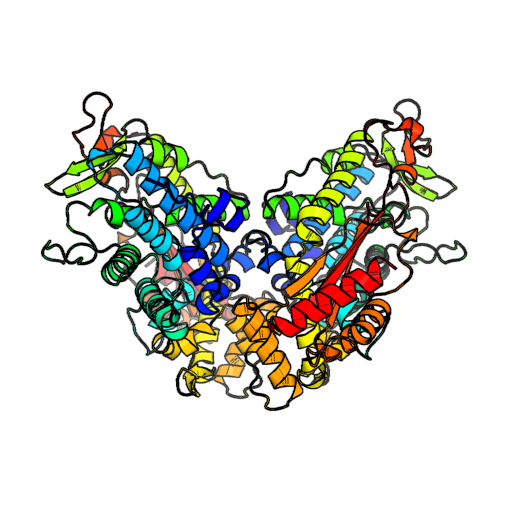 GLU B 1 368 ? -26.062 6.23 16.328 1 90.44 368 GLU B CA 1
ATOM 6767 C C . GLU B 1 368 ? -26.5 5.461 17.562 1 90.44 368 GLU B C 1
ATOM 6769 O O . GLU B 1 368 ? -27.172 4.43 17.469 1 90.44 368 GLU B O 1
ATOM 6774 N N . ALA B 1 369 ? -26.203 5.996 18.734 1 89.94 369 ALA B N 1
ATOM 6775 C CA . ALA B 1 369 ? -26.531 5.328 19.984 1 89.94 369 ALA B CA 1
ATOM 6776 C C . ALA B 1 369 ? -28.031 5.285 20.203 1 89.94 369 ALA B C 1
ATOM 6778 O O . ALA B 1 369 ? -28.578 4.273 20.656 1 89.94 369 ALA B O 1
ATOM 6779 N N . GLU B 1 370 ? -28.688 6.344 19.891 1 93.06 370 GLU B N 1
ATOM 6780 C CA . GLU B 1 370 ? -30.125 6.43 20.062 1 93.06 370 GLU B CA 1
ATOM 6781 C C . GLU B 1 370 ? -30.859 5.5 19.094 1 93.06 370 GLU B C 1
ATOM 6783 O O . GLU B 1 370 ? -31.828 4.844 19.469 1 93.06 370 GLU B O 1
ATOM 6788 N N . ILE B 1 371 ? -30.375 5.504 17.922 1 94.06 371 ILE B N 1
ATOM 6789 C CA . ILE B 1 371 ? -30.984 4.621 16.938 1 94.06 371 ILE B CA 1
ATOM 6790 C C . ILE B 1 371 ? -30.797 3.166 17.359 1 94.06 371 ILE B C 1
ATOM 6792 O O . ILE B 1 371 ? -31.719 2.357 17.25 1 94.06 371 ILE B O 1
ATOM 6796 N N . LYS B 1 372 ? -29.625 2.875 17.797 1 95.31 372 LYS B N 1
ATOM 6797 C CA . LYS B 1 372 ? -29.328 1.522 18.25 1 95.31 372 LYS B CA 1
ATOM 6798 C C . LYS B 1 372 ? -30.266 1.094 19.375 1 95.31 372 LYS B C 1
ATOM 6800 O O . LYS B 1 372 ? -30.828 -0.005 19.328 1 95.31 372 LYS B O 1
ATOM 6805 N N . ARG B 1 373 ? -30.453 1.944 20.328 1 94.94 373 ARG B N 1
ATOM 6806 C CA . ARG B 1 373 ? -31.328 1.649 21.453 1 94.94 373 ARG B CA 1
ATOM 6807 C C . ARG B 1 373 ? -32.781 1.446 21 1 94.94 373 ARG B C 1
ATOM 6809 O O . ARG B 1 373 ? -33.469 0.541 21.484 1 94.94 373 ARG B O 1
ATOM 6816 N N . SER B 1 374 ? -33.188 2.316 20.109 1 95.38 374 SER B N 1
ATOM 6817 C CA . SER B 1 374 ? -34.562 2.227 19.609 1 95.38 374 SER B CA 1
ATOM 6818 C C . SER B 1 374 ? -34.781 0.929 18.828 1 95.38 374 SER B C 1
ATOM 6820 O O . SER B 1 374 ? -35.781 0.265 19 1 95.38 374 SER B O 1
ATOM 6822 N N . VAL B 1 375 ? -33.844 0.603 18.047 1 96.12 375 VAL B N 1
ATOM 6823 C CA . VAL B 1 375 ? -33.938 -0.606 17.234 1 96.12 375 VAL B CA 1
ATOM 6824 C C . VAL B 1 375 ? -33.906 -1.837 18.141 1 96.12 375 VAL B C 1
ATOM 6826 O O . VAL B 1 375 ? -34.688 -2.773 17.953 1 96.12 375 VAL B O 1
ATOM 6829 N N . PHE B 1 376 ? -33 -1.81 19.109 1 95.62 376 PHE B N 1
ATOM 6830 C CA . PHE B 1 376 ? -32.906 -2.918 20.047 1 95.62 376 PHE B CA 1
ATOM 6831 C C . PHE B 1 376 ? -34.219 -3.104 20.812 1 95.62 376 PHE B C 1
ATOM 6833 O O . PHE B 1 376 ? -34.719 -4.223 20.922 1 95.62 376 PHE B O 1
ATOM 6840 N N . SER B 1 377 ? -34.688 -2.021 21.328 1 95.81 377 SER B N 1
ATOM 6841 C CA . SER B 1 377 ? -35.938 -2.068 22.094 1 95.81 377 SER B CA 1
ATOM 6842 C C . SER B 1 377 ? -37.062 -2.645 21.25 1 95.81 377 SER B C 1
ATOM 6844 O O . SER B 1 377 ? -37.844 -3.49 21.719 1 95.81 377 SER B O 1
ATOM 6846 N N . ARG B 1 378 ? -37.188 -2.209 20 1 95.44 378 ARG B N 1
ATOM 6847 C CA . ARG B 1 378 ? -38.219 -2.676 19.109 1 95.44 378 ARG B CA 1
ATOM 6848 C C . ARG B 1 378 ? -38 -4.141 18.734 1 95.44 378 ARG B C 1
ATOM 6850 O O . ARG B 1 378 ? -38.969 -4.887 18.562 1 95.44 378 ARG B O 1
ATOM 6857 N N . ALA B 1 379 ? -36.812 -4.539 18.609 1 95.62 379 ALA B N 1
ATOM 6858 C CA . ALA B 1 379 ? -36.5 -5.895 18.188 1 95.62 379 ALA B CA 1
ATOM 6859 C C . ALA B 1 379 ? -36.906 -6.918 19.25 1 95.62 379 ALA B C 1
ATOM 6861 O O . ALA B 1 379 ? -37.125 -8.086 18.922 1 95.62 379 ALA B O 1
ATOM 6862 N N . GLN B 1 380 ? -37 -6.438 20.453 1 93.62 380 GLN B N 1
ATOM 6863 C CA . GLN B 1 380 ? -37.344 -7.32 21.547 1 93.62 380 GLN B CA 1
ATOM 6864 C C . GLN B 1 380 ? -38.75 -7.867 21.391 1 93.62 380 GLN B C 1
ATOM 6866 O O . GLN B 1 380 ? -39.125 -8.867 22.016 1 93.62 380 GLN B O 1
ATOM 6871 N N . GLN B 1 381 ? -39.469 -7.258 20.625 1 92.19 381 GLN B N 1
ATOM 6872 C CA . GLN B 1 381 ? -40.844 -7.688 20.406 1 92.19 381 GLN B CA 1
ATOM 6873 C C . GLN B 1 381 ? -40.906 -8.938 19.516 1 92.19 381 GLN B C 1
ATOM 6875 O O . GLN B 1 381 ? -41.906 -9.648 19.5 1 92.19 381 GLN B O 1
ATOM 6880 N N . TYR B 1 382 ? -39.75 -9.125 18.922 1 91.88 382 TYR B N 1
ATOM 6881 C CA . TYR B 1 382 ? -39.719 -10.266 18.031 1 91.88 382 TYR B CA 1
ATOM 6882 C C . TYR B 1 382 ? -39.031 -11.461 18.688 1 91.88 382 TYR B C 1
ATOM 6884 O O . TYR B 1 382 ? -38.188 -11.289 19.562 1 91.88 382 TYR B O 1
ATOM 6892 N N . GLU B 1 383 ? -39.594 -12.664 18.625 1 85.5 383 GLU B N 1
ATOM 6893 C CA . GLU B 1 383 ? -39.062 -13.883 19.25 1 85.5 383 GLU B CA 1
ATOM 6894 C C . GLU B 1 383 ? -37.781 -14.336 18.594 1 85.5 383 GLU B C 1
ATOM 6896 O O . GLU B 1 383 ? -37.719 -15.398 17.953 1 85.5 383 GLU B O 1
ATOM 6901 N N . ALA B 1 384 ? -36.656 -13.617 18.766 1 90.75 384 ALA B N 1
ATOM 6902 C CA . ALA B 1 384 ? -35.375 -13.977 18.156 1 90.75 384 ALA B CA 1
ATOM 6903 C C . ALA B 1 384 ? -34.219 -13.836 19.156 1 90.75 384 ALA B C 1
ATOM 6905 O O . ALA B 1 384 ? -33.062 -14.023 18.797 1 90.75 384 ALA B O 1
ATOM 6906 N N . SER B 1 385 ? -34.438 -13.508 20.5 1 92.75 385 SER B N 1
ATOM 6907 C CA . SER B 1 385 ? -33.438 -13.359 21.562 1 92.75 385 SER B CA 1
ATOM 6908 C C . SER B 1 385 ? -32.344 -12.398 21.141 1 92.75 385 SER B C 1
ATOM 6910 O O . SER B 1 385 ? -31.141 -12.719 21.234 1 92.75 385 SER B O 1
ATOM 6912 N N . VAL B 1 386 ? -32.688 -11.297 20.625 1 95.25 386 VAL B N 1
ATOM 6913 C CA . VAL B 1 386 ? -31.734 -10.266 20.203 1 95.25 386 VAL B CA 1
ATOM 6914 C C . VAL B 1 386 ? -31.156 -9.562 21.438 1 95.25 386 VAL B C 1
ATOM 6916 O O . VAL B 1 386 ? -31.891 -9.211 22.359 1 95.25 386 VAL B O 1
ATOM 6919 N N . THR B 1 387 ? -29.891 -9.484 21.5 1 94.25 387 THR B N 1
ATOM 6920 C CA . THR B 1 387 ? -29.234 -8.695 22.531 1 94.25 387 THR B CA 1
ATOM 6921 C C . THR B 1 387 ? -28.781 -7.352 21.969 1 94.25 387 THR B C 1
ATOM 6923 O O . THR B 1 387 ? -28.766 -7.152 20.75 1 94.25 387 THR B O 1
ATOM 6926 N N . GLU B 1 388 ? -28.438 -6.461 22.828 1 93.31 388 GLU B N 1
ATOM 6927 C CA . GLU B 1 388 ? -28 -5.137 22.406 1 93.31 388 GLU B CA 1
ATOM 6928 C C . GLU B 1 388 ? -26.719 -5.223 21.578 1 93.31 388 GLU B C 1
ATOM 6930 O O . GLU B 1 388 ? -26.531 -4.441 20.641 1 93.31 388 GLU B O 1
ATOM 6935 N N . GLU B 1 389 ? -25.906 -6.211 21.859 1 92.06 389 GLU B N 1
ATOM 6936 C CA . GLU B 1 389 ? -24.625 -6.379 21.188 1 92.06 389 GLU B CA 1
ATOM 6937 C C . GLU B 1 389 ? -24.812 -6.902 19.766 1 92.06 389 GLU B C 1
ATOM 6939 O O . GLU B 1 389 ? -23.891 -6.828 18.938 1 92.06 389 GLU B O 1
ATOM 6944 N N . ASP B 1 390 ? -26 -7.32 19.5 1 95.88 390 ASP B N 1
ATOM 6945 C CA . ASP B 1 390 ? -26.266 -7.863 18.172 1 95.88 390 ASP B CA 1
ATOM 6946 C C . ASP B 1 390 ? -26.531 -6.742 17.156 1 95.88 390 ASP B C 1
ATOM 6948 O O . ASP B 1 390 ? -26.531 -6.973 15.953 1 95.88 390 ASP B O 1
ATOM 6952 N N . VAL B 1 391 ? -26.812 -5.555 17.672 1 96.62 391 VAL B N 1
ATOM 6953 C CA . VAL B 1 391 ? -27.219 -4.445 16.828 1 96.62 391 VAL B CA 1
ATOM 6954 C C . VAL B 1 391 ? -26.094 -3.426 16.719 1 96.62 391 VAL B C 1
ATOM 6956 O O . VAL B 1 391 ? -25.5 -3.045 17.734 1 96.62 391 VAL B O 1
ATOM 6959 N N . ALA B 1 392 ? -25.781 -3.031 15.555 1 96.12 392 ALA B N 1
ATOM 6960 C CA . ALA B 1 392 ? -24.844 -1.939 15.312 1 96.12 392 ALA B CA 1
ATOM 6961 C C . ALA B 1 392 ? -25.406 -0.932 14.32 1 96.12 392 ALA B C 1
ATOM 6963 O O . ALA B 1 392 ? -26.172 -1.3 13.422 1 96.12 392 ALA B O 1
ATOM 6964 N N . VAL B 1 393 ? -25.141 0.301 14.516 1 94.81 393 VAL B N 1
ATOM 6965 C CA . VAL B 1 393 ? -25.641 1.375 13.664 1 94.81 393 VAL B CA 1
ATOM 6966 C C . VAL B 1 393 ? -24.469 2.236 13.18 1 94.81 393 VAL B C 1
ATOM 6968 O O . VAL B 1 393 ? -23.547 2.531 13.945 1 94.81 393 VAL B O 1
ATOM 6971 N N . HIS B 1 394 ? -24.438 2.535 11.914 1 92.69 394 HIS B N 1
ATOM 6972 C CA . HIS B 1 394 ? -23.469 3.445 11.305 1 92.69 394 HIS B CA 1
ATOM 6973 C C . HIS B 1 394 ? -24.172 4.516 10.477 1 92.69 394 HIS B C 1
ATOM 6975 O O . HIS B 1 394 ? -25.016 4.203 9.625 1 92.69 394 HIS B O 1
ATOM 6981 N N . ILE B 1 395 ? -23.875 5.75 10.75 1 89.88 395 ILE B N 1
ATOM 6982 C CA . ILE B 1 395 ? -24.375 6.859 9.953 1 89.88 395 ILE B CA 1
ATOM 6983 C C . ILE B 1 395 ? -23.266 7.406 9.055 1 89.88 395 ILE B C 1
ATOM 6985 O O . ILE B 1 395 ? -22.234 7.863 9.555 1 89.88 395 ILE B O 1
ATOM 6989 N N . ALA B 1 396 ? -23.422 7.277 7.801 1 86.25 396 ALA B N 1
ATOM 6990 C CA . ALA B 1 396 ? -22.484 7.828 6.824 1 86.25 396 ALA B CA 1
ATOM 6991 C C . ALA B 1 396 ? -22.875 9.25 6.426 1 86.25 396 ALA B C 1
ATOM 6993 O O . ALA B 1 396 ? -24 9.484 5.992 1 86.25 396 ALA B O 1
ATOM 6994 N N . TYR B 1 397 ? -21.938 10.141 6.598 1 80.19 397 TYR B N 1
ATOM 6995 C CA . TYR B 1 397 ? -22.172 11.531 6.234 1 80.19 397 TYR B CA 1
ATOM 6996 C C . TYR B 1 397 ? -21.547 11.859 4.887 1 80.19 397 TYR B C 1
ATOM 6998 O O . TYR B 1 397 ? -20.375 11.555 4.652 1 80.19 397 TYR B O 1
ATOM 7006 N N . LEU B 1 398 ? -22.312 12.336 3.986 1 76.38 398 LEU B N 1
ATOM 7007 C CA . LEU B 1 398 ? -21.844 12.75 2.67 1 76.38 398 LEU B CA 1
ATOM 7008 C C . LEU B 1 398 ? -22.016 14.25 2.475 1 76.38 398 LEU B C 1
ATOM 7010 O O . LEU B 1 398 ? -23.141 14.766 2.568 1 76.38 398 LEU B O 1
ATOM 7014 N N . ASP B 1 399 ? -20.953 14.938 2.451 1 70.81 399 ASP B N 1
ATOM 7015 C CA . ASP B 1 399 ? -21.047 16.375 2.221 1 70.81 399 ASP B CA 1
ATOM 7016 C C . ASP B 1 399 ? -19.984 16.844 1.236 1 70.81 399 ASP B C 1
ATOM 7018 O O . ASP B 1 399 ? -19.141 16.062 0.806 1 70.81 399 ASP B O 1
ATOM 7022 N N . PHE B 1 400 ? -20.156 18.016 0.763 1 62.12 400 PHE B N 1
ATOM 7023 C CA . PHE B 1 400 ? -19.234 18.625 -0.188 1 62.12 400 PHE B CA 1
ATOM 7024 C C . PHE B 1 400 ? -18.109 19.359 0.539 1 62.12 400 PHE B C 1
ATOM 7026 O O . PHE B 1 400 ? -17.516 20.281 -0.007 1 62.12 400 PHE B O 1
ATOM 7033 N N . GLY B 1 401 ? -17.844 18.969 1.751 1 60.44 401 GLY B N 1
ATOM 7034 C CA . GLY B 1 401 ? -16.688 19.5 2.463 1 60.44 401 GLY B CA 1
ATOM 7035 C C . GLY B 1 401 ? -17.031 20.594 3.445 1 60.44 401 GLY B C 1
ATOM 7036 O O . GLY B 1 401 ? -16.203 20.969 4.285 1 60.44 401 GLY B O 1
ATOM 7037 N N . MET B 1 402 ? -18.094 21.203 3.252 1 65.94 402 MET B N 1
ATOM 7038 C CA . MET B 1 402 ? -18.484 22.281 4.16 1 65.94 402 MET B CA 1
ATOM 7039 C C . MET B 1 402 ? -19.875 22.047 4.723 1 65.94 402 MET B C 1
ATOM 7041 O O . MET B 1 402 ? -20.719 22.938 4.703 1 65.94 402 MET B O 1
ATOM 7045 N N . LYS B 1 403 ? -20.047 20.766 4.996 1 64.31 403 LYS B N 1
ATOM 7046 C CA . LYS B 1 403 ? -21.328 20.391 5.594 1 64.31 403 LYS B CA 1
ATOM 7047 C C . LYS B 1 403 ? -22.5 20.828 4.723 1 64.31 403 LYS B C 1
ATOM 7049 O O . LYS B 1 403 ? -22.547 20.516 3.531 1 64.31 403 LYS B O 1
ATOM 7054 N N . GLY B 1 404 ? -23.297 21.641 5.195 1 61.12 404 GLY B N 1
ATOM 7055 C CA . GLY B 1 404 ? -24.5 22.016 4.473 1 61.12 404 GLY B CA 1
ATOM 7056 C C . GLY B 1 404 ? -24.328 23.266 3.621 1 61.12 404 GLY B C 1
ATOM 7057 O O . GLY B 1 404 ? -25.219 23.625 2.855 1 61.12 404 GLY B O 1
ATOM 7058 N N . GLN B 1 405 ? -23.062 23.766 3.625 1 67.12 405 GLN B N 1
ATOM 7059 C CA . GLN B 1 405 ? -22.844 25.016 2.914 1 67.12 405 GLN B CA 1
ATOM 7060 C C . GLN B 1 405 ? -22.219 24.781 1.547 1 67.12 405 GLN B C 1
ATOM 7062 O O . GLN B 1 405 ? -21.578 23.75 1.326 1 67.12 405 GLN B O 1
ATOM 7067 N N . ASN B 1 406 ? -22.609 25.656 0.645 1 66.44 406 ASN B N 1
ATOM 7068 C CA . ASN B 1 406 ? -21.938 25.656 -0.651 1 66.44 406 ASN B CA 1
ATOM 7069 C C . ASN B 1 406 ? -20.484 26.125 -0.538 1 66.44 406 ASN B C 1
ATOM 7071 O O . ASN B 1 406 ? -20.234 27.297 -0.262 1 66.44 406 ASN B O 1
ATOM 7075 N N . PRO B 1 407 ? -19.609 25.297 -0.734 1 70.31 407 PRO B N 1
ATOM 7076 C CA . PRO B 1 407 ? -18.203 25.672 -0.532 1 70.31 407 PRO B CA 1
ATOM 7077 C C . PRO B 1 407 ? -17.75 26.797 -1.467 1 70.31 407 PRO B C 1
ATOM 7079 O O . PRO B 1 407 ? -16.859 27.562 -1.126 1 70.31 407 PRO B O 1
ATOM 7082 N N . VAL B 1 408 ? -18.344 26.906 -2.582 1 70.94 408 VAL B N 1
ATOM 7083 C CA . VAL B 1 408 ? -17.938 27.875 -3.58 1 70.94 408 VAL B CA 1
ATOM 7084 C C . VAL B 1 408 ? -18.297 29.281 -3.1 1 70.94 408 VAL B C 1
ATOM 7086 O O . VAL B 1 408 ? -17.641 30.266 -3.475 1 70.94 408 VAL B O 1
ATOM 7089 N N . GLU B 1 409 ? -19.25 29.281 -2.264 1 72.12 409 GLU B N 1
ATOM 7090 C CA . GLU B 1 409 ? -19.688 30.594 -1.776 1 72.12 409 GLU B CA 1
ATOM 7091 C C . GLU B 1 409 ? -18.688 31.156 -0.771 1 72.12 409 GLU B C 1
ATOM 7093 O O . GLU B 1 409 ? -18.734 32.344 -0.452 1 72.12 409 GLU B O 1
ATOM 7098 N N . LYS B 1 410 ? -17.812 30.391 -0.392 1 74.94 410 LYS B N 1
ATOM 7099 C CA . LYS B 1 410 ? -16.812 30.828 0.572 1 74.94 410 LYS B CA 1
ATOM 7100 C C . LYS B 1 410 ? -15.523 31.25 -0.129 1 74.94 410 LYS B C 1
ATOM 7102 O O . LYS B 1 410 ? -14.562 31.656 0.524 1 74.94 410 LYS B O 1
ATOM 7107 N N . LEU B 1 411 ? -15.555 31.312 -1.402 1 77.88 411 LEU B N 1
ATOM 7108 C CA . LEU B 1 411 ? -14.352 31.609 -2.164 1 77.88 411 LEU B CA 1
ATOM 7109 C C . LEU B 1 411 ? -14.336 33.062 -2.596 1 77.88 411 LEU B C 1
ATOM 7111 O O . LEU B 1 411 ? -15.375 33.625 -2.945 1 77.88 411 LEU B O 1
ATOM 7115 N N . ASN B 1 412 ? -13.203 33.656 -2.432 1 80.19 412 ASN B N 1
ATOM 7116 C CA . ASN B 1 412 ? -12.977 34.969 -3.012 1 80.19 412 ASN B CA 1
ATOM 7117 C C . ASN B 1 412 ? -12.336 34.875 -4.391 1 80.19 412 ASN B C 1
ATOM 7119 O O . ASN B 1 412 ? -11.344 34.156 -4.574 1 80.19 412 ASN B O 1
ATOM 7123 N N . VAL B 1 413 ? -13.008 35.562 -5.309 1 81.5 413 VAL B N 1
ATOM 7124 C CA . VAL B 1 413 ? -12.586 35.469 -6.699 1 81.5 413 VAL B CA 1
ATOM 7125 C C . VAL B 1 413 ? -12.164 36.844 -7.215 1 81.5 413 VAL B C 1
ATOM 7127 O O . VAL B 1 413 ? -12.664 37.844 -6.738 1 81.5 413 VAL B O 1
ATOM 7130 N N . TYR B 1 414 ? -11.172 36.844 -8.016 1 83.5 414 TYR B N 1
ATOM 7131 C CA . TYR B 1 414 ? -10.789 38.062 -8.688 1 83.5 414 TYR B CA 1
ATOM 7132 C C . TYR B 1 414 ? -10.953 37.938 -10.195 1 83.5 414 TYR B C 1
ATOM 7134 O O . TYR B 1 414 ? -11.148 36.844 -10.719 1 83.5 414 TYR B O 1
ATOM 7142 N N . THR B 1 415 ? -11 39.094 -10.898 1 81.44 415 THR B N 1
ATOM 7143 C CA . THR B 1 415 ? -11.172 39.094 -12.344 1 81.44 415 THR B CA 1
ATOM 7144 C C . THR B 1 415 ? -9.945 39.688 -13.031 1 81.44 415 THR B C 1
ATOM 7146 O O . THR B 1 415 ? -9.109 40.312 -12.391 1 81.44 415 THR B O 1
ATOM 7149 N N . LYS B 1 416 ? -9.82 39.438 -14.312 1 80.62 416 LYS B N 1
ATOM 7150 C CA . LYS B 1 416 ? -8.711 39.938 -15.102 1 80.62 416 LYS B CA 1
ATOM 7151 C C . LYS B 1 416 ? -8.719 41.469 -15.117 1 80.62 416 LYS B C 1
ATOM 7153 O O . LYS B 1 416 ? -7.668 42.094 -15.273 1 80.62 416 LYS B O 1
ATOM 7158 N N . HIS B 1 417 ? -9.867 42.062 -14.914 1 82.25 417 HIS B N 1
ATOM 7159 C CA . HIS B 1 417 ? -10.031 43.5 -15 1 82.25 417 HIS B CA 1
ATOM 7160 C C . HIS B 1 417 ? -9.609 44.188 -13.695 1 82.25 417 HIS B C 1
ATOM 7162 O O . HIS B 1 417 ? -9.234 45.344 -13.695 1 82.25 417 HIS B O 1
ATOM 7168 N N . ASP B 1 418 ? -9.695 43.438 -12.609 1 81.25 418 ASP B N 1
ATOM 7169 C CA . ASP B 1 418 ? -9.258 43.938 -11.312 1 81.25 418 ASP B CA 1
ATOM 7170 C C . ASP B 1 418 ? -8.586 42.844 -10.484 1 81.25 418 ASP B C 1
ATOM 7172 O O . ASP B 1 418 ? -9.227 42.219 -9.656 1 81.25 418 ASP B O 1
ATOM 7176 N N . MET B 1 419 ? -7.371 42.812 -10.633 1 81.25 419 MET B N 1
ATOM 7177 C CA . MET B 1 419 ? -6.602 41.719 -10.039 1 81.25 419 MET B CA 1
ATOM 7178 C C . MET B 1 419 ? -6.34 41.969 -8.562 1 81.25 419 MET B C 1
ATOM 7180 O O . MET B 1 419 ? -5.828 41.094 -7.859 1 81.25 419 MET B O 1
ATOM 7184 N N . GLU B 1 420 ? -6.707 43.156 -8.078 1 83.62 420 GLU B N 1
ATOM 7185 C CA . GLU B 1 420 ? -6.422 43.5 -6.688 1 83.62 420 GLU B CA 1
ATOM 7186 C C . GLU B 1 420 ? -7.703 43.562 -5.863 1 83.62 420 GLU B C 1
ATOM 7188 O O . GLU B 1 420 ? -7.664 43.844 -4.664 1 83.62 420 GLU B O 1
ATOM 7193 N N . LYS B 1 421 ? -8.797 43.219 -6.547 1 84.5 421 LYS B N 1
ATOM 7194 C CA . LYS B 1 421 ? -10.07 43.25 -5.836 1 84.5 421 LYS B CA 1
ATOM 7195 C C . LYS B 1 421 ? -10.742 41.875 -5.895 1 84.5 421 LYS B C 1
ATOM 7197 O O . LYS B 1 421 ? -10.93 41.312 -6.977 1 84.5 421 LYS B O 1
ATOM 7202 N N . ALA B 1 422 ? -10.984 41.375 -4.668 1 86.5 422 ALA B N 1
ATOM 7203 C CA . ALA B 1 422 ? -11.656 40.094 -4.57 1 86.5 422 ALA B CA 1
ATOM 7204 C C . ALA B 1 422 ? -13.141 40.25 -4.293 1 86.5 422 ALA B C 1
ATOM 7206 O O . ALA B 1 422 ? -13.547 41.188 -3.582 1 86.5 422 ALA B O 1
ATOM 7207 N N . THR B 1 423 ? -13.977 39.531 -4.918 1 80.81 423 THR B N 1
ATOM 7208 C CA . THR B 1 423 ? -15.414 39.5 -4.672 1 80.81 423 THR B CA 1
ATOM 7209 C C . THR B 1 423 ? -15.875 38.094 -4.293 1 80.81 423 THR B C 1
ATOM 7211 O O . THR B 1 423 ? -15.258 37.094 -4.699 1 80.81 423 THR B O 1
ATOM 7214 N N . ARG B 1 424 ? -16.875 38.062 -3.465 1 77.81 424 ARG B N 1
ATOM 7215 C CA . ARG B 1 424 ? -17.469 36.781 -3.09 1 77.81 424 ARG B CA 1
ATOM 7216 C C . ARG B 1 424 ? -18.297 36.188 -4.227 1 77.81 424 ARG B C 1
ATOM 7218 O O . ARG B 1 424 ? -19.031 36.938 -4.891 1 77.81 424 ARG B O 1
ATOM 7225 N N . LEU B 1 425 ? -18.047 34.969 -4.422 1 71.38 425 LEU B N 1
ATOM 7226 C CA . LEU B 1 425 ? -18.812 34.344 -5.48 1 71.38 425 LEU B CA 1
ATOM 7227 C C . LEU B 1 425 ? -20.203 33.938 -4.992 1 71.38 425 LEU B C 1
ATOM 7229 O O . LEU B 1 425 ? -20.344 33.375 -3.893 1 71.38 425 LEU B O 1
ATOM 7233 N N . HIS B 1 426 ? -21.203 34.406 -5.602 1 65.12 426 HIS B N 1
ATOM 7234 C CA . HIS B 1 426 ? -22.562 33.969 -5.301 1 65.12 426 HIS B CA 1
ATOM 7235 C C . HIS B 1 426 ? -23 32.844 -6.254 1 65.12 426 HIS B C 1
ATOM 7237 O O . HIS B 1 426 ? -22.547 32.812 -7.398 1 65.12 426 HIS B O 1
ATOM 7243 N N . GLN B 1 427 ? -23.641 31.875 -5.707 1 59.44 427 GLN B N 1
ATOM 7244 C CA . GLN B 1 427 ? -24.078 30.688 -6.441 1 59.44 427 GLN B CA 1
ATOM 7245 C C . GLN B 1 427 ? -24.594 31.047 -7.828 1 59.44 427 GLN B C 1
ATOM 7247 O O . GLN B 1 427 ? -24.312 30.359 -8.805 1 59.44 427 GLN B O 1
ATOM 7252 N N . GLU B 1 428 ? -25.297 32.094 -7.781 1 51.72 428 GLU B N 1
ATOM 7253 C CA . GLU B 1 428 ? -25.953 32.5 -9.023 1 51.72 428 GLU B CA 1
ATOM 7254 C C . GLU B 1 428 ? -24.922 32.875 -10.086 1 51.72 428 GLU B C 1
ATOM 7256 O O . GLU B 1 428 ? -25.203 32.781 -11.281 1 51.72 428 GLU B O 1
ATOM 7261 N N . GLU B 1 429 ? -23.875 33.219 -9.672 1 50.94 429 GLU B N 1
ATOM 7262 C CA . GLU B 1 429 ? -22.844 33.688 -10.578 1 50.94 429 GLU B CA 1
ATOM 7263 C C . GLU B 1 429 ? -21.969 32.562 -11.07 1 50.94 429 GLU B C 1
ATOM 7265 O O . GLU B 1 429 ? -21.328 32.656 -12.125 1 50.94 429 GLU B O 1
ATOM 7270 N N . ALA B 1 430 ? -21.781 31.641 -10.32 1 51.75 430 ALA B N 1
ATOM 7271 C CA . ALA B 1 430 ? -20.891 30.547 -10.727 1 51.75 430 ALA B CA 1
ATOM 7272 C C . ALA B 1 430 ? -21.5 29.75 -11.867 1 51.75 430 ALA B C 1
ATOM 7274 O O . ALA B 1 430 ? -20.906 29.625 -12.945 1 51.75 430 ALA B O 1
ATOM 7275 N N . SER B 1 431 ? -22.047 28.641 -11.852 1 48.66 431 SER B N 1
ATOM 7276 C CA . SER B 1 431 ? -22.828 27.891 -12.836 1 48.66 431 SER B CA 1
ATOM 7277 C C . SER B 1 431 ? -24.125 27.375 -12.234 1 48.66 431 SER B C 1
ATOM 7279 O O . SER B 1 431 ? -24.125 26.75 -11.172 1 48.66 431 SER B O 1
ATOM 7281 N N . ARG B 1 432 ? -25.328 27.906 -12.578 1 46.5 432 ARG B N 1
ATOM 7282 C CA . ARG B 1 432 ? -26.641 27.359 -12.25 1 46.5 432 ARG B CA 1
ATOM 7283 C C . ARG B 1 432 ? -26.703 25.875 -12.562 1 46.5 432 ARG B C 1
ATOM 7285 O O . ARG B 1 432 ? -27.578 25.156 -12.07 1 46.5 432 ARG B O 1
ATOM 7292 N N . ILE B 1 433 ? -25.875 25.375 -13.414 1 40.62 433 ILE B N 1
ATOM 7293 C CA . ILE B 1 433 ? -25.938 24 -13.93 1 40.62 433 ILE B CA 1
ATOM 7294 C C . ILE B 1 433 ? -25.172 23.062 -13.008 1 40.62 433 ILE B C 1
ATOM 7296 O O . ILE B 1 433 ? -25.578 21.922 -12.781 1 40.62 433 ILE B O 1
ATOM 7300 N N . LEU B 1 434 ? -24.141 23.469 -12.453 1 50.16 434 LEU B N 1
ATOM 7301 C CA . LEU B 1 434 ? -23.188 22.5 -11.898 1 50.16 434 LEU B CA 1
ATOM 7302 C C . LEU B 1 434 ? -23.422 22.312 -10.406 1 50.16 434 LEU B C 1
ATOM 7304 O O . LEU B 1 434 ? -22.891 21.375 -9.812 1 50.16 434 LEU B O 1
ATOM 7308 N N . GLY B 1 435 ? -24.422 22.984 -9.828 1 54.5 435 GLY B N 1
ATOM 7309 C CA . GLY B 1 435 ? -24.375 22.922 -8.375 1 54.5 435 GLY B CA 1
ATOM 7310 C C . GLY B 1 435 ? -25.484 22.078 -7.785 1 54.5 435 GLY B C 1
ATOM 7311 O O . GLY B 1 435 ? -26.641 22.156 -8.234 1 54.5 435 GLY B O 1
ATOM 7312 N N . PRO B 1 436 ? -25.047 20.984 -7.027 1 57.12 436 PRO B N 1
ATOM 7313 C CA . PRO B 1 436 ? -26.078 20.203 -6.352 1 57.12 436 PRO B CA 1
ATOM 7314 C C . PRO B 1 436 ? -27.031 21.062 -5.539 1 57.12 436 PRO B C 1
ATOM 7316 O O . PRO B 1 436 ? -26.672 22.172 -5.129 1 57.12 436 PRO B O 1
ATOM 7319 N N . THR B 1 437 ? -28.281 20.719 -5.535 1 54.44 437 THR B N 1
ATOM 7320 C CA . THR B 1 437 ? -29.281 21.422 -4.742 1 54.44 437 THR B CA 1
ATOM 7321 C C . THR B 1 437 ? -29.062 21.172 -3.252 1 54.44 437 THR B C 1
ATOM 7323 O O . THR B 1 437 ? -29.438 21.984 -2.416 1 54.44 437 THR B O 1
ATOM 7326 N N . THR B 1 438 ? -28.484 20.062 -2.932 1 61.5 438 THR B N 1
ATOM 7327 C CA . THR B 1 438 ? -28.188 19.75 -1.539 1 61.5 438 THR B CA 1
ATOM 7328 C C . THR B 1 438 ? -26.719 19.359 -1.374 1 61.5 438 THR B C 1
ATOM 7330 O O . THR B 1 438 ? -26.156 18.656 -2.225 1 61.5 438 THR B O 1
ATOM 7333 N N . PHE B 1 439 ? -26.266 19.875 -0.224 1 64.12 439 PHE B N 1
ATOM 7334 C CA . PHE B 1 439 ? -24.828 19.734 -0.081 1 64.12 439 PHE B CA 1
ATOM 7335 C C . PHE B 1 439 ? -24.484 18.719 0.997 1 64.12 439 PHE B C 1
ATOM 7337 O O . PHE B 1 439 ? -23.312 18.5 1.3 1 64.12 439 PHE B O 1
ATOM 7344 N N . GLN B 1 440 ? -25.562 18.188 1.618 1 72.44 440 GLN B N 1
ATOM 7345 C CA . GLN B 1 440 ? -25.297 17.203 2.648 1 72.44 440 GLN B CA 1
ATOM 7346 C C . GLN B 1 440 ? -26.359 16.109 2.666 1 72.44 440 GLN B C 1
ATOM 7348 O O . GLN B 1 440 ? -27.547 16.391 2.486 1 72.44 440 GLN B O 1
ATOM 7353 N N . GLU B 1 441 ? -26.016 14.945 2.736 1 79.5 441 GLU B N 1
ATOM 7354 C CA . GLU B 1 441 ? -26.875 13.781 2.898 1 79.5 441 GLU B CA 1
ATOM 7355 C C . GLU B 1 441 ? -26.25 12.75 3.83 1 79.5 441 GLU B C 1
ATOM 7357 O O . GLU B 1 441 ? -25.047 12.805 4.105 1 79.5 441 GLU B O 1
ATOM 7362 N N . PHE B 1 442 ? -27.125 12.109 4.512 1 84.88 442 PHE B N 1
ATOM 7363 C CA . PHE B 1 442 ? -26.578 11.039 5.336 1 84.88 442 PHE B CA 1
ATOM 7364 C C . PHE B 1 442 ? -27.297 9.727 5.051 1 84.88 442 PHE B C 1
ATOM 7366 O O . PHE B 1 442 ? -28.406 9.719 4.516 1 84.88 442 PHE B O 1
ATOM 7373 N N . VAL B 1 443 ? -26.672 8.625 5.285 1 88.25 443 VAL B N 1
ATOM 7374 C CA . VAL B 1 443 ? -27.203 7.281 5.133 1 88.25 443 VAL B CA 1
ATOM 7375 C C . VAL B 1 443 ? -27.094 6.527 6.457 1 88.25 443 VAL B C 1
ATOM 7377 O O . VAL B 1 443 ? -26.031 6.543 7.094 1 88.25 443 VAL B O 1
ATOM 7380 N N . VAL B 1 444 ? -28.188 5.984 6.879 1 91.81 444 VAL B N 1
ATOM 7381 C CA . VAL B 1 444 ? -28.188 5.191 8.102 1 91.81 444 VAL B CA 1
ATOM 7382 C C . VAL B 1 444 ? -28.109 3.707 7.762 1 91.81 444 VAL B C 1
ATOM 7384 O O . VAL B 1 444 ? -28.906 3.197 6.969 1 91.81 444 VAL B O 1
ATOM 7387 N N . ARG B 1 445 ? -27.172 3.109 8.367 1 94.81 445 ARG B N 1
ATOM 7388 C CA . ARG B 1 445 ? -26.984 1.673 8.18 1 94.81 445 ARG B CA 1
ATOM 7389 C C . ARG B 1 445 ? -27.125 0.932 9.508 1 94.81 445 ARG B C 1
ATOM 7391 O O . ARG B 1 445 ? -26.484 1.299 10.5 1 94.81 445 ARG B O 1
ATOM 7398 N N . ILE B 1 446 ? -28 -0.019 9.523 1 96.62 446 ILE B N 1
ATOM 7399 C CA . ILE B 1 446 ? -28.188 -0.857 10.703 1 96.62 446 ILE B CA 1
ATOM 7400 C C . ILE B 1 446 ? -27.734 -2.285 10.398 1 96.62 446 ILE B C 1
ATOM 7402 O O . ILE B 1 446 ? -28.078 -2.842 9.352 1 96.62 446 ILE B O 1
ATOM 7406 N N . MET B 1 447 ? -26.953 -2.799 11.32 1 97.25 447 MET B N 1
ATOM 7407 C CA . MET B 1 447 ? -26.328 -4.094 11.07 1 97.25 447 MET B CA 1
ATOM 7408 C C . MET B 1 447 ? -26.688 -5.094 12.164 1 97.25 447 MET B C 1
ATOM 7410 O O . MET B 1 447 ? -26.953 -4.699 13.305 1 97.25 447 MET B O 1
ATOM 7414 N N . CYS B 1 448 ? -26.828 -6.312 11.781 1 97 448 CYS B N 1
ATOM 7415 C CA . CYS B 1 448 ? -26.828 -7.43 12.719 1 97 448 CYS B CA 1
ATOM 7416 C C . CYS B 1 448 ? -25.422 -8 12.891 1 97 448 CYS B C 1
ATOM 7418 O O . CYS B 1 448 ? -24.812 -8.445 11.922 1 97 448 CYS B O 1
ATOM 7420 N N . CYS B 1 449 ? -24.922 -8.086 14.102 1 96.12 449 CYS B N 1
ATOM 7421 C CA . CYS B 1 449 ? -23.531 -8.414 14.367 1 96.12 449 CYS B CA 1
ATOM 7422 C C . CYS B 1 449 ? -23.312 -9.922 14.367 1 96.12 449 CYS B C 1
ATOM 7424 O O . CYS B 1 449 ? -22.172 -10.391 14.375 1 96.12 449 CYS B O 1
ATOM 7426 N N . VAL B 1 450 ? -24.422 -10.664 14.289 1 93.69 450 VAL B N 1
ATOM 7427 C CA . VAL B 1 450 ? -24.344 -12.117 14.219 1 93.69 450 VAL B CA 1
ATOM 7428 C C . VAL B 1 450 ? -25.031 -12.617 12.953 1 93.69 450 VAL B C 1
ATOM 7430 O O . VAL B 1 450 ? -25.969 -11.984 12.469 1 93.69 450 VAL B O 1
ATOM 7433 N N . ARG B 1 451 ? -24.547 -13.719 12.43 1 92.19 451 ARG B N 1
ATOM 7434 C CA . ARG B 1 451 ? -25.156 -14.297 11.234 1 92.19 451 ARG B CA 1
ATOM 7435 C C . ARG B 1 451 ? -26.219 -15.32 11.609 1 92.19 451 ARG B C 1
ATOM 7437 O O . ARG B 1 451 ? -26.031 -16.516 11.383 1 92.19 451 ARG B O 1
ATOM 7444 N N . ASP B 1 452 ? -27.203 -14.828 12.188 1 93.38 452 ASP B N 1
ATOM 7445 C CA . ASP B 1 452 ? -28.391 -15.586 12.578 1 93.38 452 ASP B CA 1
ATOM 7446 C C . ASP B 1 452 ? -29.625 -15.078 11.859 1 93.38 452 ASP B C 1
ATOM 7448 O O . ASP B 1 452 ? -30.016 -13.914 12.016 1 93.38 452 ASP B O 1
ATOM 7452 N N . THR B 1 453 ? -30.172 -15.938 11.125 1 94.75 453 THR B N 1
ATOM 7453 C CA . THR B 1 453 ? -31.266 -15.547 10.25 1 94.75 453 THR B CA 1
ATOM 7454 C C . THR B 1 453 ? -32.438 -14.969 11.055 1 94.75 453 THR B C 1
ATOM 7456 O O . THR B 1 453 ? -33.062 -13.992 10.633 1 94.75 453 THR B O 1
ATOM 7459 N N . LYS B 1 454 ? -32.688 -15.586 12.172 1 95.69 454 LYS B N 1
ATOM 7460 C CA . LYS B 1 454 ? -33.812 -15.117 13.008 1 95.69 454 LYS B CA 1
ATOM 7461 C C . LYS B 1 454 ? -33.531 -13.734 13.578 1 95.69 454 LYS B C 1
ATOM 7463 O O . LYS B 1 454 ? -34.375 -12.859 13.57 1 95.69 454 LYS B O 1
ATOM 7468 N N . LYS B 1 455 ? -32.375 -13.555 14.047 1 96.31 455 LYS B N 1
ATOM 7469 C CA . LYS B 1 455 ? -31.984 -12.266 14.609 1 96.31 455 LYS B CA 1
ATOM 7470 C C . LYS B 1 455 ? -31.922 -11.195 13.523 1 96.31 455 LYS B C 1
ATOM 7472 O O . LYS B 1 455 ? -32.375 -10.062 13.734 1 96.31 455 LYS B O 1
ATOM 7477 N N . CYS B 1 456 ? -31.391 -11.5 12.398 1 96.69 456 CYS B N 1
ATOM 7478 C CA . CYS B 1 456 ? -31.312 -10.555 11.281 1 96.69 456 CYS B CA 1
ATOM 7479 C C . CYS B 1 456 ? -32.688 -10.086 10.859 1 96.69 456 CYS B C 1
ATOM 7481 O O . CYS B 1 456 ? -32.906 -8.898 10.625 1 96.69 456 CYS B O 1
ATOM 7483 N N . THR B 1 457 ? -33.562 -11.07 10.82 1 96.56 457 THR B N 1
ATOM 7484 C CA . THR B 1 457 ? -34.938 -10.742 10.414 1 96.56 457 THR B CA 1
ATOM 7485 C C . THR B 1 457 ? -35.594 -9.844 11.445 1 96.56 457 THR B C 1
ATOM 7487 O O . THR B 1 457 ? -36.281 -8.875 11.086 1 96.56 457 THR B O 1
ATOM 7490 N N . ALA B 1 458 ? -35.406 -10.188 12.68 1 97.06 458 ALA B N 1
ATOM 7491 C CA . ALA B 1 458 ? -35.969 -9.391 13.758 1 97.06 458 ALA B CA 1
ATOM 7492 C C . ALA B 1 458 ? -35.438 -7.965 13.742 1 97.06 458 ALA B C 1
ATOM 7494 O O . ALA B 1 458 ? -36.219 -7.004 13.875 1 97.06 458 ALA B O 1
ATOM 7495 N N . ILE B 1 459 ? -34.156 -7.82 13.617 1 97.19 459 ILE B N 1
ATOM 7496 C CA . ILE B 1 459 ? -33.5 -6.508 13.617 1 97.19 459 ILE B CA 1
ATOM 7497 C C . ILE B 1 459 ? -33.938 -5.723 12.375 1 97.19 459 ILE B C 1
ATOM 7499 O O . ILE B 1 459 ? -34.125 -4.508 12.438 1 97.19 459 ILE B O 1
ATOM 7503 N N . LYS B 1 460 ? -34.094 -6.395 11.25 1 96.5 460 LYS B N 1
ATOM 7504 C CA . LYS B 1 460 ? -34.562 -5.75 10.023 1 96.5 460 LYS B CA 1
ATOM 7505 C C . LYS B 1 460 ? -35.938 -5.156 10.203 1 96.5 460 LYS B C 1
ATOM 7507 O O . LYS B 1 460 ? -36.188 -3.996 9.859 1 96.5 460 LYS B O 1
ATOM 7512 N N . LYS B 1 461 ? -36.812 -5.957 10.711 1 96.12 461 LYS B N 1
ATOM 7513 C CA . LYS B 1 461 ? -38.188 -5.492 10.945 1 96.12 461 LYS B CA 1
ATOM 7514 C C . LYS B 1 461 ? -38.188 -4.305 11.906 1 96.12 461 LYS B C 1
ATOM 7516 O O . LYS B 1 461 ? -38.875 -3.309 11.656 1 96.12 461 LYS B O 1
ATOM 7521 N N . ALA B 1 462 ? -37.469 -4.441 12.953 1 96.69 462 ALA B N 1
ATOM 7522 C CA . ALA B 1 462 ? -37.375 -3.369 13.945 1 96.69 462 ALA B CA 1
ATOM 7523 C C . ALA B 1 462 ? -36.812 -2.098 13.32 1 96.69 462 ALA B C 1
ATOM 7525 O O . ALA B 1 462 ? -37.25 -0.992 13.633 1 96.69 462 ALA B O 1
ATOM 7526 N N . SER B 1 463 ? -35.781 -2.23 12.477 1 95.81 463 SER B N 1
ATOM 7527 C CA . SER B 1 463 ? -35.156 -1.099 11.812 1 95.81 463 SER B CA 1
ATOM 7528 C C . SER B 1 463 ? -36.125 -0.344 10.93 1 95.81 463 SER B C 1
ATOM 7530 O O . SER B 1 463 ? -36.156 0.889 10.914 1 95.81 463 SER B O 1
ATOM 7532 N N . LEU B 1 464 ? -36.938 -1.104 10.234 1 94.12 464 LEU B N 1
ATOM 7533 C CA . LEU B 1 464 ? -37.938 -0.501 9.367 1 94.12 464 LEU B CA 1
ATOM 7534 C C . LEU B 1 464 ? -38.969 0.287 10.18 1 94.12 464 LEU B C 1
ATOM 7536 O O . LEU B 1 464 ? -39.344 1.399 9.805 1 94.12 464 LEU B O 1
ATOM 7540 N N . GLU B 1 465 ? -39.312 -0.247 11.273 1 93.94 465 GLU B N 1
ATOM 7541 C CA . GLU B 1 465 ? -40.312 0.4 12.125 1 93.94 465 GLU B CA 1
ATOM 7542 C C . GLU B 1 465 ? -39.75 1.674 12.75 1 93.94 465 GLU B C 1
ATOM 7544 O O . GLU B 1 465 ? -40.438 2.688 12.836 1 93.94 465 GLU B O 1
ATOM 7549 N N . VAL B 1 466 ? -38.531 1.609 13.18 1 92.69 466 VAL B N 1
ATOM 7550 C CA . VAL B 1 466 ? -37.906 2.732 13.859 1 92.69 466 VAL B CA 1
ATOM 7551 C C . VAL B 1 466 ? -37.625 3.855 12.867 1 92.69 466 VAL B C 1
ATOM 7553 O O . VAL B 1 466 ? -37.812 5.031 13.18 1 92.69 466 VAL B O 1
ATOM 7556 N N . MET B 1 467 ? -37.219 3.512 11.672 1 88.69 467 MET B N 1
ATOM 7557 C CA . MET B 1 467 ? -36.75 4.512 10.711 1 88.69 467 MET B CA 1
ATOM 7558 C C . MET B 1 467 ? -37.906 5.098 9.93 1 88.69 467 MET B C 1
ATOM 7560 O O . MET B 1 467 ? -37.844 6.215 9.422 1 88.69 467 MET B O 1
ATOM 7564 N N . GLU B 1 468 ? -38.938 4.348 9.82 1 83.5 468 GLU B N 1
ATOM 7565 C CA . GLU B 1 468 ? -40.125 4.844 9.117 1 83.5 468 GLU B CA 1
ATOM 7566 C C . GLU B 1 468 ? -41.062 5.574 10.07 1 83.5 468 GLU B C 1
ATOM 7568 O O . GLU B 1 468 ? -42 6.262 9.633 1 83.5 468 GLU B O 1
ATOM 7573 N N . SER B 1 469 ? -40.812 5.5 11.367 1 73.75 469 SER B N 1
ATOM 7574 C CA . SER B 1 469 ? -41.625 6.238 12.336 1 73.75 469 SER B CA 1
ATOM 7575 C C . SER B 1 469 ? -41.125 7.664 12.508 1 73.75 469 SER B C 1
ATOM 7577 O O . SER B 1 469 ? -41.906 8.586 12.734 1 73.75 469 SER B O 1
#